Protein 6X6X (pdb70)

Structure (mmCIF, N/CA/C/O backbone):
data_6X6X
#
_entry.id   6X6X
#
_cell.length_a   85.956
_cell.length_b   97.706
_cell.length_c   106.366
_cell.angle_alpha   90.000
_cell.angle_beta   90.000
_cell.angle_gamma   90.000
#
_symmetry.space_group_name_H-M   'P 21 21 21'
#
loop_
_entity.id
_entity.type
_entity.pdbx_description
1 polymer ADP-ribosyltransferase
2 non-polymer 'ZINC ION'
3 non-polymer "N-(2-chlorophenyl)-N'-[(furan-2-yl)methyl]thiourea"
4 non-polymer 'DIMETHYL SULFOXIDE'
5 water water
#
loop_
_atom_site.group_PDB
_atom_site.id
_atom_site.type_symbol
_atom_site.label_atom_id
_atom_site.label_alt_id
_atom_site.label_comp_id
_atom_site.label_asym_id
_atom_site.label_entity_id
_atom_site.label_seq_id
_atom_site.pdbx_PDB_ins_code
_atom_site.Cartn_x
_atom_site.Cartn_y
_atom_site.Cartn_z
_atom_site.occupancy
_atom_site.B_iso_or_equiv
_atom_site.auth_seq_id
_atom_site.auth_comp_id
_atom_site.auth_asym_id
_atom_site.auth_atom_id
_atom_site.pdbx_PDB_model_num
ATOM 1 N N . THR A 1 4 ? -18.310 -3.752 46.997 1.00 39.45 4 THR A N 1
ATOM 2 C CA . THR A 1 4 ? -18.232 -4.264 45.628 1.00 39.26 4 THR A CA 1
ATOM 3 C C . THR A 1 4 ? -16.887 -4.940 45.296 1.00 41.80 4 THR A C 1
ATOM 4 O O . THR A 1 4 ? -16.849 -5.730 44.346 1.00 43.48 4 THR A O 1
ATOM 6 N N . THR A 1 5 ? -15.791 -4.633 46.043 1.00 33.28 5 THR A N 1
ATOM 7 C CA . THR A 1 5 ? -14.483 -5.180 45.683 1.00 31.03 5 THR A CA 1
ATOM 8 C C . THR A 1 5 ? -14.092 -6.457 46.440 1.00 30.42 5 THR A C 1
ATOM 9 O O . THR A 1 5 ? -14.247 -6.572 47.662 1.00 28.42 5 THR A O 1
ATOM 13 N N . TYR A 1 6 ? -13.520 -7.399 45.677 1.00 24.35 6 TYR A N 1
ATOM 14 C CA . TYR A 1 6 ? -13.030 -8.679 46.181 1.00 23.69 6 TYR A CA 1
ATOM 15 C C . TYR A 1 6 ? -11.741 -8.428 46.987 1.00 26.86 6 TYR A C 1
ATOM 16 O O . TYR A 1 6 ? -10.813 -7.782 46.483 1.00 23.60 6 TYR A O 1
ATOM 25 N N . LYS A 1 7 ? -11.679 -8.946 48.219 1.00 24.83 7 LYS A N 1
ATOM 26 C CA . LYS A 1 7 ? -10.465 -8.804 49.018 1.00 25.69 7 LYS A CA 1
ATOM 27 C C . LYS A 1 7 ? -9.523 -9.955 48.639 1.00 29.57 7 LYS A C 1
ATOM 28 O O . LYS A 1 7 ? -9.904 -11.119 48.752 1.00 30.06 7 LYS A O 1
ATOM 34 N N . ALA A 1 8 ? -8.335 -9.631 48.101 1.00 27.11 8 ALA A N 1
ATOM 35 C CA . ALA A 1 8 ? -7.364 -10.638 47.655 1.00 27.52 8 ALA A CA 1
ATOM 36 C C . ALA A 1 8 ? -6.743 -11.392 48.845 1.00 30.32 8 ALA A C 1
ATOM 37 O O . ALA A 1 8 ? -6.612 -10.792 49.913 1.00 27.96 8 ALA A O 1
ATOM 39 N N . PRO A 1 9 ? -6.359 -12.689 48.695 1.00 27.88 9 PRO A N 1
ATOM 40 C CA . PRO A 1 9 ? -5.754 -13.408 49.833 1.00 27.31 9 PRO A CA 1
ATOM 41 C C . PRO A 1 9 ? -4.416 -12.808 50.276 1.00 31.70 9 PRO A C 1
ATOM 42 O O . PRO A 1 9 ? -4.149 -12.771 51.478 1.00 30.80 9 PRO A O 1
ATOM 46 N N . ILE A 1 10 ? -3.594 -12.297 49.318 1.00 27.54 10 ILE A N 1
ATOM 47 C CA . ILE A 1 10 ? -2.311 -11.640 49.626 1.00 28.26 10 ILE A CA 1
ATOM 48 C C . ILE A 1 10 ? -2.276 -10.301 48.877 1.00 32.78 10 ILE A C 1
ATOM 49 O O . ILE A 1 10 ? -2.083 -10.278 47.661 1.00 32.33 10 ILE A O 1
ATOM 54 N N . GLU A 1 11 ? -2.516 -9.207 49.603 1.00 28.90 11 GLU A N 1
ATOM 55 C CA . GLU A 1 11 ? -2.576 -7.852 49.078 1.00 29.23 11 GLU A CA 1
ATOM 56 C C . GLU A 1 11 ? -1.313 -7.408 48.301 1.00 31.76 11 GLU A C 1
ATOM 57 O O . GLU A 1 11 ? -0.178 -7.714 48.681 1.00 28.21 11 GLU A O 1
ATOM 63 N N . ARG A 1 12 ? -1.535 -6.699 47.191 1.00 28.85 12 ARG A N 1
ATOM 64 C CA . ARG A 1 12 ? -0.467 -6.129 46.372 1.00 27.88 12 ARG A CA 1
ATOM 65 C C . ARG A 1 12 ? -0.958 -4.860 45.689 1.00 31.19 12 ARG A C 1
ATOM 66 O O . ARG A 1 12 ? -2.166 -4.713 45.482 1.00 31.77 12 ARG A O 1
ATOM 74 N N . PRO A 1 13 ? -0.065 -3.939 45.276 1.00 28.69 13 PRO A N 1
ATOM 75 C CA . PRO A 1 13 ? -0.538 -2.807 44.462 1.00 27.97 13 PRO A CA 1
ATOM 76 C C . PRO A 1 13 ? -0.729 -3.336 43.020 1.00 30.43 13 PRO A C 1
ATOM 77 O O . PRO A 1 13 ? -0.354 -4.483 42.742 1.00 29.08 13 PRO A O 1
ATOM 81 N N . GLU A 1 14 ? -1.232 -2.517 42.092 1.00 26.28 14 GLU A N 1
ATOM 82 C CA . GLU A 1 14 ? -1.330 -2.959 40.688 1.00 25.12 14 GLU A CA 1
ATOM 83 C C . GLU A 1 14 ? 0.071 -3.032 40.028 1.00 28.10 14 GLU A C 1
ATOM 84 O O . GLU A 1 14 ? 0.301 -3.815 39.098 1.00 27.87 14 GLU A O 1
ATOM 90 N N . ASP A 1 15 ? 0.997 -2.218 40.532 1.00 24.20 15 ASP A N 1
ATOM 91 C CA . ASP A 1 15 ? 2.360 -2.111 40.018 1.00 23.56 15 ASP A CA 1
ATOM 92 C C . ASP A 1 15 ? 3.334 -1.974 41.190 1.00 26.69 15 ASP A C 1
ATOM 93 O O . ASP A 1 15 ? 3.168 -1.061 41.983 1.00 24.85 15 ASP A O 1
ATOM 98 N N . PHE A 1 16 ? 4.365 -2.843 41.272 1.00 26.03 16 PHE A N 1
ATOM 99 C CA . PHE A 1 16 ? 5.397 -2.746 42.320 1.00 25.03 16 PHE A CA 1
ATOM 100 C C . PHE A 1 16 ? 6.435 -1.674 41.997 1.00 32.43 16 PHE A C 1
ATOM 101 O O . PHE A 1 16 ? 7.304 -1.401 42.831 1.00 31.69 16 PHE A O 1
ATOM 109 N N . LEU A 1 17 ? 6.359 -1.081 40.770 1.00 29.95 17 LEU A N 1
ATOM 110 C CA . LEU A 1 17 ? 7.282 -0.051 40.290 1.00 30.20 17 LEU A CA 1
ATOM 111 C C . LEU A 1 17 ? 8.742 -0.524 40.425 1.00 32.80 17 LEU A C 1
ATOM 112 O O . LEU A 1 17 ? 9.050 -1.595 39.912 1.00 32.58 17 LEU A O 1
ATOM 117 N N . LYS A 1 18 ? 9.628 0.228 41.114 1.00 30.27 18 LYS A N 1
ATOM 118 C CA . LYS A 1 18 ? 11.040 -0.177 41.263 1.00 31.41 18 LYS A CA 1
ATOM 119 C C . LYS A 1 18 ? 11.306 -1.063 42.499 1.00 37.57 18 LYS A C 1
ATOM 120 O O . LYS A 1 18 ? 12.425 -1.569 42.662 1.00 37.29 18 LYS A O 1
ATOM 126 N N . ASP A 1 19 ? 10.262 -1.291 43.332 1.00 33.65 19 ASP A N 1
ATOM 127 C CA . ASP A 1 19 ? 10.357 -2.018 44.594 1.00 32.06 19 ASP A CA 1
ATOM 128 C C . ASP A 1 19 ? 10.519 -3.537 44.434 1.00 33.32 19 ASP A C 1
ATOM 129 O O . ASP A 1 19 ? 9.575 -4.308 44.670 1.00 31.02 19 ASP A O 1
ATOM 134 N N . LYS A 1 20 ? 11.762 -3.954 44.106 1.00 29.35 20 LYS A N 1
ATOM 135 C CA . LYS A 1 20 ? 12.177 -5.342 43.895 1.00 29.10 20 LYS A CA 1
ATOM 136 C C . LYS A 1 20 ? 11.909 -6.216 45.128 1.00 34.85 20 LYS A C 1
ATOM 137 O O . LYS A 1 20 ? 11.382 -7.318 44.988 1.00 33.30 20 LYS A O 1
ATOM 143 N N . GLU A 1 21 ? 12.345 -5.740 46.317 1.00 33.25 21 GLU A N 1
ATOM 144 C CA . GLU A 1 21 ? 12.225 -6.449 47.588 1.00 33.48 21 GLU A CA 1
ATOM 145 C C . GLU A 1 21 ? 10.773 -6.874 47.853 1.00 34.96 21 GLU A C 1
ATOM 146 O O . GLU A 1 21 ? 10.517 -8.068 48.032 1.00 34.13 21 GLU A O 1
ATOM 152 N N . LYS A 1 22 ? 9.843 -5.904 47.843 1.00 30.87 22 LYS A N 1
ATOM 153 C CA . LYS A 1 22 ? 8.400 -6.098 48.052 1.00 30.48 22 LYS A CA 1
ATOM 154 C C . LYS A 1 22 ? 7.782 -7.014 46.972 1.00 33.28 22 LYS A C 1
ATOM 155 O O . LYS A 1 22 ? 6.963 -7.866 47.312 1.00 32.66 22 LYS A O 1
ATOM 161 N N . ALA A 1 23 ? 8.202 -6.859 45.688 1.00 28.81 23 ALA A N 1
ATOM 162 C CA . ALA A 1 23 ? 7.692 -7.662 44.565 1.00 28.44 23 ALA A CA 1
ATOM 163 C C . ALA A 1 23 ? 8.074 -9.128 44.726 1.00 31.50 23 ALA A C 1
ATOM 164 O O . ALA A 1 23 ? 7.215 -10.001 44.623 1.00 30.34 23 ALA A O 1
ATOM 166 N N . LYS A 1 24 ? 9.357 -9.399 45.013 1.00 27.15 24 LYS A N 1
ATOM 167 C CA . LYS A 1 24 ? 9.852 -10.757 45.208 1.00 27.74 24 LYS A CA 1
ATOM 168 C C . LYS A 1 24 ? 9.231 -11.434 46.431 1.00 30.49 24 LYS A C 1
ATOM 169 O O . LYS A 1 24 ? 8.949 -12.633 46.384 1.00 31.20 24 LYS A O 1
ATOM 175 N N . GLU A 1 25 ? 9.016 -10.667 47.510 1.00 27.99 25 GLU A N 1
ATOM 176 C CA . GLU A 1 25 ? 8.394 -11.146 48.749 1.00 28.03 25 GLU A CA 1
ATOM 177 C C . GLU A 1 25 ? 6.969 -11.651 48.455 1.00 30.96 25 GLU A C 1
ATOM 178 O O . GLU A 1 25 ? 6.651 -12.801 48.771 1.00 29.12 25 GLU A O 1
ATOM 180 N N . TRP A 1 26 ? 6.173 -10.820 47.735 1.00 27.34 26 TRP A N 1
ATOM 181 C CA . TRP A 1 26 ? 4.804 -11.118 47.293 1.00 27.48 26 TRP A CA 1
ATOM 182 C C . TRP A 1 26 ? 4.797 -12.350 46.397 1.00 29.67 26 TRP A C 1
ATOM 183 O O . TRP A 1 26 ? 4.040 -13.294 46.655 1.00 28.87 26 TRP A O 1
ATOM 194 N N . GLU A 1 27 ? 5.667 -12.354 45.360 1.00 24.70 27 GLU A N 1
ATOM 195 C CA . GLU A 1 27 ? 5.804 -13.443 44.392 1.00 23.03 27 GLU A CA 1
ATOM 196 C C . GLU A 1 27 ? 6.066 -14.786 45.054 1.00 27.93 27 GLU A C 1
ATOM 197 O O . GLU A 1 27 ? 5.451 -15.780 44.656 1.00 27.34 27 GLU A O 1
ATOM 203 N N . ARG A 1 28 ? 6.962 -14.818 46.086 1.00 25.75 28 ARG A N 1
ATOM 204 C CA . ARG A 1 28 ? 7.282 -16.046 46.825 1.00 25.81 28 ARG A CA 1
ATOM 205 C C . ARG A 1 28 ? 6.055 -16.515 47.616 1.00 28.66 28 ARG A C 1
ATOM 206 O O . ARG A 1 28 ? 5.737 -17.704 47.578 1.00 29.11 28 ARG A O 1
ATOM 214 N N . LYS A 1 29 ? 5.379 -15.591 48.317 1.00 25.94 29 LYS A N 1
ATOM 215 C CA . LYS A 1 29 ? 4.161 -15.886 49.103 1.00 26.33 29 LYS A CA 1
ATOM 216 C C . LYS A 1 29 ? 3.040 -16.427 48.173 1.00 30.11 29 LYS A C 1
ATOM 217 O O . LYS A 1 29 ? 2.399 -17.427 48.493 1.00 28.94 29 LYS A O 1
ATOM 223 N N . GLU A 1 30 ? 2.894 -15.827 46.982 1.00 27.14 30 GLU A N 1
ATOM 224 C CA . GLU A 1 30 ? 1.893 -16.270 45.995 1.00 26.32 30 GLU A CA 1
ATOM 225 C C . GLU A 1 30 ? 2.210 -17.625 45.443 1.00 30.06 30 GLU A C 1
ATOM 226 O O . GLU A 1 30 ? 1.297 -18.439 45.310 1.00 29.54 30 GLU A O 1
ATOM 232 N N . ALA A 1 31 ? 3.496 -17.889 45.131 1.00 26.76 31 ALA A N 1
ATOM 233 C CA . ALA A 1 31 ? 3.927 -19.191 44.634 1.00 27.36 31 ALA A CA 1
ATOM 234 C C . ALA A 1 31 ? 3.539 -20.280 45.654 1.00 28.52 31 ALA A C 1
ATOM 235 O O . ALA A 1 31 ? 2.966 -21.286 45.264 1.00 27.74 31 ALA A O 1
ATOM 237 N N . GLU A 1 32 ? 3.812 -20.046 46.963 1.00 26.20 32 GLU A N 1
ATOM 238 C CA . GLU A 1 32 ? 3.465 -21.006 48.024 1.00 26.56 32 GLU A CA 1
ATOM 239 C C . GLU A 1 32 ? 1.939 -21.157 48.118 1.00 29.71 32 GLU A C 1
ATOM 240 O O . GLU A 1 32 ? 1.453 -22.277 48.209 1.00 28.71 32 GLU A O 1
ATOM 242 N N . ARG A 1 33 ? 1.196 -20.040 48.043 1.00 27.29 33 ARG A N 1
ATOM 243 C CA . ARG A 1 33 ? -0.271 -20.050 48.111 1.00 27.64 33 ARG A CA 1
ATOM 244 C C . ARG A 1 33 ? -0.912 -20.836 46.944 1.00 31.33 33 ARG A C 1
ATOM 245 O O . ARG A 1 33 ? -1.705 -21.738 47.192 1.00 28.90 33 ARG A O 1
ATOM 253 N N . ILE A 1 34 ? -0.548 -20.513 45.682 1.00 28.55 34 ILE A N 1
ATOM 254 C CA . ILE A 1 34 ? -1.132 -21.166 44.501 1.00 28.36 34 ILE A CA 1
ATOM 255 C C . ILE A 1 34 ? -0.747 -22.644 44.403 1.00 32.76 34 ILE A C 1
ATOM 256 O O . ILE A 1 34 ? -1.535 -23.440 43.901 1.00 33.49 34 ILE A O 1
ATOM 261 N N . GLU A 1 35 ? 0.435 -23.024 44.907 1.00 31.09 35 GLU A N 1
ATOM 262 C CA . GLU A 1 35 ? 0.890 -24.414 44.925 1.00 31.43 35 GLU A CA 1
ATOM 263 C C . GLU A 1 35 ? -0.146 -25.357 45.588 1.00 35.27 35 GLU A C 1
ATOM 264 O O . GLU A 1 35 ? -0.256 -26.516 45.194 1.00 35.20 35 GLU A O 1
ATOM 270 N N . GLN A 1 36 ? -0.910 -24.841 46.573 1.00 33.19 36 GLN A N 1
ATOM 271 C CA . GLN A 1 36 ? -1.949 -25.576 47.305 1.00 33.68 36 GLN A CA 1
ATOM 272 C C . GLN A 1 36 ? -3.200 -25.804 46.452 1.00 36.82 36 GLN A C 1
ATOM 273 O O . GLN A 1 36 ? -3.968 -26.719 46.739 1.00 37.13 36 GLN A O 1
ATOM 279 N N . LYS A 1 37 ? -3.407 -24.975 45.411 1.00 32.22 37 LYS A N 1
ATOM 280 C CA . LYS A 1 37 ? -4.537 -25.080 44.485 1.00 32.00 37 LYS A CA 1
ATOM 281 C C . LYS A 1 37 ? -4.196 -26.036 43.328 1.00 36.04 37 LYS A C 1
ATOM 282 O O . LYS A 1 37 ? -5.102 -26.499 42.623 1.00 36.52 37 LYS A O 1
ATOM 288 N N . LEU A 1 38 ? -2.898 -26.299 43.097 1.00 31.04 38 LEU A N 1
ATOM 289 C CA . LEU A 1 38 ? -2.501 -27.151 41.972 1.00 31.11 38 LEU A CA 1
ATOM 290 C C . LEU A 1 38 ? -2.767 -28.629 42.190 1.00 36.27 38 LEU A C 1
ATOM 291 O O . LEU A 1 38 ? -2.628 -29.131 43.307 1.00 36.36 38 LEU A O 1
ATOM 296 N N . GLU A 1 39 ? -3.135 -29.329 41.112 1.00 32.73 39 GLU A N 1
ATOM 297 C CA . GLU A 1 39 ? -3.345 -30.777 41.130 1.00 32.90 39 GLU A CA 1
ATOM 298 C C . GLU A 1 39 ? -1.964 -31.403 40.929 1.00 36.40 39 GLU A C 1
ATOM 299 O O . GLU A 1 39 ? -1.057 -30.699 40.473 1.00 34.38 39 GLU A O 1
ATOM 305 N N . ARG A 1 40 ? -1.776 -32.704 41.290 1.00 34.20 40 ARG A N 1
ATOM 306 C CA . ARG A 1 40 ? -0.484 -33.387 41.135 1.00 33.78 40 ARG A CA 1
ATOM 307 C C . ARG A 1 40 ? 0.020 -33.335 39.683 1.00 34.31 40 ARG A C 1
ATOM 308 O O . ARG A 1 40 ? 1.194 -33.059 39.459 1.00 33.28 40 ARG A O 1
ATOM 310 N N . SER A 1 41 ? -0.873 -33.565 38.709 1.00 29.89 41 SER A N 1
ATOM 311 C CA . SER A 1 41 ? -0.527 -33.521 37.285 1.00 28.74 41 SER A CA 1
ATOM 312 C C . SER A 1 41 ? -0.101 -32.092 36.870 1.00 32.68 41 SER A C 1
ATOM 313 O O . SER A 1 41 ? 0.805 -31.958 36.046 1.00 33.86 41 SER A O 1
ATOM 316 N N . GLU A 1 42 ? -0.711 -31.036 37.493 1.00 28.62 42 GLU A N 1
ATOM 317 C CA . GLU A 1 42 ? -0.340 -29.621 37.272 1.00 27.48 42 GLU A CA 1
ATOM 318 C C . GLU A 1 42 ? 1.040 -29.337 37.857 1.00 32.26 42 GLU A C 1
ATOM 319 O O . GLU A 1 42 ? 1.873 -28.719 37.188 1.00 31.36 42 GLU A O 1
ATOM 325 N N . LYS A 1 43 ? 1.317 -29.830 39.092 1.00 31.07 43 LYS A N 1
ATOM 326 C CA . LYS A 1 43 ? 2.645 -29.671 39.722 1.00 30.29 43 LYS A CA 1
ATOM 327 C C . LYS A 1 43 ? 3.742 -30.361 38.891 1.00 32.43 43 LYS A C 1
ATOM 328 O O . LYS A 1 43 ? 4.835 -29.817 38.747 1.00 32.18 43 LYS A O 1
ATOM 334 N N . GLU A 1 44 ? 3.436 -31.539 38.327 1.00 31.52 44 GLU A N 1
ATOM 335 C CA . GLU A 1 44 ? 4.352 -32.308 37.476 1.00 31.44 44 GLU A CA 1
ATOM 336 C C . GLU A 1 44 ? 4.611 -31.580 36.149 1.00 35.38 44 GLU A C 1
ATOM 337 O O . GLU A 1 44 ? 5.733 -31.638 35.631 1.00 33.56 44 GLU A O 1
ATOM 343 N N . ALA A 1 45 ? 3.585 -30.871 35.618 1.00 32.55 45 ALA A N 1
ATOM 344 C CA . ALA A 1 45 ? 3.731 -30.104 34.362 1.00 31.97 45 ALA A CA 1
ATOM 345 C C . ALA A 1 45 ? 4.684 -28.940 34.573 1.00 35.38 45 ALA A C 1
ATOM 346 O O . ALA A 1 45 ? 5.486 -28.622 33.688 1.00 35.30 45 ALA A O 1
ATOM 348 N N . LEU A 1 46 ? 4.626 -28.339 35.768 1.00 32.47 46 LEU A N 1
ATOM 349 C CA . LEU A 1 46 ? 5.475 -27.222 36.167 1.00 33.58 46 LEU A CA 1
ATOM 350 C C . LEU A 1 46 ? 6.944 -27.696 36.288 1.00 39.34 46 LEU A C 1
ATOM 351 O O . LEU A 1 46 ? 7.862 -26.969 35.883 1.00 39.92 46 LEU A O 1
ATOM 356 N N . GLU A 1 47 ? 7.155 -28.941 36.786 1.00 35.55 47 GLU A N 1
ATOM 357 C CA . GLU A 1 47 ? 8.492 -29.548 36.919 1.00 34.08 47 GLU A CA 1
ATOM 358 C C . GLU A 1 47 ? 9.084 -29.802 35.546 1.00 35.72 47 GLU A C 1
ATOM 359 O O . GLU A 1 47 ? 10.265 -29.532 35.331 1.00 35.86 47 GLU A O 1
ATOM 365 N N . SER A 1 48 ? 8.255 -30.304 34.600 1.00 31.36 48 SER A N 1
ATOM 366 C CA . SER A 1 48 ? 8.695 -30.540 33.234 1.00 30.82 48 SER A CA 1
ATOM 367 C C . SER A 1 48 ? 9.056 -29.205 32.569 1.00 33.96 48 SER A C 1
ATOM 368 O O . SER A 1 48 ? 10.069 -29.127 31.870 1.00 33.20 48 SER A O 1
ATOM 371 N N . TYR A 1 49 ? 8.244 -28.139 32.828 1.00 30.31 49 TYR A N 1
ATOM 372 C CA . TYR A 1 49 ? 8.481 -26.795 32.287 1.00 28.99 49 TYR A CA 1
ATOM 373 C C . TYR A 1 49 ? 9.892 -26.283 32.622 1.00 35.90 49 TYR A C 1
ATOM 374 O O . TYR A 1 49 ? 10.600 -25.834 31.728 1.00 35.60 49 TYR A O 1
ATOM 383 N N . LYS A 1 50 ? 10.300 -26.372 33.896 1.00 33.74 50 LYS A N 1
ATOM 384 C CA . LYS A 1 50 ? 11.630 -25.908 34.326 1.00 34.90 50 LYS A CA 1
ATOM 385 C C . LYS A 1 50 ? 12.819 -26.641 33.638 1.00 38.73 50 LYS A C 1
ATOM 386 O O . LYS A 1 50 ? 13.893 -26.055 33.534 1.00 39.50 50 LYS A O 1
ATOM 392 N N . LYS A 1 51 ? 12.615 -27.878 33.143 1.00 34.59 51 LYS A N 1
ATOM 393 C CA . LYS A 1 51 ? 13.656 -28.693 32.494 1.00 34.88 51 LYS A CA 1
ATOM 394 C C . LYS A 1 51 ? 13.685 -28.559 30.958 1.00 39.74 51 LYS A C 1
ATOM 395 O O . LYS A 1 51 ? 14.642 -29.035 30.324 1.00 40.30 51 LYS A O 1
ATOM 401 N N . ASP A 1 52 ? 12.629 -27.973 30.355 1.00 34.03 52 ASP A N 1
ATOM 402 C CA . ASP A 1 52 ? 12.509 -27.851 28.893 1.00 32.90 52 ASP A CA 1
ATOM 403 C C . ASP A 1 52 ? 11.620 -26.646 28.517 1.00 35.22 52 ASP A C 1
ATOM 404 O O . ASP A 1 52 ? 10.756 -26.759 27.642 1.00 35.08 52 ASP A O 1
ATOM 409 N N . SER A 1 53 ? 11.833 -25.492 29.185 1.00 30.89 53 SER A N 1
ATOM 410 C CA . SER A 1 53 ? 11.011 -24.297 28.982 1.00 30.58 53 SER A CA 1
ATOM 411 C C . SER A 1 53 ? 10.992 -23.783 27.563 1.00 34.44 53 SER A C 1
ATOM 412 O O . SER A 1 53 ? 9.922 -23.382 27.101 1.00 33.36 53 SER A O 1
ATOM 415 N N . VAL A 1 54 ? 12.146 -23.788 26.867 1.00 30.47 54 VAL A N 1
ATOM 416 C CA . VAL A 1 54 ? 12.222 -23.237 25.507 1.00 29.30 54 VAL A CA 1
ATOM 417 C C . VAL A 1 54 ? 11.314 -24.005 24.535 1.00 31.07 54 VAL A C 1
ATOM 418 O O . VAL A 1 54 ? 10.503 -23.374 23.868 1.00 29.74 54 VAL A O 1
ATOM 422 N N . GLU A 1 55 ? 11.428 -25.348 24.486 1.00 27.67 55 GLU A N 1
ATOM 423 C CA . GLU A 1 55 ? 10.633 -26.217 23.600 1.00 27.39 55 GLU A CA 1
ATOM 424 C C . GLU A 1 55 ? 9.136 -26.257 23.956 1.00 28.08 55 GLU A C 1
ATOM 425 O O . GLU A 1 55 ? 8.293 -26.324 23.053 1.00 27.25 55 GLU A O 1
ATOM 431 N N . ILE A 1 56 ? 8.822 -26.250 25.266 1.00 22.24 56 ILE A N 1
ATOM 432 C CA . ILE A 1 56 ? 7.440 -26.237 25.767 1.00 22.64 56 ILE A CA 1
ATOM 433 C C . ILE A 1 56 ? 6.791 -24.893 25.366 1.00 24.97 56 ILE A C 1
ATOM 434 O O . ILE A 1 56 ? 5.649 -24.881 24.876 1.00 23.05 56 ILE A O 1
ATOM 439 N N . SER A 1 57 ? 7.544 -23.785 25.521 1.00 20.75 57 SER A N 1
ATOM 440 C CA . SER A 1 57 ? 7.050 -22.454 25.121 1.00 20.37 57 SER A CA 1
ATOM 441 C C . SER A 1 57 ? 6.832 -22.387 23.594 1.00 25.15 57 SER A C 1
ATOM 442 O O . SER A 1 57 ? 5.765 -21.959 23.180 1.00 23.60 57 SER A O 1
ATOM 445 N N . LYS A 1 58 ? 7.810 -22.873 22.766 1.00 22.38 58 LYS A N 1
ATOM 446 C CA . LYS A 1 58 ? 7.664 -22.884 21.307 1.00 22.67 58 LYS A CA 1
ATOM 447 C C . LYS A 1 58 ? 6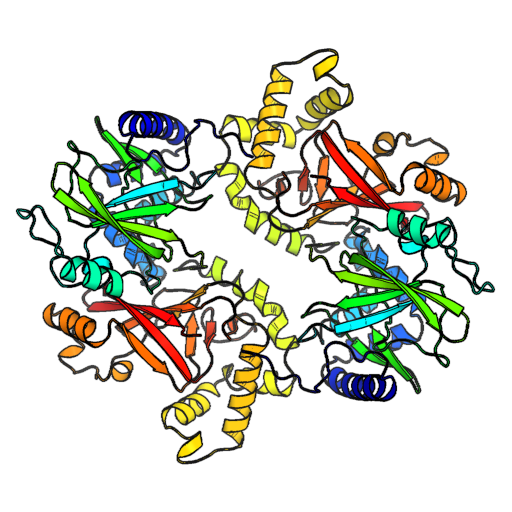.432 -23.715 20.873 1.00 25.76 58 LYS A C 1
ATOM 448 O O . LYS A 1 58 ? 5.648 -23.300 20.000 1.00 23.91 58 LYS A O 1
ATOM 450 N N . TYR A 1 59 ? 6.227 -24.874 21.527 1.00 22.47 59 TYR A N 1
ATOM 451 C CA . TYR A 1 59 ? 5.078 -25.714 21.218 1.00 21.16 59 TYR A CA 1
ATOM 452 C C . TYR A 1 59 ? 3.756 -24.963 21.481 1.00 23.10 59 TYR A C 1
ATOM 453 O O . TYR A 1 59 ? 2.854 -25.022 20.642 1.00 24.52 59 TYR A O 1
ATOM 462 N N . SER A 1 60 ? 3.654 -24.253 22.608 1.00 17.09 60 SER A N 1
ATOM 463 C CA . SER A 1 60 ? 2.414 -23.526 22.996 1.00 18.31 60 SER A CA 1
ATOM 464 C C . SER A 1 60 ? 2.097 -22.367 22.038 1.00 22.95 60 SER A C 1
ATOM 465 O O . SER A 1 60 ? 0.972 -21.884 22.030 1.00 21.83 60 SER A O 1
ATOM 468 N N . GLN A 1 61 ? 3.085 -21.943 21.229 1.00 20.48 61 GLN A N 1
ATOM 469 C CA . GLN A 1 61 ? 2.865 -20.846 20.281 1.00 20.50 61 GLN A CA 1
ATOM 470 C C . GLN A 1 61 ? 2.166 -21.323 19.026 1.00 24.49 61 GLN A C 1
ATOM 471 O O . GLN A 1 61 ? 1.370 -20.575 18.480 1.00 24.66 61 GLN A O 1
ATOM 477 N N . THR A 1 62 ? 2.438 -22.570 18.568 1.00 19.71 62 THR A N 1
ATOM 478 C CA . THR A 1 62 ? 1.912 -22.992 17.265 1.00 20.53 62 THR A CA 1
ATOM 479 C C . THR A 1 62 ? 1.114 -24.292 17.263 1.00 23.48 62 THR A C 1
ATOM 480 O O . THR A 1 62 ? 0.665 -24.713 16.200 1.00 21.94 62 THR A O 1
ATOM 484 N N . ARG A 1 63 ? 0.917 -24.915 18.435 1.00 20.73 63 ARG A N 1
ATOM 485 C CA . ARG A 1 63 ? 0.176 -26.181 18.572 1.00 20.30 63 ARG A CA 1
ATOM 486 C C . ARG A 1 63 ? -1.189 -26.210 17.884 1.00 22.01 63 ARG A C 1
ATOM 487 O O . ARG A 1 63 ? -1.585 -27.236 17.323 1.00 21.45 63 ARG A O 1
ATOM 495 N N . ASN A 1 64 ? -1.882 -25.058 17.884 1.00 17.76 64 ASN A N 1
ATOM 496 C CA . ASN A 1 64 ? -3.261 -24.933 17.410 1.00 17.15 64 ASN A CA 1
ATOM 497 C C . ASN A 1 64 ? -3.425 -24.811 15.871 1.00 20.26 64 ASN A C 1
ATOM 498 O O . ASN A 1 64 ? -4.564 -24.724 15.387 1.00 20.27 64 ASN A O 1
ATOM 503 N N . TYR A 1 65 ? -2.310 -24.826 15.122 1.00 17.62 65 TYR A N 1
ATOM 504 C CA . TYR A 1 65 ? -2.326 -24.732 13.648 1.00 18.42 65 TYR A CA 1
ATOM 505 C C . TYR A 1 65 ? -2.376 -26.097 12.953 1.00 23.19 65 TYR A C 1
ATOM 506 O O . TYR A 1 65 ? -2.451 -26.173 11.725 1.00 21.91 65 TYR A O 1
ATOM 515 N N . PHE A 1 66 ? -2.283 -27.165 13.736 1.00 21.61 66 PHE A N 1
ATOM 516 C CA . PHE A 1 66 ? -2.273 -28.503 13.167 1.00 22.63 66 PHE A CA 1
ATOM 517 C C . PHE A 1 66 ? -3.701 -29.061 13.038 1.00 26.64 66 PHE A C 1
ATOM 518 O O . PHE A 1 66 ? -4.670 -28.368 13.361 1.00 26.23 66 PHE A O 1
ATOM 526 N N . TYR A 1 67 ? -3.838 -30.302 12.550 1.00 23.63 67 TYR A N 1
ATOM 527 C CA . TYR A 1 67 ? -5.140 -30.957 12.467 1.00 24.75 67 TYR A CA 1
ATOM 528 C C . TYR A 1 67 ? -5.529 -31.322 13.905 1.00 27.49 67 TYR A C 1
ATOM 529 O O . TYR A 1 67 ? -4.635 -31.559 14.728 1.00 26.36 67 TYR A O 1
ATOM 538 N N . ASP A 1 68 ? -6.832 -31.409 14.206 1.00 25.00 68 ASP A N 1
ATOM 539 C CA . ASP A 1 68 ? -7.281 -31.778 15.561 1.00 25.51 68 ASP A CA 1
ATOM 540 C C . ASP A 1 68 ? -6.655 -33.127 16.019 1.00 29.54 68 ASP A C 1
ATOM 541 O O . ASP A 1 68 ? -6.147 -33.210 17.146 1.00 27.83 68 ASP A O 1
ATOM 546 N N . TYR A 1 69 ? -6.575 -34.116 15.090 1.00 27.46 69 TYR A N 1
ATOM 547 C CA . TYR A 1 69 ? -5.994 -35.440 15.379 1.00 28.82 69 TYR A CA 1
ATOM 548 C C . TYR A 1 69 ? -4.485 -35.364 15.614 1.00 31.48 69 TYR A C 1
ATOM 549 O O . TYR A 1 69 ? -3.976 -36.143 16.409 1.00 31.42 69 TYR A O 1
ATOM 558 N N . GLN A 1 70 ? -3.777 -34.398 14.980 1.00 26.90 70 GLN A N 1
ATOM 559 C CA . GLN A 1 70 ? -2.328 -34.215 15.194 1.00 26.11 70 GLN A CA 1
ATOM 560 C C . GLN A 1 70 ? -2.057 -33.578 16.546 1.00 30.56 70 GLN A C 1
ATOM 561 O O . GLN A 1 70 ? -1.054 -33.905 17.199 1.00 30.93 70 GLN A O 1
ATOM 567 N N . ILE A 1 71 ? -2.928 -32.624 16.950 1.00 25.79 71 ILE A N 1
ATOM 568 C CA . ILE A 1 71 ? -2.816 -31.964 18.257 1.00 24.30 71 ILE A CA 1
ATOM 569 C C . ILE A 1 71 ? -2.952 -33.049 19.348 1.00 29.22 71 ILE A C 1
ATOM 570 O O . ILE A 1 71 ? -2.093 -33.146 20.223 1.00 28.58 71 ILE A O 1
ATOM 575 N N . GLU A 1 72 ? -4.015 -33.860 19.261 1.00 28.85 72 GLU A N 1
ATOM 576 C CA . GLU A 1 72 ? -4.311 -34.946 20.201 1.00 29.67 72 GLU A CA 1
ATOM 577 C C . GLU A 1 72 ? -3.154 -35.936 20.274 1.00 33.40 72 GLU A C 1
ATOM 578 O O . GLU A 1 72 ? -2.735 -36.309 21.372 1.00 33.37 72 GLU A O 1
ATOM 584 N N . ALA A 1 73 ? -2.611 -36.328 19.110 1.00 30.20 73 ALA A N 1
ATOM 585 C CA . ALA A 1 73 ? -1.502 -37.284 19.050 1.00 30.15 73 ALA A CA 1
ATOM 586 C C . ALA A 1 73 ? -0.146 -36.730 19.480 1.00 33.02 73 ALA A C 1
ATOM 587 O O . ALA A 1 73 ? 0.745 -37.522 19.783 1.00 33.70 73 ALA A O 1
ATOM 589 N N . ASN A 1 74 ? 0.039 -35.388 19.514 1.00 28.54 74 ASN A N 1
ATOM 590 C CA . ASN A 1 74 ? 1.347 -34.805 19.863 1.00 28.04 74 ASN A CA 1
ATOM 591 C C . ASN A 1 74 ? 1.796 -35.150 21.281 1.00 31.94 74 ASN A C 1
ATOM 592 O O . ASN A 1 74 ? 1.005 -35.062 22.223 1.00 30.46 74 ASN A O 1
ATOM 597 N N . SER A 1 75 ? 3.056 -35.591 21.409 1.00 30.43 75 SER A N 1
ATOM 598 C CA . SER A 1 75 ? 3.680 -36.017 22.679 1.00 31.11 75 SER A CA 1
ATOM 599 C C . SER A 1 75 ? 3.770 -34.877 23.696 1.00 34.85 75 SER A C 1
ATOM 600 O O . SER A 1 75 ? 3.836 -35.134 24.897 1.00 34.01 75 SER A O 1
ATOM 603 N N . ARG A 1 76 ? 3.790 -33.623 23.208 1.00 29.92 76 ARG A N 1
ATOM 604 C CA . ARG A 1 76 ? 3.848 -32.427 24.052 1.00 29.14 76 ARG A CA 1
ATOM 605 C C . ARG A 1 76 ? 2.464 -31.921 24.483 1.00 28.73 76 ARG A C 1
ATOM 606 O O . ARG A 1 76 ? 2.386 -31.060 25.355 1.00 27.17 76 ARG A O 1
ATOM 614 N N . GLU A 1 77 ? 1.377 -32.412 23.860 1.00 25.29 77 GLU A N 1
ATOM 615 C CA . GLU A 1 77 ? 0.028 -31.913 24.177 1.00 24.63 77 GLU A CA 1
ATOM 616 C C . GLU A 1 77 ? -0.403 -32.083 25.644 1.00 28.17 77 GLU A C 1
ATOM 617 O O . GLU A 1 77 ? -0.948 -31.134 26.224 1.00 25.70 77 GLU A O 1
ATOM 623 N N . LYS A 1 78 ? -0.174 -33.273 26.250 1.00 26.30 78 LYS A N 1
ATOM 624 C CA . LYS A 1 78 ? -0.585 -33.500 27.644 1.00 26.28 78 LYS A CA 1
ATOM 625 C C . LYS A 1 78 ? 0.022 -32.438 28.570 1.00 27.99 78 LYS A C 1
ATOM 626 O O . LYS A 1 78 ? -0.709 -31.799 29.325 1.00 27.61 78 LYS A O 1
ATOM 632 N N . GLU A 1 79 ? 1.342 -32.212 28.450 1.00 24.58 79 GLU A N 1
ATOM 633 C CA . GLU A 1 79 ? 2.102 -31.203 29.192 1.00 24.73 79 GLU A CA 1
ATOM 634 C C . GLU A 1 79 ? 1.533 -29.787 28.935 1.00 25.28 79 GLU A C 1
ATOM 635 O O . GLU A 1 79 ? 1.409 -29.007 29.872 1.00 23.01 79 GLU A O 1
ATOM 641 N N . TYR A 1 80 ? 1.239 -29.454 27.668 1.00 22.25 80 TYR A N 1
ATOM 642 C CA . TYR A 1 80 ? 0.646 -28.153 27.346 1.00 20.79 80 TYR A CA 1
ATOM 643 C C . TYR A 1 80 ? -0.667 -27.942 28.154 1.00 22.15 80 TYR A C 1
ATOM 644 O O . TYR A 1 80 ? -0.803 -26.943 28.862 1.00 22.03 80 TYR A O 1
ATOM 653 N N . LYS A 1 81 ? -1.633 -28.880 28.012 1.00 21.29 81 LYS A N 1
ATOM 654 C CA . LYS A 1 81 ? -2.943 -28.801 28.687 1.00 21.32 81 LYS A CA 1
ATOM 655 C C . LYS A 1 81 ? -2.773 -28.678 30.188 1.00 22.73 81 LYS A C 1
ATOM 656 O O . LYS A 1 81 ? -3.386 -27.801 30.789 1.00 20.61 81 LYS A O 1
ATOM 662 N N . GLU A 1 82 ? -1.911 -29.511 30.797 1.00 21.25 82 GLU A N 1
ATOM 663 C CA . GLU A 1 82 ? -1.677 -29.402 32.249 1.00 21.45 82 GLU A CA 1
ATOM 664 C C . GLU A 1 82 ? -1.091 -28.057 32.695 1.00 25.10 82 GLU A C 1
ATOM 665 O O . GLU A 1 82 ? -1.534 -27.500 33.706 1.00 23.34 82 GLU A O 1
ATOM 671 N N . LEU A 1 83 ? -0.108 -27.516 31.939 1.00 22.24 83 LEU A N 1
ATOM 672 C CA . LEU A 1 83 ? 0.500 -26.248 32.325 1.00 22.47 83 LEU A CA 1
ATOM 673 C C . LEU A 1 83 ? -0.488 -25.087 32.086 1.00 23.66 83 LEU A C 1
ATOM 674 O O . LEU A 1 83 ? -0.584 -24.187 32.908 1.00 21.78 83 LEU A O 1
ATOM 679 N N . ARG A 1 84 ? -1.263 -25.163 30.995 1.00 20.66 84 ARG A N 1
ATOM 680 C CA . ARG A 1 84 ? -2.318 -24.182 30.684 1.00 19.49 84 ARG A CA 1
ATOM 681 C C . ARG A 1 84 ? -3.327 -24.161 31.863 1.00 22.50 84 ARG A C 1
ATOM 682 O O . ARG A 1 84 ? -3.632 -23.095 32.395 1.00 22.49 84 ARG A O 1
ATOM 690 N N . ASN A 1 85 ? -3.790 -25.341 32.301 1.00 21.00 85 ASN A N 1
ATOM 691 C CA . ASN A 1 85 ? -4.756 -25.448 33.416 1.00 21.32 85 ASN A CA 1
ATOM 692 C C . ASN A 1 85 ? -4.206 -24.869 34.706 1.00 23.12 85 ASN A C 1
ATOM 693 O O . ASN A 1 85 ? -4.931 -24.190 35.417 1.00 24.01 85 ASN A O 1
ATOM 698 N N . ALA A 1 86 ? -2.925 -25.116 34.983 1.00 21.22 86 ALA A N 1
ATOM 699 C CA . ALA A 1 86 ? -2.211 -24.615 36.163 1.00 21.29 86 ALA A CA 1
ATOM 700 C C . ALA A 1 86 ? -2.244 -23.099 36.216 1.00 24.76 86 ALA A C 1
ATOM 701 O O . ALA A 1 86 ? -2.570 -22.528 37.254 1.00 24.54 86 ALA A O 1
ATOM 703 N N . ILE A 1 87 ? -1.932 -22.433 35.084 1.00 20.78 87 ILE A N 1
ATOM 704 C CA . ILE A 1 87 ? -1.945 -20.956 35.039 1.00 19.52 87 ILE A CA 1
ATOM 705 C C . ILE A 1 87 ? -3.393 -20.437 35.238 1.00 25.50 87 ILE A C 1
ATOM 706 O O . ILE A 1 87 ? -3.610 -19.473 35.983 1.00 25.51 87 ILE A O 1
ATOM 711 N N . SER A 1 88 ? -4.372 -21.105 34.568 1.00 25.49 88 SER A N 1
ATOM 712 C CA A SER A 1 88 ? -5.797 -20.760 34.635 0.50 25.80 88 SER A CA 1
ATOM 713 C CA B SER A 1 88 ? -5.782 -20.706 34.639 0.50 26.23 88 SER A CA 1
ATOM 714 C C . SER A 1 88 ? -6.410 -20.970 36.032 1.00 32.28 88 SER A C 1
ATOM 715 O O . SER A 1 88 ? -7.540 -20.538 36.275 1.00 34.03 88 SER A O 1
ATOM 720 N N . LYS A 1 89 ? -5.645 -21.605 36.973 1.00 29.34 89 LYS A N 1
ATOM 721 C CA . LYS A 1 89 ? -6.045 -21.836 38.378 1.00 28.94 89 LYS A CA 1
ATOM 722 C C . LYS A 1 89 ? -5.830 -20.543 39.168 1.00 30.12 89 LYS A C 1
ATOM 723 O O . LYS A 1 89 ? -6.265 -20.450 40.318 1.00 32.08 89 LYS A O 1
ATOM 729 N N . ASN A 1 90 ? -5.081 -19.576 38.597 1.00 21.58 90 ASN A N 1
ATOM 730 C CA . ASN A 1 90 ? -4.844 -18.298 39.250 1.00 21.49 90 ASN A CA 1
ATOM 731 C C . ASN A 1 90 ? -5.135 -17.121 38.328 1.00 23.15 90 ASN A C 1
ATOM 732 O O . ASN A 1 90 ? -4.225 -16.378 37.949 1.00 22.44 90 ASN A O 1
ATOM 737 N N . LYS A 1 91 ? -6.407 -16.937 37.973 1.00 20.09 91 LYS A N 1
ATOM 738 C CA . LYS A 1 91 ? -6.825 -15.764 37.220 1.00 20.38 91 LYS A CA 1
ATOM 739 C C . LYS A 1 91 ? -6.805 -14.604 38.227 1.00 24.50 91 LYS A C 1
ATOM 740 O O . LYS A 1 91 ? -7.425 -14.689 39.288 1.00 25.09 91 LYS A O 1
ATOM 746 N N . ILE A 1 92 ? -6.054 -13.551 37.926 1.00 21.31 92 ILE A N 1
ATOM 747 C CA . ILE A 1 92 ? -5.855 -12.420 38.867 1.00 20.48 92 ILE A CA 1
ATOM 748 C C . ILE A 1 92 ? -7.150 -11.625 39.104 1.00 24.50 92 ILE A C 1
ATOM 749 O O . ILE A 1 92 ? -7.966 -11.457 38.192 1.00 22.69 92 ILE A O 1
ATOM 754 N N . ASP A 1 93 ? -7.356 -11.191 40.363 1.00 21.89 93 ASP A N 1
ATOM 755 C CA . ASP A 1 93 ? -8.556 -10.454 40.780 1.00 20.99 93 ASP A CA 1
ATOM 756 C C . ASP A 1 93 ? -8.576 -8.970 40.357 1.00 24.60 93 ASP A C 1
ATOM 757 O O . ASP A 1 93 ? -9.638 -8.354 40.334 1.00 23.42 93 ASP A O 1
ATOM 762 N N . LYS A 1 94 ? -7.404 -8.397 40.027 1.00 21.52 94 LYS A N 1
ATOM 763 C CA . LYS A 1 94 ? -7.303 -7.015 39.587 1.00 19.98 94 LYS A CA 1
ATOM 764 C C . LYS A 1 94 ? -6.115 -6.882 38.647 1.00 20.23 94 LYS A C 1
ATOM 765 O O . LYS A 1 94 ? -5.271 -7.776 38.622 1.00 19.64 94 LYS A O 1
ATOM 771 N N . PRO A 1 95 ? -6.019 -5.812 37.841 1.00 20.15 95 PRO A N 1
ATOM 772 C CA . PRO A 1 95 ? -4.895 -5.734 36.897 1.00 19.68 95 PRO A CA 1
ATOM 773 C C . PRO A 1 95 ? -3.530 -5.795 37.557 1.00 24.62 95 PRO A C 1
ATOM 774 O O . PRO A 1 95 ? -3.371 -5.464 38.743 1.00 24.59 95 PRO A O 1
ATOM 778 N N . MET A 1 96 ? -2.544 -6.237 36.782 1.00 21.64 96 MET A N 1
ATOM 779 C CA . MET A 1 96 ? -1.166 -6.264 37.238 1.00 20.94 96 MET A CA 1
ATOM 780 C C . MET A 1 96 ? -0.250 -5.794 36.121 1.00 23.09 96 MET A C 1
ATOM 781 O O . MET A 1 96 ? -0.300 -6.351 35.015 1.00 21.59 96 MET A O 1
ATOM 786 N N . TYR A 1 97 ? 0.603 -4.796 36.418 1.00 21.23 97 TYR A N 1
ATOM 787 C CA . TYR A 1 97 ? 1.625 -4.356 35.472 1.00 21.14 97 TYR A CA 1
ATOM 788 C C . TYR A 1 97 ? 2.811 -5.293 35.566 1.00 24.59 97 TYR A C 1
ATOM 789 O O . TYR A 1 97 ? 3.309 -5.591 36.665 1.00 23.75 97 TYR A O 1
ATOM 798 N N . VAL A 1 98 ? 3.280 -5.769 34.411 1.00 20.26 98 VAL A N 1
ATOM 799 C CA . VAL A 1 98 ? 4.425 -6.679 34.370 1.00 19.96 98 VAL A CA 1
ATOM 800 C C . VAL A 1 98 ? 5.496 -6.047 33.504 1.00 24.55 98 VAL A C 1
ATOM 801 O O . VAL A 1 98 ? 5.198 -5.123 32.741 1.00 22.64 98 VAL A O 1
ATOM 805 N N . TYR A 1 99 ? 6.727 -6.584 33.591 1.00 21.79 99 TYR A N 1
ATOM 806 C CA . TYR A 1 99 ? 7.899 -6.045 32.910 1.00 22.07 99 TYR A CA 1
ATOM 807 C C . TYR A 1 99 ? 8.685 -7.147 32.287 1.00 24.95 99 TYR A C 1
ATOM 808 O O . TYR A 1 99 ? 8.894 -8.176 32.925 1.00 25.46 99 TYR A O 1
ATOM 817 N N . TYR A 1 100 ? 9.172 -6.929 31.056 1.00 21.52 100 TYR A N 1
ATOM 818 C CA . TYR A 1 100 ? 10.035 -7.896 30.373 1.00 20.54 100 TYR A CA 1
ATOM 819 C C . TYR A 1 100 ? 10.755 -7.241 29.234 1.00 25.17 100 TYR A C 1
ATOM 820 O O . TYR A 1 100 ? 10.260 -6.263 28.658 1.00 23.55 100 TYR A O 1
ATOM 829 N N . PHE A 1 101 ? 11.913 -7.781 28.894 1.00 22.09 101 PHE A N 1
ATOM 830 C CA . PHE A 1 101 ? 12.674 -7.246 27.777 1.00 22.17 101 PHE A CA 1
ATOM 831 C C . PHE A 1 101 ? 12.229 -7.934 26.540 1.00 24.86 101 PHE A C 1
ATOM 832 O O . PHE A 1 101 ? 11.977 -9.157 26.554 1.00 23.01 101 PHE A O 1
ATOM 840 N N . GLU A 1 102 ? 12.116 -7.146 25.457 1.00 19.21 102 GLU A N 1
ATOM 841 C CA . GLU A 1 102 ? 11.657 -7.680 24.185 1.00 18.73 102 GLU A CA 1
ATOM 842 C C . GLU A 1 102 ? 12.575 -7.336 23.029 1.00 22.95 102 GLU A C 1
ATOM 843 O O . GLU A 1 102 ? 13.231 -6.290 23.050 1.00 22.73 102 GLU A O 1
ATOM 849 N N . SER A 1 103 ? 12.608 -8.195 22.001 1.00 20.90 103 SER A N 1
ATOM 850 C CA . SER A 1 103 ? 13.409 -7.836 20.822 1.00 22.03 103 SER A CA 1
ATOM 851 C C . SER A 1 103 ? 12.551 -6.857 19.997 1.00 28.10 103 SER A C 1
ATOM 852 O O . SER A 1 103 ? 11.378 -7.149 19.767 1.00 27.65 103 SER A O 1
ATOM 855 N N . PRO A 1 104 ? 13.120 -5.731 19.508 1.00 25.54 104 PRO A N 1
ATOM 856 C CA . PRO A 1 104 ? 12.349 -4.812 18.652 1.00 23.79 104 PRO A CA 1
ATOM 857 C C . PRO A 1 104 ? 11.833 -5.499 17.395 1.00 23.59 104 PRO A C 1
ATOM 858 O O . PRO A 1 104 ? 10.824 -5.063 16.832 1.00 22.61 104 PRO A O 1
ATOM 862 N N . GLU A 1 105 ? 12.489 -6.606 16.983 1.00 20.53 105 GLU A N 1
ATOM 863 C CA . GLU A 1 105 ? 12.062 -7.418 15.845 1.00 21.06 105 GLU A CA 1
ATOM 864 C C . GLU A 1 105 ? 10.670 -8.005 16.093 1.00 23.81 105 GLU A C 1
ATOM 865 O O . GLU A 1 105 ? 9.957 -8.276 15.140 1.00 23.90 105 GLU A O 1
ATOM 871 N N . LYS A 1 106 ? 10.281 -8.196 17.368 1.00 20.45 106 LYS A N 1
ATOM 872 C CA . LYS A 1 106 ? 8.932 -8.706 17.710 1.00 20.22 106 LYS A CA 1
ATOM 873 C C . LYS A 1 106 ? 7.834 -7.800 17.121 1.00 21.83 106 LYS A C 1
ATOM 874 O O . LYS A 1 106 ? 6.710 -8.265 16.888 1.00 22.65 106 LYS A O 1
ATOM 880 N N . PHE A 1 107 ? 8.166 -6.517 16.876 1.00 19.32 107 PHE A N 1
ATOM 881 C CA . PHE A 1 107 ? 7.236 -5.537 16.309 1.00 19.53 107 PHE A CA 1
ATOM 882 C C . PHE A 1 107 ? 7.582 -5.162 14.873 1.00 24.34 107 PHE A C 1
ATOM 883 O O . PHE A 1 107 ? 7.129 -4.134 14.391 1.00 25.13 107 PHE A O 1
ATOM 891 N N . ALA A 1 108 ? 8.313 -6.050 14.177 1.00 21.63 108 ALA A N 1
ATOM 892 C CA . ALA A 1 108 ? 8.776 -5.901 12.798 1.00 21.62 108 ALA A 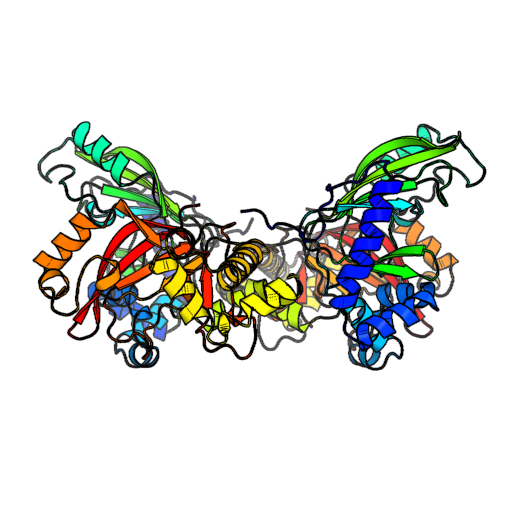CA 1
ATOM 893 C C . ALA A 1 108 ? 9.676 -4.688 12.602 1.00 26.19 108 ALA A C 1
ATOM 894 O O . ALA A 1 108 ? 9.761 -4.169 11.486 1.00 26.12 108 ALA A O 1
ATOM 896 N N . PHE A 1 109 ? 10.390 -4.266 13.682 1.00 23.15 109 PHE A N 1
ATOM 897 C CA . PHE A 1 109 ? 11.380 -3.189 13.602 1.00 23.03 109 PHE A CA 1
ATOM 898 C C . PHE A 1 109 ? 12.754 -3.852 13.378 1.00 28.35 109 PHE A C 1
ATOM 899 O O . PHE A 1 109 ? 13.279 -4.507 14.278 1.00 27.51 109 PHE A O 1
ATOM 907 N N . ASN A 1 110 ? 13.326 -3.654 12.184 1.00 29.30 110 ASN A N 1
ATOM 908 C CA . ASN A 1 110 ? 14.598 -4.237 11.767 1.00 30.33 110 ASN A CA 1
ATOM 909 C C . ASN A 1 110 ? 15.739 -3.228 11.605 1.00 36.57 110 ASN A C 1
ATOM 910 O O . ASN A 1 110 ? 16.824 -3.625 11.166 1.00 36.25 110 ASN A O 1
ATOM 915 N N . LYS A 1 111 ? 15.510 -1.938 11.934 1.00 33.83 111 LYS A N 1
ATOM 916 C CA . LYS A 1 111 ? 16.532 -0.903 11.746 1.00 33.88 111 LYS A CA 1
ATOM 917 C C . LYS A 1 111 ? 17.575 -0.852 12.874 1.00 39.79 111 LYS A C 1
ATOM 918 O O . LYS A 1 111 ? 18.590 -0.165 12.716 1.00 41.62 111 LYS A O 1
ATOM 924 N N . VAL A 1 112 ? 17.376 -1.630 13.965 1.00 35.03 112 VAL A N 1
ATOM 925 C CA . VAL A 1 112 ? 18.279 -1.713 15.123 1.00 34.81 112 VAL A CA 1
ATOM 926 C C . VAL A 1 112 ? 18.157 -0.441 15.976 1.00 36.03 112 VAL A C 1
ATOM 927 O O . VAL A 1 112 ? 18.638 0.614 15.566 1.00 36.72 112 VAL A O 1
ATOM 931 N N . ILE A 1 113 ? 17.493 -0.538 17.163 1.00 28.93 113 ILE A N 1
ATOM 932 C CA . ILE A 1 113 ? 17.350 0.578 18.115 1.00 28.14 113 ILE A CA 1
ATOM 933 C C . ILE A 1 113 ? 18.780 1.022 18.486 1.00 33.49 113 ILE A C 1
ATOM 934 O O . ILE A 1 113 ? 19.120 2.208 18.425 1.00 32.10 113 ILE A O 1
ATOM 939 N N . ARG A 1 114 ? 19.614 0.024 18.828 1.00 31.70 114 ARG A N 1
ATOM 940 C CA . ARG A 1 114 ? 21.042 0.146 19.117 1.00 32.03 114 ARG A CA 1
ATOM 941 C C . ARG A 1 114 ? 21.572 -1.274 19.251 1.00 37.62 114 ARG A C 1
ATOM 942 O O . ARG A 1 114 ? 20.784 -2.188 19.513 1.00 37.35 114 ARG A O 1
ATOM 950 N N . THR A 1 115 ? 22.883 -1.483 19.019 1.00 34.44 115 THR A N 1
ATOM 951 C CA . THR A 1 115 ? 23.480 -2.811 19.153 1.00 33.64 115 THR A CA 1
ATOM 952 C C . THR A 1 115 ? 23.587 -3.109 20.643 1.00 37.06 115 THR A C 1
ATOM 953 O O . THR A 1 115 ? 23.579 -2.184 21.458 1.00 35.11 115 THR A O 1
ATOM 957 N N . GLU A 1 116 ? 23.709 -4.391 20.994 1.00 35.60 116 GLU A N 1
ATOM 958 C CA . GLU A 1 116 ? 23.818 -4.831 22.382 1.00 36.30 116 GLU A CA 1
ATOM 959 C C . GLU A 1 116 ? 24.958 -4.146 23.166 1.00 43.00 116 GLU A C 1
ATOM 960 O O . GLU A 1 116 ? 24.757 -3.797 24.326 1.00 43.60 116 GLU A O 1
ATOM 966 N N . ASN A 1 117 ? 26.124 -3.925 22.522 1.00 41.09 117 ASN A N 1
ATOM 967 C CA . ASN A 1 117 ? 27.303 -3.301 23.149 1.00 42.41 117 ASN A CA 1
ATOM 968 C C . ASN A 1 117 ? 27.242 -1.771 23.196 1.00 46.32 117 ASN A C 1
ATOM 969 O O . ASN A 1 117 ? 27.941 -1.155 24.014 1.00 45.38 117 ASN A O 1
ATOM 974 N N . GLN A 1 118 ? 26.404 -1.160 22.321 1.00 42.21 118 GLN A N 1
ATOM 975 C CA . GLN A 1 118 ? 26.183 0.287 22.251 1.00 40.71 118 GLN A CA 1
ATOM 976 C C . GLN A 1 118 ? 25.377 0.758 23.462 1.00 42.05 118 GLN A C 1
ATOM 977 O O . GLN A 1 118 ? 24.682 -0.048 24.084 1.00 41.81 118 GLN A O 1
ATOM 983 N N . ASN A 1 119 ? 25.458 2.065 23.784 1.00 36.52 119 ASN A N 1
ATOM 984 C CA . ASN A 1 119 ? 24.788 2.679 24.928 1.00 35.05 119 ASN A CA 1
ATOM 985 C C . ASN A 1 119 ? 23.633 3.607 24.516 1.00 36.51 119 ASN A C 1
ATOM 986 O O . ASN A 1 119 ? 22.532 3.518 25.061 1.00 35.00 119 ASN A O 1
ATOM 991 N N . GLU A 1 120 ? 23.926 4.538 23.606 1.00 31.33 120 GLU A N 1
ATOM 992 C CA . GLU A 1 120 ? 23.020 5.576 23.124 1.00 29.89 120 GLU A CA 1
ATOM 993 C C . GLU A 1 120 ? 21.930 5.080 22.189 1.00 32.45 120 GLU A C 1
ATOM 994 O O . GLU A 1 120 ? 22.158 4.178 21.387 1.00 33.58 120 GLU A O 1
ATOM 1000 N N . ILE A 1 121 ? 20.777 5.754 22.229 1.00 29.28 121 ILE A N 1
ATOM 1001 C CA . ILE A 1 121 ? 19.663 5.547 21.293 1.00 28.61 121 ILE A CA 1
ATOM 1002 C C . ILE A 1 121 ? 19.371 6.894 20.604 1.00 33.54 121 ILE A C 1
ATOM 1003 O O . ILE A 1 121 ? 18.842 7.823 21.234 1.00 33.16 121 ILE A O 1
ATOM 1008 N N . SER A 1 122 ? 19.718 6.994 19.311 1.00 32.68 122 SER A N 1
ATOM 1009 C CA . SER A 1 122 ? 19.529 8.224 18.535 1.00 33.57 122 SER A CA 1
ATOM 1010 C C . SER A 1 122 ? 18.058 8.606 18.392 1.00 38.32 122 SER A C 1
ATOM 1011 O O . SER A 1 122 ? 17.184 7.722 18.387 1.00 36.23 122 SER A O 1
ATOM 1014 N N . LEU A 1 123 ? 17.792 9.922 18.268 1.00 36.40 123 LEU A N 1
ATOM 1015 C CA . LEU A 1 123 ? 16.441 10.467 18.080 1.00 37.05 123 LEU A CA 1
ATOM 1016 C C . LEU A 1 123 ? 15.814 9.886 16.792 1.00 38.37 123 LEU A C 1
ATOM 1017 O O . LEU A 1 123 ? 14.605 9.616 16.760 1.00 37.18 123 LEU A O 1
ATOM 1022 N N . GLU A 1 124 ? 16.664 9.627 15.771 1.00 33.03 124 GLU A N 1
ATOM 1023 C CA . GLU A 1 124 ? 16.261 9.041 14.495 1.00 32.81 124 GLU A CA 1
ATOM 1024 C C . GLU A 1 124 ? 15.643 7.640 14.718 1.00 33.84 124 GLU A C 1
ATOM 1025 O O . GLU A 1 124 ? 14.518 7.393 14.270 1.00 29.72 124 GLU A O 1
ATOM 1031 N N . LYS A 1 125 ? 16.370 6.758 15.451 1.00 30.45 125 LYS A N 1
ATOM 1032 C CA . LYS A 1 125 ? 15.922 5.394 15.749 1.00 30.51 125 LYS A CA 1
ATOM 1033 C C . LYS A 1 125 ? 14.692 5.359 16.662 1.00 32.24 125 LYS A C 1
ATOM 1034 O O . LYS A 1 125 ? 13.830 4.509 16.460 1.00 31.03 125 LYS A O 1
ATOM 1040 N N . PHE A 1 126 ? 14.598 6.292 17.629 1.00 28.17 126 PHE A N 1
ATOM 1041 C CA . PHE A 1 126 ? 13.466 6.404 18.545 1.00 27.52 126 PHE A CA 1
ATOM 1042 C C . PHE A 1 126 ? 12.207 6.749 17.750 1.00 31.87 126 PHE A C 1
ATOM 1043 O O . PHE A 1 126 ? 11.171 6.107 17.930 1.00 31.26 126 PHE A O 1
ATOM 1051 N N . ASN A 1 127 ? 12.321 7.730 16.831 1.00 28.27 127 ASN A N 1
ATOM 1052 C CA . ASN A 1 127 ? 11.204 8.148 15.982 1.00 27.40 127 ASN A CA 1
ATOM 1053 C C . ASN A 1 127 ? 10.785 7.074 14.998 1.00 30.08 127 ASN A C 1
ATOM 1054 O O . ASN A 1 127 ? 9.582 6.889 14.815 1.00 28.69 127 ASN A O 1
ATOM 1059 N N . GLU A 1 128 ? 11.763 6.341 14.401 1.00 26.55 128 GLU A N 1
ATOM 1060 C CA . GLU A 1 128 ? 11.518 5.221 13.476 1.00 26.19 128 GLU A CA 1
ATOM 1061 C C . GLU A 1 128 ? 10.752 4.093 14.197 1.00 28.48 128 GLU A C 1
ATOM 1062 O O . GLU A 1 128 ? 9.797 3.537 13.647 1.00 26.11 128 GLU A O 1
ATOM 1068 N N . PHE A 1 129 ? 11.159 3.786 15.436 1.00 24.51 129 PHE A N 1
ATOM 1069 C CA . PHE A 1 129 ? 10.504 2.774 16.262 1.00 23.43 129 PHE A CA 1
ATOM 1070 C C . PHE A 1 129 ? 9.069 3.188 16.542 1.00 26.10 129 PHE A C 1
ATOM 1071 O O . PHE A 1 129 ? 8.167 2.383 16.300 1.00 23.53 129 PHE A O 1
ATOM 1079 N N . LYS A 1 130 ? 8.849 4.468 16.942 1.00 24.65 130 LYS A N 1
ATOM 1080 C CA . LYS A 1 130 ? 7.525 5.043 17.184 1.00 24.21 130 LYS A CA 1
ATOM 1081 C C . LYS A 1 130 ? 6.623 4.889 15.955 1.00 27.79 130 LYS A C 1
ATOM 1082 O O . LYS A 1 130 ? 5.501 4.416 16.098 1.00 26.99 130 LYS A O 1
ATOM 1088 N N . GLU A 1 131 ? 7.107 5.263 14.758 1.00 27.47 131 GLU A N 1
ATOM 1089 C CA . GLU A 1 131 ? 6.295 5.135 13.538 1.00 29.33 131 GLU A CA 1
ATOM 1090 C C . GLU A 1 131 ? 6.017 3.670 13.154 1.00 30.39 131 GLU A C 1
ATOM 1091 O O . GLU A 1 131 ? 5.002 3.408 12.512 1.00 30.55 131 GLU A O 1
ATOM 1097 N N . THR A 1 132 ? 6.891 2.721 13.562 1.00 23.44 132 THR A N 1
ATOM 1098 C CA . THR A 1 132 ? 6.687 1.290 13.276 1.00 22.31 132 THR A CA 1
ATOM 1099 C C . THR A 1 132 ? 5.545 0.710 14.148 1.00 27.40 132 THR A C 1
ATOM 1100 O O . THR A 1 132 ? 4.722 -0.052 13.646 1.00 26.47 132 THR A O 1
ATOM 1104 N N . ILE A 1 133 ? 5.482 1.103 15.434 1.00 24.42 133 ILE A N 1
ATOM 1105 C CA . ILE A 1 133 ? 4.501 0.568 16.402 1.00 23.44 133 ILE A CA 1
ATOM 1106 C C . ILE A 1 133 ? 3.214 1.378 16.524 1.00 24.48 133 ILE A C 1
ATOM 1107 O O . ILE A 1 133 ? 2.238 0.878 17.099 1.00 23.34 133 ILE A O 1
ATOM 1112 N N . GLN A 1 134 ? 3.193 2.628 16.048 1.00 23.50 134 GLN A N 1
ATOM 1113 C CA . GLN A 1 134 ? 1.984 3.443 16.244 1.00 23.50 134 GLN A CA 1
ATOM 1114 C C . GLN A 1 134 ? 0.751 2.899 15.524 1.00 25.90 134 GLN A C 1
ATOM 1115 O O . GLN A 1 134 ? 0.855 2.375 14.411 1.00 25.46 134 GLN A O 1
ATOM 1121 N N . ASN A 1 135 ? -0.411 2.994 16.199 1.00 25.33 135 ASN A N 1
ATOM 1122 C CA . ASN A 1 135 ? -1.727 2.583 15.689 1.00 25.92 135 ASN A CA 1
ATOM 1123 C C . ASN A 1 135 ? -1.757 1.153 15.147 1.00 29.33 135 ASN A C 1
ATOM 1124 O O . ASN A 1 135 ? -2.428 0.873 14.148 1.00 31.55 135 ASN A O 1
ATOM 1129 N N . LYS A 1 136 ? -1.031 0.260 15.799 1.00 24.19 136 LYS A N 1
ATOM 1130 C CA . LYS A 1 136 ? -1.001 -1.145 15.411 1.00 23.33 136 LYS A CA 1
ATOM 1131 C C . LYS A 1 136 ? -1.314 -2.042 16.609 1.00 24.59 136 LYS A C 1
ATOM 1132 O O . LYS A 1 136 ? -1.028 -1.685 17.754 1.00 24.76 136 LYS A O 1
ATOM 1138 N N . LEU A 1 137 ? -1.878 -3.210 16.332 1.00 20.10 137 LEU A N 1
ATOM 1139 C CA . LEU A 1 137 ? -2.129 -4.256 17.327 1.00 20.11 137 LEU A CA 1
ATOM 1140 C C . LEU A 1 137 ? -1.150 -5.383 16.999 1.00 21.50 137 LEU A C 1
ATOM 1141 O O . LEU A 1 137 ? -0.885 -5.690 15.812 1.00 20.26 137 LEU A O 1
ATOM 1146 N N . PHE A 1 138 ? -0.613 -6.010 18.041 1.00 17.07 138 PHE A N 1
ATOM 1147 C CA . PHE A 1 138 ? 0.322 -7.117 17.862 1.00 15.06 138 PHE A CA 1
ATOM 1148 C C . PHE A 1 138 ? -0.075 -8.343 18.720 1.00 18.53 138 PHE A C 1
ATOM 1149 O O . PHE A 1 138 ? -0.120 -8.238 19.940 1.00 18.00 138 PHE A O 1
ATOM 1157 N N . LYS A 1 139 ? -0.316 -9.498 18.081 1.00 16.10 139 LYS A N 1
ATOM 1158 C CA . LYS A 1 139 ? -0.643 -10.735 18.802 1.00 14.84 139 LYS A CA 1
ATOM 1159 C C . LYS A 1 139 ? 0.569 -11.240 19.546 1.00 17.44 139 LYS A C 1
ATOM 1160 O O . LYS A 1 139 ? 1.656 -11.327 18.978 1.00 17.96 139 LYS A O 1
ATOM 1166 N N . GLN A 1 140 ? 0.386 -11.544 20.842 1.00 17.49 140 GLN A N 1
ATOM 1167 C CA . GLN A 1 140 ? 1.394 -12.145 21.721 1.00 17.47 140 GLN A CA 1
ATOM 1168 C C . GLN A 1 140 ? 0.860 -13.536 22.102 1.00 19.99 140 GLN A C 1
ATOM 1169 O O . GLN A 1 140 ? -0.291 -13.656 22.549 1.00 17.57 140 GLN A O 1
ATOM 1175 N N . ASP A 1 141 ? 1.668 -14.581 21.904 1.00 17.62 141 ASP A N 1
ATOM 1176 C CA . ASP A 1 141 ? 1.209 -15.951 22.193 1.00 18.33 141 ASP A CA 1
ATOM 1177 C C . ASP A 1 141 ? 2.284 -16.827 22.837 1.00 22.03 141 ASP A C 1
ATOM 1178 O O . ASP A 1 141 ? 3.478 -16.678 22.535 1.00 20.68 141 ASP A O 1
ATOM 1183 N N . GLY A 1 142 ? 1.824 -17.777 23.664 1.00 20.61 142 GLY A N 1
ATOM 1184 C CA . GLY A 1 142 ? 2.671 -18.794 24.287 1.00 20.84 142 GLY A CA 1
ATOM 1185 C C . GLY A 1 142 ? 3.137 -18.546 25.714 1.00 22.53 142 GLY A C 1
ATOM 1186 O O . GLY A 1 142 ? 3.101 -17.414 26.227 1.00 20.62 142 GLY A O 1
ATOM 1187 N N . PHE A 1 143 ? 3.598 -19.629 26.366 1.00 17.71 143 PHE A N 1
ATOM 1188 C CA . PHE A 1 143 ? 4.119 -19.532 27.727 1.00 16.40 143 PHE A CA 1
ATOM 1189 C C . PHE A 1 143 ? 5.305 -18.586 27.770 1.00 20.52 143 PHE A C 1
ATOM 1190 O O . PHE A 1 143 ? 6.130 -18.560 26.847 1.00 18.21 143 PHE A O 1
ATOM 1198 N N . LYS A 1 144 ? 5.338 -17.751 28.791 1.00 18.91 144 LYS A N 1
ATOM 1199 C CA . LYS A 1 144 ? 6.416 -16.803 28.959 1.00 18.80 144 LYS A CA 1
ATOM 1200 C C . LYS A 1 144 ? 6.590 -16.479 30.418 1.00 23.46 144 LYS A C 1
ATOM 1201 O O . LYS A 1 144 ? 5.598 -16.277 31.115 1.00 21.41 144 LYS A O 1
ATOM 1207 N N . ASP A 1 145 ? 7.855 -16.300 30.848 1.00 21.63 145 ASP A N 1
ATOM 1208 C CA . ASP A 1 145 ? 8.176 -15.821 32.188 1.00 20.80 145 ASP A CA 1
ATOM 1209 C C . ASP A 1 145 ? 8.239 -14.318 32.136 1.00 23.33 145 ASP A C 1
ATOM 1210 O O . ASP A 1 145 ? 8.839 -13.747 31.214 1.00 23.53 145 ASP A O 1
ATOM 1215 N N . ILE A 1 146 ? 7.667 -13.661 33.139 1.00 17.72 146 ILE A N 1
ATOM 1216 C CA . ILE A 1 146 ? 7.693 -12.208 33.207 1.00 19.02 146 ILE A CA 1
ATOM 1217 C C . ILE A 1 146 ? 8.199 -11.747 34.581 1.00 25.13 146 ILE A C 1
ATOM 1218 O O . ILE A 1 146 ? 8.246 -12.563 35.522 1.00 22.57 146 ILE A O 1
ATOM 1223 N N . SER A 1 147 ? 8.545 -10.447 34.699 1.00 21.51 147 SER A N 1
ATOM 1224 C CA . SER A 1 147 ? 8.965 -9.831 35.961 1.00 21.70 147 SER A CA 1
ATOM 1225 C C . SER A 1 147 ? 7.873 -8.909 36.492 1.00 25.20 147 SER A C 1
ATOM 1226 O O . SER A 1 147 ? 7.055 -8.386 35.722 1.00 23.77 147 SER A O 1
ATOM 1229 N N . LEU A 1 148 ? 7.844 -8.730 37.813 1.00 23.07 148 LEU A N 1
ATOM 1230 C CA . LEU A 1 148 ? 6.841 -7.948 38.534 1.00 23.23 148 LEU A CA 1
ATOM 1231 C C . LEU A 1 148 ? 7.339 -6.583 38.999 1.00 25.80 148 LEU A C 1
ATOM 1232 O O . LEU A 1 148 ? 6.613 -5.844 39.667 1.00 25.05 148 LEU A O 1
ATOM 1237 N N . TYR A 1 149 ? 8.577 -6.236 38.642 1.00 25.75 149 TYR A N 1
ATOM 1238 C CA . TYR A 1 149 ? 9.128 -4.935 39.023 1.00 25.70 149 TYR A CA 1
ATOM 1239 C C . TYR A 1 149 ? 10.026 -4.387 37.909 1.00 29.56 149 TYR A C 1
ATOM 1240 O O . TYR A 1 149 ? 10.488 -5.147 37.049 1.00 27.98 149 TYR A O 1
ATOM 1249 N N . GLU A 1 150 ? 10.293 -3.080 37.949 1.00 29.46 150 GLU A N 1
ATOM 1250 C CA . GLU A 1 150 ? 11.156 -2.419 36.970 1.00 30.07 150 GLU A CA 1
ATOM 1251 C C . GLU A 1 150 ? 12.632 -2.796 37.186 1.00 33.33 150 GLU A C 1
ATOM 1252 O O . GLU A 1 150 ? 13.139 -2.664 38.300 1.00 31.89 150 GLU A O 1
ATOM 1258 N N . PRO A 1 151 ? 13.327 -3.286 36.142 1.00 31.27 151 PRO A N 1
ATOM 1259 C CA . PRO A 1 151 ? 14.739 -3.674 36.323 1.00 31.34 151 PRO A CA 1
ATOM 1260 C C . PRO A 1 151 ? 15.655 -2.505 36.686 1.00 35.18 151 PRO A C 1
ATOM 1261 O O . PRO A 1 151 ? 15.415 -1.361 36.292 1.00 33.58 151 PRO A O 1
ATOM 1265 N N . GLY A 1 152 ? 16.660 -2.815 37.489 1.00 34.73 152 GLY A N 1
ATOM 1266 C CA . GLY A 1 152 ? 17.682 -1.873 37.925 1.00 35.13 152 GLY A CA 1
ATOM 1267 C C . GLY A 1 152 ? 19.045 -2.350 37.471 1.00 39.24 152 GLY A C 1
ATOM 1268 O O . GLY A 1 152 ? 19.136 -3.133 36.526 1.00 36.59 152 GLY A O 1
ATOM 1269 N N . LYS A 1 153 ? 20.107 -1.929 38.176 1.00 39.41 153 LYS A N 1
ATOM 1270 C CA . LYS A 1 153 ? 21.503 -2.273 37.866 1.00 40.23 153 LYS A CA 1
ATOM 1271 C C . LYS A 1 153 ? 21.827 -3.773 37.941 1.00 45.19 153 LYS A C 1
ATOM 1272 O O . LYS A 1 153 ? 22.442 -4.311 37.010 1.00 45.90 153 LYS A O 1
ATOM 1278 N N . GLY A 1 154 ? 21.407 -4.432 39.026 1.00 41.37 154 GLY A N 1
ATOM 1279 C CA . GLY A 1 154 ? 21.675 -5.851 39.245 1.00 41.08 154 GLY A CA 1
ATOM 1280 C C . GLY A 1 154 ? 20.916 -6.855 38.394 1.00 44.17 154 GLY A C 1
ATOM 1281 O O . GLY A 1 154 ? 21.262 -8.042 38.394 1.00 44.09 154 GLY A O 1
ATOM 1282 N N . ASP A 1 155 ? 19.887 -6.399 37.650 1.00 38.00 155 ASP A N 1
ATOM 1283 C CA . ASP A 1 155 ? 19.031 -7.269 36.835 1.00 36.37 155 ASP A CA 1
ATOM 1284 C C . ASP A 1 155 ? 19.495 -7.517 35.410 1.00 37.93 155 ASP A C 1
ATOM 1285 O O . ASP A 1 155 ? 20.177 -6.669 34.836 1.00 37.72 155 ASP A O 1
ATOM 1290 N N . GLU A 1 156 ? 19.037 -8.647 34.817 1.00 33.31 156 GLU A N 1
ATOM 1291 C CA . GLU A 1 156 ? 19.296 -9.025 33.428 1.00 33.18 156 GLU A CA 1
ATOM 1292 C C . GLU A 1 156 ? 18.498 -8.085 32.506 1.00 36.05 156 GLU A C 1
ATOM 1293 O O . GLU A 1 156 ? 17.291 -7.894 32.711 1.00 34.27 156 GLU A O 1
ATOM 1299 N N . LYS A 1 157 ? 19.194 -7.461 31.534 1.00 30.95 157 LYS A N 1
ATOM 1300 C CA . LYS A 1 157 ? 18.618 -6.498 30.576 1.00 29.84 157 LYS A CA 1
ATOM 1301 C C . LYS A 1 157 ? 19.082 -6.924 29.170 1.00 32.96 157 LYS A C 1
ATOM 1302 O O . LYS A 1 157 ? 19.997 -6.307 28.623 1.00 33.04 157 LYS A O 1
ATOM 1308 N N . PRO A 1 158 ? 18.512 -8.025 28.611 1.00 27.77 158 PRO A N 1
ATOM 1309 C CA . PRO A 1 158 ? 19.060 -8.579 27.358 1.00 27.32 158 PRO A CA 1
ATOM 1310 C C . PRO A 1 158 ? 18.820 -7.795 26.066 1.00 29.61 158 PRO A C 1
ATOM 1311 O O . PRO A 1 158 ? 19.449 -8.135 25.056 1.00 30.52 158 PRO A O 1
ATOM 1315 N N . THR A 1 159 ? 17.925 -6.781 26.063 1.00 24.69 159 THR A N 1
ATOM 1316 C CA . THR A 1 159 ? 17.640 -6.024 24.834 1.00 23.78 159 THR A CA 1
ATOM 1317 C C . THR A 1 159 ? 17.542 -4.509 25.079 1.00 26.83 159 THR A C 1
ATOM 1318 O O . THR A 1 159 ? 17.422 -4.081 26.227 1.00 26.94 159 THR A O 1
ATOM 1322 N N . PRO A 1 160 ? 17.500 -3.658 24.024 1.00 24.16 160 PRO A N 1
ATOM 1323 C CA . PRO A 1 160 ? 17.319 -2.217 24.279 1.00 24.22 160 PRO A CA 1
ATOM 1324 C C . PRO A 1 160 ? 15.855 -1.818 24.525 1.00 26.39 160 PRO A C 1
ATOM 1325 O O . PRO A 1 160 ? 15.566 -0.625 24.745 1.00 25.79 160 PRO A O 1
ATOM 1329 N N . LEU A 1 161 ? 14.924 -2.808 24.509 1.00 21.27 161 LEU A N 1
ATOM 1330 C CA . LEU A 1 161 ? 13.492 -2.526 24.631 1.00 20.64 161 LEU A CA 1
ATOM 1331 C C . LEU A 1 161 ? 12.847 -3.179 25.849 1.00 24.44 161 LEU A C 1
ATOM 1332 O O . LEU A 1 161 ? 12.846 -4.411 25.952 1.00 23.09 161 LEU A O 1
ATOM 1337 N N . LEU A 1 162 ? 12.309 -2.351 26.759 1.00 20.91 162 LEU A N 1
ATOM 1338 C CA . LEU A 1 162 ? 11.637 -2.819 27.980 1.00 21.25 162 LEU A CA 1
ATOM 1339 C C . LEU A 1 162 ? 10.116 -2.638 27.852 1.00 23.09 162 LEU A C 1
ATOM 1340 O O . LEU A 1 162 ? 9.652 -1.520 27.634 1.00 22.95 162 LEU A O 1
ATOM 1345 N N . MET A 1 163 ? 9.360 -3.743 27.970 1.00 19.98 163 MET A N 1
ATOM 1346 C CA . MET A 1 163 ? 7.890 -3.735 27.912 1.00 19.66 163 MET A CA 1
ATOM 1347 C C . MET A 1 163 ? 7.362 -3.550 29.330 1.00 21.75 163 MET A C 1
ATOM 1348 O O . MET A 1 163 ? 7.815 -4.243 30.237 1.00 20.86 163 MET A O 1
ATOM 1353 N N . HIS A 1 164 ? 6.445 -2.589 29.512 1.00 18.57 164 HIS A N 1
ATOM 1354 C CA . HIS A 1 164 ? 5.729 -2.312 30.759 1.00 19.48 164 HIS A CA 1
ATOM 1355 C C . HIS A 1 164 ? 4.260 -2.530 30.354 1.00 23.10 164 HIS A C 1
ATOM 1356 O O . HIS A 1 164 ? 3.630 -1.660 29.729 1.00 22.28 164 HIS A O 1
ATOM 1363 N N . LEU A 1 165 ? 3.776 -3.755 30.586 1.00 19.24 165 LEU A N 1
ATOM 1364 C CA . LEU A 1 165 ? 2.478 -4.191 30.077 1.00 18.54 165 LEU A CA 1
ATOM 1365 C C . LEU A 1 165 ? 1.445 -4.364 31.153 1.00 21.49 165 LEU A C 1
ATOM 1366 O O . LEU A 1 165 ? 1.706 -5.057 32.152 1.00 20.28 165 LEU A O 1
ATOM 1371 N N . LYS A 1 166 ? 0.252 -3.752 30.941 1.00 19.32 166 LYS A N 1
ATOM 1372 C CA . LYS A 1 166 ? -0.833 -3.882 31.907 1.00 18.03 166 LYS A CA 1
ATOM 1373 C C . LYS A 1 166 ? -1.622 -5.148 31.613 1.00 22.37 166 LYS A C 1
ATOM 1374 O O . LYS A 1 166 ? -2.265 -5.241 30.564 1.00 22.57 166 LYS A O 1
ATOM 1380 N N . LEU A 1 167 ? -1.544 -6.142 32.509 1.00 18.19 167 LEU A N 1
ATOM 1381 C CA . LEU A 1 167 ? -2.340 -7.371 32.350 1.00 17.90 167 LEU A CA 1
ATOM 1382 C C . LEU A 1 167 ? -3.735 -7.129 32.938 1.00 22.05 167 LEU A C 1
ATOM 1383 O O . LEU A 1 167 ? -3.823 -6.689 34.076 1.00 20.22 167 LEU A O 1
ATOM 1388 N N . PRO A 1 168 ? -4.844 -7.339 32.187 1.00 20.70 168 PRO A N 1
ATOM 1389 C CA . PRO A 1 168 ? -6.170 -7.027 32.752 1.00 19.80 168 PRO A CA 1
ATOM 1390 C C . PRO A 1 168 ? -6.613 -7.995 33.837 1.00 19.05 168 PRO A C 1
ATOM 1391 O O . PRO A 1 168 ? -6.047 -9.086 33.956 1.00 17.85 168 PRO A O 1
ATOM 1395 N N . ARG A 1 169 ? -7.691 -7.641 34.564 1.00 17.87 169 ARG A N 1
ATOM 1396 C CA . ARG A 1 169 ? -8.237 -8.592 35.541 1.00 17.70 169 ARG A CA 1
ATOM 1397 C C . ARG A 1 169 ? -8.578 -9.920 34.808 1.00 19.34 169 ARG A C 1
ATOM 1398 O O . ARG A 1 169 ? -8.875 -9.907 33.602 1.00 18.48 169 ARG A O 1
ATOM 1406 N N . ASN A 1 170 ? -8.516 -11.030 35.538 1.00 16.55 170 ASN A N 1
ATOM 1407 C CA . ASN A 1 170 ? -8.792 -12.408 35.111 1.00 16.72 170 ASN A CA 1
ATOM 1408 C C . ASN A 1 170 ? -7.692 -13.031 34.239 1.00 19.87 170 ASN A C 1
ATOM 1409 O O . ASN A 1 170 ? -7.855 -14.178 33.829 1.00 21.35 170 ASN A O 1
ATOM 1414 N N . THR A 1 171 ? -6.551 -12.341 34.040 1.00 16.66 171 THR A N 1
ATOM 1415 C CA . THR A 1 171 ? -5.438 -12.961 33.300 1.00 15.59 171 THR A CA 1
ATOM 1416 C C . THR A 1 171 ? -4.844 -14.034 34.231 1.00 18.20 171 THR A C 1
ATOM 1417 O O . THR A 1 171 ? -4.638 -13.747 35.411 1.00 18.69 171 THR A O 1
ATOM 1421 N N . GLY A 1 172 ? -4.574 -15.229 33.687 1.00 17.30 172 GLY A N 1
ATOM 1422 C CA . GLY A 1 172 ? -3.921 -16.312 34.417 1.00 18.70 172 GLY A CA 1
ATOM 1423 C C . GLY A 1 172 ? -2.476 -15.919 34.693 1.00 24.65 172 GLY A C 1
ATOM 1424 O O . GLY A 1 172 ? -1.753 -15.477 33.785 1.00 22.76 172 GLY A O 1
ATOM 1425 N N . MET A 1 173 ? -2.037 -16.060 35.949 1.00 20.57 173 MET A N 1
ATOM 1426 C CA . MET A 1 173 ? -0.657 -15.702 36.322 1.00 21.42 173 MET A CA 1
ATOM 1427 C C . MET A 1 173 ? -0.173 -16.744 37.306 1.00 24.65 173 MET A C 1
ATOM 1428 O O . MET A 1 173 ? -0.826 -16.962 38.326 1.00 23.42 173 MET A O 1
ATOM 1433 N N . LEU A 1 174 ? 0.930 -17.410 36.989 1.00 21.16 174 LEU A N 1
ATOM 1434 C CA . LEU A 1 174 ? 1.398 -18.512 37.827 1.00 21.79 174 LEU A CA 1
ATOM 1435 C C . LEU A 1 174 ? 2.784 -18.274 38.454 1.00 25.72 174 LEU A C 1
ATOM 1436 O O . LEU A 1 174 ? 3.774 -18.733 37.897 1.00 23.35 174 LEU A O 1
ATOM 1441 N N . PRO A 1 175 ? 2.863 -17.652 39.645 1.00 24.95 175 PRO A N 1
ATOM 1442 C CA . PRO A 1 175 ? 4.163 -17.545 40.333 1.00 23.79 175 PRO A CA 1
ATOM 1443 C C . PRO A 1 175 ? 4.549 -18.951 40.804 1.00 27.70 175 PRO A C 1
ATOM 1444 O O . PRO A 1 175 ? 3.682 -19.716 41.246 1.00 26.18 175 PRO A O 1
ATOM 1448 N N . TYR A 1 176 ? 5.816 -19.329 40.604 1.00 25.07 176 TYR A N 1
ATOM 1449 C CA . TYR A 1 176 ? 6.322 -20.666 40.924 1.00 24.18 176 TYR A CA 1
ATOM 1450 C C . TYR A 1 176 ? 7.777 -20.609 41.394 1.00 30.15 176 TYR A C 1
ATOM 1451 O O . TYR A 1 176 ? 8.482 -19.637 41.108 1.00 29.61 176 TYR A O 1
ATOM 1460 N N . THR A 1 177 ? 8.231 -21.668 42.086 1.00 27.16 177 THR A N 1
ATOM 1461 C CA . THR A 1 177 ? 9.619 -21.781 42.551 1.00 26.59 177 THR A CA 1
ATOM 1462 C C . THR A 1 177 ? 10.412 -22.520 41.507 1.00 29.54 177 THR A C 1
ATOM 1463 O O . THR A 1 177 ? 9.896 -23.429 40.844 1.00 29.40 177 THR A O 1
ATOM 1467 N N . ASN A 1 178 ? 11.673 -22.132 41.351 1.00 28.34 178 ASN A N 1
ATOM 1468 C CA . ASN A 1 178 ? 12.619 -22.789 40.464 1.00 29.93 178 ASN A CA 1
ATOM 1469 C C . ASN A 1 178 ? 13.919 -22.773 41.245 1.00 35.80 178 ASN A C 1
ATOM 1470 O O . ASN A 1 178 ? 14.521 -21.711 41.414 1.00 34.71 178 ASN A O 1
ATOM 1475 N N . THR A 1 179 ? 14.299 -23.955 41.784 1.00 33.76 179 THR A N 1
ATOM 1476 C CA . THR A 1 179 ? 15.454 -24.155 42.671 1.00 33.53 179 THR A CA 1
ATOM 1477 C C . THR A 1 179 ? 15.374 -23.091 43.780 1.00 35.90 179 THR A C 1
ATOM 1478 O O . THR A 1 179 ? 14.373 -23.079 44.515 1.00 34.93 179 THR A O 1
ATOM 1482 N N . ASN A 1 180 ? 16.349 -22.155 43.840 1.00 31.46 180 ASN A N 1
ATOM 1483 C CA . ASN A 1 180 ? 16.414 -21.100 44.863 1.00 31.49 180 ASN A CA 1
ATOM 1484 C C . ASN A 1 180 ? 15.614 -19.835 44.513 1.00 35.91 180 ASN A C 1
ATOM 1485 O O . ASN A 1 180 ? 15.414 -18.971 45.379 1.00 34.84 180 ASN A O 1
ATOM 1490 N N . ASN A 1 181 ? 15.171 -19.728 43.244 1.00 32.13 181 ASN A N 1
ATOM 1491 C CA . ASN A 1 181 ? 14.473 -18.552 42.735 1.00 30.58 181 ASN A CA 1
ATOM 1492 C C . ASN A 1 181 ? 12.952 -18.709 42.589 1.00 30.97 181 ASN A C 1
ATOM 1493 O O . ASN A 1 181 ? 12.377 -19.798 42.765 1.00 29.80 181 ASN A O 1
ATOM 1498 N N . VAL A 1 182 ? 12.312 -17.598 42.260 1.00 26.70 182 VAL A N 1
ATOM 1499 C CA . VAL A 1 182 ? 10.872 -17.549 41.995 1.00 27.30 182 VAL A CA 1
ATOM 1500 C C . VAL A 1 182 ? 10.635 -16.817 40.666 1.00 27.66 182 VAL A C 1
ATOM 1501 O O . VAL A 1 182 ? 11.307 -15.829 40.398 1.00 24.98 182 VAL A O 1
ATOM 1505 N N . SER A 1 183 ? 9.731 -17.336 39.821 1.00 23.62 183 SER A N 1
ATOM 1506 C CA . SER A 1 183 ? 9.409 -16.643 38.579 1.00 22.34 183 SER A CA 1
ATOM 1507 C C . SER A 1 183 ? 7.881 -16.642 38.451 1.00 25.41 183 SER A C 1
ATOM 1508 O O . SER A 1 183 ? 7.198 -17.232 39.292 1.00 24.22 183 SER A O 1
ATOM 1511 N N . THR A 1 184 ? 7.344 -15.975 37.417 1.00 22.03 184 THR A N 1
ATOM 1512 C CA . THR A 1 184 ? 5.892 -15.917 37.188 1.00 21.29 184 THR A CA 1
ATOM 1513 C C . THR A 1 184 ? 5.652 -16.229 35.748 1.00 24.23 184 THR A C 1
ATOM 1514 O O . THR A 1 184 ? 6.217 -15.562 34.878 1.00 23.78 184 THR A O 1
ATOM 1518 N N . LEU A 1 185 ? 4.834 -17.256 35.500 1.00 21.70 185 LEU A N 1
ATOM 1519 C CA . LEU A 1 185 ? 4.500 -17.740 34.170 1.00 21.59 185 LEU A CA 1
ATOM 1520 C C . LEU A 1 185 ? 3.130 -17.234 33.744 1.00 22.96 185 LEU A C 1
ATOM 1521 O O . LEU A 1 185 ? 2.194 -17.235 34.536 1.00 21.61 185 LEU A O 1
ATOM 1526 N N . ILE A 1 186 ? 3.009 -16.826 32.489 1.00 19.71 186 ILE A N 1
ATOM 1527 C CA . ILE A 1 186 ? 1.721 -16.444 31.897 1.00 18.94 186 ILE A CA 1
ATOM 1528 C C . ILE A 1 186 ? 1.601 -17.197 30.589 1.00 21.18 186 ILE A C 1
ATOM 1529 O O . ILE A 1 186 ? 2.609 -17.673 30.064 1.00 20.44 186 ILE A O 1
ATOM 1534 N N A GLU A 1 187 ? 0.386 -17.286 30.019 0.50 18.24 187 GLU A N 1
ATOM 1535 N N B GLU A 1 187 ? 0.373 -17.325 30.091 0.50 18.50 187 GLU A N 1
ATOM 1536 C CA A GLU A 1 187 ? 0.215 -17.969 28.735 0.50 18.22 187 GLU A CA 1
ATOM 1537 C CA B GLU A 1 187 ? 0.116 -17.911 28.796 0.50 18.48 187 GLU A CA 1
ATOM 1538 C C A GLU A 1 187 ? 0.105 -16.997 27.556 0.50 23.41 187 GLU A C 1
ATOM 1539 C C B GLU A 1 187 ? -0.466 -16.772 28.005 0.50 23.49 187 GLU A C 1
ATOM 1540 O O A GLU A 1 187 ? 0.133 -17.438 26.405 0.50 23.01 187 GLU A O 1
ATOM 1541 O O B GLU A 1 187 ? -1.652 -16.459 28.143 0.50 23.32 187 GLU A O 1
ATOM 1552 N N A GLN A 1 188 ? -0.022 -15.685 27.841 0.50 20.25 188 GLN A N 1
ATOM 1553 N N B GLN A 1 188 ? 0.408 -16.086 27.248 0.50 19.86 188 GLN A N 1
ATOM 1554 C CA A GLN A 1 188 ? -0.205 -14.636 26.831 0.50 19.87 188 GLN A CA 1
ATOM 1555 C CA B GLN A 1 188 ? 0.024 -14.941 26.420 0.50 20.47 188 GLN A CA 1
ATOM 1556 C C A GLN A 1 188 ? -1.548 -14.888 26.074 0.50 21.95 188 GLN A C 1
ATOM 1557 C C B GLN A 1 188 ? -0.956 -15.430 25.368 0.50 23.95 188 GLN A C 1
ATOM 1558 O O A GLN A 1 188 ? -2.557 -15.149 26.728 0.50 20.56 188 GLN A O 1
ATOM 1559 O O B GLN A 1 188 ? -0.785 -16.524 24.863 0.50 23.50 188 GLN A O 1
ATOM 1570 N N A GLY A 1 189 ? -1.540 -14.841 24.743 0.50 19.75 189 GLY A N 1
ATOM 1571 N N B GLY A 1 189 ? -1.976 -14.650 25.069 0.50 20.83 189 GLY A N 1
ATOM 1572 C CA A GLY A 1 189 ? -2.736 -15.047 23.930 0.50 19.62 189 GLY A CA 1
ATOM 1573 C CA B GLY A 1 189 ? -2.953 -15.019 24.052 0.50 20.59 189 GLY A CA 1
ATOM 1574 C C A GLY A 1 189 ? -3.690 -13.869 23.965 0.50 23.59 189 GLY A C 1
ATOM 1575 C C B GLY A 1 189 ? -3.847 -13.838 23.821 0.50 24.04 189 GLY A C 1
ATOM 1576 O O A GLY A 1 189 ? -4.805 -13.991 24.471 0.50 22.84 189 GLY A O 1
ATOM 1577 O O B GLY A 1 189 ? -5.058 -13.925 24.015 0.50 23.62 189 GLY A O 1
ATOM 1578 N N . TYR A 1 190 ? -3.230 -12.700 23.467 1.00 20.17 190 TYR A N 1
ATOM 1579 C CA . TYR A 1 190 ? -3.963 -11.447 23.370 1.00 19.05 190 TYR A CA 1
ATOM 1580 C C . TYR A 1 190 ? -3.248 -10.517 22.414 1.00 20.53 190 TYR A C 1
ATOM 1581 O O . TYR A 1 190 ? -2.090 -10.768 22.060 1.00 19.83 190 TYR A O 1
ATOM 1590 N N . SER A 1 191 ? -3.949 -9.441 21.994 1.00 17.60 191 SER A N 1
ATOM 1591 C CA . SER A 1 191 ? -3.394 -8.349 21.200 1.00 17.64 191 SER A CA 1
ATOM 1592 C C . SER A 1 191 ? -2.902 -7.307 22.186 1.00 21.56 191 SER A C 1
ATOM 1593 O O . SER A 1 191 ? -3.563 -7.029 23.196 1.00 20.83 191 SER A O 1
ATOM 1596 N N . ILE A 1 192 ? -1.742 -6.719 21.892 1.00 17.71 192 ILE A N 1
ATOM 1597 C CA . ILE A 1 192 ? -1.240 -5.572 22.650 1.00 17.78 192 ILE A CA 1
ATOM 1598 C C . ILE A 1 192 ? -1.119 -4.365 21.727 1.00 21.04 192 ILE A C 1
ATOM 1599 O O . ILE A 1 192 ? -0.950 -4.525 20.516 1.00 20.37 192 ILE A O 1
ATOM 1604 N N . LYS A 1 193 ? -1.191 -3.171 22.308 1.00 18.83 193 LYS A N 1
ATOM 1605 C CA . LYS A 1 193 ? -0.984 -1.908 21.582 1.00 18.70 193 LYS A CA 1
ATOM 1606 C C . LYS A 1 193 ? 0.027 -1.181 22.435 1.00 21.33 193 LYS A C 1
ATOM 1607 O O . LYS A 1 193 ? -0.038 -1.285 23.651 1.00 21.17 193 LYS A O 1
ATOM 1613 N N . ILE A 1 194 ? 0.970 -0.494 21.811 1.00 19.62 194 ILE A N 1
ATOM 1614 C CA . ILE A 1 194 ? 1.994 0.271 22.520 1.00 20.68 194 ILE A CA 1
ATOM 1615 C C . ILE A 1 194 ? 1.517 1.718 22.434 1.00 25.27 194 ILE A C 1
ATOM 1616 O O . ILE A 1 194 ? 1.495 2.285 21.354 1.00 25.09 194 ILE A O 1
ATOM 1621 N N . ASP A 1 195 ? 1.041 2.258 23.557 1.00 23.84 195 ASP A N 1
ATOM 1622 C CA . ASP A 1 195 ? 0.411 3.577 23.664 1.00 24.27 195 ASP A CA 1
ATOM 1623 C C . ASP A 1 195 ? 1.414 4.724 23.763 1.00 26.77 195 ASP A C 1
ATOM 1624 O O . ASP A 1 195 ? 1.162 5.800 23.239 1.00 26.86 195 ASP A O 1
ATOM 1629 N N . LYS A 1 196 ? 2.534 4.490 24.449 1.00 21.39 196 LYS A N 1
ATOM 1630 C CA . LYS A 1 196 ? 3.560 5.503 24.698 1.00 21.31 196 LYS A CA 1
ATOM 1631 C C . LYS A 1 196 ? 4.932 4.851 24.784 1.00 25.90 196 LYS A C 1
ATOM 1632 O O . LYS A 1 196 ? 5.062 3.737 25.305 1.00 25.60 196 LYS A O 1
ATOM 1638 N N . ILE A 1 197 ? 5.952 5.535 24.243 1.00 23.54 197 ILE A N 1
ATOM 1639 C CA . ILE A 1 197 ? 7.341 5.101 24.363 1.00 23.63 197 ILE A CA 1
ATOM 1640 C C . ILE A 1 197 ? 8.144 6.252 24.966 1.00 28.95 197 ILE A C 1
ATOM 1641 O O . ILE A 1 197 ? 7.847 7.420 24.670 1.00 26.85 197 ILE A O 1
ATOM 1646 N N . VAL A 1 198 ? 9.081 5.928 25.876 1.00 28.00 198 VAL A N 1
ATOM 1647 C CA . VAL A 1 198 ? 9.955 6.924 26.527 1.00 29.96 198 VAL A CA 1
ATOM 1648 C C . VAL A 1 198 ? 11.392 6.392 26.573 1.00 33.75 198 VAL A C 1
ATOM 1649 O O . VAL A 1 198 ? 11.616 5.183 26.709 1.00 31.72 198 VAL A O 1
ATOM 1653 N N . ARG A 1 199 ? 12.364 7.295 26.489 1.00 32.91 199 ARG A N 1
ATOM 1654 C CA . ARG A 1 199 ? 13.753 6.899 26.625 1.00 33.99 199 ARG A CA 1
ATOM 1655 C C . ARG A 1 199 ? 14.067 6.935 28.110 1.00 37.08 199 ARG A C 1
ATOM 1656 O O . ARG A 1 199 ? 13.690 7.896 28.789 1.00 38.61 199 ARG A O 1
ATOM 1664 N N . ILE A 1 200 ? 14.673 5.856 28.630 1.00 31.13 200 ILE A N 1
ATOM 1665 C CA . ILE A 1 200 ? 15.086 5.767 30.039 1.00 30.63 200 ILE A CA 1
ATOM 1666 C C . ILE A 1 200 ? 16.563 5.371 30.129 1.00 34.51 200 ILE A C 1
ATOM 1667 O O . ILE A 1 200 ? 17.102 4.793 29.183 1.00 33.49 200 ILE A O 1
ATOM 1672 N N . VAL A 1 201 ? 17.205 5.667 31.268 1.00 33.00 201 VAL A N 1
ATOM 1673 C CA . VAL A 1 201 ? 18.605 5.313 31.508 1.00 34.34 201 VAL A CA 1
ATOM 1674 C C . VAL A 1 201 ? 18.683 4.345 32.687 1.00 38.91 201 VAL A C 1
ATOM 1675 O O . VAL A 1 201 ? 18.111 4.617 33.740 1.00 36.82 201 VAL A O 1
ATOM 1679 N N . ILE A 1 202 ? 19.397 3.222 32.507 1.00 39.51 202 ILE A N 1
ATOM 1680 C CA . ILE A 1 202 ? 19.651 2.230 33.560 1.00 41.07 202 ILE A CA 1
ATOM 1681 C C . ILE A 1 202 ? 21.132 1.877 33.478 1.00 48.44 202 ILE A C 1
ATOM 1682 O O . ILE A 1 202 ? 21.558 1.221 32.523 1.00 48.17 202 ILE A O 1
ATOM 1687 N N . ASP A 1 203 ? 21.919 2.362 34.462 1.00 48.08 203 ASP A N 1
ATOM 1688 C CA . ASP A 1 203 ? 23.365 2.144 34.610 1.00 47.75 203 ASP A CA 1
ATOM 1689 C C . ASP A 1 203 ? 24.177 2.565 33.375 1.00 49.87 203 ASP A C 1
ATOM 1690 O O . ASP A 1 203 ? 24.948 1.770 32.823 1.00 50.94 203 ASP A O 1
ATOM 1695 N N . GLY A 1 204 ? 23.985 3.812 32.957 1.00 44.01 204 GLY A N 1
ATOM 1696 C CA . GLY A 1 204 ? 24.674 4.395 31.810 1.00 42.44 204 GLY A CA 1
ATOM 1697 C C . GLY A 1 204 ? 24.151 3.998 30.442 1.00 43.38 204 GLY A C 1
ATOM 1698 O O . GLY A 1 204 ? 24.436 4.693 29.463 1.00 43.19 204 GLY A O 1
ATOM 1699 N N . LYS A 1 205 ? 23.365 2.895 30.348 1.00 36.09 205 LYS A N 1
ATOM 1700 C CA . LYS A 1 205 ? 22.818 2.443 29.071 1.00 33.63 205 LYS A CA 1
ATOM 1701 C C . LYS A 1 205 ? 21.408 2.976 28.873 1.00 33.66 205 LYS A C 1
ATOM 1702 O O . LYS A 1 205 ? 20.660 3.127 29.844 1.00 31.85 205 LYS A O 1
ATOM 1708 N N . HIS A 1 206 ? 21.053 3.265 27.612 1.00 29.57 206 HIS A N 1
ATOM 1709 C CA . HIS A 1 206 ? 19.725 3.758 27.255 1.00 28.66 206 HIS A CA 1
ATOM 1710 C C . HIS A 1 206 ? 18.841 2.638 26.733 1.00 29.05 206 HIS A C 1
ATOM 1711 O O . HIS A 1 206 ? 19.288 1.749 25.993 1.00 27.13 206 HIS A O 1
ATOM 1718 N N . TYR A 1 207 ? 17.580 2.695 27.136 1.00 25.72 207 TYR A N 1
ATOM 1719 C CA . TYR A 1 207 ? 16.552 1.731 26.753 1.00 25.45 207 TYR A CA 1
ATOM 1720 C C . TYR A 1 207 ? 15.293 2.470 26.340 1.00 26.25 207 TYR A C 1
ATOM 1721 O O . TYR A 1 207 ? 15.062 3.591 26.785 1.00 25.38 207 TYR A O 1
ATOM 1730 N N . ILE A 1 208 ? 14.477 1.825 25.507 1.00 23.25 208 ILE A N 1
ATOM 1731 C CA . ILE A 1 208 ? 13.154 2.358 25.190 1.00 21.81 208 ILE A CA 1
ATOM 1732 C C . ILE A 1 208 ? 12.225 1.606 26.164 1.00 24.68 208 ILE A C 1
ATOM 1733 O O . ILE A 1 208 ? 12.273 0.366 26.214 1.00 24.46 208 ILE A O 1
ATOM 1738 N N . LYS A 1 209 ? 11.451 2.339 26.973 1.00 20.71 209 LYS A N 1
ATOM 1739 C CA . LYS A 1 209 ? 10.427 1.757 27.849 1.00 21.46 209 LYS A CA 1
ATOM 1740 C C . LYS A 1 209 ? 9.076 1.924 27.102 1.00 24.74 209 LYS A C 1
ATOM 1741 O O . LYS A 1 209 ? 8.643 3.051 26.853 1.00 24.08 209 LYS A O 1
ATOM 1747 N N . ALA A 1 210 ? 8.446 0.808 26.714 1.00 22.55 210 ALA A N 1
ATOM 1748 C CA . ALA A 1 210 ? 7.176 0.826 25.973 1.00 21.42 210 ALA A CA 1
ATOM 1749 C C . ALA A 1 210 ? 5.995 0.563 26.914 1.00 23.36 210 ALA A C 1
ATOM 1750 O O . ALA A 1 210 ? 5.947 -0.480 27.585 1.00 21.61 210 ALA A O 1
ATOM 1752 N N . GLU A 1 211 ? 5.070 1.530 26.998 1.00 19.18 211 GLU A N 1
ATOM 1753 C CA . GLU A 1 211 ? 3.853 1.409 27.820 1.00 19.60 211 GLU A CA 1
ATOM 1754 C C . GLU A 1 211 ? 2.844 0.642 26.976 1.00 24.71 211 GLU A C 1
ATOM 1755 O O . GLU A 1 211 ? 2.379 1.168 25.963 1.00 25.54 211 GLU A O 1
ATOM 1761 N N . ALA A 1 212 ? 2.551 -0.615 27.346 1.00 19.96 212 ALA A N 1
ATOM 1762 C CA . ALA A 1 212 ? 1.646 -1.426 26.533 1.00 19.52 212 ALA A CA 1
ATOM 1763 C C . ALA A 1 212 ? 0.392 -1.852 27.269 1.00 22.89 212 ALA A C 1
ATOM 1764 O O . ALA A 1 212 ? 0.371 -1.928 28.494 1.00 20.88 212 ALA A O 1
ATOM 1766 N N . SER A 1 213 ? -0.671 -2.096 26.507 1.00 20.72 213 SER A N 1
ATOM 1767 C CA . SER A 1 213 ? -1.944 -2.514 27.097 1.00 21.14 213 SER A CA 1
ATOM 1768 C C . SER A 1 213 ? -2.566 -3.594 26.246 1.00 23.39 213 SER A C 1
ATOM 1769 O O . SER A 1 213 ? -2.257 -3.718 25.054 1.00 21.89 213 SER A O 1
ATOM 1772 N N . VAL A 1 214 ? -3.408 -4.393 26.877 1.00 17.03 214 VAL A N 1
ATOM 1773 C CA . VAL A 1 214 ? -4.088 -5.478 26.181 1.00 18.20 214 VAL A CA 1
ATOM 1774 C C . VAL A 1 214 ? -5.353 -4.920 25.562 1.00 23.13 214 VAL A C 1
ATOM 1775 O O . VAL A 1 214 ? -6.099 -4.211 26.233 1.00 23.54 214 VAL A O 1
ATOM 1779 N N . VAL A 1 215 ? -5.600 -5.232 24.279 1.00 21.42 215 VAL A N 1
ATOM 1780 C CA . VAL A 1 215 ? -6.846 -4.884 23.604 1.00 20.94 215 VAL A CA 1
ATOM 1781 C C . VAL A 1 215 ? -7.559 -6.241 23.528 1.00 25.74 215 VAL A C 1
ATOM 1782 O O . VAL A 1 215 ? -7.133 -7.116 22.782 1.00 25.37 215 VAL A O 1
ATOM 1786 N N . SER A 1 216 ? -8.612 -6.409 24.340 1.00 24.32 216 SER A N 1
ATOM 1787 C CA A SER A 1 216 ? -9.381 -7.659 24.426 0.50 23.82 216 SER A CA 1
ATOM 1788 C CA B SER A 1 216 ? -9.347 -7.668 24.413 0.50 23.57 216 SER A CA 1
ATOM 1789 C C . SER A 1 216 ? -9.959 -8.103 23.086 1.00 24.90 216 SER A C 1
ATOM 1790 O O . SER A 1 216 ? -10.396 -7.273 22.298 1.00 23.07 216 SER A O 1
ATOM 1795 N N . SER A 1 217 ? -9.957 -9.406 22.847 1.00 21.87 217 SER A N 1
ATOM 1796 C CA . SER A 1 217 ? -10.516 -10.018 21.643 1.00 19.77 217 SER A CA 1
ATOM 1797 C C . SER A 1 217 ? -10.849 -11.484 21.878 1.00 23.93 217 SER A C 1
ATOM 1798 O O . SER A 1 217 ? -10.276 -12.139 22.758 1.00 23.47 217 SER A O 1
ATOM 1801 N N . LEU A 1 218 ? -11.730 -12.017 21.038 1.00 19.26 218 LEU A N 1
ATOM 1802 C CA . LEU A 1 218 ? -12.037 -13.425 21.075 1.00 18.44 218 LEU A CA 1
ATOM 1803 C C . LEU A 1 218 ? -11.073 -14.126 20.142 1.00 21.87 218 LEU A C 1
ATOM 1804 O O . LEU A 1 218 ? -10.860 -13.691 19.015 1.00 21.98 218 LEU A O 1
ATOM 1809 N N . ASP A 1 219 ? -10.472 -15.200 20.620 1.00 18.65 219 ASP A N 1
ATOM 1810 C CA . ASP A 1 219 ? -9.551 -15.972 19.794 1.00 18.62 219 ASP A CA 1
ATOM 1811 C C . ASP A 1 219 ? -9.707 -17.400 20.242 1.00 22.57 219 ASP A C 1
ATOM 1812 O O . ASP A 1 219 ? -9.229 -17.791 21.312 1.00 22.18 219 ASP A O 1
ATOM 1817 N N . PHE A 1 220 ? -10.461 -18.151 19.462 1.00 19.18 220 PHE A N 1
ATOM 1818 C CA . PHE A 1 220 ? -10.821 -19.531 19.812 1.00 18.61 220 PHE A CA 1
ATOM 1819 C C . PHE A 1 220 ? -9.730 -20.534 19.499 1.00 21.05 220 PHE A C 1
ATOM 1820 O O . PHE A 1 220 ? -9.752 -21.631 20.066 1.00 20.84 220 PHE A O 1
ATOM 1828 N N . LYS A 1 221 ? -8.777 -20.167 18.608 1.00 18.93 221 LYS A N 1
ATOM 1829 C CA . LYS A 1 221 ? -7.659 -21.050 18.231 1.00 17.69 221 LYS A CA 1
ATOM 1830 C C . LYS A 1 221 ? -8.203 -22.424 17.798 1.00 19.94 221 LYS A C 1
ATOM 1831 O O . LYS A 1 221 ? -9.041 -22.453 16.899 1.00 19.12 221 LYS A O 1
ATOM 1837 N N . ASP A 1 222 ? -7.778 -23.552 18.425 1.00 17.04 222 ASP A N 1
ATOM 1838 C CA . ASP A 1 222 ? -8.263 -24.884 18.052 1.00 19.07 222 ASP A CA 1
ATOM 1839 C C . ASP A 1 222 ? -9.610 -25.249 18.693 1.00 22.69 222 ASP A C 1
ATOM 1840 O O . ASP A 1 222 ? -10.155 -26.295 18.370 1.00 23.56 222 ASP A O 1
ATOM 1845 N N . ASP A 1 223 ? -10.135 -24.409 19.589 1.00 21.27 223 ASP A N 1
ATOM 1846 C CA . ASP A 1 223 ? -11.410 -24.696 20.269 1.00 21.89 223 ASP A CA 1
ATOM 1847 C C . ASP A 1 223 ? -12.618 -24.315 19.381 1.00 23.05 223 ASP A C 1
ATOM 1848 O O . ASP A 1 223 ? -13.324 -23.339 19.647 1.00 23.88 223 ASP A O 1
ATOM 1853 N N . VAL A 1 224 ? -12.837 -25.105 18.323 1.00 22.18 224 VAL A N 1
ATOM 1854 C CA . VAL A 1 224 ? -13.897 -24.878 17.320 1.00 22.83 224 VAL A CA 1
ATOM 1855 C C . VAL A 1 224 ? -15.297 -24.993 17.938 1.00 25.16 224 VAL A C 1
ATOM 1856 O O . VAL A 1 224 ? -16.174 -24.260 17.524 1.00 25.63 224 VAL A O 1
ATOM 1860 N N . SER A 1 225 ? -15.490 -25.860 18.950 1.00 24.22 225 SER A N 1
ATOM 1861 C CA . SER A 1 225 ? -16.769 -26.019 19.664 1.00 24.25 225 SER A CA 1
ATOM 1862 C C . SER A 1 225 ? -17.199 -24.740 20.400 1.00 26.29 225 SER A C 1
ATOM 1863 O O . SER A 1 225 ? -18.375 -24.314 20.310 1.00 24.23 225 SER A O 1
ATOM 1866 N N . LYS A 1 226 ? -16.235 -24.094 21.077 1.00 21.04 226 LYS A N 1
ATOM 1867 C CA . LYS A 1 226 ? -16.474 -22.845 21.786 1.00 20.19 226 LYS A CA 1
ATOM 1868 C C . LYS A 1 226 ? -16.736 -21.720 20.783 1.00 23.36 226 LYS A C 1
ATOM 1869 O O . LYS A 1 226 ? -17.635 -20.890 20.996 1.00 23.28 226 LYS A O 1
ATOM 1875 N N . GLY A 1 227 ? -15.999 -21.731 19.678 1.00 21.09 227 GLY A N 1
ATOM 1876 C CA . GLY A 1 227 ? -16.168 -20.722 18.624 1.00 21.46 227 GLY A CA 1
ATOM 1877 C C . GLY A 1 227 ? -17.500 -20.829 17.920 1.00 25.16 227 GLY A C 1
ATOM 1878 O O . GLY A 1 227 ? -18.171 -19.815 17.681 1.00 25.50 227 GLY A O 1
ATOM 1879 N N . ASP A 1 228 ? -17.911 -22.077 17.647 1.00 21.59 228 ASP A N 1
ATOM 1880 C CA . ASP A 1 228 ? -19.204 -22.402 17.031 1.00 21.76 228 ASP A CA 1
ATOM 1881 C C . ASP A 1 228 ? -20.360 -21.970 17.939 1.00 24.75 228 ASP A C 1
ATOM 1882 O O . ASP A 1 228 ? -21.316 -21.374 17.433 1.00 23.68 228 ASP A O 1
ATOM 1887 N N . SER A 1 229 ? -20.251 -22.201 19.275 1.00 22.73 229 SER A N 1
ATOM 1888 C CA . SER A 1 229 ? -21.255 -21.738 20.246 1.00 22.63 229 SER A CA 1
ATOM 1889 C C . SER A 1 229 ? -21.399 -20.210 20.222 1.00 24.44 229 SER A C 1
ATOM 1890 O O . SER A 1 229 ? -22.522 -19.714 20.211 1.00 21.35 229 SER A O 1
ATOM 1893 N N . TRP A 1 230 ? -20.274 -19.469 20.168 1.00 21.39 230 TRP A N 1
ATOM 1894 C CA . TRP A 1 230 ? -20.292 -18.009 20.073 1.00 20.72 230 TRP A CA 1
ATOM 1895 C C . TRP A 1 230 ? -20.944 -17.568 18.748 1.00 21.32 230 TRP A C 1
ATOM 1896 O O . TRP A 1 230 ? -21.809 -16.686 18.752 1.00 19.79 230 TRP A O 1
ATOM 1907 N N . GLY A 1 231 ? -20.513 -18.177 17.634 1.00 19.14 231 GLY A N 1
ATOM 1908 C CA . GLY A 1 231 ? -21.027 -17.884 16.301 1.00 20.20 231 GLY A CA 1
ATOM 1909 C C . GLY A 1 231 ? -22.527 -18.083 16.193 1.00 24.25 231 GLY A C 1
ATOM 1910 O O . GLY A 1 231 ? -23.243 -17.216 15.684 1.00 23.89 231 GLY A O 1
ATOM 1911 N N . LYS A 1 232 ? -23.004 -19.216 16.695 1.00 21.92 232 LYS A N 1
ATOM 1912 C CA . LYS A 1 232 ? -24.436 -19.526 16.727 1.00 22.58 232 LYS A CA 1
ATOM 1913 C C . LYS A 1 232 ? -25.208 -18.608 17.703 1.00 26.43 232 LYS A C 1
ATOM 1914 O O . LYS A 1 232 ? -26.284 -18.132 17.356 1.00 25.52 232 LYS A O 1
ATOM 1920 N N . ALA A 1 233 ? -24.634 -18.277 18.868 1.00 22.85 233 ALA A N 1
ATOM 1921 C CA . ALA A 1 233 ? -25.300 -17.345 19.777 1.00 22.83 233 ALA A CA 1
ATOM 1922 C C . ALA A 1 233 ? -25.531 -15.960 19.131 1.00 27.75 233 ALA A C 1
ATOM 1923 O O . ALA A 1 233 ? -26.546 -15.341 19.410 1.00 26.34 233 ALA A O 1
ATOM 1925 N N . ASN A 1 234 ? -24.644 -15.520 18.220 1.00 23.33 234 ASN A N 1
ATOM 1926 C CA . ASN A 1 234 ? -24.749 -14.192 17.612 1.00 22.38 234 ASN A CA 1
ATOM 1927 C C . ASN A 1 234 ? -25.364 -14.143 16.209 1.00 24.95 234 ASN A C 1
ATOM 1928 O O . ASN A 1 234 ? -25.842 -13.076 15.793 1.00 24.36 234 ASN A O 1
ATOM 1933 N N . TYR A 1 235 ? -25.357 -15.272 15.489 1.00 19.94 235 TYR A N 1
ATOM 1934 C CA . TYR A 1 235 ? -25.845 -15.317 14.122 1.00 19.68 235 TYR A CA 1
ATOM 1935 C C . TYR A 1 235 ? -26.941 -16.374 13.842 1.00 22.22 235 TYR A C 1
ATOM 1936 O O . TYR A 1 235 ? -27.350 -16.475 12.683 1.00 20.86 235 TYR A O 1
ATOM 1945 N N . ASN A 1 236 ? -27.404 -17.165 14.844 1.00 21.99 236 ASN A N 1
ATOM 1946 C CA . ASN A 1 236 ? -28.509 -18.128 14.578 1.00 22.77 236 ASN A CA 1
ATOM 1947 C C . ASN A 1 236 ? -29.735 -17.409 13.940 1.00 26.16 236 ASN A C 1
ATOM 1948 O O . ASN A 1 236 ? -30.387 -17.975 13.056 1.00 26.24 236 ASN A O 1
ATOM 1953 N N . ASP A 1 237 ? -30.029 -16.173 14.387 1.00 22.55 237 ASP A N 1
ATOM 1954 C CA . ASP A 1 237 ? -31.170 -15.402 13.883 1.00 23.16 237 ASP A CA 1
ATOM 1955 C C . ASP A 1 237 ? -30.813 -14.440 12.719 1.00 27.38 237 ASP A C 1
ATOM 1956 O O . ASP A 1 237 ? -31.653 -13.635 12.315 1.00 25.76 237 ASP A O 1
ATOM 1961 N N . TRP A 1 238 ? -29.566 -14.512 12.192 1.00 23.67 238 TRP A N 1
ATOM 1962 C CA . TRP A 1 238 ? -29.122 -13.624 11.114 1.00 22.27 238 TRP A CA 1
ATOM 1963 C C . TRP A 1 238 ? -29.897 -13.809 9.801 1.00 23.77 238 TRP A C 1
ATOM 1964 O O . TRP A 1 238 ? -30.283 -12.794 9.191 1.00 22.37 238 TRP A O 1
ATOM 1975 N N . SER A 1 239 ? -30.100 -15.089 9.352 1.00 21.10 239 SER A N 1
ATOM 1976 C CA . SER A 1 239 ? -30.833 -15.394 8.101 1.00 21.37 239 SER A CA 1
ATOM 1977 C C . SER A 1 239 ? -32.188 -14.662 8.044 1.00 25.85 239 SER A C 1
ATOM 1978 O O . SER A 1 239 ? -32.548 -14.084 7.009 1.00 25.91 239 SER A O 1
ATOM 1981 N N . ASN A 1 240 ? -32.921 -14.676 9.174 1.00 24.82 240 ASN A N 1
ATOM 1982 C CA . ASN A 1 240 ? -34.233 -14.009 9.292 1.00 24.79 240 ASN A CA 1
ATOM 1983 C C . ASN A 1 240 ? -34.185 -12.477 9.273 1.00 27.46 240 ASN A C 1
ATOM 1984 O O . ASN A 1 240 ? -35.224 -11.856 9.070 1.00 25.84 240 ASN A O 1
ATOM 1989 N N . LYS A 1 241 ? -33.001 -11.863 9.472 1.00 24.89 241 LYS A N 1
ATOM 1990 C CA . LYS A 1 241 ? -32.832 -10.402 9.430 1.00 24.24 241 LYS A CA 1
ATOM 1991 C C . LYS A 1 241 ? -32.680 -9.894 7.996 1.00 30.08 241 LYS A C 1
ATOM 1992 O O . LYS A 1 241 ? -32.772 -8.692 7.754 1.00 33.07 241 LYS A O 1
ATOM 1998 N N . LEU A 1 242 ? -32.409 -10.804 7.055 1.00 24.61 242 LEU A N 1
ATOM 1999 C CA . LEU A 1 242 ? -32.162 -10.481 5.654 1.00 24.04 242 LEU A CA 1
ATOM 2000 C C . LEU A 1 242 ? -33.423 -10.439 4.826 1.00 29.47 242 LEU A C 1
ATOM 2001 O O . LEU A 1 242 ? -34.381 -11.130 5.154 1.00 30.30 242 LEU A O 1
ATOM 2006 N N . THR A 1 243 ? -33.411 -9.689 3.716 1.00 27.39 243 THR A N 1
ATOM 2007 C CA . THR A 1 243 ? -34.544 -9.704 2.784 1.00 27.81 243 THR A CA 1
ATOM 2008 C C . THR A 1 243 ? -34.465 -11.058 2.045 1.00 33.77 243 THR A C 1
ATOM 2009 O O . THR A 1 243 ? -33.363 -11.620 1.948 1.00 31.80 243 THR A O 1
ATOM 2013 N N . PRO A 1 244 ? -35.570 -11.596 1.471 1.00 33.99 244 PRO A N 1
ATOM 2014 C CA . PRO A 1 244 ? -35.458 -12.855 0.707 1.00 33.24 244 PRO A CA 1
ATOM 2015 C C . PRO A 1 244 ? -34.364 -12.829 -0.376 1.00 35.02 244 PRO A C 1
ATOM 2016 O O . PRO A 1 244 ? -33.642 -13.814 -0.532 1.00 33.97 244 PRO A O 1
ATOM 2020 N N . ASN A 1 245 ? -34.205 -11.697 -1.090 1.00 30.09 245 ASN A N 1
ATOM 2021 C CA . ASN A 1 245 ? -33.170 -11.578 -2.124 1.00 29.52 245 ASN A CA 1
ATOM 2022 C C . ASN A 1 245 ? -31.752 -11.634 -1.559 1.00 30.64 245 ASN A C 1
ATOM 2023 O O . ASN A 1 245 ? -30.880 -12.255 -2.165 1.00 29.43 245 ASN A O 1
ATOM 2028 N N . GLU A 1 246 ? -31.537 -11.012 -0.387 1.00 24.80 246 GLU A N 1
ATOM 2029 C CA . GLU A 1 246 ? -30.236 -11.022 0.291 1.00 22.25 246 GLU A CA 1
ATOM 2030 C C . GLU A 1 246 ? -29.920 -12.435 0.737 1.00 25.56 246 GLU A C 1
ATOM 2031 O O . GLU A 1 246 ? -28.822 -12.913 0.474 1.00 23.58 246 GLU A O 1
ATOM 2037 N N . LEU A 1 247 ? -30.892 -13.115 1.387 1.00 23.93 247 LEU A N 1
ATOM 2038 C CA . LEU A 1 247 ? -30.712 -14.493 1.832 1.00 24.40 247 LEU A CA 1
ATOM 2039 C C . LEU A 1 247 ? -30.418 -15.425 0.657 1.00 28.60 247 LEU A C 1
ATOM 2040 O O . LEU A 1 247 ? -29.497 -16.238 0.754 1.00 27.32 247 LEU A O 1
ATOM 2045 N N . ALA A 1 248 ? -31.162 -15.273 -0.467 1.00 26.47 248 ALA A N 1
ATOM 2046 C CA . ALA A 1 248 ? -30.958 -16.109 -1.657 1.00 26.83 248 ALA A CA 1
ATOM 2047 C C . ALA A 1 248 ? -29.564 -15.959 -2.260 1.00 29.00 248 ALA A C 1
ATOM 2048 O O . ALA A 1 248 ? -28.937 -16.967 -2.606 1.00 27.81 248 ALA A O 1
ATOM 2050 N N . ASP A 1 249 ? -29.039 -14.716 -2.312 1.00 24.95 249 ASP A N 1
ATOM 2051 C CA . ASP A 1 249 ? -27.700 -14.443 -2.867 1.00 23.08 249 ASP A CA 1
ATOM 2052 C C . ASP A 1 249 ? -26.593 -14.970 -1.943 1.00 23.90 249 ASP A C 1
ATOM 2053 O O . ASP A 1 249 ? -25.613 -15.552 -2.417 1.00 23.82 249 ASP A O 1
ATOM 2058 N N . VAL A 1 250 ? -26.776 -14.831 -0.632 1.00 20.11 250 VAL A N 1
ATOM 2059 C CA . VAL A 1 250 ? -25.854 -15.374 0.377 1.00 20.14 250 VAL A CA 1
ATOM 2060 C C . VAL A 1 250 ? -25.815 -16.924 0.216 1.00 26.39 250 VAL A C 1
ATOM 2061 O O . VAL A 1 250 ? -24.745 -17.515 0.134 1.00 26.45 250 VAL A O 1
ATOM 2065 N N . ASN A 1 251 ? -26.994 -17.551 0.149 1.00 24.83 251 ASN A N 1
ATOM 2066 C CA . ASN A 1 251 ? -27.126 -18.996 -0.040 1.00 25.38 251 ASN A CA 1
ATOM 2067 C C . ASN A 1 251 ? -26.479 -19.475 -1.349 1.00 28.92 251 ASN A C 1
ATOM 2068 O O . ASN A 1 251 ? -25.726 -20.434 -1.318 1.00 28.78 251 ASN A O 1
ATOM 2073 N N . ASP A 1 252 ? -26.737 -18.784 -2.468 1.00 27.50 252 ASP A N 1
ATOM 2074 C CA . ASP A 1 252 ? -26.130 -19.070 -3.777 1.00 27.40 252 ASP A CA 1
ATOM 2075 C C . ASP A 1 252 ? -24.600 -19.017 -3.661 1.00 29.78 252 ASP A C 1
ATOM 2076 O O . ASP A 1 252 ? -23.926 -19.919 -4.165 1.00 29.25 252 ASP A O 1
ATOM 2081 N N . TYR A 1 253 ? -24.061 -17.974 -2.977 1.00 23.65 253 TYR A N 1
ATOM 2082 C CA . TYR A 1 253 ? -22.632 -17.800 -2.784 1.00 23.56 253 TYR A CA 1
ATOM 2083 C C . TYR A 1 253 ? -22.048 -19.004 -2.040 1.00 27.69 253 TYR A C 1
ATOM 2084 O O . TYR A 1 253 ? -21.027 -19.546 -2.446 1.00 27.55 253 TYR A O 1
ATOM 2093 N N . MET A 1 254 ? -22.690 -19.385 -0.930 1.00 24.73 254 MET A N 1
ATOM 2094 C CA . MET A 1 254 ? -22.262 -20.468 -0.054 1.00 24.06 254 MET A CA 1
ATOM 2095 C C . MET A 1 254 ? -22.231 -21.837 -0.751 1.00 30.48 254 MET A C 1
ATOM 2096 O O . MET A 1 254 ? -21.310 -22.620 -0.541 1.00 31.05 254 MET A O 1
ATOM 2101 N N . ARG A 1 255 ? -23.221 -22.096 -1.596 1.00 28.60 255 ARG A N 1
ATOM 2102 C CA . ARG A 1 255 ? -23.417 -23.357 -2.318 1.00 29.23 255 ARG A CA 1
ATOM 2103 C C . ARG A 1 255 ? -22.481 -23.543 -3.526 1.00 34.48 255 ARG A C 1
ATOM 2104 O O . ARG A 1 255 ? -22.563 -24.578 -4.200 1.00 36.34 255 ARG A O 1
ATOM 2112 N N . GLY A 1 256 ? -21.595 -22.572 -3.781 1.00 29.89 256 GLY A N 1
ATOM 2113 C CA . GLY A 1 256 ? -20.662 -22.642 -4.907 1.00 28.03 256 GLY A CA 1
ATOM 2114 C C . GLY A 1 256 ? -20.659 -21.438 -5.834 1.00 31.20 256 GLY A C 1
ATOM 2115 O O . GLY A 1 256 ? -19.778 -21.320 -6.696 1.00 31.02 256 GLY A O 1
ATOM 2116 N N . GLY A 1 257 ? -21.609 -20.532 -5.642 1.00 27.30 257 GLY A N 1
ATOM 2117 C CA . GLY A 1 257 ? -21.694 -19.295 -6.421 1.00 27.32 257 GLY A CA 1
ATOM 2118 C C . GLY A 1 257 ? -20.504 -18.383 -6.167 1.00 30.65 257 GLY A C 1
ATOM 2119 O O . GLY A 1 257 ? -20.289 -17.426 -6.917 1.00 30.52 257 GLY A O 1
ATOM 2120 N N . TYR A 1 258 ? -19.715 -18.682 -5.097 1.00 26.04 258 TYR A N 1
ATOM 2121 C CA . TYR A 1 258 ? -18.519 -17.924 -4.732 1.00 26.48 258 TYR A CA 1
ATOM 2122 C C . TYR A 1 258 ? -17.449 -17.927 -5.823 1.00 28.61 258 TYR A C 1
ATOM 2123 O O . TYR A 1 258 ? -16.717 -16.950 -5.960 1.00 27.17 258 TYR A O 1
ATOM 2132 N N . THR A 1 259 ? -17.338 -19.036 -6.588 1.00 25.64 259 THR A N 1
ATOM 2133 C CA . THR A 1 259 ? -16.347 -19.148 -7.662 1.00 24.98 259 THR A CA 1
ATOM 2134 C C . THR A 1 259 ? -16.599 -18.059 -8.727 1.00 28.03 259 THR A C 1
ATOM 2135 O O . THR A 1 259 ? -15.681 -17.301 -9.028 1.00 27.27 259 THR A O 1
ATOM 2139 N N . ALA A 1 260 ? -17.834 -17.973 -9.258 1.00 25.85 260 ALA A N 1
ATOM 2140 C CA . ALA A 1 260 ? -18.210 -17.001 -10.290 1.00 26.90 260 ALA A CA 1
ATOM 2141 C C . ALA A 1 260 ? -18.130 -15.568 -9.754 1.00 29.05 260 ALA A C 1
ATOM 2142 O O . ALA A 1 260 ? -17.605 -14.692 -10.439 1.00 27.79 260 ALA A O 1
ATOM 2144 N N . ILE A 1 261 ? -18.649 -15.336 -8.536 1.00 24.10 261 ILE A N 1
ATOM 2145 C CA . ILE A 1 261 ? -18.638 -13.999 -7.933 1.00 22.59 261 ILE A CA 1
ATOM 2146 C C . ILE A 1 261 ? -17.218 -13.520 -7.675 1.00 25.30 261 ILE A C 1
ATOM 2147 O O . ILE A 1 261 ? -16.869 -12.411 -8.078 1.00 25.26 261 ILE A O 1
ATOM 2152 N N . ASN A 1 262 ? -16.397 -14.347 -6.996 1.00 20.82 262 ASN A N 1
ATOM 2153 C CA . ASN A 1 262 ? -15.043 -13.953 -6.657 1.00 22.15 262 ASN A CA 1
ATOM 2154 C C . ASN A 1 262 ? -14.142 -13.840 -7.881 1.00 25.65 262 ASN A C 1
ATOM 2155 O O . ASN A 1 262 ? -13.308 -12.947 -7.893 1.00 24.15 262 ASN A O 1
ATOM 2160 N N . ASN A 1 263 ? -14.313 -14.704 -8.912 1.00 24.16 263 ASN A N 1
ATOM 2161 C CA . ASN A 1 263 ? -13.481 -14.627 -10.141 1.00 24.51 263 ASN A CA 1
ATOM 2162 C C . ASN A 1 263 ? -13.785 -13.305 -10.871 1.00 27.72 263 ASN A C 1
ATOM 2163 O O . ASN A 1 263 ? -12.867 -12.637 -11.358 1.00 26.45 263 ASN A O 1
ATOM 2168 N N . TYR A 1 264 ? -15.078 -12.926 -10.905 1.00 23.25 264 TYR A N 1
ATOM 2169 C CA . TYR A 1 264 ? -15.566 -11.664 -11.471 1.00 23.50 264 TYR A CA 1
ATOM 2170 C C . TYR A 1 264 ? -14.895 -10.482 -10.722 1.00 27.55 264 TYR A C 1
ATOM 2171 O O . TYR A 1 264 ? -14.420 -9.538 -11.351 1.00 28.07 264 TYR A O 1
ATOM 2180 N N . LEU A 1 265 ? -14.861 -10.546 -9.382 1.00 22.09 265 LEU A N 1
ATOM 2181 C CA . LEU A 1 265 ? -14.257 -9.487 -8.574 1.00 21.95 265 LEU A CA 1
ATOM 2182 C C . LEU A 1 265 ? -12.733 -9.427 -8.743 1.00 25.18 265 LEU A C 1
ATOM 2183 O O . LEU A 1 265 ? -12.190 -8.349 -8.904 1.00 25.08 265 LEU A O 1
ATOM 2188 N N . ILE A 1 266 ? -12.057 -10.585 -8.774 1.00 22.62 266 ILE A N 1
ATOM 2189 C CA . ILE A 1 266 ? -10.612 -10.676 -8.947 1.00 22.51 266 ILE A CA 1
ATOM 2190 C C . ILE A 1 266 ? -10.214 -10.191 -10.351 1.00 28.23 266 ILE A C 1
ATOM 2191 O O . ILE A 1 266 ? -9.220 -9.485 -10.488 1.00 29.06 266 ILE A O 1
ATOM 2196 N N . SER A 1 267 ? -11.026 -10.514 -11.361 1.00 26.27 267 SER A N 1
ATOM 2197 C CA . SER A 1 267 ? -10.754 -10.099 -12.740 1.00 26.66 267 SER A CA 1
ATOM 2198 C C . SER A 1 267 ? -11.072 -8.613 -13.020 1.00 30.04 267 SER A C 1
ATOM 2199 O O . SER A 1 267 ? -10.942 -8.166 -14.157 1.00 27.66 267 SER A O 1
ATOM 2202 N N . ASN A 1 268 ? -11.528 -7.868 -11.993 1.00 29.71 268 ASN A N 1
ATOM 2203 C CA . ASN A 1 268 ? -11.893 -6.451 -12.100 1.00 29.76 268 ASN A CA 1
ATOM 2204 C C . ASN A 1 268 ? -13.111 -6.273 -13.034 1.00 32.30 268 ASN A C 1
ATOM 2205 O O . ASN A 1 268 ? -13.266 -5.223 -13.689 1.00 32.33 268 ASN A O 1
ATOM 2210 N N . GLY A 1 269 ? -13.967 -7.304 -13.051 1.00 25.54 269 GLY A N 1
ATOM 2211 C CA . GLY A 1 269 ? -15.210 -7.382 -13.809 1.00 24.76 269 GLY A CA 1
ATOM 2212 C C . GLY A 1 269 ? -16.078 -6.132 -13.757 1.00 31.19 269 GLY A C 1
ATOM 2213 O O . GLY A 1 269 ? -16.548 -5.706 -14.812 1.00 30.04 269 GLY A O 1
ATOM 2214 N N . PRO A 1 270 ? -16.293 -5.469 -12.576 1.00 29.36 270 PRO A N 1
ATOM 2215 C CA . PRO A 1 270 ? -17.094 -4.228 -12.570 1.00 30.40 270 PRO A CA 1
ATOM 2216 C C . PRO A 1 270 ? -16.559 -3.110 -13.472 1.00 37.66 270 PRO A C 1
ATOM 2217 O O . PRO A 1 270 ? -17.341 -2.259 -13.901 1.00 39.40 270 PRO A O 1
ATOM 2221 N N . VAL A 1 271 ? -15.237 -3.105 -13.747 1.00 35.62 271 VAL A N 1
ATOM 2222 C CA . VAL A 1 271 ? -14.567 -2.133 -14.613 1.00 37.07 271 VAL A CA 1
ATOM 2223 C C . VAL A 1 271 ? -14.550 -2.651 -16.078 1.00 44.90 271 VAL A C 1
ATOM 2224 O O . VAL A 1 271 ? -14.976 -1.938 -16.985 1.00 44.24 271 VAL A O 1
ATOM 2228 N N . ASN A 1 272 ? -14.058 -3.886 -16.294 1.00 43.05 272 ASN A N 1
ATOM 2229 C CA . ASN A 1 272 ? -13.878 -4.503 -17.619 1.00 43.38 272 ASN A CA 1
ATOM 2230 C C . ASN A 1 272 ? -15.125 -4.985 -18.339 1.00 48.34 272 ASN A C 1
ATOM 2231 O O . ASN A 1 272 ? -15.228 -4.787 -19.553 1.00 48.54 272 ASN A O 1
ATOM 2236 N N . ASN A 1 273 ? -16.027 -5.681 -17.635 1.00 44.14 273 ASN A N 1
ATOM 2237 C CA . ASN A 1 273 ? -17.213 -6.244 -18.264 1.00 43.96 273 ASN A CA 1
ATOM 2238 C C . ASN A 1 273 ? -18.355 -6.283 -17.247 1.00 47.06 273 ASN A C 1
ATOM 2239 O O . ASN A 1 273 ? -18.708 -7.366 -16.773 1.00 46.92 273 ASN A O 1
ATOM 2244 N N . PRO A 1 274 ? -18.909 -5.103 -16.856 1.00 42.79 274 PRO A N 1
ATOM 2245 C CA . PRO A 1 274 ? -19.986 -5.092 -15.845 1.00 42.62 274 PRO A CA 1
ATOM 2246 C C . PRO A 1 274 ? -21.078 -6.131 -16.082 1.00 46.31 274 PRO A C 1
ATOM 2247 O O . PRO A 1 274 ? -21.614 -6.236 -17.192 1.00 46.73 274 PRO A O 1
ATOM 2251 N N . ASN A 1 275 ? -21.356 -6.940 -15.064 1.00 40.58 275 ASN A N 1
ATOM 2252 C CA . ASN A 1 275 ? -22.397 -7.960 -15.145 1.00 40.18 275 ASN A CA 1
ATOM 2253 C C . ASN A 1 275 ? -23.466 -7.578 -14.121 1.00 44.60 275 ASN A C 1
ATOM 2254 O O . ASN A 1 275 ? -23.219 -7.744 -12.925 1.00 44.89 275 ASN A O 1
ATOM 2259 N N . PRO A 1 276 ? -24.629 -7.026 -14.555 1.00 39.93 276 PRO A N 1
ATOM 2260 C CA . PRO A 1 276 ? -25.654 -6.597 -13.588 1.00 38.98 276 PRO A CA 1
ATOM 2261 C C . PRO A 1 276 ? -26.172 -7.686 -12.663 1.00 39.42 276 PRO A C 1
ATOM 2262 O O . PRO A 1 276 ? -26.507 -7.372 -11.524 1.00 39.10 276 PRO A O 1
ATOM 2266 N N . GLU A 1 277 ? -26.248 -8.943 -13.141 1.00 33.63 277 GLU A N 1
ATOM 2267 C CA . GLU A 1 277 ? -26.707 -10.067 -12.328 1.00 33.28 277 GLU A CA 1
ATOM 2268 C C . GLU A 1 277 ? -25.688 -10.341 -11.214 1.00 33.19 277 GLU A C 1
ATOM 2269 O O . GLU A 1 277 ? -26.090 -10.571 -10.074 1.00 32.70 277 GLU A O 1
ATOM 2271 N N . LEU A 1 278 ? -24.376 -10.301 -11.548 1.00 27.71 278 LEU A N 1
ATOM 2272 C CA . LEU A 1 278 ? -23.310 -10.500 -10.563 1.00 26.53 278 LEU A CA 1
ATOM 2273 C C . LEU A 1 278 ? -23.219 -9.297 -9.635 1.00 27.82 278 LEU A C 1
ATOM 2274 O O . LEU A 1 278 ? -23.123 -9.479 -8.426 1.00 25.40 278 LEU A O 1
ATOM 2279 N N . ASP A 1 279 ? -23.293 -8.066 -10.193 1.00 24.42 279 ASP A N 1
ATOM 2280 C CA . ASP A 1 279 ? -23.275 -6.844 -9.381 1.00 23.36 279 ASP A CA 1
ATOM 2281 C C . ASP A 1 279 ? -24.412 -6.822 -8.364 1.00 25.96 279 ASP A C 1
ATOM 2282 O O . ASP A 1 279 ? -24.204 -6.383 -7.222 1.00 23.75 279 ASP A O 1
ATOM 2287 N N . SER A 1 280 ? -25.608 -7.313 -8.758 1.00 24.28 280 SER A N 1
ATOM 2288 C CA . SER A 1 280 ? -26.768 -7.350 -7.867 1.00 24.99 280 SER A CA 1
ATOM 2289 C C . SER A 1 280 ? -26.535 -8.307 -6.684 1.00 27.04 280 SER A C 1
ATOM 2290 O O . SER A 1 280 ? -26.889 -7.977 -5.537 1.00 25.16 280 SER A O 1
ATOM 2293 N N . LYS A 1 281 ? -25.938 -9.481 -6.965 1.00 24.52 281 LYS A N 1
ATOM 2294 C CA . LYS A 1 281 ? -25.625 -10.469 -5.920 1.00 24.23 281 LYS A CA 1
ATOM 2295 C C . LYS A 1 281 ? -24.602 -9.891 -4.948 1.00 25.05 281 LYS A C 1
ATOM 2296 O O . LYS A 1 281 ? -24.751 -10.053 -3.732 1.00 24.61 281 LYS A O 1
ATOM 2302 N N . ILE A 1 282 ? -23.561 -9.231 -5.489 1.00 22.16 282 ILE A N 1
ATOM 2303 C CA . ILE A 1 282 ? -22.475 -8.608 -4.728 1.00 21.66 282 ILE A CA 1
ATOM 2304 C C . ILE A 1 282 ? -23.054 -7.551 -3.804 1.00 22.59 282 ILE A C 1
ATOM 2305 O O . ILE A 1 282 ? -22.710 -7.535 -2.626 1.00 20.55 282 ILE A O 1
ATOM 2310 N N . THR A 1 283 ? -23.941 -6.689 -4.342 1.00 20.11 283 THR A N 1
ATOM 2311 C CA . THR A 1 283 ? -24.646 -5.647 -3.587 1.00 20.01 283 THR A CA 1
ATOM 2312 C C . THR A 1 283 ? -25.382 -6.245 -2.408 1.00 24.97 283 THR A C 1
ATOM 2313 O O . THR A 1 283 ? -25.177 -5.784 -1.286 1.00 23.21 283 THR A O 1
ATOM 2317 N N . ASN A 1 284 ? -26.201 -7.316 -2.648 1.00 22.21 284 ASN A N 1
ATOM 2318 C CA . ASN A 1 284 ? -27.003 -7.997 -1.613 1.00 21.32 284 ASN A CA 1
ATOM 2319 C C . ASN A 1 284 ? -26.149 -8.681 -0.548 1.00 24.18 284 ASN A C 1
ATOM 2320 O O . ASN A 1 284 ? -26.466 -8.584 0.645 1.00 21.91 284 ASN A O 1
ATOM 2325 N N . ILE A 1 285 ? -25.088 -9.386 -0.977 1.00 20.97 285 ILE A N 1
ATOM 2326 C CA . ILE A 1 285 ? -24.191 -10.067 -0.037 1.00 20.40 285 ILE A CA 1
ATOM 2327 C C . ILE A 1 285 ? -23.481 -9.026 0.832 1.00 21.22 285 ILE A C 1
ATOM 2328 O O . ILE A 1 285 ? -23.409 -9.191 2.051 1.00 19.60 285 ILE A O 1
ATOM 2333 N N . GLU A 1 286 ? -22.985 -7.946 0.217 1.00 19.52 286 GLU A N 1
ATOM 2334 C CA . GLU A 1 286 ? -22.336 -6.881 0.980 1.00 19.53 286 GLU A CA 1
ATOM 2335 C C . GLU A 1 286 ? -23.325 -6.307 2.012 1.00 22.59 286 GLU A C 1
ATOM 2336 O O . GLU A 1 286 ? -22.983 -6.202 3.198 1.00 20.27 286 GLU A O 1
ATOM 2342 N N . ASN A 1 287 ? -24.562 -5.986 1.569 1.00 20.27 287 ASN A N 1
ATOM 2343 C CA . ASN A 1 287 ? -25.557 -5.457 2.501 1.00 19.55 287 ASN A CA 1
ATOM 2344 C C . ASN A 1 287 ? -25.846 -6.425 3.670 1.00 22.67 287 ASN A C 1
ATOM 2345 O O . ASN A 1 287 ? -25.906 -5.990 4.834 1.00 22.11 287 ASN A O 1
ATOM 2350 N N . ALA A 1 288 ? -25.973 -7.731 3.358 1.00 18.91 288 ALA A N 1
ATOM 2351 C CA . ALA A 1 288 ? -26.212 -8.793 4.334 1.00 18.92 288 ALA A CA 1
ATOM 2352 C C . ALA A 1 288 ? -25.102 -8.789 5.401 1.00 21.20 288 ALA A C 1
ATOM 2353 O O . ALA A 1 288 ? -25.390 -8.868 6.592 1.00 21.72 288 ALA A O 1
ATOM 2355 N N . LEU A 1 289 ? -23.848 -8.626 4.971 1.00 17.57 289 LEU A N 1
ATOM 2356 C CA . LEU A 1 289 ? -22.699 -8.596 5.886 1.00 16.31 289 LEU A CA 1
ATOM 2357 C C . LEU A 1 289 ? -22.710 -7.366 6.816 1.00 19.47 289 LEU A C 1
ATOM 2358 O O . LEU A 1 289 ? -22.129 -7.413 7.907 1.00 17.82 289 LEU A O 1
ATOM 2363 N N . LYS A 1 290 ? -23.387 -6.288 6.403 1.00 18.13 290 LYS A N 1
ATOM 2364 C CA . LYS A 1 290 ? -23.487 -5.064 7.212 1.00 18.92 290 LYS A CA 1
ATOM 2365 C C . LYS A 1 290 ? -24.672 -5.109 8.206 1.00 22.59 290 LYS A C 1
ATOM 2366 O O . LYS A 1 290 ? -24.756 -4.233 9.080 1.00 21.01 290 LYS A O 1
ATOM 2372 N N . ARG A 1 291 ? -25.589 -6.109 8.071 1.00 19.78 291 ARG A N 1
ATOM 2373 C CA . ARG A 1 291 ? -26.803 -6.198 8.906 1.00 18.86 291 ARG A CA 1
ATOM 2374 C C . ARG A 1 291 ? -26.511 -6.408 10.394 1.00 23.17 291 ARG A C 1
ATOM 2375 O O . ARG A 1 291 ? -27.123 -5.741 11.238 1.00 23.75 291 ARG A O 1
ATOM 2383 N N . GLU A 1 292 ? -25.593 -7.333 10.719 1.00 20.08 292 GLU A N 1
ATOM 2384 C CA . GLU A 1 292 ? -25.231 -7.581 12.122 1.00 19.28 292 GLU A CA 1
ATOM 2385 C C . GLU A 1 292 ? -23.707 -7.588 12.222 1.00 22.14 292 GLU A C 1
ATOM 2386 O O . GLU A 1 292 ? -23.094 -8.658 12.124 1.00 18.82 292 GLU A O 1
ATOM 2392 N N . PRO A 1 293 ? -23.101 -6.383 12.387 1.00 21.52 293 PRO A N 1
ATOM 2393 C CA . PRO A 1 293 ? -21.628 -6.295 12.443 1.00 21.53 293 PRO A CA 1
ATOM 2394 C C . PRO A 1 293 ? -21.012 -7.182 13.514 1.00 23.45 293 PRO A C 1
ATOM 2395 O O . PRO A 1 293 ? -21.660 -7.458 14.538 1.00 21.96 293 PRO A O 1
ATOM 2399 N N . ILE A 1 294 ? -19.764 -7.632 13.278 1.00 18.11 294 ILE A N 1
ATOM 2400 C CA . ILE A 1 294 ? -18.997 -8.431 14.243 1.00 17.47 294 ILE A CA 1
ATOM 2401 C C . ILE A 1 294 ? -19.085 -7.712 15.616 1.00 21.19 294 ILE A C 1
ATOM 2402 O O . ILE A 1 294 ? -18.700 -6.544 15.704 1.00 21.80 294 ILE A O 1
ATOM 2407 N N . PRO A 1 295 ? -19.696 -8.336 16.655 1.00 20.00 295 PRO A N 1
ATOM 2408 C CA . PRO A 1 295 ? -20.017 -7.566 17.878 1.00 20.57 295 PRO A CA 1
ATOM 2409 C C . PRO A 1 295 ? -18.903 -7.309 18.880 1.00 23.60 295 PRO A C 1
ATOM 2410 O O . PRO A 1 295 ? -19.112 -6.561 19.827 1.00 22.57 295 PRO A O 1
ATOM 2414 N N . THR A 1 296 ? -17.761 -7.970 18.717 1.00 21.11 296 THR A N 1
ATOM 2415 C CA . THR A 1 296 ? -16.623 -7.895 19.619 1.00 20.74 296 THR A CA 1
ATOM 2416 C C . THR A 1 296 ? -15.386 -8.087 18.740 1.00 22.54 296 THR A C 1
ATOM 2417 O O . THR A 1 296 ? -15.488 -8.756 17.702 1.00 20.98 296 THR A O 1
ATOM 2421 N N . ASN A 1 297 ? -14.212 -7.569 19.182 1.00 19.32 297 ASN A N 1
ATOM 2422 C CA . ASN A 1 297 ? -12.952 -7.842 18.471 1.00 17.80 297 ASN A CA 1
ATOM 2423 C C . ASN A 1 297 ? -12.816 -9.371 18.365 1.00 20.29 297 ASN A C 1
ATOM 2424 O O . ASN A 1 297 ? -12.989 -10.102 19.352 1.00 20.20 297 ASN A O 1
ATOM 2429 N N . LEU A 1 298 ? -12.576 -9.839 17.166 1.00 16.85 298 LEU A N 1
ATOM 2430 C CA . LEU A 1 298 ? -12.548 -11.273 16.864 1.00 16.16 298 LEU A CA 1
ATOM 2431 C C . LEU A 1 298 ? -11.389 -11.616 15.995 1.00 20.31 298 LEU A C 1
ATOM 2432 O O . LEU A 1 298 ? -11.187 -10.958 14.967 1.00 20.84 298 LEU A O 1
ATOM 2437 N N . THR A 1 299 ? -10.665 -12.686 16.363 1.00 16.86 299 THR A N 1
ATOM 2438 C CA . THR A 1 299 ? -9.561 -13.225 15.563 1.00 15.83 299 THR A CA 1
ATOM 2439 C C . THR A 1 299 ? -10.097 -14.368 14.736 1.00 19.68 299 THR A C 1
ATOM 2440 O O . THR A 1 299 ? -10.745 -15.276 15.274 1.00 19.07 299 THR A O 1
ATOM 2444 N N . VAL A 1 300 ? -9.813 -14.340 13.423 1.00 15.99 300 VAL A N 1
ATOM 2445 C CA . VAL A 1 300 ? -10.186 -15.405 12.487 1.00 14.94 300 VAL A CA 1
ATOM 2446 C C . VAL A 1 300 ? -8.937 -15.883 11.740 1.00 19.66 300 VAL A C 1
ATOM 2447 O O . VAL A 1 300 ? -7.900 -15.181 11.751 1.00 18.55 300 VAL A O 1
ATOM 2451 N N . TYR A 1 301 ? -9.042 -17.056 11.065 1.00 16.31 301 TYR A N 1
ATOM 2452 C CA . TYR A 1 301 ? -7.915 -17.673 10.393 1.00 16.32 301 TYR A CA 1
ATOM 2453 C C . TYR A 1 301 ? -8.255 -18.042 8.978 1.00 19.94 301 TYR A C 1
ATOM 2454 O O . TYR A 1 301 ? -9.297 -18.656 8.732 1.00 19.34 301 TYR A O 1
ATOM 2463 N N . ARG A 1 302 ? -7.398 -17.652 8.037 1.00 17.17 302 ARG A N 1
ATOM 2464 C CA . ARG A 1 302 ? -7.587 -18.034 6.644 1.00 16.98 302 ARG A CA 1
ATOM 2465 C C . ARG A 1 302 ? -6.321 -18.745 6.142 1.00 20.70 302 ARG A C 1
ATOM 2466 O O . ARG A 1 302 ? -5.232 -18.211 6.311 1.00 20.30 302 ARG A O 1
ATOM 2474 N N . ARG A 1 303 ? -6.466 -19.934 5.530 1.00 18.45 303 ARG A N 1
ATOM 2475 C CA . ARG A 1 303 ? -5.360 -20.683 4.900 1.00 19.97 303 ARG A CA 1
ATOM 2476 C C . ARG A 1 303 ? -5.364 -20.082 3.483 1.00 23.49 303 ARG A C 1
ATOM 2477 O O . ARG A 1 303 ? -6.292 -20.331 2.697 1.00 22.06 303 ARG A O 1
ATOM 2485 N N . SER A 1 304 ? -4.398 -19.196 3.222 1.00 18.67 304 SER A N 1
ATOM 2486 C CA . SER A 1 304 ? -4.293 -18.427 1.980 1.00 19.26 304 SER A CA 1
ATOM 2487 C C . SER A 1 304 ? -3.517 -19.182 0.920 1.00 25.28 304 SER A C 1
ATOM 2488 O O . SER A 1 304 ? -2.535 -19.838 1.242 1.00 25.41 304 SER A O 1
ATOM 2491 N N . GLY A 1 305 ? -3.945 -19.042 -0.326 1.00 24.62 305 GLY A N 1
ATOM 2492 C CA . GLY A 1 305 ? -3.267 -19.615 -1.478 1.00 23.84 305 GLY A CA 1
ATOM 2493 C C . GLY A 1 305 ? -2.119 -18.693 -1.849 1.00 25.57 305 GLY A C 1
ATOM 2494 O O . GLY A 1 305 ? -2.159 -17.512 -1.492 1.00 22.73 305 GLY A O 1
ATOM 2495 N N . PRO A 1 306 ? -1.058 -19.195 -2.535 1.00 23.74 306 PRO A N 1
ATOM 2496 C CA . PRO A 1 306 ? 0.076 -18.323 -2.890 1.00 23.38 306 PRO A CA 1
ATOM 2497 C C . PRO A 1 306 ? -0.300 -17.117 -3.759 1.00 25.07 306 PRO A C 1
ATOM 2498 O O . PRO A 1 306 ? 0.360 -16.088 -3.682 1.00 25.14 306 PRO A O 1
ATOM 2502 N N . GLN A 1 307 ? -1.348 -17.248 -4.580 1.00 22.81 307 GLN A N 1
ATOM 2503 C CA . GLN A 1 307 ? -1.794 -16.160 -5.468 1.00 23.01 307 GLN A CA 1
ATOM 2504 C C . GLN A 1 307 ? -2.252 -14.939 -4.686 1.00 27.23 307 GLN A C 1
ATOM 2505 O O . GLN A 1 307 ? -2.131 -13.820 -5.178 1.00 25.93 307 GLN A O 1
ATOM 2511 N N . GLU A 1 308 ? -2.677 -15.133 -3.421 1.00 23.54 308 GLU A N 1
ATOM 2512 C CA . GLU A 1 308 ? -3.122 -14.021 -2.564 1.00 23.14 308 GLU A CA 1
ATOM 2513 C C . GLU A 1 308 ? -1.984 -13.080 -2.182 1.00 27.77 308 GLU A C 1
ATOM 2514 O O . GLU A 1 308 ? -2.227 -11.915 -1.830 1.00 27.48 308 GLU A O 1
ATOM 2520 N N . PHE A 1 309 ? -0.738 -13.572 -2.314 1.00 23.54 309 PHE A N 1
ATOM 2521 C CA . PHE A 1 309 ? 0.485 -12.837 -2.016 1.00 22.91 309 PHE A CA 1
ATOM 2522 C C . PHE A 1 309 ? 1.427 -12.763 -3.249 1.00 28.28 309 PHE A C 1
ATOM 2523 O O . PHE A 1 309 ? 2.635 -12.604 -3.091 1.00 29.01 309 PHE A O 1
ATOM 2531 N N . GLY A 1 310 ? 0.848 -12.841 -4.448 1.00 26.49 310 GLY A N 1
ATOM 2532 C CA . GLY A 1 310 ? 1.557 -12.7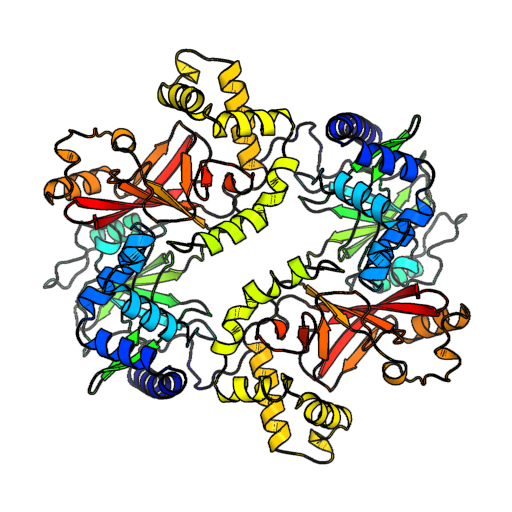03 -5.721 1.00 27.11 310 GLY A CA 1
ATOM 2533 C C . GLY A 1 310 ? 2.532 -13.808 -6.097 1.00 31.69 310 GLY A C 1
ATOM 2534 O O . GLY A 1 310 ? 3.417 -13.602 -6.931 1.00 31.85 310 GLY A O 1
ATOM 2535 N N . LEU A 1 311 ? 2.346 -14.993 -5.518 1.00 25.92 311 LEU A N 1
ATOM 2536 C CA . LEU A 1 311 ? 3.158 -16.176 -5.780 1.00 25.54 311 LEU A CA 1
ATOM 2537 C C . LEU A 1 311 ? 2.350 -17.280 -6.420 1.00 28.15 311 LEU A C 1
ATOM 2538 O O . LEU A 1 311 ? 1.137 -17.156 -6.594 1.00 28.32 311 LEU A O 1
ATOM 2543 N N . THR A 1 312 ? 3.019 -18.388 -6.755 1.00 24.65 312 THR A N 1
ATOM 2544 C CA . THR A 1 312 ? 2.393 -19.562 -7.347 1.00 24.24 312 THR A CA 1
ATOM 2545 C C . THR A 1 312 ? 2.940 -20.795 -6.584 1.00 27.63 312 THR A C 1
ATOM 2546 O O . THR A 1 312 ? 3.966 -20.702 -5.908 1.00 26.76 312 THR A O 1
ATOM 2550 N N . LEU A 1 313 ? 2.280 -21.931 -6.733 1.00 26.13 313 LEU A N 1
ATOM 2551 C CA . LEU A 1 313 ? 2.662 -23.185 -6.079 1.00 27.51 313 LEU A CA 1
ATOM 2552 C C . LEU A 1 313 ? 4.094 -23.641 -6.409 1.00 31.08 313 LEU A C 1
ATOM 2553 O O . LEU A 1 313 ? 4.734 -24.261 -5.560 1.00 30.94 313 LEU A O 1
ATOM 2558 N N . THR A 1 314 ? 4.610 -23.296 -7.613 1.00 26.96 314 THR A N 1
ATOM 2559 C CA . THR A 1 314 ? 5.967 -23.686 -8.042 1.00 26.72 314 THR A CA 1
ATOM 2560 C C . THR A 1 314 ? 6.974 -22.538 -7.981 1.00 30.52 314 THR A C 1
ATOM 2561 O O . THR A 1 314 ? 8.087 -22.683 -8.508 1.00 31.00 314 THR A O 1
ATOM 2565 N N . SER A 1 315 ? 6.581 -21.371 -7.397 1.00 25.25 315 SER A N 1
ATOM 2566 C CA . SER A 1 315 ? 7.489 -20.244 -7.261 1.00 24.84 315 SER A CA 1
ATOM 2567 C C . SER A 1 315 ? 8.610 -20.631 -6.288 1.00 29.73 315 SER A C 1
ATOM 2568 O O . SER A 1 315 ? 8.303 -21.105 -5.196 1.00 28.35 315 SER A O 1
ATOM 2571 N N . PRO A 1 316 ? 9.901 -20.462 -6.650 1.00 28.52 316 PRO A N 1
ATOM 2572 C CA . PRO A 1 316 ? 10.977 -20.745 -5.679 1.00 27.86 316 PRO A CA 1
ATOM 2573 C C . PRO A 1 316 ? 10.808 -19.905 -4.401 1.00 30.23 316 PRO A C 1
ATOM 2574 O O . PRO A 1 316 ? 11.132 -20.385 -3.322 1.00 28.81 316 PRO A O 1
ATOM 2578 N N . GLU A 1 317 ? 10.235 -18.671 -4.523 1.00 26.70 317 GLU A N 1
ATOM 2579 C CA . GLU A 1 317 ? 9.992 -17.742 -3.401 1.00 26.11 317 GLU A CA 1
ATOM 2580 C C . GLU A 1 317 ? 8.953 -18.293 -2.397 1.00 27.73 317 GLU A C 1
ATOM 2581 O O . GLU A 1 317 ? 8.858 -17.790 -1.271 1.00 28.76 317 GLU A O 1
ATOM 2587 N N . TYR A 1 318 ? 8.160 -19.291 -2.820 1.00 22.72 318 TYR A N 1
ATOM 2588 C CA . TYR A 1 318 ? 7.148 -19.940 -1.989 1.00 22.73 318 TYR A CA 1
ATOM 2589 C C . TYR A 1 318 ? 7.772 -21.087 -1.137 1.00 28.68 318 TYR A C 1
ATOM 2590 O O . TYR A 1 318 ? 7.088 -21.700 -0.314 1.00 28.27 318 TYR A O 1
ATOM 2599 N N . ASP A 1 319 ? 9.084 -21.332 -1.290 1.00 26.78 319 ASP A N 1
ATOM 2600 C CA . ASP A 1 319 ? 9.756 -22.353 -0.479 1.00 25.83 319 ASP A CA 1
ATOM 2601 C C . ASP A 1 319 ? 10.278 -21.681 0.792 1.00 25.99 319 ASP A C 1
ATOM 2602 O O . ASP A 1 319 ? 11.412 -21.200 0.817 1.00 25.53 319 ASP A O 1
ATOM 2607 N N . PHE A 1 320 ? 9.435 -21.612 1.844 1.00 22.05 320 PHE A N 1
ATOM 2608 C CA . PHE A 1 320 ? 9.800 -20.923 3.093 1.00 20.91 320 PHE A CA 1
ATOM 2609 C C . PHE A 1 320 ? 10.767 -21.721 3.972 1.00 28.52 320 PHE A C 1
ATOM 2610 O O . PHE A 1 320 ? 11.153 -21.245 5.039 1.00 28.41 320 PHE A O 1
ATOM 2618 N N . ASN A 1 321 ? 11.225 -22.888 3.489 1.00 28.85 321 ASN A N 1
ATOM 2619 C CA . ASN A 1 321 ? 12.265 -23.685 4.159 1.00 29.39 321 ASN A CA 1
ATOM 2620 C C . ASN A 1 321 ? 13.591 -22.947 4.045 1.00 35.85 321 ASN A C 1
ATOM 2621 O O . ASN A 1 321 ? 14.438 -23.091 4.929 1.00 36.90 321 ASN A O 1
ATOM 2626 N N . LYS A 1 322 ? 13.740 -22.087 3.007 1.00 32.30 322 LYS A N 1
ATOM 2627 C CA . LYS A 1 322 ? 14.934 -21.256 2.842 1.00 32.35 322 LYS A CA 1
ATOM 2628 C C . LYS A 1 322 ? 14.689 -19.957 3.592 1.00 37.35 322 LYS A C 1
ATOM 2629 O O . LYS A 1 322 ? 13.686 -19.285 3.320 1.00 36.79 322 LYS A O 1
ATOM 2635 N N . LEU A 1 323 ? 15.585 -19.602 4.539 1.00 33.76 323 LEU A N 1
ATOM 2636 C CA . LEU A 1 323 ? 15.498 -18.370 5.333 1.00 34.31 323 LEU A CA 1
ATOM 2637 C C . LEU A 1 323 ? 15.474 -17.097 4.442 1.00 35.62 323 LEU A C 1
ATOM 2638 O O . LEU A 1 323 ? 14.776 -16.134 4.776 1.00 35.28 323 LEU A O 1
ATOM 2643 N N . GLU A 1 324 ? 16.163 -17.122 3.281 1.00 29.12 324 GLU A N 1
ATOM 2644 C CA . GLU A 1 324 ? 16.164 -15.972 2.360 1.00 29.48 324 GLU A CA 1
ATOM 2645 C C . GLU A 1 324 ? 14.766 -15.700 1.763 1.00 30.64 324 GLU A C 1
ATOM 2646 O O . GLU A 1 324 ? 14.433 -14.546 1.474 1.00 29.54 324 GLU A O 1
ATOM 2652 N N . ASN A 1 325 ? 13.948 -16.760 1.594 1.00 26.01 325 ASN A N 1
ATOM 2653 C CA . ASN A 1 325 ? 12.599 -16.592 1.069 1.00 25.14 325 ASN A CA 1
ATOM 2654 C C . ASN A 1 325 ? 11.679 -15.971 2.132 1.00 28.41 325 ASN A C 1
ATOM 2655 O O . ASN A 1 325 ? 10.804 -15.165 1.789 1.00 26.44 325 ASN A O 1
ATOM 2660 N N . ILE A 1 326 ? 11.895 -16.329 3.425 1.00 25.60 326 ILE A N 1
ATOM 2661 C CA . ILE A 1 326 ? 11.114 -15.753 4.537 1.00 25.51 326 ILE A CA 1
ATOM 2662 C C . ILE A 1 326 ? 11.445 -14.264 4.648 1.00 28.93 326 ILE A C 1
ATOM 2663 O O . ILE A 1 326 ? 10.534 -13.432 4.675 1.00 28.02 326 ILE A O 1
ATOM 2668 N N . ASP A 1 327 ? 12.749 -13.927 4.622 1.00 28.51 327 ASP A N 1
ATOM 2669 C CA . ASP A 1 327 ? 13.230 -12.542 4.689 1.00 28.64 327 ASP A CA 1
ATOM 2670 C C . ASP A 1 327 ? 12.713 -11.705 3.536 1.00 31.79 327 ASP A C 1
ATOM 2671 O O . ASP A 1 327 ? 12.360 -10.558 3.765 1.00 30.51 327 ASP A O 1
ATOM 2676 N N . ALA A 1 328 ? 12.621 -12.278 2.312 1.00 28.21 328 ALA A N 1
ATOM 2677 C CA . ALA A 1 328 ? 12.090 -11.566 1.144 1.00 28.07 328 ALA A CA 1
ATOM 2678 C C . ALA A 1 328 ? 10.580 -11.312 1.320 1.00 28.07 328 ALA A C 1
ATOM 2679 O O . ALA A 1 328 ? 10.111 -10.202 1.064 1.00 26.68 328 ALA A O 1
ATOM 2681 N N . PHE A 1 329 ? 9.839 -12.318 1.805 1.00 22.08 329 PHE A N 1
ATOM 2682 C CA . PHE A 1 329 ? 8.392 -12.213 2.064 1.00 21.21 329 PHE A CA 1
ATOM 2683 C C . PHE A 1 329 ? 8.077 -11.125 3.110 1.00 24.40 329 PHE A C 1
ATOM 2684 O O . PHE A 1 329 ? 7.174 -10.315 2.894 1.00 24.10 329 PHE A O 1
ATOM 2692 N N . LYS A 1 330 ? 8.809 -11.139 4.246 1.00 22.28 330 LYS A N 1
ATOM 2693 C CA . LYS A 1 330 ? 8.696 -10.158 5.335 1.00 22.39 330 LYS A CA 1
ATOM 2694 C C . LYS A 1 330 ? 9.018 -8.742 4.832 1.00 27.38 330 LYS A C 1
ATOM 2695 O O . LYS A 1 330 ? 8.283 -7.803 5.119 1.00 27.07 330 LYS A O 1
ATOM 2701 N N . SER A 1 331 ? 10.105 -8.589 4.050 1.00 26.39 331 SER A N 1
ATOM 2702 C CA . SER A 1 331 ? 10.481 -7.286 3.496 1.00 26.24 331 SER A CA 1
ATOM 2703 C C . SER A 1 331 ? 9.353 -6.719 2.598 1.00 29.29 331 SER A C 1
ATOM 2704 O O . SER A 1 331 ? 9.052 -5.529 2.645 1.00 29.57 331 SER A O 1
ATOM 2707 N N . LYS A 1 332 ? 8.724 -7.580 1.805 1.00 24.76 332 LYS A N 1
ATOM 2708 C CA . LYS A 1 332 ? 7.653 -7.159 0.926 1.00 24.15 332 LYS A CA 1
ATOM 2709 C C . LYS A 1 332 ? 6.332 -6.825 1.666 1.00 27.89 332 LYS A C 1
ATOM 2710 O O . LYS A 1 332 ? 5.671 -5.859 1.296 1.00 26.30 332 LYS A O 1
ATOM 2716 N N . TRP A 1 333 ? 5.953 -7.631 2.683 1.00 22.80 333 TRP A N 1
ATOM 2717 C CA . TRP A 1 333 ? 4.626 -7.558 3.304 1.00 21.96 333 TRP A CA 1
ATOM 2718 C C . TRP A 1 333 ? 4.533 -7.004 4.715 1.00 24.31 333 TRP A C 1
ATOM 2719 O O . TRP A 1 333 ? 3.471 -6.481 5.061 1.00 23.00 333 TRP A O 1
ATOM 2730 N N . GLU A 1 334 ? 5.573 -7.128 5.559 1.00 21.24 334 GLU A N 1
ATOM 2731 C CA . GLU A 1 334 ? 5.426 -6.599 6.919 1.00 21.85 334 GLU A CA 1
ATOM 2732 C C . GLU A 1 334 ? 5.302 -5.077 6.918 1.00 24.81 334 GLU A C 1
ATOM 2733 O O . GLU A 1 334 ? 6.091 -4.389 6.259 1.00 23.18 334 GLU A O 1
ATOM 2739 N N . GLY A 1 335 ? 4.296 -4.583 7.636 1.00 22.70 335 GLY A N 1
ATOM 2740 C CA . GLY A 1 335 ? 3.961 -3.173 7.736 1.00 23.46 335 GLY A CA 1
ATOM 2741 C C . GLY A 1 335 ? 3.160 -2.668 6.547 1.00 27.39 335 GLY A C 1
ATOM 2742 O O . GLY A 1 335 ? 2.784 -1.492 6.521 1.00 30.01 335 GLY A O 1
ATOM 2743 N N . GLN A 1 336 ? 2.890 -3.543 5.569 1.00 22.57 336 GLN A N 1
ATOM 2744 C CA . GLN A 1 336 ? 2.149 -3.239 4.330 1.00 23.16 336 GLN A CA 1
ATOM 2745 C C . GLN A 1 336 ? 0.648 -3.533 4.420 1.00 28.31 336 GLN A C 1
ATOM 2746 O O . GLN A 1 336 ? 0.211 -4.317 5.262 1.00 24.46 336 GLN A O 1
ATOM 2752 N N . ALA A 1 337 ? -0.125 -2.925 3.508 1.00 27.54 337 ALA A N 1
ATOM 2753 C CA . ALA A 1 337 ? -1.562 -3.154 3.402 1.00 28.90 337 ALA A CA 1
ATOM 2754 C C . ALA A 1 337 ? -1.827 -4.121 2.269 1.00 33.49 337 ALA A C 1
ATOM 2755 O O . ALA A 1 337 ? -1.122 -4.102 1.247 1.00 32.95 337 ALA A O 1
ATOM 2757 N N . LEU A 1 338 ? -2.833 -4.987 2.451 1.00 29.66 338 LEU A N 1
ATOM 2758 C CA . LEU A 1 338 ? -3.259 -5.930 1.430 1.00 29.25 338 LEU A CA 1
ATOM 2759 C C . LEU A 1 338 ? -4.774 -5.814 1.284 1.00 30.21 338 LEU A C 1
ATOM 2760 O O . LEU A 1 338 ? -5.505 -5.973 2.265 1.00 26.82 338 LEU A O 1
ATOM 2765 N N . SER A 1 339 ? -5.229 -5.466 0.078 1.00 26.30 339 SER A N 1
ATOM 2766 C CA . SER A 1 339 ? -6.654 -5.309 -0.206 1.00 25.40 339 SER A CA 1
ATOM 2767 C C . SER A 1 339 ? -7.116 -6.500 -1.037 1.00 29.82 339 SER A C 1
ATOM 2768 O O . SER A 1 339 ? -6.430 -6.892 -1.985 1.00 30.41 339 SER A O 1
ATOM 2771 N N . TYR A 1 340 ? -8.276 -7.069 -0.682 1.00 25.03 340 TYR A N 1
ATOM 2772 C CA . TYR A 1 340 ? -8.883 -8.201 -1.390 1.00 24.05 340 TYR A CA 1
ATOM 2773 C C . TYR A 1 340 ? -10.059 -7.698 -2.226 1.00 27.08 340 TYR A C 1
ATOM 2774 O O . TYR A 1 340 ? -11.008 -7.179 -1.644 1.00 25.57 340 TYR A O 1
ATOM 2783 N N . PRO A 1 341 ? -10.064 -7.857 -3.568 1.00 22.85 341 PRO A N 1
ATOM 2784 C CA . PRO A 1 341 ? -11.252 -7.422 -4.342 1.00 22.91 341 PRO A CA 1
ATOM 2785 C C . PRO A 1 341 ? -12.474 -8.347 -4.132 1.00 24.72 341 PRO A C 1
ATOM 2786 O O . PRO A 1 341 ? -13.613 -7.900 -4.224 1.00 24.69 341 PRO A O 1
ATOM 2790 N N . ASN A 1 342 ? -12.222 -9.619 -3.785 1.00 21.64 342 ASN A N 1
ATOM 2791 C CA . ASN A 1 342 ? -13.225 -10.658 -3.541 1.00 20.81 342 ASN A CA 1
ATOM 2792 C C . ASN A 1 342 ? -13.688 -10.711 -2.087 1.00 22.92 342 ASN A C 1
ATOM 2793 O O . ASN A 1 342 ? -13.039 -10.124 -1.214 1.00 22.78 342 ASN A O 1
ATOM 2798 N N . PHE A 1 343 ? -14.787 -11.472 -1.830 1.00 20.73 343 PHE A N 1
ATOM 2799 C CA . PHE A 1 343 ? -15.255 -11.759 -0.476 1.00 19.10 343 PHE A CA 1
ATOM 2800 C C . PHE A 1 343 ? -14.200 -12.700 0.123 1.00 23.88 343 PHE A C 1
ATOM 2801 O O . PHE A 1 343 ? -13.576 -13.470 -0.618 1.00 22.25 343 PHE A O 1
ATOM 2809 N N . ILE A 1 344 ? -13.942 -12.584 1.437 1.00 21.03 344 ILE A N 1
ATOM 2810 C CA . ILE A 1 344 ? -12.856 -13.342 2.088 1.00 19.54 344 ILE A CA 1
ATOM 2811 C C . ILE A 1 344 ? -13.447 -14.270 3.116 1.00 22.04 344 ILE A C 1
ATOM 2812 O O . ILE A 1 344 ? -13.968 -13.798 4.138 1.00 21.69 344 ILE A O 1
ATOM 2817 N N . SER A 1 345 ? -13.368 -15.580 2.859 1.00 20.20 345 SER A N 1
ATOM 2818 C CA . SER A 1 345 ? -13.851 -16.562 3.833 1.00 20.58 345 SER A CA 1
ATOM 2819 C C . SER A 1 345 ? -12.725 -16.832 4.846 1.00 21.23 345 SER A C 1
ATOM 2820 O O . SER A 1 345 ? -11.549 -16.946 4.491 1.00 21.36 345 SER A O 1
ATOM 2823 N N . THR A 1 346 ? -13.090 -16.911 6.117 1.00 17.88 346 THR A N 1
ATOM 2824 C CA . THR A 1 346 ? -12.139 -17.145 7.198 1.00 16.59 346 THR A CA 1
ATOM 2825 C C . THR A 1 346 ? -12.817 -18.156 8.147 1.00 22.11 346 THR A C 1
ATOM 2826 O O . THR A 1 346 ? -14.019 -18.414 8.000 1.00 19.91 346 THR A O 1
ATOM 2830 N N . SER A 1 347 ? -12.070 -18.681 9.129 1.00 19.11 347 SER A N 1
ATOM 2831 C CA . SER A 1 347 ? -12.653 -19.587 10.121 1.00 18.06 347 SER A CA 1
ATOM 2832 C C . SER A 1 347 ? -12.419 -19.065 11.531 1.00 20.59 347 SER A C 1
ATOM 2833 O O . SER A 1 347 ? -11.393 -18.424 11.781 1.00 20.26 347 SER A O 1
ATOM 2836 N N . ILE A 1 348 ? -13.338 -19.355 12.481 1.00 17.58 348 ILE A N 1
ATOM 2837 C CA . ILE A 1 348 ? -13.023 -19.012 13.871 1.00 17.47 348 ILE A CA 1
ATOM 2838 C C . ILE A 1 348 ? -11.949 -19.991 14.437 1.00 21.69 348 ILE A C 1
ATOM 2839 O O . ILE A 1 348 ? -11.381 -19.738 15.497 1.00 22.41 348 ILE A O 1
ATOM 2844 N N . GLY A 1 349 ? -11.699 -21.094 13.737 1.00 19.48 349 GLY A N 1
ATOM 2845 C CA . GLY A 1 349 ? -10.695 -22.065 14.158 1.00 20.39 349 GLY A CA 1
ATOM 2846 C C . GLY A 1 349 ? -9.389 -21.931 13.402 1.00 23.50 349 GLY A C 1
ATOM 2847 O O . GLY A 1 349 ? -9.388 -21.652 12.197 1.00 21.58 349 GLY A O 1
ATOM 2848 N N . SER A 1 350 ? -8.263 -22.145 14.102 1.00 18.44 350 SER A N 1
ATOM 2849 C CA . SER A 1 350 ? -6.929 -22.043 13.493 1.00 17.87 350 SER A CA 1
ATOM 2850 C C . SER A 1 350 ? -6.417 -23.380 12.955 1.00 20.56 350 SER A C 1
ATOM 2851 O O . SER A 1 350 ? -5.347 -23.412 12.348 1.00 19.63 350 SER A O 1
ATOM 2854 N N . VAL A 1 351 ? -7.150 -24.486 13.223 1.00 19.75 351 VAL A N 1
ATOM 2855 C CA . VAL A 1 351 ? -6.727 -25.837 12.839 1.00 20.24 351 VAL A CA 1
ATOM 2856 C C . VAL A 1 351 ? -6.545 -26.003 11.350 1.00 26.20 351 VAL A C 1
ATOM 2857 O O . VAL A 1 351 ? -7.193 -25.320 10.552 1.00 25.57 351 VAL A O 1
ATOM 2861 N N . ASN A 1 352 ? -5.659 -26.925 10.971 1.00 25.79 352 ASN A N 1
ATOM 2862 C CA . ASN A 1 352 ? -5.500 -27.238 9.563 1.00 27.27 352 ASN A CA 1
ATOM 2863 C C . ASN A 1 352 ? -6.755 -28.032 9.110 1.00 34.42 352 ASN A C 1
ATOM 2864 O O . ASN A 1 352 ? -7.393 -28.710 9.927 1.00 32.58 352 ASN A O 1
ATOM 2869 N N . MET A 1 353 ? -7.117 -27.903 7.826 1.00 34.88 353 MET A N 1
ATOM 2870 C CA . MET A 1 353 ? -8.299 -28.548 7.228 1.00 36.47 353 MET A CA 1
ATOM 2871 C C . MET A 1 353 ? -7.855 -29.295 5.950 1.00 38.55 353 MET A C 1
ATOM 2872 O O . MET A 1 353 ? -6.971 -28.805 5.241 1.00 36.45 353 MET A O 1
ATOM 2877 N N . SER A 1 354 ? -8.471 -30.468 5.652 1.00 34.65 354 SER A N 1
ATOM 2878 C CA . SER A 1 354 ? -8.122 -31.275 4.476 1.00 33.71 354 SER A CA 1
ATOM 2879 C C . SER A 1 354 ? -8.222 -30.510 3.147 1.00 34.37 354 SER A C 1
ATOM 2880 O O . SER A 1 354 ? -7.337 -30.671 2.309 1.00 33.35 354 SER A O 1
ATOM 2883 N N . ALA A 1 355 ? -9.259 -29.644 2.976 1.00 31.20 355 ALA A N 1
ATOM 2884 C CA . ALA A 1 355 ? -9.417 -28.853 1.742 1.00 32.29 355 ALA A CA 1
ATOM 2885 C C . ALA A 1 355 ? -8.227 -27.922 1.457 1.00 36.17 355 ALA A C 1
ATOM 2886 O O . ALA A 1 355 ? -7.940 -27.639 0.290 1.00 36.48 355 ALA A O 1
ATOM 2888 N N . PHE A 1 356 ? -7.506 -27.489 2.510 1.00 32.21 356 PHE A N 1
ATOM 2889 C CA . PHE A 1 356 ? -6.378 -26.555 2.361 1.00 32.32 356 PHE A CA 1
ATOM 2890 C C . PHE A 1 356 ? -5.118 -27.014 3.111 1.00 34.25 356 PHE A C 1
ATOM 2891 O O . PHE A 1 356 ? -4.297 -26.197 3.556 1.00 32.73 356 PHE A O 1
ATOM 2899 N N . ALA A 1 357 ? -4.942 -28.348 3.193 1.00 30.11 357 ALA A N 1
ATOM 2900 C CA . ALA A 1 357 ? -3.841 -29.041 3.870 1.00 28.67 357 ALA A CA 1
ATOM 2901 C C . ALA A 1 357 ? -2.429 -28.520 3.563 1.00 31.78 357 ALA A C 1
ATOM 2902 O O . ALA A 1 357 ? -1.584 -28.460 4.470 1.00 33.03 357 ALA A O 1
ATOM 2904 N N . LYS A 1 358 ? -2.151 -28.209 2.288 1.00 26.34 358 LYS A N 1
ATOM 2905 C CA . LYS A 1 358 ? -0.812 -27.811 1.844 1.00 26.61 358 LYS A CA 1
ATOM 2906 C C . LYS A 1 358 ? -0.561 -26.288 1.786 1.00 28.09 358 LYS A C 1
ATOM 2907 O O . LYS A 1 358 ? 0.595 -25.886 1.653 1.00 25.47 358 LYS A O 1
ATOM 2913 N N . ARG A 1 359 ? -1.623 -25.451 1.927 1.00 25.83 359 ARG A N 1
ATOM 2914 C CA . ARG A 1 359 ? -1.468 -23.987 1.909 1.00 24.71 359 ARG A CA 1
ATOM 2915 C C . ARG A 1 359 ? -0.451 -23.543 2.971 1.00 26.80 359 ARG A C 1
ATOM 2916 O O . ARG A 1 359 ? -0.542 -23.973 4.118 1.00 25.86 359 ARG A O 1
ATOM 2924 N N . LYS A 1 360 ? 0.589 -22.794 2.556 1.00 22.62 360 LYS A N 1
ATOM 2925 C CA . LYS A 1 360 ? 1.682 -22.422 3.454 1.00 21.45 360 LYS A CA 1
ATOM 2926 C C . LYS A 1 360 ? 1.485 -21.117 4.206 1.00 24.75 360 LYS A C 1
ATOM 2927 O O . LYS A 1 360 ? 2.310 -20.785 5.040 1.00 24.62 360 LYS A O 1
ATOM 2933 N N . ILE A 1 361 ? 0.459 -20.348 3.879 1.00 21.57 361 ILE A N 1
ATOM 2934 C CA . ILE A 1 361 ? 0.285 -19.033 4.505 1.00 20.29 361 ILE A CA 1
ATOM 2935 C C . ILE A 1 361 ? -0.994 -19.013 5.296 1.00 24.14 361 ILE A C 1
ATOM 2936 O O . ILE A 1 361 ? -2.074 -19.180 4.724 1.00 23.71 361 ILE A O 1
ATOM 2941 N N . VAL A 1 362 ? -0.875 -18.761 6.600 1.00 19.81 362 VAL A N 1
ATOM 2942 C CA . VAL A 1 362 ? -2.018 -18.650 7.502 1.00 19.56 362 VAL A CA 1
ATOM 2943 C C . VAL A 1 362 ? -2.196 -17.181 7.824 1.00 20.68 362 VAL A C 1
ATOM 2944 O O . VAL A 1 362 ? -1.364 -16.574 8.506 1.00 19.13 362 VAL A O 1
ATOM 2948 N N . LEU A 1 363 ? -3.280 -16.612 7.324 1.00 17.98 363 LEU A N 1
ATOM 2949 C CA . LEU A 1 363 ? -3.614 -15.233 7.568 1.00 17.51 363 LEU A CA 1
ATOM 2950 C C . LEU A 1 363 ? -4.465 -15.191 8.824 1.00 21.48 363 LEU A C 1
ATOM 2951 O O . LEU A 1 363 ? -5.576 -15.719 8.832 1.00 22.74 363 LEU A O 1
ATOM 2956 N N . ARG A 1 364 ? -3.900 -14.636 9.901 1.00 17.24 364 ARG A N 1
ATOM 2957 C CA . ARG A 1 364 ? -4.529 -14.500 11.219 1.00 16.58 364 ARG A CA 1
ATOM 2958 C C . ARG A 1 364 ? -4.986 -13.043 11.364 1.00 20.95 364 ARG A C 1
ATOM 2959 O O . ARG A 1 364 ? -4.180 -12.120 11.575 1.00 19.52 364 ARG A O 1
ATOM 2967 N N . ILE A 1 365 ? -6.288 -12.846 11.172 1.00 17.50 365 ILE A N 1
ATOM 2968 C CA . ILE A 1 365 ? -6.891 -11.528 11.114 1.00 17.19 365 ILE A CA 1
ATOM 2969 C C . ILE A 1 365 ? -7.609 -11.145 12.389 1.00 19.84 365 ILE A C 1
ATOM 2970 O O . ILE A 1 365 ? -8.513 -11.853 12.816 1.00 18.80 365 ILE A O 1
ATOM 2975 N N . THR A 1 366 ? -7.324 -9.938 12.890 1.00 15.87 366 THR A N 1
ATOM 2976 C CA . THR A 1 366 ? -8.091 -9.380 13.971 1.00 16.35 366 THR A CA 1
ATOM 2977 C C . THR A 1 366 ? -9.127 -8.452 13.331 1.00 20.05 366 THR A C 1
ATOM 2978 O O . THR A 1 366 ? -8.767 -7.483 12.672 1.00 18.79 366 THR A O 1
ATOM 2982 N N . ILE A 1 367 ? -10.391 -8.766 13.550 1.00 17.54 367 ILE A N 1
ATOM 2983 C CA . ILE A 1 367 ? -11.554 -8.012 13.079 1.00 17.40 367 ILE A CA 1
ATOM 2984 C C . ILE A 1 367 ? -11.981 -7.088 14.230 1.00 22.64 367 ILE A C 1
ATOM 2985 O O . ILE A 1 367 ? -12.423 -7.591 15.267 1.00 21.80 367 ILE A O 1
ATOM 2990 N N . PRO A 1 368 ? -11.874 -5.753 14.085 1.00 20.69 368 PRO A N 1
ATOM 2991 C CA . PRO A 1 368 ? -12.371 -4.868 15.146 1.00 20.83 368 PRO A CA 1
ATOM 2992 C C . PRO A 1 368 ? -13.900 -4.915 15.251 1.00 22.30 368 PRO A C 1
ATOM 2993 O O . PRO A 1 368 ? -14.628 -5.104 14.256 1.00 20.59 368 PRO A O 1
ATOM 2997 N N . LYS A 1 369 ? -14.381 -4.742 16.467 1.00 19.62 369 LYS A N 1
ATOM 2998 C CA . LYS A 1 369 ? -15.797 -4.627 16.795 1.00 19.29 369 LYS A CA 1
ATOM 2999 C C . LYS A 1 369 ? -16.448 -3.613 15.838 1.00 22.88 369 LYS A C 1
ATOM 3000 O O . LYS A 1 369 ? -15.889 -2.521 15.598 1.00 22.11 369 LYS A O 1
ATOM 3006 N N . GLY A 1 370 ? -17.607 -3.981 15.305 1.00 19.95 370 GLY A N 1
ATOM 3007 C CA . GLY A 1 370 ? -18.373 -3.113 14.416 1.00 19.82 370 GLY A CA 1
ATOM 3008 C C . GLY A 1 370 ? -18.081 -3.310 12.948 1.00 22.90 370 GLY A C 1
ATOM 3009 O O . GLY A 1 370 ? -18.699 -2.655 12.112 1.00 23.47 370 GLY A O 1
ATOM 3010 N N . SER A 1 371 ? -17.137 -4.221 12.611 1.00 19.75 371 SER A N 1
ATOM 3011 C CA . SER A 1 371 ? -16.807 -4.508 11.212 1.00 19.84 371 SER A CA 1
ATOM 3012 C C . SER A 1 371 ? -17.939 -5.260 10.518 1.00 22.58 371 SER A C 1
ATOM 3013 O O . SER A 1 371 ? -18.586 -6.089 11.160 1.00 23.15 371 SER A O 1
ATOM 3016 N N . PRO A 1 372 ? -18.164 -5.062 9.198 1.00 18.98 372 PRO A N 1
ATOM 3017 C CA . PRO A 1 372 ? -19.100 -5.954 8.500 1.00 18.41 372 PRO A CA 1
ATOM 3018 C C . PRO A 1 372 ? -18.560 -7.396 8.582 1.00 22.18 372 PRO A C 1
ATOM 3019 O O . PRO A 1 372 ? -17.342 -7.633 8.695 1.00 21.89 372 PRO A O 1
ATOM 3023 N N . GLY A 1 373 ? -19.463 -8.343 8.526 1.00 18.20 373 GLY A N 1
ATOM 3024 C CA . GLY A 1 373 ? -19.111 -9.753 8.569 1.00 18.23 373 GLY A CA 1
ATOM 3025 C C . GLY A 1 373 ? -20.230 -10.565 9.166 1.00 22.93 373 GLY A C 1
ATOM 3026 O O . GLY A 1 373 ? -21.153 -10.012 9.767 1.00 22.87 373 GLY A O 1
ATOM 3027 N N . ALA A 1 374 ? -20.158 -11.885 9.007 1.00 18.41 374 ALA A N 1
ATOM 3028 C CA . ALA A 1 374 ? -21.175 -12.758 9.558 1.00 18.75 374 ALA A CA 1
ATOM 3029 C C . ALA A 1 374 ? -20.652 -14.161 9.684 1.00 21.40 374 ALA A C 1
ATOM 3030 O O . ALA A 1 374 ? -19.850 -14.593 8.858 1.00 19.99 374 ALA A O 1
ATOM 3032 N N . TYR A 1 375 ? -21.123 -14.870 10.731 1.00 17.58 375 TYR A N 1
ATOM 3033 C CA . TYR A 1 375 ? -20.818 -16.262 10.960 1.00 17.87 375 TYR A CA 1
ATOM 3034 C C . TYR A 1 375 ? -21.803 -17.092 10.099 1.00 22.17 375 TYR A C 1
ATOM 3035 O O . TYR A 1 375 ? -22.925 -17.428 10.536 1.00 18.95 375 TYR A O 1
ATOM 3044 N N . LEU A 1 376 ? -21.389 -17.389 8.854 1.00 19.81 376 LEU A N 1
ATOM 3045 C CA . LEU A 1 376 ? -22.224 -18.141 7.904 1.00 20.79 376 LEU A CA 1
ATOM 3046 C C . LEU A 1 376 ? -22.556 -19.570 8.337 1.00 25.42 376 LEU A C 1
ATOM 3047 O O . LEU A 1 376 ? -23.579 -20.126 7.911 1.00 25.37 376 LEU A O 1
ATOM 3052 N N . SER A 1 377 ? -21.686 -20.173 9.169 1.00 21.73 377 SER A N 1
ATOM 3053 C CA . SER A 1 377 ? -21.867 -21.545 9.641 1.00 21.14 377 SER A CA 1
ATOM 3054 C C . SER A 1 377 ? -23.032 -21.663 10.657 1.00 26.68 377 SER A C 1
ATOM 3055 O O . SER A 1 377 ? -23.352 -22.772 11.069 1.00 26.94 377 SER A O 1
ATOM 3058 N N . ALA A 1 378 ? -23.671 -20.521 11.023 1.00 23.64 378 ALA A N 1
ATOM 3059 C CA . ALA A 1 378 ? -24.897 -20.525 11.849 1.00 25.58 378 ALA A CA 1
ATOM 3060 C C . ALA A 1 378 ? -26.096 -21.041 10.967 1.00 32.57 378 ALA A C 1
ATOM 3061 O O . ALA A 1 378 ? -27.147 -21.390 11.514 1.00 30.82 378 ALA A O 1
ATOM 3063 N N . ILE A 1 379 ? -25.910 -21.096 9.612 1.00 30.65 379 ILE A N 1
ATOM 3064 C CA . ILE A 1 379 ? -26.886 -21.642 8.658 1.00 31.48 379 ILE A CA 1
ATOM 3065 C C . ILE A 1 379 ? -26.589 -23.147 8.592 1.00 39.75 379 ILE A C 1
ATOM 3066 O O . ILE A 1 379 ? -25.449 -23.517 8.309 1.00 40.20 379 ILE A O 1
ATOM 3071 N N . PRO A 1 380 ? -27.570 -24.030 8.890 1.00 38.73 380 PRO A N 1
ATOM 3072 C CA . PRO A 1 380 ? -27.279 -25.475 8.884 1.00 39.47 380 PRO A CA 1
ATOM 3073 C C . PRO A 1 380 ? -26.963 -26.086 7.513 1.00 44.05 380 PRO A C 1
ATOM 3074 O O . PRO A 1 380 ? -27.337 -25.534 6.475 1.00 42.99 380 PRO A O 1
ATOM 3078 N N . GLY A 1 381 ? -26.224 -27.198 7.546 1.00 42.27 381 GLY A N 1
ATOM 3079 C CA . GLY A 1 381 ? -25.813 -27.986 6.390 1.00 43.49 381 GLY A CA 1
ATOM 3080 C C . GLY A 1 381 ? -24.815 -27.350 5.445 1.00 51.20 381 GLY A C 1
ATOM 3081 O O . GLY A 1 381 ? -24.812 -27.672 4.253 1.00 51.71 381 GLY A O 1
ATOM 3082 N N . TYR A 1 382 ? -23.938 -26.472 5.961 1.00 49.20 382 TYR A N 1
ATOM 3083 C CA . TYR A 1 382 ? -22.950 -25.773 5.137 1.00 49.15 382 TYR A CA 1
ATOM 3084 C C . TYR A 1 382 ? -21.569 -26.426 5.176 1.00 55.41 382 TYR A C 1
ATOM 3085 O O . TYR A 1 382 ? -21.099 -26.812 6.251 1.00 55.62 382 TYR A O 1
ATOM 3094 N N . ALA A 1 383 ? -20.921 -26.521 3.987 1.00 52.17 383 ALA A N 1
ATOM 3095 C CA . ALA A 1 383 ? -19.592 -27.101 3.758 1.00 51.94 383 ALA A CA 1
ATOM 3096 C C . ALA A 1 383 ? -18.459 -26.383 4.517 1.00 54.51 383 ALA A C 1
ATOM 3097 O O . ALA A 1 383 ? -17.586 -27.053 5.072 1.00 54.55 383 ALA A O 1
ATOM 3099 N N . GLY A 1 384 ? -18.488 -25.044 4.526 1.00 48.70 384 GLY A N 1
ATOM 3100 C CA . GLY A 1 384 ? -17.484 -24.212 5.181 1.00 47.11 384 GLY A CA 1
ATOM 3101 C C . GLY A 1 384 ? -17.334 -24.535 6.652 1.00 46.34 384 GLY A C 1
ATOM 3102 O O . GLY A 1 384 ? -18.335 -24.792 7.336 1.00 44.68 384 GLY A O 1
ATOM 3103 N N . GLU A 1 385 ? -16.077 -24.583 7.136 1.00 38.78 385 GLU A N 1
ATOM 3104 C CA . GLU A 1 385 ? -15.843 -24.929 8.534 1.00 36.37 385 GLU A CA 1
ATOM 3105 C C . GLU A 1 385 ? -15.698 -23.709 9.417 1.00 32.22 385 GLU A C 1
ATOM 3106 O O . GLU A 1 385 ? -14.666 -23.022 9.367 1.00 28.46 385 GLU A O 1
ATOM 3112 N N . TYR A 1 386 ? -16.757 -23.470 10.234 1.00 24.51 386 TYR A N 1
ATOM 3113 C CA . TYR A 1 386 ? -16.899 -22.440 11.276 1.00 22.61 386 TYR A CA 1
ATOM 3114 C C . TYR A 1 386 ? -16.555 -21.101 10.675 1.00 23.93 386 TYR A C 1
ATOM 3115 O O . TYR A 1 386 ? -15.657 -20.376 11.126 1.00 22.26 386 TYR A O 1
ATOM 3124 N N . GLU A 1 387 ? -17.241 -20.829 9.602 1.00 19.21 387 GLU A N 1
ATOM 3125 C CA . GLU A 1 387 ? -16.938 -19.746 8.693 1.00 18.71 387 GLU A CA 1
ATOM 3126 C C . GLU A 1 387 ? -17.474 -18.381 9.056 1.00 21.71 387 GLU A C 1
ATOM 3127 O O . GLU A 1 387 ? -18.667 -18.214 9.297 1.00 19.63 387 GLU A O 1
ATOM 3133 N N . VAL A 1 388 ? -16.574 -17.385 8.932 1.00 19.53 388 VAL A N 1
ATOM 3134 C CA . VAL A 1 388 ? -16.872 -15.958 9.024 1.00 18.12 388 VAL A CA 1
ATOM 3135 C C . VAL A 1 388 ? -16.548 -15.356 7.634 1.00 22.33 388 VAL A C 1
ATOM 3136 O O . VAL A 1 388 ? -15.419 -15.508 7.152 1.00 19.44 388 VAL A O 1
ATOM 3140 N N . LEU A 1 389 ? -17.541 -14.744 6.975 1.00 18.13 389 LEU A N 1
ATOM 3141 C CA . LEU A 1 389 ? -17.276 -14.129 5.675 1.00 18.16 389 LEU A CA 1
ATOM 3142 C C . LEU A 1 389 ? -17.049 -12.652 5.888 1.00 22.08 389 LEU A C 1
ATOM 3143 O O . LEU A 1 389 ? -17.858 -11.999 6.549 1.00 20.74 389 LEU A O 1
ATOM 3148 N N . LEU A 1 390 ? -15.985 -12.117 5.275 1.00 19.29 390 LEU A N 1
ATOM 3149 C CA . LEU A 1 390 ? -15.651 -10.693 5.305 1.00 18.46 390 LEU A CA 1
ATOM 3150 C C . LEU A 1 390 ? -16.009 -10.042 3.975 1.00 20.60 390 LEU A C 1
ATOM 3151 O O . LEU A 1 390 ? -15.944 -10.693 2.920 1.00 19.67 390 LEU A O 1
ATOM 3156 N N . ASN A 1 391 ? -16.381 -8.767 4.036 1.00 18.63 391 ASN A N 1
ATOM 3157 C CA . ASN A 1 391 ? -16.805 -8.002 2.851 1.00 18.53 391 ASN A CA 1
ATOM 3158 C C . ASN A 1 391 ? -15.715 -7.878 1.755 1.00 21.05 391 ASN A C 1
ATOM 3159 O O . ASN A 1 391 ? -14.516 -7.767 2.050 1.00 21.45 391 ASN A O 1
ATOM 3164 N N . HIS A 1 392 ? -16.142 -7.889 0.488 1.00 19.97 392 HIS A N 1
ATOM 3165 C CA . HIS A 1 392 ? -15.251 -7.689 -0.654 1.00 19.60 392 HIS A CA 1
ATOM 3166 C C . HIS A 1 392 ? -14.687 -6.263 -0.559 1.00 21.45 392 HIS A C 1
ATOM 3167 O O . HIS A 1 392 ? -15.371 -5.336 -0.095 1.00 21.55 392 HIS A O 1
ATOM 3174 N N . GLY A 1 393 ? -13.438 -6.104 -0.971 1.00 18.76 393 GLY A N 1
ATOM 3175 C CA . GLY A 1 393 ? -12.758 -4.807 -0.916 1.00 19.03 393 GLY A CA 1
ATOM 3176 C C . GLY A 1 393 ? -12.105 -4.558 0.426 1.00 23.15 393 GLY A C 1
ATOM 3177 O O . GLY A 1 393 ? -11.577 -3.463 0.663 1.00 23.96 393 GLY A O 1
ATOM 3178 N N . SER A 1 394 ? -12.185 -5.555 1.354 1.00 19.49 394 SER A N 1
ATOM 3179 C CA . SER A 1 394 ? -11.559 -5.405 2.669 1.00 18.91 394 SER A CA 1
ATOM 3180 C C . SER A 1 394 ? -10.044 -5.196 2.548 1.00 20.03 394 SER A C 1
ATOM 3181 O O . SER A 1 394 ? -9.408 -5.778 1.679 1.00 19.81 394 SER A O 1
ATOM 3184 N N . LYS A 1 395 ? -9.502 -4.323 3.389 1.00 19.59 395 LYS A N 1
ATOM 3185 C CA . LYS A 1 395 ? -8.067 -3.990 3.460 1.00 19.36 395 LYS A CA 1
ATOM 3186 C C . LYS A 1 395 ? -7.534 -4.497 4.795 1.00 22.58 395 LYS A C 1
ATOM 3187 O O . LYS A 1 395 ? -8.184 -4.318 5.831 1.00 21.17 395 LYS A O 1
ATOM 3193 N N . PHE A 1 396 ? -6.345 -5.075 4.764 1.00 19.66 396 PHE A N 1
ATOM 3194 C CA . PHE A 1 396 ? -5.686 -5.654 5.926 1.00 19.76 396 PHE A CA 1
ATOM 3195 C C . PHE A 1 396 ? -4.308 -5.037 6.150 1.00 24.54 396 PHE A C 1
ATOM 3196 O O . PHE A 1 396 ? -3.529 -4.966 5.202 1.00 25.91 396 PHE A O 1
ATOM 3204 N N . LYS A 1 397 ? -4.021 -4.576 7.377 1.00 16.48 397 LYS A N 1
ATOM 3205 C CA . LYS A 1 397 ? -2.677 -4.068 7.713 1.00 16.84 397 LYS A CA 1
ATOM 3206 C C . LYS A 1 397 ? -1.873 -5.249 8.252 1.00 21.63 397 LYS A C 1
ATOM 3207 O O . LYS A 1 397 ? -2.297 -5.882 9.221 1.00 20.45 397 LYS A O 1
ATOM 3213 N N . ILE A 1 398 ? -0.747 -5.580 7.602 1.00 18.56 398 ILE A N 1
ATOM 3214 C CA . ILE A 1 398 ? 0.091 -6.704 8.088 1.00 18.09 398 ILE A CA 1
ATOM 3215 C C . ILE A 1 398 ? 1.043 -6.156 9.150 1.00 21.83 398 ILE A C 1
ATOM 3216 O O . ILE A 1 398 ? 1.866 -5.291 8.850 1.00 22.44 398 ILE A O 1
ATOM 3221 N N . ASN A 1 399 ? 0.890 -6.615 10.391 1.00 19.63 399 ASN A N 1
ATOM 3222 C CA . ASN A 1 399 ? 1.666 -6.115 11.521 1.00 19.28 399 ASN A CA 1
ATOM 3223 C C . ASN A 1 399 ? 2.948 -6.897 11.743 1.00 21.59 399 ASN A C 1
ATOM 3224 O O . ASN A 1 399 ? 3.945 -6.312 12.151 1.00 21.73 399 ASN A O 1
ATOM 3229 N N . LYS A 1 400 ? 2.901 -8.217 11.581 1.00 18.24 400 LYS A N 1
ATOM 3230 C CA . LYS A 1 400 ? 4.037 -9.068 11.919 1.00 17.69 400 LYS A CA 1
ATOM 3231 C C . LYS A 1 400 ? 3.892 -10.405 11.206 1.00 21.48 400 LYS A C 1
ATOM 3232 O O . LYS A 1 400 ? 2.780 -10.916 11.054 1.00 21.63 400 LYS A O 1
ATOM 3238 N N . ILE A 1 401 ? 5.015 -10.986 10.802 1.00 17.52 401 ILE A N 1
ATOM 3239 C CA . ILE A 1 401 ? 4.978 -12.303 10.188 1.00 17.62 401 ILE A CA 1
ATOM 3240 C C . ILE A 1 401 ? 5.892 -13.247 10.986 1.00 21.48 401 ILE A C 1
ATOM 3241 O O . ILE A 1 401 ? 7.016 -12.879 11.301 1.00 21.41 401 ILE A O 1
ATOM 3246 N N . ASP A 1 402 ? 5.400 -14.445 11.305 1.00 19.80 402 ASP A N 1
ATOM 3247 C CA . ASP A 1 402 ? 6.161 -15.487 12.000 1.00 20.05 402 ASP A CA 1
ATOM 3248 C C . ASP A 1 402 ? 6.174 -16.740 11.160 1.00 25.76 402 ASP A C 1
ATOM 3249 O O . ASP A 1 402 ? 5.361 -16.879 10.248 1.00 24.40 402 ASP A O 1
ATOM 3254 N N . SER A 1 403 ? 7.089 -17.653 11.466 1.00 23.99 403 SER A N 1
ATOM 3255 C CA . SER A 1 403 ? 7.159 -18.930 10.769 1.00 23.98 403 SER A CA 1
ATOM 3256 C C . SER A 1 403 ? 7.077 -20.069 11.785 1.00 27.08 403 SER A C 1
ATOM 3257 O O . SER A 1 403 ? 7.325 -19.865 12.980 1.00 25.23 403 SER A O 1
ATOM 3260 N N . TYR A 1 404 ? 6.707 -21.258 11.301 1.00 23.14 404 TYR A N 1
ATOM 3261 C CA . TYR A 1 404 ? 6.634 -22.483 12.101 1.00 22.71 404 TYR A CA 1
ATOM 3262 C C . TYR A 1 404 ? 6.803 -23.684 11.205 1.00 26.86 404 TYR A C 1
ATOM 3263 O O . TYR A 1 404 ? 6.586 -23.582 10.001 1.00 26.21 404 TYR A O 1
ATOM 3272 N N . LYS A 1 405 ? 7.111 -24.837 11.790 1.00 24.93 405 LYS A N 1
ATOM 3273 C CA . LYS A 1 405 ? 7.247 -26.056 10.998 1.00 25.59 405 LYS A CA 1
ATOM 3274 C C . LYS A 1 405 ? 6.025 -26.942 11.124 1.00 29.08 405 LYS A C 1
ATOM 3275 O O . LYS A 1 405 ? 5.587 -27.269 12.233 1.00 28.39 405 LYS A O 1
ATOM 3281 N N . ASP A 1 406 ? 5.436 -27.286 9.982 1.00 26.15 406 ASP A N 1
ATOM 3282 C CA . ASP A 1 406 ? 4.327 -28.220 9.892 1.00 26.03 406 ASP A CA 1
ATOM 3283 C C . ASP A 1 406 ? 4.980 -29.466 9.260 1.00 31.35 406 ASP A C 1
ATOM 3284 O O . ASP A 1 406 ? 5.007 -29.605 8.027 1.00 29.51 406 ASP A O 1
ATOM 3289 N N . GLY A 1 407 ? 5.536 -30.323 10.113 1.00 29.55 407 GLY A N 1
ATOM 3290 C CA . GLY A 1 407 ? 6.302 -31.481 9.660 1.00 30.45 407 GLY A CA 1
ATOM 3291 C C . GLY A 1 407 ? 7.661 -30.984 9.205 1.00 35.56 407 GLY A C 1
ATOM 3292 O O . GLY A 1 407 ? 8.379 -30.356 9.991 1.00 35.38 407 GLY A O 1
ATOM 3293 N N . THR A 1 408 ? 7.994 -31.190 7.919 1.00 34.50 408 THR A N 1
ATOM 3294 C CA . THR A 1 408 ? 9.254 -30.712 7.321 1.00 35.47 408 THR A CA 1
ATOM 3295 C C . THR A 1 408 ? 8.980 -29.484 6.414 1.00 39.75 408 THR A C 1
ATOM 3296 O O . THR A 1 408 ? 9.895 -29.004 5.740 1.00 41.11 408 THR A O 1
ATOM 3300 N N . ILE A 1 409 ? 7.730 -28.977 6.411 1.00 33.26 409 ILE A N 1
ATOM 3301 C CA . ILE A 1 409 ? 7.351 -27.818 5.601 1.00 31.82 409 ILE A CA 1
ATOM 3302 C C . ILE A 1 409 ? 7.201 -26.585 6.495 1.00 33.45 409 ILE A C 1
ATOM 3303 O O . ILE A 1 409 ? 6.420 -26.609 7.448 1.00 33.21 409 ILE A O 1
ATOM 3308 N N . THR A 1 410 ? 7.907 -25.500 6.158 1.00 27.19 410 THR A N 1
ATOM 3309 C CA . THR A 1 410 ? 7.785 -24.255 6.891 1.00 25.58 410 THR A CA 1
ATOM 3310 C C . THR A 1 410 ? 6.543 -23.505 6.387 1.00 27.50 410 THR A C 1
ATOM 3311 O O . THR A 1 410 ? 6.357 -23.345 5.173 1.00 25.61 410 THR A O 1
ATOM 3315 N N . LYS A 1 411 ? 5.708 -23.050 7.325 1.00 22.08 411 LYS A N 1
ATOM 3316 C CA . LYS A 1 411 ? 4.522 -22.262 6.992 1.00 21.73 411 LYS A CA 1
ATOM 3317 C C . LYS A 1 411 ? 4.655 -20.905 7.690 1.00 24.62 411 LYS A C 1
ATOM 3318 O O . LYS A 1 411 ? 5.510 -20.727 8.575 1.00 24.22 411 LYS A O 1
ATOM 3324 N N . LEU A 1 412 ? 3.882 -19.923 7.228 1.00 20.93 412 LEU A N 1
ATOM 3325 C CA . LEU A 1 412 ? 3.947 -18.578 7.784 1.00 19.73 412 LEU A CA 1
ATOM 3326 C C . LEU A 1 412 ? 2.649 -18.215 8.479 1.00 22.50 412 LEU A C 1
ATOM 3327 O O . LEU A 1 412 ? 1.570 -18.599 8.010 1.00 23.44 412 LEU A O 1
ATOM 3332 N N . ILE A 1 413 ? 2.750 -17.432 9.565 1.00 17.60 413 ILE A N 1
ATOM 3333 C CA . ILE A 1 413 ? 1.585 -16.892 10.242 1.00 17.49 413 ILE A CA 1
ATOM 3334 C C . ILE A 1 413 ? 1.658 -15.374 10.038 1.00 21.16 413 ILE A C 1
ATOM 3335 O O . ILE A 1 413 ? 2.568 -14.715 10.560 1.00 20.65 413 ILE A O 1
ATOM 3340 N N . VAL A 1 414 ? 0.681 -14.835 9.296 1.00 18.43 414 VAL A N 1
ATOM 3341 C CA . VAL A 1 414 ? 0.612 -13.428 8.959 1.00 17.72 414 VAL A CA 1
ATOM 3342 C C . VAL A 1 414 ? -0.400 -12.761 9.923 1.00 21.03 414 VAL A C 1
ATOM 3343 O O . VAL A 1 414 ? -1.610 -12.968 9.805 1.00 19.21 414 VAL A O 1
ATOM 3347 N N . ASP A 1 415 ? 0.127 -11.996 10.900 1.00 17.35 415 ASP A N 1
ATOM 3348 C CA . ASP A 1 415 ? -0.667 -11.298 11.910 1.00 16.91 415 ASP A CA 1
ATOM 3349 C C . ASP A 1 415 ? -1.141 -9.980 11.280 1.00 20.40 415 ASP A C 1
ATOM 3350 O O . ASP A 1 415 ? -0.349 -9.046 11.096 1.00 20.06 415 ASP A O 1
ATOM 3355 N N . ALA A 1 416 ? -2.428 -9.939 10.915 1.00 16.43 416 ALA A N 1
ATOM 3356 C CA . ALA A 1 416 ? -3.023 -8.777 10.255 1.00 16.86 416 ALA A CA 1
ATOM 3357 C C . ALA A 1 416 ? -4.241 -8.235 10.963 1.00 21.20 416 ALA A C 1
ATOM 3358 O O . ALA A 1 416 ? -4.897 -8.967 11.725 1.00 20.00 416 ALA A O 1
ATOM 3360 N N . THR A 1 417 ? -4.546 -6.947 10.718 1.00 17.01 417 THR A N 1
ATOM 3361 C CA . THR A 1 417 ? -5.735 -6.309 11.271 1.00 16.70 417 THR A CA 1
ATOM 3362 C C . THR A 1 417 ? -6.626 -5.813 10.143 1.00 20.42 417 THR A C 1
ATOM 3363 O O . THR A 1 417 ? -6.136 -5.158 9.223 1.00 20.49 417 THR A O 1
ATOM 3367 N N . LEU A 1 418 ? -7.924 -6.071 10.234 1.00 18.06 418 LEU A N 1
ATOM 3368 C CA . LEU A 1 418 ? -8.853 -5.523 9.243 1.00 16.61 418 LEU A CA 1
ATOM 3369 C C . LEU A 1 418 ? -8.962 -3.995 9.473 1.00 22.28 418 LEU A C 1
ATOM 3370 O O . LEU A 1 418 ? -9.214 -3.546 10.597 1.00 19.58 418 LEU A O 1
ATOM 3375 N N . ILE A 1 419 ? -8.812 -3.216 8.385 1.00 24.09 419 ILE A N 1
ATOM 3376 C CA . ILE A 1 419 ? -8.882 -1.739 8.410 1.00 27.15 419 ILE A CA 1
ATOM 3377 C C . ILE A 1 419 ? -10.333 -1.227 8.250 1.00 36.90 419 ILE A C 1
ATOM 3378 O O . ILE A 1 419 ? -11.028 -1.685 7.337 1.00 37.82 419 ILE A O 1
ATOM 3383 N N . PRO A 1 420 ? -10.814 -0.275 9.092 1.00 35.89 420 PRO A N 1
ATOM 3384 C CA . PRO A 1 420 ? -12.194 0.219 8.919 1.00 43.53 420 PRO A CA 1
ATOM 3385 C C . PRO A 1 420 ? -12.299 1.366 7.914 1.00 90.08 420 PRO A C 1
ATOM 3386 O O . PRO A 1 420 ? -11.482 1.479 7.002 1.00 60.36 420 PRO A O 1
ATOM 3390 N N . THR B 1 5 ? -23.204 1.148 7.084 1.00 34.04 5 THR B N 1
ATOM 3391 C CA . THR B 1 5 ? -24.526 0.908 7.682 1.00 32.97 5 THR B CA 1
ATOM 3392 C C . THR B 1 5 ? -25.370 0.027 6.751 1.00 32.16 5 THR B C 1
ATOM 3393 O O . THR B 1 5 ? -25.208 0.096 5.531 1.00 31.93 5 THR B O 1
ATOM 3397 N N . TYR B 1 6 ? -26.272 -0.774 7.317 1.00 26.38 6 TYR B N 1
ATOM 3398 C CA . TYR B 1 6 ? -27.171 -1.636 6.529 1.00 25.26 6 TYR B CA 1
ATOM 3399 C C . TYR B 1 6 ? -28.183 -0.748 5.811 1.00 29.06 6 TYR B C 1
ATOM 3400 O O . TYR B 1 6 ? -28.765 0.137 6.454 1.00 27.54 6 TYR B O 1
ATOM 3409 N N . LYS B 1 7 ? -28.395 -1.000 4.494 1.00 24.22 7 LYS B N 1
ATOM 3410 C CA A LYS B 1 7 ? -29.394 -0.274 3.698 0.50 23.86 7 LYS B CA 1
ATOM 3411 C CA B LYS B 1 7 ? -29.397 -0.268 3.722 0.50 24.18 7 LYS B CA 1
ATOM 3412 C C . LYS B 1 7 ? -30.736 -1.003 3.867 1.00 27.12 7 LYS B C 1
ATOM 3413 O O . LYS B 1 7 ? -30.873 -2.143 3.419 1.00 26.04 7 LYS B O 1
ATOM 3424 N N . ALA B 1 8 ? -31.706 -0.379 4.571 1.00 25.48 8 ALA B N 1
ATOM 3425 C CA . ALA B 1 8 ? -33.025 -1.002 4.800 1.00 26.08 8 ALA B CA 1
ATOM 3426 C C . ALA B 1 8 ? -33.763 -1.185 3.456 1.00 29.03 8 ALA B C 1
ATOM 3427 O O . ALA B 1 8 ? -33.556 -0.341 2.584 1.00 27.03 8 ALA B O 1
ATOM 3429 N N . PRO B 1 9 ? -34.639 -2.219 3.272 1.00 27.86 9 PRO B N 1
ATOM 3430 C CA . PRO B 1 9 ? -35.374 -2.342 1.984 1.00 27.90 9 PRO B CA 1
ATOM 3431 C C . PRO B 1 9 ? -36.344 -1.175 1.754 1.00 29.62 9 PRO B C 1
ATOM 3432 O O . PRO B 1 9 ? -36.579 -0.784 0.611 1.00 28.00 9 PRO B O 1
ATOM 3436 N N . ILE B 1 10 ? -36.909 -0.624 2.847 1.00 25.21 10 ILE B N 1
ATOM 3437 C CA . ILE B 1 10 ? -37.831 0.534 2.805 1.00 24.98 10 ILE B CA 1
ATOM 3438 C C . ILE B 1 10 ? -37.328 1.554 3.845 1.00 27.66 10 ILE B C 1
ATOM 3439 O O . ILE B 1 10 ? -37.448 1.328 5.052 1.00 25.07 10 ILE B O 1
ATOM 3444 N N . GLU B 1 11 ? -36.716 2.633 3.359 1.00 26.64 11 GLU B N 1
ATOM 3445 C CA . GLU B 1 11 ? -36.079 3.684 4.153 1.00 27.89 11 GLU B CA 1
ATOM 3446 C C . GLU B 1 11 ? -37.069 4.417 5.076 1.00 29.68 11 GLU B C 1
ATOM 3447 O O . GLU B 1 11 ? -38.241 4.593 4.733 1.00 26.51 11 GLU B O 1
ATOM 3453 N N . ARG B 1 12 ? -36.599 4.753 6.277 1.00 25.17 12 ARG B N 1
ATOM 3454 C CA . ARG B 1 12 ? -37.387 5.503 7.261 1.00 23.86 12 ARG B CA 1
ATOM 3455 C C . ARG B 1 12 ? -36.483 6.279 8.203 1.00 25.85 12 ARG B C 1
ATOM 3456 O O . ARG B 1 12 ? -35.355 5.848 8.447 1.00 24.25 12 ARG B O 1
ATOM 3464 N N . PRO B 1 13 ? -36.968 7.382 8.793 1.00 23.09 13 PRO B N 1
ATOM 3465 C CA . PRO B 1 13 ? -36.200 8.024 9.871 1.00 21.85 13 PRO B CA 1
ATOM 3466 C C . PRO B 1 13 ? -36.310 7.131 11.146 1.00 23.57 13 PRO B C 1
ATOM 3467 O O . PRO B 1 13 ? -37.106 6.172 11.164 1.00 20.53 13 PRO B O 1
ATOM 3471 N N . GLU B 1 14 ? -35.570 7.466 12.229 1.00 20.40 14 GLU B N 1
ATOM 3472 C CA . GLU B 1 14 ? -35.774 6.730 13.485 1.00 20.23 14 GLU B CA 1
ATOM 3473 C C . GLU B 1 14 ? -37.086 7.190 14.125 1.00 22.90 14 GLU B C 1
ATOM 3474 O O . GLU B 1 14 ? -37.739 6.416 14.801 1.00 23.63 14 GLU B O 1
ATOM 3480 N N . ASP B 1 15 ? -37.483 8.452 13.895 1.00 18.85 15 ASP B N 1
ATOM 3481 C CA . ASP B 1 15 ? -38.720 8.964 14.493 1.00 18.71 15 ASP B CA 1
ATOM 3482 C C . ASP B 1 15 ? -39.488 9.754 13.437 1.00 22.87 15 ASP B C 1
ATOM 3483 O O . ASP B 1 15 ? -38.937 10.702 12.874 1.00 22.47 15 ASP B O 1
ATOM 3488 N N . PHE B 1 16 ? -40.722 9.317 13.115 1.00 19.80 16 PHE B N 1
ATOM 3489 C CA . PHE B 1 16 ? -41.609 10.011 12.169 1.00 20.00 16 PHE B CA 1
ATOM 3490 C C . PHE B 1 16 ? -42.215 11.285 12.783 1.00 23.24 16 PHE B C 1
ATOM 3491 O O . PHE B 1 16 ? -42.896 12.046 12.084 1.00 23.92 16 PHE B O 1
ATOM 3499 N N . LEU B 1 17 ? -42.024 11.476 14.100 1.00 19.05 17 LEU B N 1
ATOM 3500 C CA . LEU B 1 17 ? -42.534 12.619 14.878 1.00 19.74 17 LEU B CA 1
ATOM 3501 C C . LEU B 1 17 ? -44.039 12.783 14.662 1.00 21.96 17 LEU B C 1
ATOM 3502 O O . LEU B 1 17 ? -44.747 11.815 14.870 1.00 21.16 17 LEU B O 1
ATOM 3507 N N . LYS B 1 18 ? -44.536 13.937 14.186 1.00 19.06 18 LYS B N 1
ATOM 3508 C CA . LYS B 1 18 ? -45.987 14.109 13.990 1.00 19.62 18 LYS B CA 1
ATOM 3509 C C . LYS B 1 18 ? -46.456 13.755 12.563 1.00 24.53 18 LYS B C 1
ATOM 3510 O O . LYS B 1 18 ? -47.633 13.925 12.242 1.00 23.98 18 LYS B O 1
ATOM 3516 N N . ASP B 1 19 ? -45.546 13.295 11.716 1.00 21.42 19 ASP B N 1
ATOM 3517 C CA . ASP B 1 19 ? -45.874 13.058 10.309 1.00 22.12 19 ASP B CA 1
ATOM 3518 C C . ASP B 1 19 ? -46.638 11.753 10.091 1.00 25.40 19 ASP B C 1
ATOM 3519 O O . ASP B 1 19 ? -46.074 10.732 9.644 1.00 24.13 19 ASP B O 1
ATOM 3524 N N . LYS B 1 20 ? -47.939 11.799 10.422 1.00 21.96 20 LYS B N 1
ATOM 3525 C CA . LYS B 1 20 ? -48.864 10.690 10.269 1.00 21.13 20 LYS B CA 1
ATOM 3526 C C . LYS B 1 20 ? -48.834 10.133 8.841 1.00 26.44 20 LYS B C 1
ATOM 3527 O O . LYS B 1 20 ? -48.753 8.915 8.673 1.00 23.95 20 LYS B O 1
ATOM 3533 N N . GLU B 1 21 ? -48.932 11.025 7.819 1.00 24.49 21 GLU B N 1
ATOM 3534 C CA . GLU B 1 21 ? -48.970 10.621 6.407 1.00 25.01 21 GLU B CA 1
ATOM 3535 C C . GLU B 1 21 ? -47.755 9.771 6.030 1.00 26.93 21 GLU B C 1
ATOM 3536 O O . GLU B 1 21 ? -47.920 8.696 5.457 1.00 26.61 21 GLU B O 1
ATOM 3542 N N . LYS B 1 22 ? -46.542 10.234 6.368 1.00 23.91 22 LYS B N 1
ATOM 3543 C CA . LYS B 1 22 ? -45.324 9.488 6.045 1.00 23.84 22 LYS B CA 1
ATOM 3544 C C . LYS B 1 22 ? -45.185 8.202 6.872 1.00 25.28 22 LYS B C 1
ATOM 3545 O O . LYS B 1 22 ? -44.756 7.176 6.339 1.00 23.16 22 LYS B O 1
ATOM 3551 N N . ALA B 1 23 ? -45.606 8.235 8.140 1.00 21.24 23 ALA B N 1
ATOM 3552 C CA . ALA B 1 23 ? -45.555 7.044 9.010 1.00 20.65 23 ALA B CA 1
ATOM 3553 C C . ALA B 1 23 ? -46.498 5.944 8.526 1.00 25.40 23 ALA B C 1
ATOM 3554 O O . ALA B 1 23 ? -46.112 4.757 8.488 1.00 24.49 23 ALA B O 1
ATOM 3556 N N . LYS B 1 24 ? -47.740 6.331 8.158 1.00 21.22 24 LYS B N 1
ATOM 3557 C CA . LYS B 1 24 ? -48.752 5.378 7.685 1.00 21.46 24 LYS B CA 1
ATOM 3558 C C . LYS B 1 24 ? -48.366 4.760 6.351 1.00 25.18 24 LYS B C 1
ATOM 3559 O O . LYS B 1 24 ? -48.586 3.557 6.151 1.00 24.23 24 LYS B O 1
ATOM 3565 N N . GLU B 1 25 ? -47.761 5.572 5.459 1.00 23.26 25 GLU B N 1
ATOM 3566 C CA . GLU B 1 25 ? -47.294 5.098 4.152 1.00 24.49 25 GLU B CA 1
ATOM 3567 C C . GLU B 1 25 ? -46.199 4.028 4.339 1.00 28.32 25 GLU B C 1
ATOM 3568 O O . GLU B 1 25 ? -46.261 2.965 3.722 1.00 28.13 25 GLU B O 1
ATOM 3574 N N . TRP B 1 26 ? -45.227 4.304 5.218 1.00 24.50 26 TRP B N 1
ATOM 3575 C CA . TRP B 1 26 ? -44.152 3.355 5.502 1.00 23.95 26 TRP B CA 1
ATOM 3576 C C . TRP B 1 26 ? -44.726 2.080 6.135 1.00 25.26 26 TRP B C 1
ATOM 3577 O O . TRP B 1 26 ? -44.380 0.983 5.721 1.00 24.45 26 TRP B O 1
ATOM 3588 N N . GLU B 1 27 ? -45.583 2.231 7.146 1.00 20.88 27 GLU B N 1
ATOM 3589 C CA . GLU B 1 27 ? -46.178 1.133 7.875 1.00 20.30 27 GLU B CA 1
ATOM 3590 C C . GLU B 1 27 ? -46.907 0.176 6.944 1.00 24.31 27 GLU B C 1
ATOM 3591 O O . GLU B 1 27 ? -46.720 -1.033 7.071 1.00 23.80 27 GLU B O 1
ATOM 3597 N N . ARG B 1 28 ? -47.689 0.709 5.983 1.00 21.04 28 ARG B N 1
ATOM 3598 C CA . ARG B 1 28 ? -48.424 -0.120 5.015 1.00 22.66 28 ARG B CA 1
ATOM 3599 C C . ARG B 1 28 ? -47.471 -0.876 4.072 1.00 25.13 28 ARG B C 1
ATOM 3600 O O . ARG B 1 28 ? -47.691 -2.059 3.790 1.00 24.88 28 ARG B O 1
ATOM 3608 N N . LYS B 1 29 ? -46.422 -0.188 3.604 1.00 21.53 29 LYS B N 1
ATOM 3609 C CA . LYS B 1 29 ? -45.403 -0.762 2.717 1.00 21.63 29 LYS B CA 1
ATOM 3610 C C . LYS B 1 29 ? -44.643 -1.870 3.440 1.00 26.19 29 LYS B C 1
ATOM 3611 O O . LYS B 1 29 ? -44.396 -2.922 2.867 1.00 25.46 29 LYS B O 1
ATOM 3617 N N . GLU B 1 30 ? -44.308 -1.637 4.722 1.00 24.37 30 GLU B N 1
ATOM 3618 C CA . GLU B 1 30 ? -43.598 -2.611 5.533 1.00 22.66 30 GLU B CA 1
ATOM 3619 C C . GLU B 1 30 ? -44.504 -3.820 5.846 1.00 24.08 30 GLU B C 1
ATOM 3620 O O . GLU B 1 30 ? -44.031 -4.961 5.815 1.00 24.15 30 GLU B O 1
ATOM 3626 N N . ALA B 1 31 ? -45.805 -3.586 6.115 1.00 20.21 31 ALA B N 1
ATOM 3627 C CA . ALA B 1 31 ? -46.745 -4.679 6.373 1.00 20.58 31 ALA B CA 1
ATOM 3628 C C . ALA B 1 31 ? -46.845 -5.584 5.152 1.00 26.18 31 ALA B C 1
ATOM 3629 O O . ALA B 1 31 ? -46.791 -6.795 5.304 1.00 26.29 31 ALA B O 1
ATOM 3631 N N . GLU B 1 32 ? -46.938 -4.998 3.944 1.00 25.06 32 GLU B N 1
ATOM 3632 C CA . GLU B 1 32 ? -47.008 -5.796 2.710 1.00 26.39 32 GLU B CA 1
ATOM 3633 C C . GLU B 1 32 ? -45.695 -6.561 2.460 1.00 29.10 32 GLU B C 1
ATOM 3634 O O . GLU B 1 32 ? -45.741 -7.716 2.048 1.00 29.23 32 GLU B O 1
ATOM 3636 N N . ARG B 1 33 ? -44.539 -5.940 2.759 1.00 25.40 33 ARG B N 1
ATOM 3637 C CA . ARG B 1 33 ? -43.212 -6.566 2.608 1.00 25.43 33 ARG B CA 1
ATOM 3638 C C . ARG B 1 33 ? -43.053 -7.760 3.547 1.00 29.18 33 ARG B C 1
ATOM 3639 O O . ARG B 1 33 ? -42.668 -8.848 3.108 1.00 28.46 33 ARG B O 1
ATOM 3647 N N . ILE B 1 34 ? -43.352 -7.556 4.839 1.00 26.60 34 ILE B N 1
ATOM 3648 C CA . ILE B 1 34 ? -43.197 -8.586 5.867 1.00 26.53 34 ILE B CA 1
ATOM 3649 C C . ILE B 1 34 ? -44.201 -9.728 5.672 1.00 31.19 34 ILE B C 1
ATOM 3650 O O . ILE B 1 34 ? -43.850 -10.896 5.901 1.00 30.33 34 ILE B O 1
ATOM 3655 N N . GLU B 1 35 ? -45.431 -9.402 5.216 1.00 29.28 35 GLU B N 1
ATOM 3656 C CA . GLU B 1 35 ? -46.472 -10.400 4.955 1.00 30.30 35 GLU B CA 1
ATOM 3657 C C . GLU B 1 35 ? -45.946 -11.484 3.981 1.00 37.11 35 GLU B C 1
ATOM 3658 O O . GLU B 1 35 ? -46.257 -12.656 4.158 1.00 36.31 35 GLU B O 1
ATOM 3664 N N . GLN B 1 36 ? -45.082 -11.091 3.026 1.00 35.40 36 GLN B N 1
ATOM 3665 C CA . GLN B 1 36 ? -44.467 -12.007 2.053 1.00 35.95 36 GLN B CA 1
ATOM 3666 C C . GLN B 1 36 ? -43.487 -13.004 2.696 1.00 39.80 36 GLN B C 1
ATOM 3667 O O . GLN B 1 36 ? -43.231 -14.038 2.079 1.00 39.28 36 GLN B O 1
ATOM 3673 N N . LYS B 1 37 ? -42.946 -12.717 3.924 1.00 36.28 37 LYS B N 1
ATOM 3674 C CA . LYS B 1 37 ? -41.995 -13.636 4.576 1.00 35.55 37 LYS B CA 1
ATOM 3675 C C . LYS B 1 37 ? -42.614 -14.440 5.752 1.00 36.79 37 LYS B C 1
ATOM 3676 O O . LYS B 1 37 ? -41.931 -15.276 6.352 1.00 37.00 37 LYS B O 1
ATOM 3682 N N . LEU B 1 38 ? -43.914 -14.276 6.000 1.00 31.30 38 LEU B N 1
ATOM 3683 C CA . LEU B 1 38 ? -44.603 -15.010 7.069 1.00 29.65 38 LEU B CA 1
ATOM 3684 C C . LEU B 1 38 ? -44.971 -16.407 6.602 1.00 33.09 38 LEU B C 1
ATOM 3685 O O . LEU B 1 38 ? -45.291 -16.589 5.436 1.00 32.24 38 LEU B O 1
ATOM 3690 N N . GLU B 1 39 ? -44.950 -17.377 7.521 1.00 29.86 39 GLU B N 1
ATOM 3691 C CA . GLU B 1 39 ? -45.369 -18.746 7.241 1.00 29.79 39 GLU B CA 1
ATOM 3692 C C . GLU B 1 39 ? -46.895 -18.772 7.387 1.00 33.03 39 GLU B C 1
ATOM 3693 O O . GLU B 1 39 ? -47.458 -17.913 8.079 1.00 31.61 39 GLU B O 1
ATOM 3699 N N . ARG B 1 40 ? -47.575 -19.729 6.739 1.00 29.67 40 ARG B N 1
ATOM 3700 C CA . ARG B 1 40 ? -49.034 -19.848 6.868 1.00 29.79 40 ARG B CA 1
ATOM 3701 C C . ARG B 1 40 ? -49.497 -19.928 8.339 1.00 32.76 40 ARG B C 1
ATOM 3702 O O . ARG B 1 40 ? -50.505 -19.304 8.681 1.00 33.27 40 ARG B O 1
ATOM 3704 N N . SER B 1 41 ? -48.751 -20.661 9.212 1.00 28.23 41 SER B N 1
ATOM 3705 C CA . SER B 1 41 ? -49.099 -20.792 10.645 1.00 26.47 41 SER B CA 1
ATOM 3706 C C . SER B 1 41 ? -49.025 -19.419 11.362 1.00 28.68 41 SER B C 1
ATOM 3707 O O . SER B 1 41 ? -49.819 -19.151 12.260 1.00 27.57 41 SER B O 1
ATOM 3710 N N . GLU B 1 42 ? -48.098 -18.556 10.934 1.00 26.20 42 GLU B N 1
ATOM 3711 C CA . GLU B 1 42 ? -47.925 -17.201 11.474 1.00 25.49 42 GLU B CA 1
ATOM 3712 C C . GLU B 1 42 ? -49.058 -16.287 11.008 1.00 30.76 42 GLU B C 1
ATOM 3713 O O . GLU B 1 42 ? -49.590 -15.519 11.821 1.00 28.79 42 GLU B O 1
ATOM 3719 N N . LYS B 1 43 ? -49.448 -16.377 9.712 1.00 28.59 43 LYS B N 1
ATOM 3720 C CA . LYS B 1 43 ? -50.588 -15.581 9.201 1.00 28.41 43 LYS B CA 1
ATOM 3721 C C . LYS B 1 43 ? -51.881 -15.998 9.921 1.00 32.93 43 LYS B C 1
ATOM 3722 O O . LYS B 1 43 ? -52.657 -15.130 10.320 1.00 32.01 43 LYS B O 1
ATOM 3728 N N . GLU B 1 44 ? -52.067 -17.325 10.170 1.00 30.59 44 GLU B N 1
ATOM 3729 C CA . GLU B 1 44 ? -53.223 -17.863 10.898 1.00 30.85 44 GLU B CA 1
ATOM 3730 C C . GLU B 1 44 ? -53.287 -17.327 12.328 1.00 31.41 44 GLU B C 1
ATOM 3731 O O . GLU B 1 44 ? -54.359 -16.911 12.769 1.00 30.61 44 GLU B O 1
ATOM 3737 N N . ALA B 1 45 ? -52.138 -17.287 13.038 1.00 26.24 45 ALA B N 1
ATOM 3738 C CA . ALA B 1 45 ? -52.109 -16.730 14.397 1.00 25.68 45 ALA B CA 1
ATOM 3739 C C . ALA B 1 45 ? -52.395 -15.214 14.384 1.00 28.44 45 ALA B C 1
ATOM 3740 O O . ALA B 1 45 ? -53.069 -14.723 15.279 1.00 26.27 45 ALA B O 1
ATOM 3742 N N . LEU B 1 46 ? -51.920 -14.503 13.350 1.00 27.98 46 LEU B N 1
ATOM 3743 C CA . LEU B 1 46 ? -52.149 -13.061 13.172 1.00 29.23 46 LEU B CA 1
ATOM 3744 C C . LEU B 1 46 ? -53.662 -12.804 12.939 1.00 32.59 46 LEU B C 1
ATOM 3745 O O . LEU B 1 46 ? -54.231 -11.863 13.504 1.00 29.86 46 LEU B O 1
ATOM 3750 N N . GLU B 1 47 ? -54.325 -13.693 12.168 1.00 29.27 47 GLU B N 1
ATOM 3751 C CA . GLU B 1 47 ? -55.771 -13.592 11.955 1.00 28.68 47 GLU B CA 1
ATOM 3752 C C . GLU B 1 47 ? -56.555 -13.715 13.282 1.00 31.66 47 GLU B C 1
ATOM 3753 O O . GLU B 1 47 ? -57.463 -12.907 13.524 1.00 31.87 47 GLU B O 1
ATOM 3759 N N . SER B 1 48 ? -56.156 -14.664 14.167 1.00 27.76 48 SER B N 1
ATOM 3760 C CA . SER B 1 48 ? -56.790 -14.826 15.485 1.00 27.42 48 SER B CA 1
ATOM 3761 C C . SER B 1 48 ? -56.533 -13.578 16.359 1.00 29.20 48 SER B C 1
ATOM 3762 O O . SER B 1 48 ? -57.422 -13.147 17.086 1.00 28.30 48 SER B O 1
ATOM 3765 N N . TYR B 1 49 ? -55.326 -13.009 16.269 1.00 25.49 49 TYR B N 1
ATOM 3766 C CA . TYR B 1 49 ? -54.946 -11.805 16.999 1.00 25.02 49 TYR B CA 1
ATOM 3767 C C . TYR B 1 49 ? -55.821 -10.604 16.540 1.00 31.26 49 TYR B C 1
ATOM 3768 O O . TYR B 1 49 ? -56.261 -9.815 17.386 1.00 31.51 49 TYR B O 1
ATOM 3777 N N . LYS B 1 50 ? -56.002 -10.451 15.208 1.00 29.30 50 LYS B N 1
ATOM 3778 C CA . LYS B 1 50 ? -56.813 -9.404 14.567 1.00 30.36 50 LYS B CA 1
ATOM 3779 C C . LYS B 1 50 ? -58.263 -9.449 15.068 1.00 38.40 50 LYS B C 1
ATOM 3780 O O . LYS B 1 50 ? -58.822 -8.406 15.415 1.00 38.25 50 LYS B O 1
ATOM 3786 N N . LYS B 1 51 ? -58.843 -10.671 15.171 1.00 37.99 51 LYS B N 1
ATOM 3787 C CA . LYS B 1 51 ? -60.204 -10.906 15.672 1.00 38.40 51 LYS B CA 1
ATOM 3788 C C . LYS B 1 51 ? -60.299 -10.513 17.145 1.00 40.90 51 LYS B C 1
ATOM 3789 O O . LYS B 1 51 ? -61.194 -9.748 17.503 1.00 40.29 51 LYS B O 1
ATOM 3795 N N . ASP B 1 52 ? -59.366 -11.007 17.994 1.00 36.15 52 ASP B N 1
ATOM 3796 C CA . ASP B 1 52 ? -59.356 -10.717 19.435 1.00 35.67 52 ASP B CA 1
ATOM 3797 C C . ASP B 1 52 ? -57.928 -10.704 19.985 1.00 36.44 52 ASP B C 1
ATOM 3798 O O . ASP B 1 52 ? -57.273 -11.736 20.046 1.00 35.06 52 ASP B O 1
ATOM 3803 N N . SER B 1 53 ? -57.470 -9.537 20.396 1.00 30.85 53 SER B N 1
ATOM 3804 C CA . SER B 1 53 ? -56.114 -9.338 20.894 1.00 28.60 53 SER B CA 1
ATOM 3805 C C . SER B 1 53 ? -56.003 -9.285 22.422 1.00 29.39 53 SER B C 1
ATOM 3806 O O . SER B 1 53 ? -54.893 -9.371 22.943 1.00 27.84 53 SER B O 1
ATOM 3809 N N . VAL B 1 54 ? -57.125 -9.103 23.141 1.00 24.40 54 VAL B N 1
ATOM 3810 C CA . VAL B 1 54 ? -57.095 -8.913 24.585 1.00 24.04 54 VAL B CA 1
ATOM 3811 C C . VAL B 1 54 ? -56.615 -10.149 25.357 1.00 25.23 54 VAL B C 1
ATOM 3812 O O . VAL B 1 54 ? -55.629 -10.041 26.091 1.00 22.29 54 VAL B O 1
ATOM 3816 N N . GLU B 1 55 ? -57.304 -11.293 25.231 1.00 22.61 55 GLU B N 1
ATOM 3817 C CA . GLU B 1 55 ? -56.934 -12.495 26.006 1.00 22.93 55 GLU B CA 1
ATOM 3818 C C . GLU B 1 55 ? -55.533 -13.029 25.660 1.00 24.37 55 GLU B C 1
ATOM 3819 O O . GLU B 1 55 ? -54.776 -13.388 26.566 1.00 23.04 55 GLU B O 1
ATOM 3825 N N . ILE B 1 56 ? -55.180 -13.025 24.372 1.00 21.62 56 ILE B N 1
ATOM 3826 C CA . ILE B 1 56 ? -53.846 -13.468 23.933 1.00 22.09 56 ILE B CA 1
ATOM 3827 C C . ILE B 1 56 ? -52.756 -12.531 24.504 1.00 23.05 56 ILE B C 1
ATOM 3828 O O . ILE B 1 56 ? -51.736 -13.015 24.990 1.00 20.74 56 ILE B O 1
ATOM 3833 N N . SER B 1 57 ? -53.015 -11.205 24.502 1.00 20.50 57 SER B N 1
ATOM 3834 C CA . SER B 1 57 ? -52.072 -10.234 25.070 1.00 18.94 57 SER B CA 1
ATOM 3835 C C . SER B 1 57 ? -51.942 -10.460 26.572 1.00 22.57 57 SER B C 1
ATOM 3836 O O . SER B 1 57 ? -50.816 -10.537 27.071 1.00 22.06 57 SER B O 1
ATOM 3839 N N . LYS B 1 58 ? -53.068 -10.684 27.291 1.00 20.47 58 LYS B N 1
ATOM 3840 C CA . LYS B 1 58 ? -52.995 -10.940 28.730 1.00 20.38 58 LYS B CA 1
ATOM 3841 C C . LYS B 1 58 ? -52.220 -12.236 29.022 1.00 22.77 58 LYS B C 1
ATOM 3842 O O . LYS B 1 58 ? -51.380 -12.252 29.928 1.00 23.64 58 LYS B O 1
ATOM 3844 N N . TYR B 1 59 ? -52.436 -13.275 28.200 1.00 20.65 59 TYR B N 1
ATOM 3845 C CA . TYR B 1 59 ? -51.749 -14.568 28.338 1.00 19.39 59 TYR B CA 1
ATOM 3846 C C . TYR B 1 59 ? -50.230 -14.370 28.188 1.00 21.16 59 TYR B C 1
ATOM 3847 O O . TYR B 1 59 ? -49.448 -14.934 28.968 1.00 22.82 59 TYR B O 1
ATOM 3856 N N . SER B 1 60 ? -49.827 -13.596 27.180 1.00 18.64 60 SER B N 1
ATOM 3857 C CA . SER B 1 60 ? -48.412 -13.321 26.888 1.00 18.81 60 SER B CA 1
ATOM 3858 C C . SER B 1 60 ? -47.668 -12.636 28.030 1.00 21.28 60 SER B C 1
ATOM 3859 O O . SER B 1 60 ? -46.452 -12.753 28.110 1.00 19.79 60 SER B O 1
ATOM 3862 N N . GLN B 1 61 ? -48.381 -11.900 28.887 1.00 19.21 61 GLN B N 1
ATOM 3863 C CA . GLN B 1 61 ? -47.753 -11.196 30.021 1.00 18.84 61 GLN B CA 1
ATOM 3864 C C . GLN B 1 61 ? -47.332 -12.131 31.147 1.00 23.96 61 GLN B C 1
ATOM 3865 O O . GLN B 1 61 ? -46.342 -11.866 31.824 1.00 23.21 61 GLN B O 1
ATOM 3871 N N . THR B 1 62 ? -48.112 -13.189 31.397 1.00 19.59 62 THR B N 1
ATOM 3872 C CA . THR B 1 62 ? -47.868 -14.036 32.570 1.00 18.84 62 THR B CA 1
ATOM 3873 C C . THR B 1 62 ? -47.646 -15.512 32.279 1.00 19.85 62 THR B C 1
ATOM 3874 O O . THR B 1 62 ? -47.473 -16.277 33.225 1.00 19.25 62 THR B O 1
ATOM 3878 N N . ARG B 1 63 ? -47.709 -15.931 31.010 1.00 19.03 63 ARG B N 1
ATOM 3879 C CA . ARG B 1 63 ? -47.518 -17.338 30.628 1.00 19.24 63 ARG B CA 1
ATOM 3880 C C . ARG B 1 63 ? -46.306 -18.042 31.289 1.00 21.35 63 ARG B C 1
ATOM 3881 O O . ARG B 1 63 ? -46.411 -19.202 31.685 1.00 19.99 63 ARG B O 1
ATOM 3889 N N . ASN B 1 64 ? -45.184 -17.314 31.459 1.00 18.45 64 ASN B N 1
ATOM 3890 C CA . ASN B 1 64 ? -43.927 -17.867 31.972 1.00 17.74 64 ASN B CA 1
ATOM 3891 C C . ASN B 1 64 ? -43.873 -18.101 33.490 1.00 19.27 64 ASN B C 1
ATOM 3892 O O . ASN B 1 64 ? -42.844 -18.582 33.967 1.00 19.06 64 ASN B O 1
ATOM 3897 N N . TYR B 1 65 ? -44.949 -17.744 34.237 1.00 15.38 65 TYR B N 1
ATOM 3898 C CA . TYR B 1 65 ? -45.000 -17.945 35.704 1.00 14.97 65 TYR B CA 1
ATOM 3899 C C . TYR B 1 65 ? -45.627 -19.296 36.093 1.00 19.65 65 TYR B C 1
ATOM 3900 O O . TYR B 1 65 ? -45.680 -19.648 37.276 1.00 19.78 65 TYR B O 1
ATOM 3909 N N . PHE B 1 66 ? -46.097 -20.044 35.103 1.00 17.18 66 PHE B N 1
ATOM 3910 C CA . PHE B 1 66 ? -46.731 -21.320 35.358 1.00 18.97 66 PHE B CA 1
ATOM 3911 C C . PHE B 1 66 ? -45.702 -22.446 35.362 1.00 22.74 66 PHE B C 1
ATOM 3912 O O . PHE B 1 66 ? -44.516 -22.201 35.141 1.00 20.34 66 PHE B O 1
ATOM 3920 N N . TYR B 1 67 ? -46.121 -23.670 35.696 1.00 21.41 67 TYR B N 1
ATOM 3921 C CA . TYR B 1 67 ? -45.206 -24.816 35.608 1.00 20.49 67 TYR B CA 1
ATOM 3922 C C . TYR B 1 67 ? -44.877 -25.045 34.123 1.00 21.03 67 TYR B C 1
ATOM 3923 O O . TYR B 1 67 ? -45.706 -24.730 33.262 1.00 19.79 67 TYR B O 1
ATOM 3932 N N . ASP B 1 68 ? -43.715 -25.658 33.813 1.00 20.01 68 ASP B N 1
ATOM 3933 C CA . ASP B 1 68 ? -43.391 -26.003 32.422 1.00 20.44 68 ASP B CA 1
ATOM 3934 C C . ASP B 1 68 ? -44.535 -26.819 31.756 1.00 24.24 68 ASP B C 1
ATOM 3935 O O . ASP B 1 68 ? -44.938 -26.493 30.629 1.00 23.28 68 ASP B O 1
ATOM 3940 N N . TYR B 1 69 ? -45.125 -27.806 32.486 1.00 22.87 69 TYR B N 1
ATOM 3941 C CA . TYR B 1 69 ? -46.218 -28.622 31.904 1.00 22.91 69 TYR B CA 1
ATOM 3942 C C . TYR B 1 69 ? -47.509 -27.830 31.672 1.00 26.42 69 TYR B C 1
ATOM 3943 O O . TYR B 1 69 ? -48.239 -28.096 30.715 1.00 26.31 69 TYR B O 1
ATOM 3952 N N . GLN B 1 70 ? -47.771 -26.837 32.525 1.00 22.02 70 GLN B N 1
ATOM 3953 C CA . GLN B 1 70 ? -48.923 -25.955 32.374 1.00 21.71 70 GLN B CA 1
ATOM 3954 C C . GLN B 1 70 ? -48.774 -25.067 31.131 1.00 25.97 70 GLN B C 1
ATOM 3955 O O . GLN B 1 70 ? -49.744 -24.865 30.396 1.00 26.16 70 GLN B O 1
ATOM 3961 N N . ILE B 1 71 ? -47.548 -24.547 30.886 1.00 20.69 71 ILE B N 1
ATOM 3962 C CA . ILE B 1 71 ? -47.248 -23.723 29.718 1.00 19.60 71 ILE B CA 1
ATOM 3963 C C . ILE B 1 71 ? -47.558 -24.535 28.466 1.00 23.31 71 ILE B C 1
ATOM 3964 O O . ILE B 1 71 ? -48.316 -24.084 27.611 1.00 22.22 71 ILE B O 1
ATOM 3969 N N . GLU B 1 72 ? -47.011 -25.741 28.398 1.00 22.90 72 GLU B N 1
ATOM 3970 C CA . GLU B 1 72 ? -47.196 -26.639 27.269 1.00 24.68 72 GLU B CA 1
ATOM 3971 C C . GLU B 1 72 ? -48.688 -26.990 27.052 1.00 27.93 72 GLU B C 1
ATOM 3972 O O . GLU B 1 72 ? -49.138 -27.060 25.903 1.00 29.82 72 GLU B O 1
ATOM 3978 N N . ALA B 1 73 ? -49.433 -27.219 28.145 1.00 23.90 73 ALA B N 1
ATOM 3979 C CA . ALA B 1 73 ? -50.844 -27.612 28.083 1.00 24.83 73 ALA B CA 1
ATOM 3980 C C . ALA B 1 73 ? -51.817 -26.463 27.794 1.00 30.29 73 ALA B C 1
ATOM 3981 O O . ALA B 1 73 ? -52.929 -26.721 27.329 1.00 30.10 73 ALA B O 1
ATOM 3983 N N . ASN B 1 74 ? -51.402 -25.187 28.012 1.00 26.63 74 ASN B N 1
ATOM 3984 C CA . ASN B 1 74 ? -52.301 -24.052 27.778 1.00 25.45 74 ASN B CA 1
ATOM 3985 C C . ASN B 1 74 ? -52.787 -23.960 26.333 1.00 28.83 74 ASN B C 1
ATOM 3986 O O . ASN B 1 74 ? -51.978 -24.049 25.398 1.00 30.38 74 ASN B O 1
ATOM 3991 N N . SER B 1 75 ? -54.110 -23.788 26.148 1.00 25.91 75 SER B N 1
ATOM 3992 C CA . SER B 1 75 ? -54.731 -23.720 24.820 1.00 26.16 75 SER B CA 1
ATOM 3993 C C . SER B 1 75 ? -54.258 -22.531 23.985 1.00 30.13 75 SER B C 1
ATOM 3994 O O . SER B 1 75 ? -54.372 -22.572 22.757 1.00 31.47 75 SER B O 1
ATOM 3997 N N . ARG B 1 76 ? -53.700 -21.484 24.636 1.00 24.76 76 ARG B N 1
ATOM 3998 C CA . ARG B 1 76 ? -53.209 -20.292 23.940 1.00 23.53 76 ARG B CA 1
ATOM 3999 C C . ARG B 1 76 ? -51.722 -20.347 23.608 1.00 23.17 76 ARG B C 1
ATOM 4000 O O . ARG B 1 76 ? -51.227 -19.447 22.935 1.00 21.76 76 ARG B O 1
ATOM 4008 N N . GLU B 1 77 ? -51.003 -21.374 24.083 1.00 20.48 77 GLU B N 1
ATOM 4009 C CA . GLU B 1 77 ? -49.542 -21.460 23.902 1.00 20.06 77 GLU B CA 1
ATOM 4010 C C . GLU B 1 77 ? -49.091 -21.530 22.423 1.00 25.23 77 GLU B C 1
ATOM 4011 O O . GLU B 1 77 ? -48.114 -20.859 22.028 1.00 24.29 77 GLU B O 1
ATOM 4017 N N . LYS B 1 78 ? -49.789 -22.330 21.607 1.00 23.39 78 LYS B N 1
ATOM 4018 C CA . LYS B 1 78 ? -49.429 -22.490 20.193 1.00 23.49 78 LYS B CA 1
ATOM 4019 C C . LYS B 1 78 ? -49.530 -21.148 19.479 1.00 24.90 78 LYS B C 1
ATOM 4020 O O . LYS B 1 78 ? -48.577 -20.747 18.801 1.00 24.27 78 LYS B O 1
ATOM 4026 N N . GLU B 1 79 ? -50.633 -20.414 19.728 1.00 22.95 79 GLU B N 1
ATOM 4027 C CA . GLU B 1 79 ? -50.884 -19.094 19.159 1.00 23.41 79 GLU B CA 1
ATOM 4028 C C . GLU B 1 79 ? -49.804 -18.087 19.655 1.00 22.53 79 GLU B C 1
ATOM 4029 O O . GLU B 1 79 ? -49.343 -17.264 18.882 1.00 23.20 79 GLU B O 1
ATOM 4035 N N . TYR B 1 80 ? -49.462 -18.137 20.950 1.00 18.90 80 TYR B N 1
ATOM 4036 C CA . TYR B 1 80 ? -48.450 -17.285 21.536 1.00 18.77 80 TYR B CA 1
ATOM 4037 C C . TYR B 1 80 ? -47.121 -17.531 20.796 1.00 20.73 80 TYR B C 1
ATOM 4038 O O . TYR B 1 80 ? -46.501 -16.563 20.372 1.00 19.20 80 TYR B O 1
ATOM 4047 N N . LYS B 1 81 ? -46.685 -18.804 20.675 1.00 17.85 81 LYS B N 1
ATOM 4048 C CA . LYS B 1 81 ? -45.404 -19.093 19.994 1.00 18.98 81 LYS B CA 1
ATOM 4049 C C . LYS B 1 81 ? -45.376 -18.624 18.533 1.00 21.79 81 LYS B C 1
ATOM 4050 O O . LYS B 1 81 ? -44.368 -18.076 18.093 1.00 20.51 81 LYS B O 1
ATOM 4056 N N . GLU B 1 82 ? -46.474 -18.818 17.781 1.00 21.57 82 GLU B N 1
ATOM 4057 C CA . GLU B 1 82 ? -46.560 -18.407 16.370 1.00 21.90 82 GLU B CA 1
ATOM 4058 C C . GLU B 1 82 ? -46.462 -16.885 16.208 1.00 23.13 82 GLU B C 1
ATOM 4059 O O . GLU B 1 82 ? -45.779 -16.401 15.309 1.00 20.49 82 GLU B O 1
ATOM 4065 N N . LEU B 1 83 ? -47.161 -16.137 17.066 1.00 21.76 83 LEU B N 1
ATOM 4066 C CA . LEU B 1 83 ? -47.122 -14.673 17.056 1.00 22.69 83 LEU B CA 1
ATOM 4067 C C . LEU B 1 83 ? -45.720 -14.178 17.516 1.00 22.77 83 LEU B C 1
ATOM 4068 O O . LEU B 1 83 ? -45.168 -13.267 16.905 1.00 20.54 83 LEU B O 1
ATOM 4073 N N . ARG B 1 84 ? -45.135 -14.822 18.554 1.00 19.46 84 ARG B N 1
ATOM 4074 C CA . ARG B 1 84 ? -43.792 -14.479 19.035 1.00 19.06 84 ARG B CA 1
ATOM 4075 C C . ARG B 1 84 ? -42.779 -14.652 17.872 1.00 22.68 84 ARG B C 1
ATOM 4076 O O . ARG B 1 84 ? -41.983 -13.749 17.629 1.00 20.54 84 ARG B O 1
ATOM 4084 N N . ASN B 1 85 ? -42.878 -15.779 17.122 1.00 19.49 85 ASN B N 1
ATOM 4085 C CA . ASN B 1 85 ? -42.015 -16.089 15.975 1.00 21.48 85 ASN B CA 1
ATOM 4086 C C . ASN B 1 85 ? -42.166 -15.079 14.838 1.00 25.34 85 ASN B C 1
ATOM 4087 O O . ASN B 1 85 ? -41.153 -14.644 14.275 1.00 23.03 85 ASN B O 1
ATOM 4092 N N . ALA B 1 86 ? -43.428 -14.709 14.503 1.00 20.81 86 ALA B N 1
ATOM 4093 C CA . ALA B 1 86 ? -43.730 -13.752 13.441 1.00 20.52 86 ALA B CA 1
ATOM 4094 C C . ALA B 1 86 ? -43.043 -12.414 13.721 1.00 24.96 86 ALA B C 1
ATOM 4095 O O . ALA B 1 86 ? -42.438 -11.835 12.828 1.00 24.86 86 ALA B O 1
ATOM 4097 N N . ILE B 1 87 ? -43.120 -11.938 14.974 1.00 20.65 87 ILE B N 1
ATOM 4098 C CA . ILE B 1 87 ? -42.504 -10.669 15.376 1.00 18.37 87 ILE B CA 1
ATOM 4099 C C . ILE B 1 87 ? -40.959 -10.787 15.414 1.00 24.91 87 ILE B C 1
ATOM 4100 O O . ILE B 1 87 ? -40.274 -9.900 14.878 1.00 25.08 87 ILE B O 1
ATOM 4105 N N . SER B 1 88 ? -40.435 -11.878 16.052 1.00 24.72 88 SER B N 1
ATOM 4106 C CA A SER B 1 88 ? -38.998 -12.138 16.230 0.50 26.06 88 SER B CA 1
ATOM 4107 C CA B SER B 1 88 ? -38.993 -12.099 16.231 0.50 25.74 88 SER B CA 1
ATOM 4108 C C . SER B 1 88 ? -38.244 -12.316 14.926 1.00 32.32 88 SER B C 1
ATOM 4109 O O . SER B 1 88 ? -37.010 -12.144 14.903 1.00 32.24 88 SER B O 1
ATOM 4114 N N . LYS B 1 89 ? -38.976 -12.641 13.837 1.00 30.09 89 LYS B N 1
ATOM 4115 C CA . LYS B 1 89 ? -38.425 -12.819 12.495 1.00 30.39 89 LYS B CA 1
ATOM 4116 C C . LYS B 1 89 ? -38.295 -11.476 11.769 1.00 34.39 89 LYS B C 1
ATOM 4117 O O . LYS B 1 89 ? -37.765 -11.441 10.654 1.00 35.48 89 LYS B O 1
ATOM 4123 N N . ASN B 1 90 ? -38.758 -10.361 12.401 1.00 27.78 90 ASN B N 1
ATOM 4124 C CA . ASN B 1 90 ? -38.698 -9.023 11.823 1.00 26.61 90 ASN B CA 1
ATOM 4125 C C . ASN B 1 90 ? -38.038 -8.000 12.768 1.00 27.36 90 ASN B C 1
ATOM 4126 O O . ASN B 1 90 ? -38.656 -7.007 13.208 1.00 25.79 90 ASN B O 1
ATOM 4131 N N . LYS B 1 91 ? -36.768 -8.275 13.087 1.00 20.66 91 LYS B N 1
ATOM 4132 C CA . LYS B 1 91 ? -35.971 -7.454 14.008 1.00 18.94 91 LYS B CA 1
ATOM 4133 C C . LYS B 1 91 ? -35.527 -6.194 13.246 1.00 21.82 91 LYS B C 1
ATOM 4134 O O . LYS B 1 91 ? -34.987 -6.295 12.133 1.00 21.05 91 LYS B O 1
ATOM 4140 N N . ILE B 1 92 ? -35.816 -5.012 13.803 1.00 18.70 92 ILE B N 1
ATOM 4141 C CA . ILE B 1 92 ? -35.488 -3.746 13.117 1.00 18.23 92 ILE B CA 1
ATOM 4142 C C . ILE B 1 92 ? -33.978 -3.528 12.991 1.00 22.69 92 ILE B C 1
ATOM 4143 O O . ILE B 1 92 ? -33.229 -3.857 13.902 1.00 23.06 92 ILE B O 1
ATOM 4148 N N . ASP B 1 93 ? -33.533 -2.994 11.838 1.00 20.10 93 ASP B N 1
ATOM 4149 C CA . ASP B 1 93 ? -32.114 -2.758 11.552 1.00 20.19 93 ASP B CA 1
ATOM 4150 C C . ASP B 1 93 ? -31.580 -1.516 12.274 1.00 24.43 93 ASP B C 1
ATOM 4151 O O . ASP B 1 93 ? -30.374 -1.364 12.359 1.00 25.52 93 ASP B O 1
ATOM 4156 N N . LYS B 1 94 ? -32.464 -0.598 12.745 1.00 20.65 94 LYS B N 1
ATOM 4157 C CA . LYS B 1 94 ? -32.025 0.576 13.518 1.00 20.15 94 LYS B CA 1
ATOM 4158 C C . LYS B 1 94 ? -33.101 0.945 14.549 1.00 23.07 94 LYS B C 1
ATOM 4159 O O . LYS B 1 94 ? -34.223 0.459 14.415 1.00 21.73 94 LYS B O 1
ATOM 4165 N N . PRO B 1 95 ? -32.825 1.790 15.571 1.00 19.72 95 PRO B N 1
ATOM 4166 C CA . PRO B 1 95 ? -33.892 2.129 16.524 1.00 18.52 95 PRO B CA 1
ATOM 4167 C C . PRO B 1 95 ? -35.139 2.715 15.866 1.00 23.09 95 PRO B C 1
ATOM 4168 O O . PRO B 1 95 ? -35.086 3.289 14.771 1.00 22.13 95 PRO B O 1
ATOM 4172 N N . MET B 1 96 ? -36.260 2.595 16.564 1.00 20.31 96 MET B N 1
ATOM 4173 C CA . MET B 1 96 ? -37.531 3.155 16.130 1.00 20.03 96 MET B CA 1
ATOM 4174 C C . MET B 1 96 ? -38.192 3.747 17.350 1.00 21.28 96 MET B C 1
ATOM 4175 O O . MET B 1 96 ? -38.426 3.032 18.332 1.00 21.05 96 MET B O 1
ATOM 4180 N N . TYR B 1 97 ? -38.530 5.029 17.273 1.00 16.93 97 TYR B N 1
ATOM 4181 C CA . TYR B 1 97 ? -39.281 5.679 18.347 1.00 17.33 97 TYR B CA 1
ATOM 4182 C C . TYR B 1 97 ? -40.740 5.363 18.115 1.00 20.67 97 TYR B C 1
ATOM 4183 O O . TYR B 1 97 ? -41.221 5.508 16.991 1.00 22.18 97 TYR B O 1
ATOM 4192 N N . VAL B 1 98 ? -41.432 4.884 19.158 1.00 16.62 98 VAL B N 1
ATOM 4193 C CA . VAL B 1 98 ? -42.846 4.509 19.042 1.00 16.59 98 VAL B CA 1
ATOM 4194 C C . VAL B 1 98 ? -43.655 5.281 20.038 1.00 19.01 98 VAL B C 1
ATOM 4195 O O . VAL B 1 98 ? -43.094 5.821 21.001 1.00 18.62 98 VAL B O 1
ATOM 4199 N N . TYR B 1 99 ? -44.974 5.306 19.820 1.00 17.47 99 TYR B N 1
ATOM 4200 C CA . TYR B 1 99 ? -45.902 6.071 20.639 1.00 16.73 99 TYR B CA 1
ATOM 4201 C C . TYR B 1 99 ? -47.103 5.231 21.006 1.00 19.97 99 TYR B C 1
ATOM 4202 O O . TYR B 1 99 ? -47.639 4.504 20.167 1.00 20.41 99 TYR B O 1
ATOM 4211 N N . TYR B 1 100 ? -47.574 5.371 22.247 1.00 17.12 100 TYR B N 1
ATOM 4212 C CA . TYR B 1 100 ? -48.791 4.701 22.687 1.00 17.00 100 TYR B CA 1
ATOM 4213 C C . TYR B 1 100 ? -49.248 5.318 23.969 1.00 20.07 100 TYR B C 1
ATOM 4214 O O . TYR B 1 100 ? -48.412 5.757 24.768 1.00 17.72 100 TYR B O 1
ATOM 4223 N N . PHE B 1 101 ? -50.572 5.383 24.157 1.00 18.75 101 PHE B N 1
ATOM 4224 C CA . PHE B 1 101 ? -51.158 5.882 25.388 1.00 17.15 101 PHE B CA 1
ATOM 4225 C C . PHE B 1 101 ? -51.060 4.815 26.450 1.00 20.99 101 PHE B C 1
ATOM 4226 O O . PHE B 1 101 ? -51.161 3.609 26.170 1.00 19.68 101 PHE B O 1
ATOM 4234 N N . GLU B 1 102 ? -50.899 5.266 27.675 1.00 17.20 102 GLU B N 1
ATOM 4235 C CA . GLU B 1 102 ? -50.743 4.420 28.821 1.00 17.22 102 GLU B CA 1
ATOM 4236 C C . GLU B 1 102 ? -51.550 4.966 30.006 1.00 21.39 102 GLU B C 1
ATOM 4237 O O . GLU B 1 102 ? -51.807 6.176 30.089 1.00 21.56 102 GLU B O 1
ATOM 4243 N N . SER B 1 103 ? -51.956 4.072 30.906 1.00 19.21 103 SER B N 1
ATOM 4244 C CA . SER B 1 103 ? -52.604 4.470 32.145 1.00 18.70 103 SER B CA 1
ATOM 4245 C C . SER B 1 103 ? -51.481 4.882 33.112 1.00 22.82 103 SER B C 1
ATOM 4246 O O . SER B 1 103 ? -50.518 4.121 33.281 1.00 23.20 103 SER B O 1
ATOM 4249 N N . PRO B 1 104 ? -51.647 5.993 33.870 1.00 21.40 104 PRO B N 1
ATOM 4250 C CA . PRO B 1 104 ? -50.654 6.351 34.890 1.00 19.74 104 PRO B CA 1
ATOM 4251 C C . PRO B 1 104 ? -50.509 5.271 35.974 1.00 21.43 104 PRO B C 1
ATOM 4252 O O . PRO B 1 104 ? -49.448 5.174 36.576 1.00 21.66 104 PRO B O 1
ATOM 4256 N N . GLU B 1 105 ? -51.540 4.425 36.182 1.00 19.57 105 GLU B N 1
ATOM 4257 C CA . GLU B 1 105 ? -51.482 3.318 37.154 1.00 20.18 105 GLU B CA 1
ATOM 4258 C C . GLU B 1 105 ? -50.371 2.303 36.787 1.00 21.28 105 GLU B C 1
ATOM 4259 O O . GLU B 1 105 ? -49.885 1.611 37.670 1.00 20.71 105 GLU B O 1
ATOM 4265 N N . LYS B 1 106 ? -49.965 2.245 35.482 1.00 17.95 106 LYS B N 1
ATOM 4266 C CA . LYS B 1 106 ? -48.905 1.352 35.024 1.00 18.40 106 LYS B CA 1
ATOM 4267 C C . LYS B 1 106 ? -47.584 1.658 35.790 1.00 20.90 106 LYS B C 1
ATOM 4268 O O . LYS B 1 106 ? -46.743 0.774 35.950 1.00 19.55 106 LYS B O 1
ATOM 4274 N N . PHE B 1 107 ? -47.422 2.908 36.253 1.00 18.32 107 PHE B N 1
ATOM 4275 C CA . PHE B 1 107 ? -46.220 3.327 36.969 1.00 19.20 107 PHE B CA 1
ATOM 4276 C C . PHE B 1 107 ? -46.509 3.624 38.422 1.00 22.99 107 PHE B C 1
ATOM 4277 O O . PHE B 1 107 ? -45.722 4.308 39.087 1.00 22.33 107 PHE B O 1
ATOM 4285 N N . ALA B 1 108 ? -47.599 3.035 38.934 1.00 20.00 108 ALA B N 1
ATOM 4286 C CA . ALA B 1 108 ? -48.041 3.150 40.334 1.00 20.00 108 ALA B CA 1
ATOM 4287 C C . ALA B 1 108 ? -48.434 4.601 40.734 1.00 25.60 108 ALA B C 1
ATOM 4288 O O . ALA B 1 108 ? -48.265 5.011 41.880 1.00 27.45 108 ALA B O 1
ATOM 4290 N N . PHE B 1 109 ? -48.947 5.369 39.775 1.00 22.82 109 PHE B N 1
ATOM 4291 C CA . PHE B 1 109 ? -49.487 6.705 40.039 1.00 22.82 109 PHE B CA 1
ATOM 4292 C C . PHE B 1 109 ? -51.000 6.474 40.149 1.00 31.03 109 PHE B C 1
ATOM 4293 O O . PHE B 1 109 ? -51.637 6.077 39.167 1.00 30.82 109 PHE B O 1
ATOM 4301 N N . ASN B 1 110 ? -51.564 6.647 41.356 1.00 29.62 110 ASN B N 1
ATOM 4302 C CA . ASN B 1 110 ? -52.970 6.325 41.546 1.00 30.54 110 ASN B CA 1
ATOM 4303 C C . ASN B 1 110 ? -53.917 7.534 41.614 1.00 37.56 110 ASN B C 1
ATOM 4304 O O . ASN B 1 110 ? -55.095 7.370 41.956 1.00 39.81 110 ASN B O 1
ATOM 4309 N N . LYS B 1 111 ? -53.428 8.718 41.241 1.00 32.33 111 LYS B N 1
ATOM 4310 C CA . LYS B 1 111 ? -54.254 9.923 41.184 1.00 31.55 111 LYS B CA 1
ATOM 4311 C C . LYS B 1 111 ? -54.608 10.154 39.715 1.00 34.29 111 LYS B C 1
ATOM 4312 O O . LYS B 1 111 ? -53.967 9.598 38.830 1.00 32.02 111 LYS B O 1
ATOM 4318 N N . VAL B 1 112 ? -55.618 10.971 39.459 1.00 30.83 112 VAL B N 1
ATOM 4319 C CA . VAL B 1 112 ? -56.050 11.336 38.117 1.00 30.37 112 VAL B CA 1
ATOM 4320 C C . VAL B 1 112 ? -55.087 12.466 37.640 1.00 30.87 112 VAL B C 1
ATOM 4321 O O . VAL B 1 112 ? -54.829 13.383 38.407 1.00 31.80 112 VAL B O 1
ATOM 4325 N N . ILE B 1 113 ? -54.517 12.375 36.424 1.00 25.33 113 ILE B N 1
ATOM 4326 C CA . ILE B 1 113 ? -53.634 13.443 35.909 1.00 23.76 113 ILE B CA 1
ATOM 4327 C C . ILE B 1 113 ? -54.490 14.721 35.624 1.00 27.59 113 ILE B C 1
ATOM 4328 O O . ILE B 1 113 ? -54.092 15.846 35.930 1.00 25.25 113 ILE B O 1
ATOM 4333 N N . ARG B 1 114 ? -55.635 14.511 34.988 1.00 24.97 114 ARG B N 1
ATOM 4334 C CA . ARG B 1 114 ? -56.683 15.502 34.709 1.00 25.26 114 ARG B CA 1
ATOM 4335 C C . ARG B 1 114 ? -57.876 14.701 34.251 1.00 29.43 114 ARG B C 1
ATOM 4336 O O . ARG B 1 114 ? -57.710 13.565 33.775 1.00 26.53 114 ARG B O 1
ATOM 4344 N N . THR B 1 115 ? -59.084 15.255 34.415 1.00 26.48 115 THR B N 1
ATOM 4345 C CA . THR B 1 115 ? -60.266 14.540 33.924 1.00 26.76 115 THR B CA 1
ATOM 4346 C C . THR B 1 115 ? -60.256 14.649 32.401 1.00 31.73 115 THR B C 1
ATOM 4347 O O . THR B 1 115 ? -59.540 15.494 31.857 1.00 30.10 115 THR B O 1
ATOM 4351 N N . GLU B 1 116 ? -61.051 13.817 31.715 1.00 31.39 116 GLU B N 1
ATOM 4352 C CA . GLU B 1 116 ? -61.143 13.825 30.256 1.00 33.04 116 GLU B CA 1
ATOM 4353 C C . GLU B 1 116 ? -61.632 15.179 29.732 1.00 38.36 116 GLU B C 1
ATOM 4354 O O . GLU B 1 116 ? -61.141 15.637 28.705 1.00 39.57 116 GLU B O 1
ATOM 4360 N N . ASN B 1 117 ? -62.577 15.813 30.449 1.00 35.08 117 ASN B N 1
ATOM 4361 C CA . ASN B 1 117 ? -63.185 17.097 30.099 1.00 35.43 117 ASN B CA 1
ATOM 4362 C C . ASN B 1 117 ? -62.232 18.278 30.245 1.00 37.87 117 ASN B C 1
ATOM 4363 O O . ASN B 1 117 ? -62.331 19.212 29.457 1.00 38.07 117 ASN B O 1
ATOM 4368 N N . GLN B 1 118 ? -61.334 18.248 31.262 1.00 31.42 118 GLN B N 1
ATOM 4369 C CA . GLN B 1 118 ? -60.350 19.311 31.519 1.00 28.53 118 GLN B CA 1
ATOM 4370 C C . GLN B 1 118 ? -59.365 19.441 30.366 1.00 29.38 118 GLN B C 1
ATOM 4371 O O . GLN B 1 118 ? -58.981 18.431 29.767 1.00 28.75 118 GLN B O 1
ATOM 4377 N N . ASN B 1 119 ? -58.954 20.679 30.060 1.00 25.12 119 ASN B N 1
ATOM 4378 C CA . ASN B 1 119 ? -57.990 20.946 28.994 1.00 23.39 119 ASN B CA 1
ATOM 4379 C C . ASN B 1 119 ? -56.591 21.043 29.526 1.00 27.49 119 ASN B C 1
ATOM 4380 O O . ASN B 1 119 ? -55.646 20.780 28.792 1.00 27.80 119 ASN B O 1
ATOM 4385 N N . GLU B 1 120 ? -56.447 21.458 30.790 1.00 24.34 120 GLU B N 1
ATOM 4386 C CA . GLU B 1 120 ? -55.119 21.658 31.356 1.00 24.60 120 GLU B CA 1
ATOM 4387 C C . GLU B 1 120 ? -54.741 20.652 32.424 1.00 25.98 120 GLU B C 1
ATOM 4388 O O . GLU B 1 120 ? -55.606 20.064 33.070 1.00 25.14 120 GLU B O 1
ATOM 4394 N N . ILE B 1 121 ? -53.429 20.476 32.597 1.00 22.02 121 ILE B N 1
ATOM 4395 C CA . ILE B 1 121 ? -52.839 19.646 33.640 1.00 19.51 121 ILE B CA 1
ATOM 4396 C C . ILE B 1 121 ? -52.171 20.607 34.589 1.00 22.07 121 ILE B C 1
ATOM 4397 O O . ILE B 1 121 ? -51.331 21.406 34.167 1.00 21.01 121 ILE B O 1
ATOM 4402 N N . SER B 1 122 ? -52.554 20.527 35.865 1.00 20.15 122 SER B N 1
ATOM 4403 C CA . SER B 1 122 ? -52.006 21.402 36.884 1.00 21.39 122 SER B CA 1
ATOM 4404 C C . SER B 1 122 ? -50.531 21.105 37.146 1.00 25.23 122 SER B C 1
ATOM 4405 O O . SER B 1 122 ? -50.054 19.972 36.920 1.00 22.65 122 SER B O 1
ATOM 4408 N N . LEU B 1 123 ? -49.808 22.131 37.589 1.00 22.79 123 LEU B N 1
ATOM 4409 C CA . LEU B 1 123 ? -48.393 22.018 37.918 1.00 23.38 123 LEU B CA 1
ATOM 4410 C C . LEU B 1 123 ? -48.144 20.885 38.936 1.00 24.03 123 LEU B C 1
ATOM 4411 O O . LEU B 1 123 ? -47.206 20.089 38.750 1.00 20.96 123 LEU B O 1
ATOM 4416 N N . GLU B 1 124 ? -49.001 20.819 39.990 1.00 21.85 124 GLU B N 1
ATOM 4417 C CA . GLU B 1 124 ? -48.881 19.841 41.073 1.00 22.85 124 GLU B CA 1
ATOM 4418 C C . GLU B 1 124 ? -49.077 18.413 40.554 1.00 25.68 124 GLU B C 1
ATOM 4419 O O . GLU B 1 124 ? -48.258 17.551 40.877 1.00 25.75 124 GLU B O 1
ATOM 4425 N N . LYS B 1 125 ? -50.097 18.168 39.706 1.00 23.26 125 LYS B N 1
ATOM 4426 C CA . LYS B 1 125 ? -50.293 16.827 39.139 1.00 22.21 125 LYS B CA 1
ATOM 4427 C C . LYS B 1 125 ? -49.107 16.427 38.260 1.00 24.17 125 LYS B C 1
ATOM 4428 O O . LYS B 1 125 ? -48.616 15.299 38.376 1.00 22.25 125 LYS B O 1
ATOM 4434 N N . PHE B 1 126 ? -48.645 17.356 37.405 1.00 20.96 126 PHE B N 1
ATOM 4435 C CA . PHE B 1 126 ? -47.488 17.163 36.540 1.00 20.86 126 PHE B CA 1
ATOM 4436 C C . PHE B 1 126 ? -46.242 16.768 37.368 1.00 22.83 126 PHE B C 1
ATOM 4437 O O . PHE B 1 126 ? -45.615 15.767 37.050 1.00 20.27 126 PHE B O 1
ATOM 4445 N N . ASN B 1 127 ? -45.893 17.554 38.418 1.00 20.70 127 ASN B N 1
ATOM 4446 C CA . ASN B 1 127 ? -44.724 17.289 39.264 1.00 20.97 127 ASN B CA 1
ATOM 4447 C C . ASN B 1 127 ? -44.857 16.033 40.138 1.00 22.87 127 ASN B C 1
ATOM 4448 O O . ASN B 1 127 ? -43.866 15.319 40.333 1.00 21.49 127 ASN B O 1
ATOM 4453 N N . GLU B 1 128 ? -46.072 15.748 40.637 1.00 19.97 128 GLU B N 1
ATOM 4454 C CA . GLU B 1 128 ? -46.350 14.521 41.421 1.00 20.44 128 GLU B CA 1
ATOM 4455 C C . GLU B 1 128 ? -46.118 13.302 40.529 1.00 24.23 128 GLU B C 1
ATOM 4456 O O . GLU B 1 128 ? -45.470 12.337 40.946 1.00 23.44 128 GLU B O 1
ATOM 4462 N N . PHE B 1 129 ? -46.611 13.377 39.277 1.00 19.65 129 PHE B N 1
ATOM 4463 C CA . PHE B 1 129 ? -46.399 12.323 38.296 1.00 19.25 129 PHE B CA 1
ATOM 4464 C C . PHE B 1 129 ? -44.906 12.153 37.984 1.00 22.75 129 PHE B C 1
ATOM 4465 O O . PHE B 1 129 ? -44.397 11.035 38.037 1.00 22.33 129 PHE B O 1
ATOM 4473 N N . LYS B 1 130 ? -44.194 13.271 37.735 1.00 19.94 130 LYS B N 1
ATOM 4474 C CA . LYS B 1 130 ? -42.754 13.292 37.444 1.00 20.14 130 LYS B CA 1
ATOM 4475 C C . LYS B 1 130 ? -41.993 12.528 38.530 1.00 23.44 130 LYS B C 1
ATOM 4476 O O . LYS B 1 130 ? -41.193 11.662 38.189 1.00 24.18 130 LYS B O 1
ATOM 4482 N N . GLU B 1 131 ? -42.243 12.831 39.824 1.00 21.23 131 GLU B N 1
ATOM 4483 C CA . GLU B 1 131 ? -41.519 12.165 40.905 1.00 23.23 131 GLU B CA 1
ATOM 4484 C C . GLU B 1 131 ? -41.908 10.691 41.062 1.00 26.71 131 GLU B C 1
ATOM 4485 O O . GLU B 1 131 ? -41.071 9.899 41.488 1.00 25.26 131 GLU B O 1
ATOM 4491 N N . THR B 1 132 ? -43.111 10.306 40.617 1.00 24.23 132 THR B N 1
ATOM 4492 C CA . THR B 1 132 ? -43.517 8.903 40.656 1.00 24.10 132 THR B CA 1
ATOM 4493 C C . THR B 1 132 ? -42.823 8.109 39.532 1.00 26.30 132 THR B C 1
ATOM 4494 O O . THR B 1 132 ? -42.259 7.053 39.804 1.00 27.07 132 THR B O 1
ATOM 4498 N N . ILE B 1 133 ? -42.879 8.605 38.279 1.00 22.36 133 ILE B N 1
ATOM 4499 C CA . ILE B 1 133 ? -42.374 7.845 37.124 1.00 21.49 133 ILE B CA 1
ATOM 4500 C C . ILE B 1 133 ? -40.840 7.900 36.830 1.00 23.66 133 ILE B C 1
ATOM 4501 O O . ILE B 1 133 ? -40.315 6.902 36.354 1.00 23.87 133 ILE B O 1
ATOM 4506 N N A GLN B 1 134 ? -40.149 9.051 36.953 0.50 19.87 134 GLN B N 1
ATOM 4507 N N B GLN B 1 134 ? -40.166 9.004 37.194 0.50 21.05 134 GLN B N 1
ATOM 4508 C CA A GLN B 1 134 ? -38.787 9.212 36.403 0.50 19.13 134 GLN B CA 1
ATOM 4509 C CA B GLN B 1 134 ? -38.728 9.152 36.996 0.50 20.88 134 GLN B CA 1
ATOM 4510 C C A GLN B 1 134 ? -37.578 8.436 37.020 0.50 22.63 134 GLN B C 1
ATOM 4511 C C B GLN B 1 134 ? -37.959 8.352 38.034 0.50 27.53 134 GLN B C 1
ATOM 4512 O O A GLN B 1 134 ? -36.680 8.062 36.246 0.50 21.52 134 GLN B O 1
ATOM 4513 O O B GLN B 1 134 ? -38.538 7.912 39.031 0.50 27.93 134 GLN B O 1
ATOM 4524 N N A ASN B 1 135 ? -37.488 8.296 38.351 0.50 19.69 135 ASN B N 1
ATOM 4525 N N B ASN B 1 135 ? -36.632 8.227 37.814 0.50 27.14 135 ASN B N 1
ATOM 4526 C CA A ASN B 1 135 ? -36.300 7.719 39.001 0.50 21.64 135 ASN B CA 1
ATOM 4527 C CA B ASN B 1 135 ? -35.637 7.592 38.690 0.50 28.08 135 ASN B CA 1
ATOM 4528 C C A ASN B 1 135 ? -36.389 6.204 39.217 0.50 29.82 135 ASN B C 1
ATOM 4529 C C B ASN B 1 135 ? -35.854 6.068 38.897 0.50 33.20 135 ASN B C 1
ATOM 4530 O O A ASN B 1 135 ? -36.074 5.726 40.324 0.50 28.62 135 ASN B O 1
ATOM 4531 O O B ASN B 1 135 ? -35.185 5.478 39.744 0.50 34.06 135 ASN B O 1
ATOM 4540 N N . LYS B 1 136 ? -36.792 5.437 38.152 1.00 28.53 136 LYS B N 1
ATOM 4541 C CA . LYS B 1 136 ? -37.040 3.981 38.292 1.00 26.91 136 LYS B CA 1
ATOM 4542 C C . LYS B 1 136 ? -36.971 3.146 37.014 1.00 26.87 136 LYS B C 1
ATOM 4543 O O . LYS B 1 136 ? -37.226 3.644 35.921 1.00 26.58 136 LYS B O 1
ATOM 4549 N N . LEU B 1 137 ? -36.738 1.829 37.172 1.00 20.24 137 LEU B N 1
ATOM 4550 C CA . LEU B 1 137 ? -36.819 0.892 36.064 1.00 19.95 137 LEU B CA 1
ATOM 4551 C C . LEU B 1 137 ? -38.196 0.226 36.209 1.00 22.67 137 LEU B C 1
ATOM 4552 O O . LEU B 1 137 ? -38.583 -0.164 37.327 1.00 21.39 137 LEU B O 1
ATOM 4557 N N . PHE B 1 138 ? -38.909 0.065 35.082 1.00 18.70 138 PHE B N 1
ATOM 4558 C CA . PHE B 1 138 ? -40.212 -0.607 35.057 1.00 17.06 138 PHE B CA 1
ATOM 4559 C C . PHE B 1 138 ? -40.221 -1.688 34.004 1.00 19.08 138 PHE B C 1
ATOM 4560 O O . PHE B 1 138 ? -40.070 -1.367 32.828 1.00 18.32 138 PHE B O 1
ATOM 4568 N N . LYS B 1 139 ? -40.551 -2.941 34.376 1.00 17.90 139 LYS B N 1
ATOM 4569 C CA . LYS B 1 139 ? -40.657 -3.997 33.347 1.00 16.45 139 LYS B CA 1
ATOM 4570 C C . LYS B 1 139 ? -41.948 -3.823 32.531 1.00 20.51 139 LYS B C 1
ATOM 4571 O O . LYS B 1 139 ? -43.020 -3.591 33.101 1.00 19.41 139 LYS B O 1
ATOM 4577 N N . GLN B 1 140 ? -41.832 -3.943 31.193 1.00 17.18 140 GLN B N 1
ATOM 4578 C CA . GLN B 1 140 ? -42.956 -3.911 30.257 1.00 16.94 140 GLN B CA 1
ATOM 4579 C C . GLN B 1 140 ? -42.988 -5.281 29.586 1.00 21.04 140 GLN B C 1
ATOM 4580 O O . GLN B 1 140 ? -41.952 -5.758 29.127 1.00 20.19 140 GLN B O 1
ATOM 4586 N N . ASP B 1 141 ? -44.159 -5.935 29.566 1.00 18.10 141 ASP B N 1
ATOM 4587 C CA . ASP B 1 141 ? -44.265 -7.276 28.984 1.00 19.57 141 ASP B CA 1
ATOM 4588 C C . ASP B 1 141 ? -45.559 -7.493 28.267 1.00 23.07 141 ASP B C 1
ATOM 4589 O O . ASP B 1 141 ? -46.591 -6.934 28.657 1.00 23.35 141 ASP B O 1
ATOM 4594 N N . GLY B 1 142 ? -45.502 -8.363 27.270 1.00 19.52 142 GLY B N 1
ATOM 4595 C CA . GLY B 1 142 ? -46.675 -8.785 26.528 1.00 19.48 142 GLY B CA 1
ATOM 4596 C C . GLY B 1 142 ? -46.859 -8.125 25.187 1.00 21.48 142 GLY B C 1
ATOM 4597 O O . GLY B 1 142 ? -46.238 -7.107 24.899 1.00 19.68 142 GLY B O 1
ATOM 4598 N N . PHE B 1 143 ? -47.702 -8.738 24.344 1.00 18.61 143 PHE B N 1
ATOM 4599 C CA . PHE B 1 143 ? -48.039 -8.211 23.040 1.00 17.87 143 PHE B CA 1
ATOM 4600 C C . PHE B 1 143 ? -48.708 -6.852 23.215 1.00 20.63 143 PHE B C 1
ATOM 4601 O O . PHE B 1 143 ? -49.483 -6.664 24.157 1.00 19.71 143 PHE B O 1
ATOM 4609 N N . LYS B 1 144 ? -48.424 -5.936 22.303 1.00 16.83 144 LYS B N 1
ATOM 4610 C CA . LYS B 1 144 ? -48.986 -4.582 22.324 1.00 17.23 144 LYS B CA 1
ATOM 4611 C C . LYS B 1 144 ? -48.947 -3.957 20.932 1.00 21.18 144 LYS B C 1
ATOM 4612 O O . LYS B 1 144 ? -47.926 -4.052 20.227 1.00 19.23 144 LYS B O 1
ATOM 4618 N N . ASP B 1 145 ? -50.038 -3.247 20.574 1.00 17.66 145 ASP B N 1
ATOM 4619 C CA . ASP B 1 145 ? -50.089 -2.493 19.332 1.00 18.47 145 ASP B CA 1
ATOM 4620 C C . ASP B 1 145 ? -49.564 -1.105 19.655 1.00 21.49 145 ASP B C 1
ATOM 4621 O O . ASP B 1 145 ? -49.993 -0.485 20.651 1.00 20.89 145 ASP B O 1
ATOM 4626 N N . ILE B 1 146 ? -48.666 -0.602 18.809 1.00 17.50 146 ILE B N 1
ATOM 4627 C CA . ILE B 1 146 ? -48.106 0.738 19.026 1.00 18.29 146 ILE B CA 1
ATOM 4628 C C . ILE B 1 146 ? -48.309 1.590 17.784 1.00 22.24 146 ILE B C 1
ATOM 4629 O O . ILE B 1 146 ? -48.699 1.057 16.742 1.00 21.39 146 ILE B O 1
ATOM 4634 N N . SER B 1 147 ? -48.073 2.907 17.901 1.00 18.96 147 SER B N 1
ATOM 4635 C CA A SER B 1 147 ? -48.188 3.832 16.773 0.50 18.67 147 SER B CA 1
ATOM 4636 C CA B SER B 1 147 ? -48.185 3.842 16.780 0.50 18.47 147 SER B CA 1
ATOM 4637 C C . SER B 1 147 ? -46.784 4.282 16.398 1.00 20.98 147 SER B C 1
ATOM 4638 O O . SER B 1 147 ? -45.900 4.368 17.266 1.00 20.99 147 SER B O 1
ATOM 4643 N N . LEU B 1 148 ? -46.556 4.544 15.128 1.00 17.01 148 LEU B N 1
ATOM 4644 C CA . LEU B 1 148 ? -45.246 4.972 14.622 1.00 17.46 148 LEU B CA 1
ATOM 4645 C C . LEU B 1 148 ? -45.102 6.503 14.513 1.00 22.80 148 LEU B C 1
ATOM 4646 O O . LEU B 1 148 ? -44.098 6.996 13.997 1.00 22.83 148 LEU B O 1
ATOM 4651 N N . TYR B 1 149 ? -46.097 7.251 14.998 1.00 20.08 149 TYR B N 1
ATOM 4652 C CA . TYR B 1 149 ? -46.049 8.716 14.946 1.00 19.55 149 TYR B CA 1
ATOM 4653 C C . TYR B 1 149 ? -46.836 9.238 16.149 1.00 21.17 149 TYR B C 1
ATOM 4654 O O . TYR B 1 149 ? -47.607 8.490 16.780 1.00 20.55 149 TYR B O 1
ATOM 4663 N N . GLU B 1 150 ? -46.639 10.518 16.462 1.00 18.00 150 GLU B N 1
ATOM 4664 C CA . GLU B 1 150 ? -47.303 11.141 17.591 1.00 18.47 150 GLU B CA 1
ATOM 4665 C C . GLU B 1 150 ? -48.762 11.376 17.228 1.00 23.38 150 GLU B C 1
ATOM 4666 O O . GLU B 1 150 ? -49.020 12.107 16.261 1.00 21.79 150 GLU B O 1
ATOM 4672 N N . PRO B 1 151 ? -49.717 10.784 17.996 1.00 22.51 151 PRO B N 1
ATOM 4673 C CA . PRO B 1 151 ? -51.142 10.967 17.688 1.00 23.16 151 PRO B CA 1
ATOM 4674 C C . PRO B 1 151 ? -51.575 12.434 17.596 1.00 27.07 151 PRO B C 1
ATOM 4675 O O . PRO B 1 151 ? -51.132 13.284 18.380 1.00 24.67 151 PRO B O 1
ATOM 4679 N N . GLY B 1 152 ? -52.376 12.712 16.569 1.00 24.15 152 GLY B N 1
ATOM 4680 C CA . GLY B 1 152 ? -52.853 14.050 16.272 1.00 23.84 152 GLY B CA 1
ATOM 4681 C C . GLY B 1 152 ? -54.330 14.214 16.535 1.00 27.31 152 GLY B C 1
ATOM 4682 O O . GLY B 1 152 ? -54.946 13.400 17.237 1.00 26.03 152 GLY B O 1
ATOM 4683 N N . LYS B 1 153 ? -54.899 15.283 15.956 1.00 26.72 153 LYS B N 1
ATOM 4684 C CA . LYS B 1 153 ? -56.316 15.654 16.082 1.00 27.83 153 LYS B CA 1
ATOM 4685 C C . LYS B 1 153 ? -57.269 14.508 15.785 1.00 35.49 153 LYS B C 1
ATOM 4686 O O . LYS B 1 153 ? -58.147 14.243 16.599 1.00 37.19 153 LYS B O 1
ATOM 4692 N N . GLY B 1 154 ? -57.061 13.811 14.664 1.00 32.62 154 GLY B N 1
ATOM 4693 C CA . GLY B 1 154 ? -57.944 12.722 14.242 1.00 32.41 154 GLY B CA 1
ATOM 4694 C C . GLY B 1 154 ? -57.689 11.349 14.834 1.00 34.41 154 GLY B C 1
ATOM 4695 O O . GLY B 1 154 ? -58.255 10.361 14.356 1.00 35.03 154 GLY B O 1
ATOM 4696 N N . ASP B 1 155 ? -56.852 11.263 15.887 1.00 27.24 155 ASP B N 1
ATOM 4697 C CA . ASP B 1 155 ? -56.505 9.981 16.496 1.00 26.18 155 ASP B CA 1
ATOM 4698 C C . ASP B 1 155 ? -57.167 9.767 17.853 1.00 31.98 155 ASP B C 1
ATOM 4699 O O . ASP B 1 155 ? -57.537 10.741 18.512 1.00 30.57 155 ASP B O 1
ATOM 4704 N N . GLU B 1 156 ? -57.336 8.485 18.254 1.00 29.07 156 GLU B N 1
ATOM 4705 C CA . GLU B 1 156 ? -57.926 8.125 19.549 1.00 29.66 156 GLU B CA 1
ATOM 4706 C C . GLU B 1 156 ? -56.908 8.485 20.632 1.00 29.45 156 GLU B C 1
ATOM 4707 O O . GLU B 1 156 ? -55.728 8.173 20.484 1.00 28.96 156 GLU B O 1
ATOM 4713 N N . LYS B 1 157 ? -57.353 9.181 21.682 1.00 24.86 157 LYS B N 1
ATOM 4714 C CA . LYS B 1 157 ? -56.468 9.641 22.769 1.00 24.13 157 LYS B CA 1
ATOM 4715 C C . LYS B 1 157 ? -57.111 9.246 24.085 1.00 25.91 157 LYS B C 1
ATOM 4716 O O . LYS B 1 157 ? -57.826 10.055 24.681 1.00 25.84 157 LYS B O 1
ATOM 4722 N N . PRO B 1 158 ? -56.954 7.950 24.485 1.00 21.80 158 PRO B N 1
ATOM 4723 C CA . PRO B 1 158 ? -57.699 7.419 25.644 1.00 21.43 158 PRO B CA 1
ATOM 4724 C C . PRO B 1 158 ? -57.275 7.844 27.047 1.00 24.02 158 PRO B C 1
ATOM 4725 O O . PRO B 1 158 ? -58.019 7.629 28.007 1.00 23.15 158 PRO B O 1
ATOM 4729 N N . THR B 1 159 ? -56.090 8.414 27.190 1.00 20.55 159 THR B N 1
ATOM 4730 C CA . THR B 1 159 ? -55.628 8.823 28.511 1.00 19.05 159 THR B CA 1
ATOM 4731 C C . THR B 1 159 ? -54.877 10.157 28.363 1.00 19.22 159 THR B C 1
ATOM 4732 O O . THR B 1 159 ? -54.462 10.500 27.254 1.00 18.26 159 THR B O 1
ATOM 4736 N N . PRO B 1 160 ? -54.570 10.850 29.469 1.00 18.81 160 PRO B N 1
ATOM 4737 C CA . PRO B 1 160 ? -53.728 12.059 29.363 1.00 19.32 160 PRO B CA 1
ATOM 4738 C C . PRO B 1 160 ? -52.213 11.701 29.320 1.00 21.39 160 PRO B C 1
ATOM 4739 O O . PRO B 1 160 ? -51.382 12.599 29.454 1.00 20.82 160 PRO B O 1
ATOM 4743 N N . LEU B 1 161 ? -51.849 10.406 29.177 1.00 16.71 161 LEU B N 1
ATOM 4744 C CA . LEU B 1 161 ? -50.440 9.998 29.208 1.00 14.69 161 LEU B CA 1
ATOM 4745 C C . LEU B 1 161 ? -50.011 9.307 27.960 1.00 19.95 161 LEU B C 1
ATOM 4746 O O . LEU B 1 161 ? -50.518 8.231 27.638 1.00 18.91 161 LEU B O 1
ATOM 4751 N N . LEU B 1 162 ? -49.058 9.934 27.258 1.00 16.39 162 LEU B N 1
ATOM 4752 C CA . LEU B 1 162 ? -48.500 9.414 26.019 1.00 15.63 162 LEU B CA 1
ATOM 4753 C C . LEU B 1 162 ? -47.040 8.946 26.211 1.00 19.30 162 LEU B C 1
ATOM 4754 O O . LEU B 1 162 ? -46.178 9.741 26.577 1.00 18.69 162 LEU B O 1
ATOM 4759 N N . MET B 1 163 ? -46.775 7.667 25.948 1.00 17.50 163 MET B N 1
ATOM 4760 C CA . MET B 1 163 ? -45.406 7.139 25.997 1.00 17.51 163 MET B CA 1
ATOM 4761 C C . MET B 1 163 ? -44.740 7.361 24.657 1.00 20.24 163 MET B C 1
ATOM 4762 O O . MET B 1 163 ? -45.335 7.113 23.603 1.00 20.78 163 MET B O 1
ATOM 4767 N N . HIS B 1 164 ? -43.519 7.864 24.709 1.00 17.04 164 HIS B N 1
ATOM 4768 C CA . HIS B 1 164 ? -42.638 8.096 23.554 1.00 17.14 164 HIS B CA 1
ATOM 4769 C C . HIS B 1 164 ? -41.382 7.253 23.838 1.00 19.87 164 HIS B C 1
ATOM 4770 O O . HIS B 1 164 ? -40.500 7.665 24.601 1.00 19.54 164 HIS B O 1
ATOM 4777 N N . LEU B 1 165 ? -41.398 6.005 23.342 1.00 17.76 165 LEU B N 1
ATOM 4778 C CA . LEU B 1 165 ? -40.386 5.009 23.668 1.00 16.94 165 LEU B CA 1
ATOM 4779 C C . LEU B 1 165 ? -39.411 4.738 22.549 1.00 21.00 165 LEU B C 1
ATOM 4780 O O . LEU B 1 165 ? -39.829 4.431 21.422 1.00 20.15 165 LEU B O 1
ATOM 4785 N N . LYS B 1 166 ? -38.110 4.753 22.872 1.00 17.65 166 LYS B N 1
ATOM 4786 C CA . LYS B 1 166 ? -37.118 4.410 21.866 1.00 18.64 166 LYS B CA 1
ATOM 4787 C C . LYS B 1 166 ? -36.872 2.896 21.906 1.00 21.34 166 LYS B C 1
ATOM 4788 O O . LYS B 1 166 ? -36.331 2.391 22.895 1.00 20.16 166 LYS B O 1
ATOM 4794 N N . LEU B 1 167 ? -37.241 2.191 20.831 1.00 18.52 167 LEU B N 1
ATOM 4795 C CA . LEU B 1 167 ? -37.020 0.757 20.700 1.00 18.43 167 LEU B CA 1
ATOM 4796 C C . LEU B 1 167 ? -35.626 0.568 20.141 1.00 21.25 167 LEU B C 1
ATOM 4797 O O . LEU B 1 167 ? -35.329 1.155 19.106 1.00 20.65 167 LEU B O 1
ATOM 4802 N N . PRO B 1 168 ? -34.757 -0.241 20.778 1.00 18.66 168 PRO B N 1
ATOM 4803 C CA . PRO B 1 168 ? -33.388 -0.378 20.261 1.00 19.07 168 PRO B CA 1
ATOM 4804 C C . PRO B 1 168 ? -33.310 -1.172 18.968 1.00 20.74 168 PRO B C 1
ATOM 4805 O O . PRO B 1 168 ? -34.265 -1.881 18.585 1.00 16.80 168 PRO B O 1
ATOM 4809 N N . ARG B 1 169 ? -32.157 -1.092 18.304 1.00 19.82 169 ARG B N 1
ATOM 4810 C CA . ARG B 1 169 ? -31.953 -1.930 17.120 1.00 19.83 169 ARG B CA 1
ATOM 4811 C C . ARG B 1 169 ? -32.159 -3.401 17.514 1.00 20.96 169 ARG B C 1
ATOM 4812 O O . ARG B 1 169 ? -31.950 -3.773 18.687 1.00 18.00 169 ARG B O 1
ATOM 4820 N N . ASN B 1 170 ? -32.600 -4.226 16.539 1.00 17.01 170 ASN B N 1
ATOM 4821 C CA . ASN B 1 170 ? -32.921 -5.649 16.727 1.00 17.54 170 ASN B CA 1
ATOM 4822 C C . ASN B 1 170 ? -34.218 -5.922 17.549 1.00 21.35 170 ASN B C 1
ATOM 4823 O O . ASN B 1 170 ? -34.534 -7.091 17.788 1.00 19.88 170 ASN B O 1
ATOM 4828 N N . THR B 1 171 ? -35.029 -4.890 17.857 1.00 18.11 171 THR B N 1
ATOM 4829 C CA . THR B 1 171 ? -36.343 -5.178 18.485 1.00 17.20 171 THR B CA 1
ATOM 4830 C C . THR B 1 171 ? -37.259 -5.781 17.396 1.00 20.13 171 THR B C 1
ATOM 4831 O O . THR B 1 171 ? -37.319 -5.262 16.278 1.00 20.81 171 THR B O 1
ATOM 4835 N N . GLY B 1 172 ? -37.991 -6.823 17.751 1.00 18.09 172 GLY B N 1
ATOM 4836 C CA . GLY B 1 172 ? -38.980 -7.409 16.839 1.00 18.61 172 GLY B CA 1
ATOM 4837 C C . GLY B 1 172 ? -40.140 -6.443 16.653 1.00 23.44 172 GLY B C 1
ATOM 4838 O O . GLY B 1 172 ? -40.684 -5.914 17.632 1.00 23.03 172 GLY B O 1
ATOM 4839 N N . MET B 1 173 ? -40.523 -6.179 15.407 1.00 20.10 173 MET B N 1
ATOM 4840 C CA . MET B 1 173 ? -41.645 -5.248 15.176 1.00 21.68 173 MET B CA 1
ATOM 4841 C C . MET B 1 173 ? -42.427 -5.750 13.987 1.00 25.74 173 MET B C 1
ATOM 4842 O O . MET B 1 173 ? -41.825 -6.002 12.936 1.00 26.01 173 MET B O 1
ATOM 4847 N N . LEU B 1 174 ? -43.752 -5.898 14.145 1.00 20.73 174 LEU B N 1
ATOM 4848 C CA . LEU B 1 174 ? -44.584 -6.470 13.100 1.00 20.51 174 LEU B CA 1
ATOM 4849 C C . LEU B 1 174 ? -45.731 -5.563 12.600 1.00 22.87 174 LEU B C 1
ATOM 4850 O O . LEU B 1 174 ? -46.848 -5.664 13.114 1.00 22.86 174 LEU B O 1
ATOM 4855 N N . PRO B 1 175 ? -45.480 -4.714 11.574 1.00 22.06 175 PRO B N 1
ATOM 4856 C CA . PRO B 1 175 ? -46.590 -3.994 10.920 1.00 21.38 175 PRO B CA 1
ATOM 4857 C C . PRO B 1 175 ? -47.493 -5.022 10.230 1.00 26.50 175 PRO B C 1
ATOM 4858 O O . PRO B 1 175 ? -47.001 -6.009 9.654 1.00 27.11 175 PRO B O 1
ATOM 4862 N N . TYR B 1 176 ? -48.816 -4.833 10.323 1.00 24.41 176 TYR B N 1
ATOM 4863 C CA . TYR B 1 176 ? -49.788 -5.772 9.732 1.00 24.02 176 TYR B CA 1
ATOM 4864 C C . TYR B 1 176 ? -51.067 -5.013 9.358 1.00 30.99 176 TYR B C 1
ATOM 4865 O O . TYR B 1 176 ? -51.383 -3.976 9.962 1.00 28.45 176 TYR B O 1
ATOM 4874 N N . THR B 1 177 ? -51.778 -5.512 8.345 1.00 29.34 177 THR B N 1
ATOM 4875 C CA . THR B 1 177 ? -53.027 -4.885 7.919 1.00 30.10 177 THR B CA 1
ATOM 4876 C C . THR B 1 177 ? -54.175 -5.529 8.678 1.00 34.61 177 THR B C 1
ATOM 4877 O O . THR B 1 177 ? -54.161 -6.738 8.932 1.00 32.94 177 THR B O 1
ATOM 4881 N N . ASN B 1 178 ? -55.165 -4.727 9.040 1.00 34.75 178 ASN B N 1
ATOM 4882 C CA . ASN B 1 178 ? -56.379 -5.196 9.696 1.00 36.52 178 ASN B CA 1
ATOM 4883 C C . ASN B 1 178 ? -57.512 -4.469 8.997 1.00 45.54 178 ASN B C 1
ATOM 4884 O O . ASN B 1 178 ? -57.707 -3.271 9.216 1.00 46.81 178 ASN B O 1
ATOM 4889 N N . THR B 1 179 ? -58.207 -5.188 8.089 1.00 45.08 179 THR B N 1
ATOM 4890 C CA . THR B 1 179 ? -59.286 -4.686 7.231 1.00 46.25 179 THR B CA 1
ATOM 4891 C C . THR B 1 179 ? -58.739 -3.526 6.370 1.00 51.33 179 THR B C 1
ATOM 4892 O O . THR B 1 179 ? -57.798 -3.737 5.600 1.00 51.62 179 THR B O 1
ATOM 4894 N N . ASN B 1 180 ? -59.275 -2.308 6.550 1.00 47.20 180 ASN B N 1
ATOM 4895 C CA . ASN B 1 180 ? -58.840 -1.109 5.830 1.00 46.42 180 ASN B CA 1
ATOM 4896 C C . ASN B 1 180 ? -57.720 -0.375 6.594 1.00 47.09 180 ASN B C 1
ATOM 4897 O O . ASN B 1 180 ? -57.146 0.577 6.060 1.00 47.81 180 ASN B O 1
ATOM 4902 N N . ASN B 1 181 ? -57.427 -0.810 7.843 1.00 39.04 181 ASN B N 1
ATOM 4903 C CA . ASN B 1 181 ? -56.421 -0.201 8.722 1.00 37.24 181 ASN B CA 1
ATOM 4904 C C . ASN B 1 181 ? -55.084 -0.951 8.769 1.00 35.56 181 ASN B C 1
ATOM 4905 O O . ASN B 1 181 ? -54.980 -2.070 8.274 1.00 34.61 181 ASN B O 1
ATOM 4910 N N . VAL B 1 182 ? -54.054 -0.305 9.336 1.00 28.62 182 VAL B N 1
ATOM 4911 C CA . VAL B 1 182 ? -52.727 -0.902 9.522 1.00 27.15 182 VAL B CA 1
ATOM 4912 C C . VAL B 1 182 ? -52.258 -0.620 10.975 1.00 26.62 182 VAL B C 1
ATOM 4913 O O . VAL B 1 182 ? -52.507 0.466 11.510 1.00 26.10 182 VAL B O 1
ATOM 4917 N N . SER B 1 183 ? -51.644 -1.612 11.614 1.00 22.31 183 SER B N 1
ATOM 4918 C CA . SER B 1 183 ? -51.124 -1.447 12.976 1.00 21.18 183 SER B CA 1
ATOM 4919 C C . SER B 1 183 ? -49.736 -2.074 13.066 1.00 23.64 183 SER B C 1
ATOM 4920 O O . SER B 1 183 ? -49.265 -2.665 12.098 1.00 22.53 183 SER B O 1
ATOM 4923 N N . THR B 1 184 ? -49.060 -1.911 14.207 1.00 20.32 184 THR B N 1
ATOM 4924 C CA . THR B 1 184 ? -47.733 -2.503 14.404 1.00 18.91 184 THR B CA 1
ATOM 4925 C C . THR B 1 184 ? -47.731 -3.182 15.734 1.00 24.68 184 THR B C 1
ATOM 4926 O O . THR B 1 184 ? -48.098 -2.552 16.740 1.00 25.44 184 THR B O 1
ATOM 4930 N N . LEU B 1 185 ? -47.388 -4.483 15.736 1.00 20.22 185 LEU B N 1
ATOM 4931 C CA . LEU B 1 185 ? -47.357 -5.303 16.941 1.00 20.07 185 LEU B CA 1
ATOM 4932 C C . LEU B 1 185 ? -45.914 -5.512 17.418 1.00 22.12 185 LEU B C 1
ATOM 4933 O O . LEU B 1 185 ? -45.008 -5.728 16.617 1.00 21.35 185 LEU B O 1
ATOM 4938 N N . ILE B 1 186 ? -45.715 -5.439 18.725 1.00 17.78 186 ILE B N 1
ATOM 4939 C CA . ILE B 1 186 ? -44.429 -5.760 19.349 1.00 15.55 186 ILE B CA 1
ATOM 4940 C C . ILE B 1 186 ? -44.746 -6.690 20.521 1.00 18.30 186 ILE B C 1
ATOM 4941 O O . ILE B 1 186 ? -45.897 -6.741 20.979 1.00 17.60 186 ILE B O 1
ATOM 4946 N N A GLU B 1 187 ? -43.728 -7.424 21.018 0.50 17.68 187 GLU B N 1
ATOM 4947 N N B GLU B 1 187 ? -43.739 -7.449 20.960 0.50 15.53 187 GLU B N 1
ATOM 4948 C CA A GLU B 1 187 ? -43.849 -8.337 22.157 0.50 17.55 187 GLU B CA 1
ATOM 4949 C CA B GLU B 1 187 ? -43.825 -8.261 22.150 0.50 14.21 187 GLU B CA 1
ATOM 4950 C C A GLU B 1 187 ? -43.392 -7.688 23.482 0.50 22.31 187 GLU B C 1
ATOM 4951 C C B GLU B 1 187 ? -42.864 -7.596 23.114 0.50 18.09 187 GLU B C 1
ATOM 4952 O O A GLU B 1 187 ? -43.585 -8.283 24.548 0.50 23.00 187 GLU B O 1
ATOM 4953 O O B GLU B 1 187 ? -41.640 -7.710 22.964 0.50 16.73 187 GLU B O 1
ATOM 4964 N N A GLN B 1 188 ? -42.787 -6.478 23.421 0.50 18.28 188 GLN B N 1
ATOM 4965 N N B GLN B 1 188 ? -43.418 -6.868 24.083 0.50 14.87 188 GLN B N 1
ATOM 4966 C CA A GLN B 1 188 ? -42.233 -5.777 24.594 0.50 17.65 188 GLN B CA 1
ATOM 4967 C CA B GLN B 1 188 ? -42.629 -6.188 25.092 0.50 14.48 188 GLN B CA 1
ATOM 4968 C C A GLN B 1 188 ? -41.137 -6.677 25.279 0.50 24.06 188 GLN B C 1
ATOM 4969 C C B GLN B 1 188 ? -41.983 -7.253 25.978 0.50 17.74 188 GLN B C 1
ATOM 4970 O O A GLN B 1 188 ? -40.253 -7.170 24.574 0.50 24.19 188 GLN B O 1
ATOM 4971 O O B GLN B 1 188 ? -42.558 -8.318 26.201 0.50 16.27 188 GLN B O 1
ATOM 4982 N N A GLY B 1 189 ? -41.226 -6.891 26.595 0.50 22.05 189 GLY B N 1
ATOM 4983 N N B GLY B 1 189 ? -40.775 -6.968 26.418 0.50 17.90 189 GLY B N 1
ATOM 4984 C CA A GLY B 1 189 ? -40.288 -7.722 27.360 0.50 21.98 189 GLY B CA 1
ATOM 4985 C CA B GLY B 1 189 ? -40.019 -7.849 27.302 0.50 18.51 189 GLY B CA 1
ATOM 4986 C C A GLY B 1 189 ? -38.937 -7.082 27.620 0.50 24.91 189 GLY B C 1
ATOM 4987 C C B GLY B 1 189 ? -38.764 -7.131 27.709 0.50 23.61 189 GLY B C 1
ATOM 4988 O O A GLY B 1 189 ? -37.916 -7.607 27.188 0.50 24.62 189 GLY B O 1
ATOM 4989 O O B GLY B 1 189 ? -37.668 -7.584 27.389 0.50 23.74 189 GLY B O 1
ATOM 4990 N N . TYR B 1 190 ? -38.918 -5.958 28.363 1.00 20.02 190 TYR B N 1
ATOM 4991 C CA . TYR B 1 190 ? -37.738 -5.159 28.710 1.00 19.16 190 TYR B CA 1
ATOM 4992 C C . TYR B 1 190 ? -38.010 -4.217 29.849 1.00 19.34 190 TYR B C 1
ATOM 4993 O O . TYR B 1 190 ? -39.169 -3.970 30.185 1.00 18.79 190 TYR B O 1
ATOM 5002 N N . SER B 1 191 ? -36.928 -3.683 30.437 1.00 17.64 191 SER B N 1
ATOM 5003 C CA . SER B 1 191 ? -37.004 -2.651 31.456 1.00 18.09 191 SER B CA 1
ATOM 5004 C C . SER B 1 191 ? -37.005 -1.325 30.702 1.00 21.45 191 SER B C 1
ATOM 5005 O O . SER B 1 191 ? -36.232 -1.155 29.750 1.00 22.47 191 SER B O 1
ATOM 5008 N N . ILE B 1 192 ? -37.858 -0.391 31.131 1.00 17.37 192 ILE B N 1
ATOM 5009 C CA . ILE B 1 192 ? -37.818 0.979 30.609 1.00 16.90 192 ILE B CA 1
ATOM 5010 C C . ILE B 1 192 ? -37.499 1.957 31.738 1.00 20.64 192 ILE B C 1
ATOM 5011 O O . ILE B 1 192 ? -37.844 1.733 32.893 1.00 18.00 192 ILE B O 1
ATOM 5016 N N . LYS B 1 193 ? -36.937 3.104 31.367 1.00 19.01 193 LYS B N 1
ATOM 5017 C CA . LYS B 1 193 ? -36.709 4.184 32.299 1.00 18.56 193 LYS B CA 1
ATOM 5018 C C . LYS B 1 193 ? -37.266 5.415 31.588 1.00 20.29 193 LYS B C 1
ATOM 5019 O O . LYS B 1 193 ? -37.114 5.550 30.371 1.00 18.88 193 LYS B O 1
ATOM 5025 N N . ILE B 1 194 ? -37.885 6.304 32.355 1.00 18.70 194 ILE B N 1
ATOM 5026 C CA . ILE B 1 194 ? -38.439 7.552 31.834 1.00 18.42 194 ILE B CA 1
ATOM 5027 C C . ILE B 1 194 ? -37.438 8.643 32.204 1.00 22.33 194 ILE B C 1
ATOM 5028 O O . ILE B 1 194 ? -37.318 8.975 33.380 1.00 22.76 194 ILE B O 1
ATOM 5033 N N . ASP B 1 195 ? -36.679 9.123 31.215 1.00 21.09 195 ASP B N 1
ATOM 5034 C CA . ASP B 1 195 ? -35.620 10.143 31.357 1.00 22.02 195 ASP B CA 1
ATOM 5035 C C . ASP B 1 195 ? -36.207 11.489 31.781 1.00 24.82 195 ASP B C 1
ATOM 5036 O O . ASP B 1 195 ? -35.645 12.188 32.617 1.00 24.07 195 ASP B O 1
ATOM 5041 N N . LYS B 1 196 ? -37.348 11.853 31.195 1.00 21.07 196 LYS B N 1
ATOM 5042 C CA . LYS B 1 196 ? -38.038 13.099 31.541 1.00 19.71 196 LYS B CA 1
ATOM 5043 C C . LYS B 1 196 ? -39.462 13.033 31.022 1.00 21.51 196 LYS B C 1
ATOM 5044 O O . LYS B 1 196 ? -39.770 12.224 30.131 1.00 19.93 196 LYS B O 1
ATOM 5050 N N . ILE B 1 197 ? -40.297 13.925 31.544 1.00 18.19 197 ILE B N 1
ATOM 5051 C CA . ILE B 1 197 ? -41.669 14.073 31.098 1.00 18.04 197 ILE B CA 1
ATOM 5052 C C . ILE B 1 197 ? -41.824 15.496 30.558 1.00 22.11 197 ILE B C 1
ATOM 5053 O O . ILE B 1 197 ? -41.190 16.430 31.064 1.00 19.96 197 ILE B O 1
ATOM 5058 N N . VAL B 1 198 ? -42.649 15.637 29.524 1.00 19.62 198 VAL B N 1
ATOM 5059 C CA . VAL B 1 198 ? -42.880 16.924 28.867 1.00 20.86 198 VAL B CA 1
ATOM 5060 C C . VAL B 1 198 ? -44.394 17.165 28.740 1.00 23.93 198 VAL B C 1
ATOM 5061 O O . VAL B 1 198 ? -45.145 16.226 28.455 1.00 22.45 198 VAL B O 1
ATOM 5065 N N . ARG B 1 199 ? -44.838 18.421 28.906 1.00 20.52 199 ARG B N 1
ATOM 5066 C CA . ARG B 1 199 ? -46.235 18.768 28.693 1.00 20.64 199 ARG B CA 1
ATOM 5067 C C . ARG B 1 199 ? -46.369 19.054 27.194 1.00 23.95 199 ARG B C 1
ATOM 5068 O O . ARG B 1 199 ? -45.606 19.875 26.682 1.00 24.36 199 ARG B O 1
ATOM 5076 N N . ILE B 1 200 ? -47.256 18.322 26.483 1.00 18.95 200 ILE B N 1
ATOM 5077 C CA . ILE B 1 200 ? -47.532 18.542 25.059 1.00 18.65 200 ILE B CA 1
ATOM 5078 C C . ILE B 1 200 ? -49.008 18.921 24.909 1.00 22.53 200 ILE B C 1
ATOM 5079 O O . ILE B 1 200 ? -49.804 18.677 25.817 1.00 22.96 200 ILE B O 1
ATOM 5084 N N . VAL B 1 201 ? -49.379 19.484 23.770 1.00 20.01 201 VAL B N 1
ATOM 5085 C CA . VAL B 1 201 ? -50.759 19.869 23.527 1.00 18.65 201 VAL B CA 1
ATOM 5086 C C . VAL B 1 201 ? -51.205 19.199 22.240 1.00 21.74 201 VAL B C 1
ATOM 5087 O O . VAL B 1 201 ? -50.472 19.221 21.241 1.00 21.69 201 VAL B O 1
ATOM 5091 N N . ILE B 1 202 ? -52.374 18.559 22.289 1.00 19.42 202 ILE B N 1
ATOM 5092 C CA . ILE B 1 202 ? -53.011 17.912 21.136 1.00 19.33 202 ILE B CA 1
ATOM 5093 C C . ILE B 1 202 ? -54.429 18.418 21.094 1.00 20.87 202 ILE B C 1
ATOM 5094 O O . ILE B 1 202 ? -55.185 18.221 22.049 1.00 19.37 202 ILE B O 1
ATOM 5099 N N . ASP B 1 203 ? -54.802 19.068 19.984 1.00 19.14 203 ASP B N 1
ATOM 5100 C CA . ASP B 1 203 ? -56.140 19.652 19.807 1.00 18.81 203 ASP B CA 1
ATOM 5101 C C . ASP B 1 203 ? -56.576 20.491 21.027 1.00 20.83 203 ASP B C 1
ATOM 5102 O O . ASP B 1 203 ? -57.669 20.313 21.557 1.00 20.75 203 ASP B O 1
ATOM 5107 N N . GLY B 1 204 ? -55.687 21.363 21.504 1.00 19.60 204 GLY B N 1
ATOM 5108 C CA . GLY B 1 204 ? -55.966 22.247 22.633 1.00 18.12 204 GLY B CA 1
ATOM 5109 C C . GLY B 1 204 ? -55.939 21.647 24.032 1.00 21.70 204 GLY B C 1
ATOM 5110 O O . GLY B 1 204 ? -56.109 22.388 25.001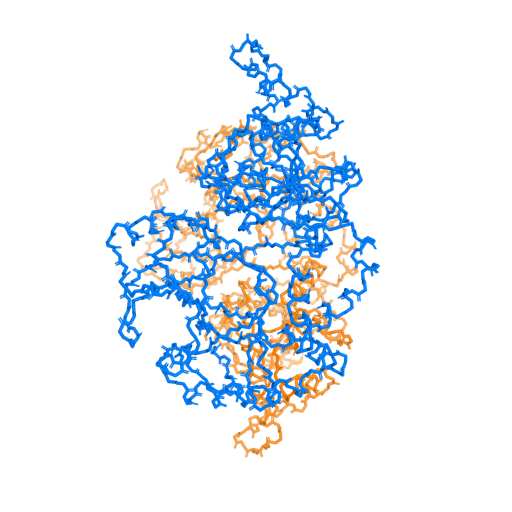 1.00 20.38 204 GLY B O 1
ATOM 5111 N N . LYS B 1 205 ? -55.667 20.333 24.174 1.00 17.21 205 LYS B N 1
ATOM 5112 C CA . LYS B 1 205 ? -55.633 19.681 25.499 1.00 17.89 205 LYS B CA 1
ATOM 5113 C C . LYS B 1 205 ? -54.230 19.312 25.865 1.00 20.71 205 LYS B C 1
ATOM 5114 O O . LYS B 1 205 ? -53.475 18.902 24.996 1.00 19.22 205 LYS B O 1
ATOM 5120 N N . HIS B 1 206 ? -53.876 19.429 27.154 1.00 18.16 206 HIS B N 1
ATOM 5121 C CA . HIS B 1 206 ? -52.542 19.059 27.621 1.00 19.30 206 HIS B CA 1
ATOM 5122 C C . HIS B 1 206 ? -52.503 17.543 27.802 1.00 22.06 206 HIS B C 1
ATOM 5123 O O . HIS B 1 206 ? -53.493 16.934 28.237 1.00 21.06 206 HIS B O 1
ATOM 5130 N N . TYR B 1 207 ? -51.339 16.956 27.500 1.00 18.68 207 TYR B N 1
ATOM 5131 C CA . TYR B 1 207 ? -51.022 15.544 27.725 1.00 17.34 207 TYR B CA 1
ATOM 5132 C C . TYR B 1 207 ? -49.617 15.504 28.281 1.00 19.78 207 TYR B C 1
ATOM 5133 O O . TYR B 1 207 ? -48.809 16.420 28.022 1.00 19.61 207 TYR B O 1
ATOM 5142 N N . ILE B 1 208 ? -49.328 14.468 29.055 1.00 17.49 208 ILE B N 1
ATOM 5143 C CA . ILE B 1 208 ? -47.965 14.262 29.549 1.00 17.25 208 ILE B CA 1
ATOM 5144 C C . ILE B 1 208 ? -47.337 13.294 28.542 1.00 21.47 208 ILE B C 1
ATOM 5145 O O . ILE B 1 208 ? -47.898 12.216 28.297 1.00 21.71 208 ILE B O 1
ATOM 5150 N N . LYS B 1 209 ? -46.187 13.674 27.959 1.00 16.70 209 LYS B N 1
ATOM 5151 C CA . LYS B 1 209 ? -45.447 12.792 27.062 1.00 15.23 209 LYS B CA 1
ATOM 5152 C C . LYS B 1 209 ? -44.236 12.276 27.850 1.00 19.07 209 LYS B C 1
ATOM 5153 O O . LYS B 1 209 ? -43.398 13.069 28.282 1.00 17.73 209 LYS B O 1
ATOM 5159 N N . ALA B 1 210 ? -44.190 10.966 28.114 1.00 16.30 210 ALA B N 1
ATOM 5160 C CA . ALA B 1 210 ? -43.072 10.388 28.867 1.00 16.25 210 ALA B CA 1
ATOM 5161 C C . ALA B 1 210 ? -42.001 9.937 27.874 1.00 19.91 210 ALA B C 1
ATOM 5162 O O . ALA B 1 210 ? -42.265 9.093 27.002 1.00 19.43 210 ALA B O 1
ATOM 5164 N N . GLU B 1 211 ? -40.815 10.560 27.965 1.00 16.81 211 GLU B N 1
ATOM 5165 C CA . GLU B 1 211 ? -39.664 10.232 27.113 1.00 15.99 211 GLU B CA 1
ATOM 5166 C C . GLU B 1 211 ? -39.004 8.997 27.729 1.00 20.60 211 GLU B C 1
ATOM 5167 O O . GLU B 1 211 ? -38.317 9.095 28.749 1.00 20.21 211 GLU B O 1
ATOM 5173 N N . ALA B 1 212 ? -39.238 7.825 27.124 1.00 16.88 212 ALA B N 1
ATOM 5174 C CA . ALA B 1 212 ? -38.747 6.563 27.673 1.00 16.78 212 ALA B CA 1
ATOM 5175 C C . ALA B 1 212 ? -37.681 5.891 26.811 1.00 20.53 212 ALA B C 1
ATOM 5176 O O . ALA B 1 212 ? -37.665 6.053 25.581 1.00 18.59 212 ALA B O 1
ATOM 5178 N N . SER B 1 213 ? -36.807 5.108 27.462 1.00 19.02 213 SER B N 1
ATOM 5179 C CA . SER B 1 213 ? -35.800 4.326 26.771 1.00 19.72 213 SER B CA 1
ATOM 5180 C C . SER B 1 213 ? -35.694 2.943 27.401 1.00 22.25 213 SER B C 1
ATOM 5181 O O . SER B 1 213 ? -36.071 2.738 28.561 1.00 19.60 213 SER B O 1
ATOM 5184 N N . VAL B 1 214 ? -35.289 1.985 26.598 1.00 21.48 214 VAL B N 1
ATOM 5185 C CA . VAL B 1 214 ? -35.094 0.605 27.048 1.00 21.60 214 VAL B CA 1
ATOM 5186 C C . VAL B 1 214 ? -33.729 0.546 27.725 1.00 25.80 214 VAL B C 1
ATOM 5187 O O . VAL B 1 214 ? -32.726 1.013 27.159 1.00 25.62 214 VAL B O 1
ATOM 5191 N N . VAL B 1 215 ? -33.678 -0.014 28.940 1.00 21.72 215 VAL B N 1
ATOM 5192 C CA . VAL B 1 215 ? -32.428 -0.234 29.684 1.00 21.58 215 VAL B CA 1
ATOM 5193 C C . VAL B 1 215 ? -32.195 -1.736 29.484 1.00 25.70 215 VAL B C 1
ATOM 5194 O O . VAL B 1 215 ? -32.896 -2.557 30.087 1.00 24.16 215 VAL B O 1
ATOM 5198 N N . SER B 1 216 ? -31.248 -2.072 28.583 1.00 22.76 216 SER B N 1
ATOM 5199 C CA A SER B 1 216 ? -30.955 -3.449 28.198 0.50 21.86 216 SER B CA 1
ATOM 5200 C CA B SER B 1 216 ? -30.914 -3.442 28.192 0.50 22.39 216 SER B CA 1
ATOM 5201 C C . SER B 1 216 ? -30.678 -4.352 29.395 1.00 23.20 216 SER B C 1
ATOM 5202 O O . SER B 1 216 ? -30.020 -3.939 30.369 1.00 21.85 216 SER B O 1
ATOM 5207 N N . SER B 1 217 ? -31.238 -5.564 29.334 1.00 17.52 217 SER B N 1
ATOM 5208 C CA . SER B 1 217 ? -31.065 -6.568 30.379 1.00 17.85 217 SER B CA 1
ATOM 5209 C C . SER B 1 217 ? -31.367 -7.958 29.840 1.00 20.56 217 SER B C 1
ATOM 5210 O O . SER B 1 217 ? -32.092 -8.124 28.845 1.00 21.26 217 SER B O 1
ATOM 5213 N N . LEU B 1 218 ? -30.796 -8.935 30.491 1.00 16.23 218 LEU B N 1
ATOM 5214 C CA . LEU B 1 218 ? -31.076 -10.325 30.212 1.00 15.57 218 LEU B CA 1
ATOM 5215 C C . LEU B 1 218 ? -32.278 -10.730 31.042 1.00 18.86 218 LEU B C 1
ATOM 5216 O O . LEU B 1 218 ? -32.339 -10.459 32.237 1.00 18.66 218 LEU B O 1
ATOM 5221 N N . ASP B 1 219 ? -33.233 -11.376 30.412 1.00 15.18 219 ASP B N 1
ATOM 5222 C CA . ASP B 1 219 ? -34.412 -11.858 31.125 1.00 15.73 219 ASP B CA 1
ATOM 5223 C C . ASP B 1 219 ? -34.868 -13.110 30.390 1.00 19.05 219 ASP B C 1
ATOM 5224 O O . ASP B 1 219 ? -35.520 -13.034 29.333 1.00 18.30 219 ASP B O 1
ATOM 5229 N N . PHE B 1 220 ? -34.443 -14.260 30.900 1.00 16.73 220 PHE B N 1
ATOM 5230 C CA . PHE B 1 220 ? -34.676 -15.539 30.238 1.00 16.66 220 PHE B CA 1
ATOM 5231 C C . PHE B 1 220 ? -36.110 -16.078 30.389 1.00 19.22 220 PHE B C 1
ATOM 5232 O O . PHE B 1 220 ? -36.498 -16.951 29.609 1.00 19.05 220 PHE B O 1
ATOM 5240 N N . LYS B 1 221 ? -36.878 -15.581 31.376 1.00 15.30 221 LYS B N 1
ATOM 5241 C CA . LYS B 1 221 ? -38.265 -16.018 31.645 1.00 15.17 221 LYS B CA 1
ATOM 5242 C C . LYS B 1 221 ? -38.317 -17.564 31.812 1.00 20.64 221 LYS B C 1
ATOM 5243 O O . LYS B 1 221 ? -37.609 -18.104 32.668 1.00 21.25 221 LYS B O 1
ATOM 5249 N N . ASP B 1 222 ? -39.048 -18.268 30.965 1.00 18.22 222 ASP B N 1
ATOM 5250 C CA . ASP B 1 222 ? -39.105 -19.742 31.042 1.00 18.70 222 ASP B CA 1
ATOM 5251 C C . ASP B 1 222 ? -37.995 -20.428 30.200 1.00 21.32 222 ASP B C 1
ATOM 5252 O O . ASP B 1 222 ? -37.903 -21.667 30.218 1.00 21.00 222 ASP B O 1
ATOM 5257 N N . ASP B 1 223 ? -37.186 -19.645 29.430 1.00 18.64 223 ASP B N 1
ATOM 5258 C CA . ASP B 1 223 ? -36.118 -20.216 28.580 1.00 18.72 223 ASP B CA 1
ATOM 5259 C C . ASP B 1 223 ? -34.876 -20.517 29.425 1.00 19.60 223 ASP B C 1
ATOM 5260 O O . ASP B 1 223 ? -33.848 -19.849 29.310 1.00 17.50 223 ASP B O 1
ATOM 5265 N N . VAL B 1 224 ? -34.995 -21.534 30.282 1.00 16.18 224 VAL B N 1
ATOM 5266 C CA . VAL B 1 224 ? -33.921 -21.930 31.206 1.00 16.70 224 VAL B CA 1
ATOM 5267 C C . VAL B 1 224 ? -32.704 -22.483 30.451 1.00 19.79 224 VAL B C 1
ATOM 5268 O O . VAL B 1 224 ? -31.585 -22.379 30.971 1.00 18.79 224 VAL B O 1
ATOM 5272 N N . SER B 1 225 ? -32.889 -23.029 29.216 1.00 17.52 225 SER B N 1
ATOM 5273 C CA . SER B 1 225 ? -31.742 -23.512 28.427 1.00 18.60 225 SER B CA 1
ATOM 5274 C C . SER B 1 225 ? -30.826 -22.315 28.052 1.00 21.06 225 SER B C 1
ATOM 5275 O O . SER B 1 225 ? -29.620 -22.368 28.307 1.00 21.12 225 SER B O 1
ATOM 5278 N N . LYS B 1 226 ? -31.404 -21.221 27.524 1.00 18.04 226 LYS B N 1
ATOM 5279 C CA . LYS B 1 226 ? -30.599 -20.043 27.186 1.00 18.63 226 LYS B CA 1
ATOM 5280 C C . LYS B 1 226 ? -29.983 -19.413 28.443 1.00 22.02 226 LYS B C 1
ATOM 5281 O O . LYS B 1 226 ? -28.815 -19.029 28.429 1.00 20.84 226 LYS B O 1
ATOM 5287 N N . GLY B 1 227 ? -30.733 -19.406 29.536 1.00 19.36 227 GLY B N 1
ATOM 5288 C CA . GLY B 1 227 ? -30.231 -18.849 30.792 1.00 18.89 227 GLY B CA 1
ATOM 5289 C C . GLY B 1 227 ? -29.075 -19.620 31.399 1.00 19.80 227 GLY B C 1
ATOM 5290 O O . GLY B 1 227 ? -28.125 -19.031 31.925 1.00 18.80 227 GLY B O 1
ATOM 5291 N N . ASP B 1 228 ? -29.182 -20.957 31.363 1.00 16.23 228 ASP B N 1
ATOM 5292 C CA . ASP B 1 228 ? -28.145 -21.858 31.840 1.00 16.22 228 ASP B CA 1
ATOM 5293 C C . ASP B 1 228 ? -26.873 -21.732 30.981 1.00 20.90 228 ASP B C 1
ATOM 5294 O O . ASP B 1 228 ? -25.776 -21.777 31.545 1.00 19.13 228 ASP B O 1
ATOM 5299 N N . SER B 1 229 ? -27.024 -21.573 29.627 1.00 17.65 229 SER B N 1
ATOM 5300 C CA A SER B 1 229 ? -25.885 -21.401 28.714 0.50 17.78 229 SER B CA 1
ATOM 5301 C CA B SER B 1 229 ? -25.881 -21.412 28.727 0.50 17.33 229 SER B CA 1
ATOM 5302 C C . SER B 1 229 ? -25.144 -20.126 29.097 1.00 19.72 229 SER B C 1
ATOM 5303 O O . SER B 1 229 ? -23.916 -20.126 29.193 1.00 19.12 229 SER B O 1
ATOM 5308 N N . TRP B 1 230 ? -25.903 -19.046 29.365 1.00 18.12 230 TRP B N 1
ATOM 5309 C CA . TRP B 1 230 ? -25.332 -17.766 29.788 1.00 17.90 230 TRP B CA 1
ATOM 5310 C C . TRP B 1 230 ? -24.577 -17.917 31.131 1.00 19.42 230 TRP B C 1
ATOM 5311 O O . TRP B 1 230 ? -23.450 -17.442 31.257 1.00 19.13 230 TRP B O 1
ATOM 5322 N N . GLY B 1 231 ? -25.237 -18.506 32.117 1.00 16.59 231 GLY B N 1
ATOM 5323 C CA . GLY B 1 231 ? -24.699 -18.676 33.460 1.00 15.76 231 GLY B CA 1
ATOM 5324 C C . GLY B 1 231 ? -23.438 -19.515 33.466 1.00 19.82 231 GLY B C 1
ATOM 5325 O O . GLY B 1 231 ? -22.454 -19.164 34.129 1.00 19.00 231 GLY B O 1
ATOM 5326 N N . LYS B 1 232 ? -23.445 -20.603 32.682 1.00 17.44 232 LYS B N 1
ATOM 5327 C CA . LYS B 1 232 ? -22.257 -21.451 32.571 1.00 18.41 232 LYS B CA 1
ATOM 5328 C C . LYS B 1 232 ? -21.132 -20.763 31.813 1.00 22.06 232 LYS B C 1
ATOM 5329 O O . LYS B 1 232 ? -19.999 -20.861 32.259 1.00 21.64 232 LYS B O 1
ATOM 5335 N N . ALA B 1 233 ? -21.424 -20.004 30.740 1.00 19.71 233 ALA B N 1
ATOM 5336 C CA . ALA B 1 233 ? -20.373 -19.293 30.003 1.00 21.12 233 ALA B CA 1
ATOM 5337 C C . ALA B 1 233 ? -19.623 -18.323 30.908 1.00 23.68 233 ALA B C 1
ATOM 5338 O O . ALA B 1 233 ? -18.426 -18.107 30.742 1.00 22.59 233 ALA B O 1
ATOM 5340 N N . ASN B 1 234 ? -20.347 -17.707 31.843 1.00 19.27 234 ASN B N 1
ATOM 5341 C CA . ASN B 1 234 ? -19.789 -16.673 32.700 1.00 18.43 234 ASN B CA 1
ATOM 5342 C C . ASN B 1 234 ? -19.267 -17.192 34.027 1.00 20.34 234 ASN B C 1
ATOM 5343 O O . ASN B 1 234 ? -18.478 -16.495 34.659 1.00 20.43 234 ASN B O 1
ATOM 5348 N N . TYR B 1 235 ? -19.766 -18.347 34.494 1.00 16.86 235 TYR B N 1
ATOM 5349 C CA . TYR B 1 235 ? -19.373 -18.826 35.826 1.00 17.21 235 TYR B CA 1
ATOM 5350 C C . TYR B 1 235 ? -18.766 -20.249 35.835 1.00 20.03 235 TYR B C 1
ATOM 5351 O O . TYR B 1 235 ? -18.506 -20.761 36.919 1.00 19.61 235 TYR B O 1
ATOM 5360 N N . ASN B 1 236 ? -18.534 -20.881 34.667 1.00 19.58 236 ASN B N 1
ATOM 5361 C CA . ASN B 1 236 ? -17.916 -22.223 34.660 1.00 20.67 236 ASN B CA 1
ATOM 5362 C C . ASN B 1 236 ? -16.532 -22.233 35.360 1.00 24.60 236 ASN B C 1
ATOM 5363 O O . ASN B 1 236 ? -16.161 -23.224 36.025 1.00 24.63 236 ASN B O 1
ATOM 5368 N N . ASP B 1 237 ? -15.794 -21.120 35.216 1.00 20.80 237 ASP B N 1
ATOM 5369 C CA . ASP B 1 237 ? -14.443 -20.957 35.769 1.00 20.45 237 ASP B CA 1
ATOM 5370 C C . ASP B 1 237 ? -14.443 -20.219 37.113 1.00 21.50 237 ASP B C 1
ATOM 5371 O O . ASP B 1 237 ? -13.375 -19.926 37.636 1.00 22.09 237 ASP B O 1
ATOM 5376 N N . TRP B 1 238 ? -15.633 -19.925 37.672 1.00 18.70 238 TRP B N 1
ATOM 5377 C CA . TRP B 1 238 ? -15.742 -19.168 38.919 1.00 19.83 238 TRP B CA 1
ATOM 5378 C C . TRP B 1 238 ? -15.125 -19.897 40.142 1.00 24.23 238 TRP B C 1
ATOM 5379 O O . TRP B 1 238 ? -14.387 -19.266 40.896 1.00 22.31 238 TRP B O 1
ATOM 5390 N N . SER B 1 239 ? -15.422 -21.199 40.329 1.00 23.36 239 SER B N 1
ATOM 5391 C CA . SER B 1 239 ? -14.920 -22.009 41.462 1.00 23.83 239 SER B CA 1
ATOM 5392 C C . SER B 1 239 ? -13.381 -21.889 41.608 1.00 26.69 239 SER B C 1
ATOM 5393 O O . SER B 1 239 ? -12.866 -21.694 42.721 1.00 26.30 239 SER B O 1
ATOM 5396 N N . ASN B 1 240 ? -12.671 -21.989 40.473 1.00 23.45 240 ASN B N 1
ATOM 5397 C CA . ASN B 1 240 ? -11.207 -21.904 40.408 1.00 23.26 240 ASN B CA 1
ATOM 5398 C C . ASN B 1 240 ? -10.655 -20.507 40.688 1.00 25.04 240 ASN B C 1
ATOM 5399 O O . ASN B 1 240 ? -9.453 -20.377 40.938 1.00 24.76 240 ASN B O 1
ATOM 5404 N N . LYS B 1 241 ? -11.522 -19.463 40.687 1.00 19.08 241 LYS B N 1
ATOM 5405 C CA . LYS B 1 241 ? -11.081 -18.104 40.978 1.00 19.19 241 LYS B CA 1
ATOM 5406 C C . LYS B 1 241 ? -11.035 -17.886 42.475 1.00 25.31 241 LYS B C 1
ATOM 5407 O O . LYS B 1 241 ? -10.451 -16.911 42.949 1.00 27.04 241 LYS B O 1
ATOM 5413 N N . LEU B 1 242 ? -11.690 -18.774 43.219 1.00 21.32 242 LEU B N 1
ATOM 5414 C CA . LEU B 1 242 ? -11.770 -18.640 44.671 1.00 22.52 242 LEU B CA 1
ATOM 5415 C C . LEU B 1 242 ? -10.567 -19.258 45.398 1.00 28.10 242 LEU B C 1
ATOM 5416 O O . LEU B 1 242 ? -9.909 -20.170 44.887 1.00 28.41 242 LEU B O 1
ATOM 5421 N N . THR B 1 243 ? -10.310 -18.792 46.622 1.00 25.76 243 THR B N 1
ATOM 5422 C CA . THR B 1 243 ? -9.289 -19.437 47.453 1.00 24.91 243 THR B CA 1
ATOM 5423 C C . THR B 1 243 ? -9.918 -20.808 47.865 1.00 30.15 243 THR B C 1
ATOM 5424 O O . THR B 1 243 ? -11.160 -20.902 47.892 1.00 29.86 243 THR B O 1
ATOM 5428 N N . PRO B 1 244 ? -9.124 -21.861 48.190 1.00 27.51 244 PRO B N 1
ATOM 5429 C CA . PRO B 1 244 ? -9.730 -23.133 48.632 1.00 26.56 244 PRO B CA 1
ATOM 5430 C C . PRO B 1 244 ? -10.718 -22.984 49.808 1.00 28.92 244 PRO B C 1
ATOM 5431 O O . PRO B 1 244 ? -11.698 -23.722 49.833 1.00 28.51 244 PRO B O 1
ATOM 5435 N N . ASN B 1 245 ? -10.471 -22.037 50.763 1.00 26.54 245 ASN B N 1
ATOM 5436 C CA . ASN B 1 245 ? -11.333 -21.776 51.934 1.00 26.67 245 ASN B CA 1
ATOM 5437 C C . ASN B 1 245 ? -12.652 -21.176 51.498 1.00 28.08 245 ASN B C 1
ATOM 5438 O O . ASN B 1 245 ? -13.697 -21.544 52.039 1.00 28.25 245 ASN B O 1
ATOM 5443 N N . GLU B 1 246 ? -12.606 -20.244 50.522 1.00 23.43 246 GLU B N 1
ATOM 5444 C CA . GLU B 1 246 ? -13.824 -19.632 49.981 1.00 22.57 246 GLU B CA 1
ATOM 5445 C C . GLU B 1 246 ? -14.625 -20.701 49.260 1.00 23.15 246 GLU B C 1
ATOM 5446 O O . GLU B 1 246 ? -15.819 -20.799 49.502 1.00 23.52 246 GLU B O 1
ATOM 5452 N N . LEU B 1 247 ? -13.962 -21.549 48.431 1.00 22.34 247 LEU B N 1
ATOM 5453 C CA . LEU B 1 247 ? -14.649 -22.612 47.699 1.00 23.11 247 LEU B CA 1
ATOM 5454 C C . LEU B 1 247 ? -15.269 -23.642 48.653 1.00 26.73 247 LEU B C 1
ATOM 5455 O O . LEU B 1 247 ? -16.422 -24.032 48.460 1.00 26.65 247 LEU B O 1
ATOM 5460 N N . ALA B 1 248 ? -14.540 -24.026 49.710 1.00 23.52 248 ALA B N 1
ATOM 5461 C CA . ALA B 1 248 ? -15.044 -24.983 50.701 1.00 24.66 248 ALA B CA 1
ATOM 5462 C C . ALA B 1 248 ? -16.319 -24.449 51.372 1.00 28.77 248 ALA B C 1
ATOM 5463 O O . ALA B 1 248 ? -17.289 -25.200 51.530 1.00 29.08 248 ALA B O 1
ATOM 5465 N N . ASP B 1 249 ? -16.326 -23.142 51.724 1.00 24.70 249 ASP B N 1
ATOM 5466 C CA . ASP B 1 249 ? -17.467 -22.502 52.376 1.00 24.41 249 ASP B CA 1
ATOM 5467 C C . ASP B 1 249 ? -18.662 -22.341 51.444 1.00 26.92 249 ASP B C 1
ATOM 5468 O O . ASP B 1 249 ? -19.792 -22.487 51.897 1.00 24.73 249 ASP B O 1
ATOM 5473 N N . VAL B 1 250 ? -18.416 -22.083 50.146 1.00 24.45 250 VAL B N 1
ATOM 5474 C CA . VAL B 1 250 ? -19.495 -21.998 49.142 1.00 24.85 250 VAL B CA 1
ATOM 5475 C C . VAL B 1 250 ? -20.087 -23.412 48.952 1.00 28.94 250 VAL B C 1
ATOM 5476 O O . VAL B 1 250 ? -21.316 -23.563 48.910 1.00 27.78 250 VAL B O 1
ATOM 5480 N N . ASN B 1 251 ? -19.212 -24.444 48.862 1.00 25.92 251 ASN B N 1
ATOM 5481 C CA . ASN B 1 251 ? -19.656 -25.826 48.734 1.00 26.16 251 ASN B CA 1
ATOM 5482 C C . ASN B 1 251 ? -20.466 -26.257 49.977 1.00 31.48 251 ASN B C 1
ATOM 5483 O O . ASN B 1 251 ? -21.518 -26.879 49.810 1.00 31.54 251 ASN B O 1
ATOM 5488 N N . ASP B 1 252 ? -20.003 -25.876 51.206 1.00 28.75 252 ASP B N 1
ATOM 5489 C CA A ASP B 1 252 ? -20.697 -26.203 52.452 0.50 28.50 252 ASP B CA 1
ATOM 5490 C CA B ASP B 1 252 ? -20.690 -26.186 52.466 0.50 28.60 252 ASP B CA 1
ATOM 5491 C C . ASP B 1 252 ? -22.086 -25.568 52.459 1.00 32.54 252 ASP B C 1
ATOM 5492 O O . ASP B 1 252 ? -23.067 -26.249 52.792 1.00 31.42 252 ASP B O 1
ATOM 5501 N N . TYR B 1 253 ? -22.177 -24.281 52.036 1.00 27.89 253 TYR B N 1
ATOM 5502 C CA . TYR B 1 253 ? -23.442 -23.541 51.939 1.00 26.61 253 TYR B CA 1
ATOM 5503 C C . TYR B 1 253 ? -24.408 -24.297 51.019 1.00 30.02 253 TYR B C 1
ATOM 5504 O O . TYR B 1 253 ? -25.561 -24.533 51.395 1.00 30.49 253 TYR B O 1
ATOM 5513 N N . MET B 1 254 ? -23.927 -24.668 49.821 1.00 25.49 254 MET B N 1
ATOM 5514 C CA . MET B 1 254 ? -24.680 -25.332 48.763 1.00 25.34 254 MET B CA 1
ATOM 5515 C C . MET B 1 254 ? -25.181 -26.742 49.115 1.00 30.77 254 MET B C 1
ATOM 5516 O O . MET B 1 254 ? -26.260 -27.149 48.666 1.00 29.23 254 MET B O 1
ATOM 5521 N N . ARG B 1 255 ? -24.374 -27.484 49.876 1.00 29.84 255 ARG B N 1
ATOM 5522 C CA . ARG B 1 255 ? -24.636 -28.861 50.288 1.00 31.00 255 ARG B CA 1
ATOM 5523 C C . ARG B 1 255 ? -25.682 -28.979 51.406 1.00 36.58 255 ARG B C 1
ATOM 5524 O O . ARG B 1 255 ? -26.180 -30.080 51.655 1.00 38.32 255 ARG B O 1
ATOM 5532 N N . GLY B 1 256 ? -26.026 -27.867 52.042 1.00 31.98 256 GLY B N 1
ATOM 5533 C CA . GLY B 1 256 ? -27.003 -27.855 53.129 1.00 31.36 256 GLY B CA 1
ATOM 5534 C C . GLY B 1 256 ? -26.700 -26.876 54.245 1.00 33.35 256 GLY B C 1
ATOM 5535 O O . GLY B 1 256 ? -27.550 -26.644 55.107 1.00 33.33 256 GLY B O 1
ATOM 5536 N N . GLY B 1 257 ? -25.506 -26.285 54.218 1.00 28.11 257 GLY B N 1
ATOM 5537 C CA . GLY B 1 257 ? -25.083 -25.272 55.187 1.00 27.35 257 GLY B CA 1
ATOM 5538 C C . GLY B 1 257 ? -25.916 -24.000 55.137 1.00 28.67 257 GLY B C 1
ATOM 5539 O O . GLY B 1 257 ? -25.914 -23.221 56.092 1.00 27.45 257 GLY B O 1
ATOM 5540 N N . TYR B 1 258 ? -26.674 -23.790 54.034 1.00 26.55 258 TYR B N 1
ATOM 5541 C CA . TYR B 1 258 ? -27.541 -22.614 53.914 1.00 26.70 258 TYR B CA 1
ATOM 5542 C C . TYR B 1 258 ? -28.545 -22.508 55.063 1.00 31.68 258 TYR B C 1
ATOM 5543 O O . TYR B 1 258 ? -28.848 -21.401 55.493 1.00 31.11 258 TYR B O 1
ATOM 5552 N N . THR B 1 259 ? -29.055 -23.659 55.565 1.00 30.39 259 THR B N 1
ATOM 5553 C CA . THR B 1 259 ? -30.031 -23.655 56.667 1.00 30.72 259 THR B CA 1
ATOM 5554 C C . THR B 1 259 ? -29.465 -22.921 57.882 1.00 33.93 259 THR B C 1
ATOM 5555 O O . THR B 1 259 ? -30.069 -21.952 58.328 1.00 33.07 259 THR B O 1
ATOM 5559 N N . ALA B 1 260 ? -28.291 -23.354 58.375 1.00 29.57 260 ALA B N 1
ATOM 5560 C CA . ALA B 1 260 ? -27.630 -22.796 59.547 1.00 29.35 260 ALA B CA 1
ATOM 5561 C C . ALA B 1 260 ? -27.208 -21.333 59.335 1.00 30.94 260 ALA B C 1
ATOM 5562 O O . ALA B 1 260 ? -27.479 -20.487 60.192 1.00 28.00 260 ALA B O 1
ATOM 5564 N N . ILE B 1 261 ? -26.538 -21.038 58.187 1.00 26.49 261 ILE B N 1
ATOM 5565 C CA . ILE B 1 261 ? -26.049 -19.689 57.867 1.00 25.13 261 ILE B CA 1
ATOM 5566 C C . ILE B 1 261 ? -27.209 -18.693 57.781 1.00 28.74 261 ILE B C 1
ATOM 5567 O O . ILE B 1 261 ? -27.162 -17.649 58.438 1.00 28.74 261 ILE B O 1
ATOM 5572 N N . ASN B 1 262 ? -28.250 -19.016 56.981 1.00 26.83 262 ASN B N 1
ATOM 5573 C CA . ASN B 1 262 ? -29.380 -18.106 56.803 1.00 26.93 262 ASN B CA 1
ATOM 5574 C C . ASN B 1 262 ? -30.249 -17.975 58.064 1.00 31.18 262 ASN B C 1
ATOM 5575 O O . ASN B 1 262 ? -30.681 -16.853 58.362 1.00 30.77 262 ASN B O 1
ATOM 5580 N N . ASN B 1 263 ? -30.458 -19.075 58.836 1.00 28.10 263 ASN B N 1
ATOM 5581 C CA . ASN B 1 263 ? -31.214 -18.943 60.095 1.00 28.46 263 ASN B CA 1
ATOM 5582 C C . ASN B 1 263 ? -30.467 -18.014 61.076 1.00 31.13 263 ASN B C 1
ATOM 5583 O O . ASN B 1 263 ? -31.085 -17.170 61.711 1.00 28.71 263 ASN B O 1
ATOM 5588 N N . TYR B 1 264 ? -29.122 -18.147 61.148 1.00 27.93 264 TYR B N 1
ATOM 5589 C CA . TYR B 1 264 ? -28.247 -17.329 61.986 1.00 27.28 264 TYR B CA 1
ATOM 5590 C C . TYR B 1 264 ? -28.336 -15.852 61.590 1.00 31.77 264 TYR B C 1
ATOM 5591 O O . TYR B 1 264 ? -28.530 -14.997 62.456 1.00 29.67 264 TYR B O 1
ATOM 5600 N N . LEU B 1 265 ? -28.220 -15.553 60.272 1.00 27.02 265 LEU B N 1
ATOM 5601 C CA . LEU B 1 265 ? -28.330 -14.175 59.759 1.00 26.31 265 LEU B CA 1
ATOM 5602 C C . LEU B 1 265 ? -29.700 -13.529 60.014 1.00 31.13 265 LEU B C 1
ATOM 5603 O O . LEU B 1 265 ? -29.754 -12.360 60.411 1.00 30.64 265 LEU B O 1
ATOM 5608 N N . ILE B 1 266 ? -30.802 -14.278 59.758 1.00 30.20 266 ILE B N 1
ATOM 5609 C CA . ILE B 1 266 ? -32.188 -13.802 59.978 1.00 29.87 266 ILE B CA 1
ATOM 5610 C C . ILE B 1 266 ? -32.437 -13.487 61.480 1.00 36.39 266 ILE B C 1
ATOM 5611 O O . ILE B 1 266 ? -32.995 -12.434 61.807 1.00 35.72 266 ILE B O 1
ATOM 5616 N N . SER B 1 267 ? -31.965 -14.366 62.384 1.00 35.22 267 SER B N 1
ATOM 5617 C CA . SER B 1 267 ? -32.151 -14.182 63.837 1.00 35.97 267 SER B CA 1
ATOM 5618 C C . SER B 1 267 ? -31.206 -13.139 64.466 1.00 40.91 267 SER B C 1
ATOM 5619 O O . SER B 1 267 ? -31.150 -13.031 65.696 1.00 40.16 267 SER B O 1
ATOM 5622 N N . ASN B 1 268 ? -30.474 -12.364 63.619 1.00 37.71 268 ASN B N 1
ATOM 5623 C CA . ASN B 1 268 ? -29.499 -11.336 64.018 1.00 37.58 268 ASN B CA 1
ATOM 5624 C C . ASN B 1 268 ? -28.379 -11.932 64.927 1.00 41.78 268 ASN B C 1
ATOM 5625 O O . ASN B 1 268 ? -27.835 -11.256 65.807 1.00 40.22 268 ASN B O 1
ATOM 5630 N N . GLY B 1 269 ? -28.038 -13.199 64.650 1.00 39.87 269 GLY B N 1
ATOM 5631 C CA . GLY B 1 269 ? -26.974 -13.952 65.309 1.00 39.99 269 GLY B CA 1
ATOM 5632 C C . GLY B 1 269 ? -25.634 -13.236 65.398 1.00 44.49 269 GLY B C 1
ATOM 5633 O O . GLY B 1 269 ? -25.070 -13.210 66.492 1.00 44.21 269 GLY B O 1
ATOM 5634 N N . PRO B 1 270 ? -25.084 -12.616 64.301 1.00 41.75 270 PRO B N 1
ATOM 5635 C CA . PRO B 1 270 ? -23.791 -11.903 64.416 1.00 42.61 270 PRO B CA 1
ATOM 5636 C C . PRO B 1 270 ? -23.691 -10.843 65.520 1.00 49.76 270 PRO B C 1
ATOM 5637 O O . PRO B 1 270 ? -22.581 -10.540 65.960 1.00 49.12 270 PRO B O 1
ATOM 5641 N N . VAL B 1 271 ? -24.841 -10.281 65.951 1.00 49.31 271 VAL B N 1
ATOM 5642 C CA . VAL B 1 271 ? -24.949 -9.246 66.992 1.00 50.19 271 VAL B CA 1
ATOM 5643 C C . VAL B 1 271 ? -25.387 -9.848 68.354 1.00 54.87 271 VAL B C 1
ATOM 5644 O O . VAL B 1 271 ? -24.686 -9.649 69.348 1.00 54.45 271 VAL B O 1
ATOM 5648 N N . ASN B 1 272 ? -26.541 -10.564 68.387 1.00 51.38 272 ASN B N 1
ATOM 5649 C CA . ASN B 1 272 ? -27.140 -11.184 69.580 1.00 51.05 272 ASN B CA 1
ATOM 5650 C C . ASN B 1 272 ? -26.268 -12.278 70.209 1.00 55.42 272 ASN B C 1
ATOM 5651 O O . ASN B 1 272 ? -25.860 -12.133 71.363 1.00 55.99 272 ASN B O 1
ATOM 5656 N N . ASN B 1 273 ? -26.009 -13.376 69.456 1.00 50.68 273 ASN B N 1
ATOM 5657 C CA . ASN B 1 273 ? -25.227 -14.544 69.887 1.00 49.47 273 ASN B CA 1
ATOM 5658 C C . ASN B 1 273 ? -24.111 -14.873 68.843 1.00 50.95 273 ASN B C 1
ATOM 5659 O O . ASN B 1 273 ? -24.272 -15.800 68.039 1.00 48.79 273 ASN B O 1
ATOM 5664 N N . PRO B 1 274 ? -22.991 -14.095 68.824 1.00 47.71 274 PRO B N 1
ATOM 5665 C CA . PRO B 1 274 ? -21.934 -14.330 67.814 1.00 46.87 274 PRO B CA 1
ATOM 5666 C C . PRO B 1 274 ? -21.366 -15.751 67.722 1.00 48.36 274 PRO B C 1
ATOM 5667 O O . PRO B 1 274 ? -20.993 -16.350 68.728 1.00 47.90 274 PRO B O 1
ATOM 5671 N N . ASN B 1 275 ? -21.307 -16.282 66.483 1.00 42.20 275 ASN B N 1
ATOM 5672 C CA . ASN B 1 275 ? -20.770 -17.606 66.158 1.00 40.87 275 ASN B CA 1
ATOM 5673 C C . ASN B 1 275 ? -19.595 -17.393 65.178 1.00 43.95 275 ASN B C 1
ATOM 5674 O O . ASN B 1 275 ? -19.842 -17.123 63.996 1.00 41.98 275 ASN B O 1
ATOM 5679 N N . PRO B 1 276 ? -18.323 -17.435 65.666 1.00 40.47 276 PRO B N 1
ATOM 5680 C CA . PRO B 1 276 ? -17.169 -17.199 64.768 1.00 39.77 276 PRO B CA 1
ATOM 5681 C C . PRO B 1 276 ? -17.065 -18.166 63.588 1.00 40.48 276 PRO B C 1
ATOM 5682 O O . PRO B 1 276 ? -16.597 -17.757 62.530 1.00 38.77 276 PRO B O 1
ATOM 5686 N N . GLU B 1 277 ? -17.472 -19.445 63.777 1.00 35.53 277 GLU B N 1
ATOM 5687 C CA . GLU B 1 277 ? -17.434 -20.464 62.729 1.00 35.12 277 GLU B CA 1
ATOM 5688 C C . GLU B 1 277 ? -18.370 -20.042 61.593 1.00 36.86 277 GLU B C 1
ATOM 5689 O O . GLU B 1 277 ? -17.966 -20.025 60.430 1.00 34.99 277 GLU B O 1
ATOM 5691 N N . LEU B 1 278 ? -19.592 -19.634 61.949 1.00 32.19 278 LEU B N 1
ATOM 5692 C CA . LEU B 1 278 ? -20.583 -19.175 60.974 1.00 30.70 278 LEU B CA 1
ATOM 5693 C C . LEU B 1 278 ? -20.181 -17.845 60.376 1.00 32.61 278 LEU B C 1
ATOM 5694 O O . LEU B 1 278 ? -20.281 -17.696 59.158 1.00 31.99 278 LEU B O 1
ATOM 5699 N N . ASP B 1 279 ? -19.644 -16.916 61.202 1.00 28.84 279 ASP B N 1
ATOM 5700 C CA . ASP B 1 279 ? -19.153 -15.603 60.762 1.00 28.43 279 ASP B CA 1
ATOM 5701 C C . ASP B 1 279 ? -18.047 -15.716 59.706 1.00 32.89 279 ASP B C 1
ATOM 5702 O O . ASP B 1 279 ? -17.970 -14.877 58.796 1.00 31.53 279 ASP B O 1
ATOM 5707 N N . SER B 1 280 ? -17.155 -16.715 59.863 1.00 28.95 280 SER B N 1
ATOM 5708 C CA . SER B 1 280 ? -16.043 -16.914 58.930 1.00 28.10 280 SER B CA 1
ATOM 5709 C C . SER B 1 280 ? -16.607 -17.394 57.589 1.00 28.25 280 SER B C 1
ATOM 5710 O O . SER B 1 280 ? -16.214 -16.871 56.542 1.00 25.41 280 SER B O 1
ATOM 5713 N N . LYS B 1 281 ? -17.566 -18.343 57.630 1.00 24.13 281 LYS B N 1
ATOM 5714 C CA . LYS B 1 281 ? -18.239 -18.857 56.428 1.00 23.70 281 LYS B CA 1
ATOM 5715 C C . LYS B 1 281 ? -18.936 -17.726 55.654 1.00 27.46 281 LYS B C 1
ATOM 5716 O O . LYS B 1 281 ? -18.827 -17.662 54.428 1.00 27.03 281 LYS B O 1
ATOM 5722 N N . ILE B 1 282 ? -19.614 -16.827 56.376 1.00 22.62 282 ILE B N 1
ATOM 5723 C CA . ILE B 1 282 ? -20.344 -15.694 55.800 1.00 22.32 282 ILE B CA 1
ATOM 5724 C C . ILE B 1 282 ? -19.388 -14.729 55.099 1.00 25.62 282 ILE B C 1
ATOM 5725 O O . ILE B 1 282 ? -19.682 -14.302 53.980 1.00 24.75 282 ILE B O 1
ATOM 5730 N N . THR B 1 283 ? -18.236 -14.407 55.739 1.00 22.09 283 THR B N 1
ATOM 5731 C CA . THR B 1 283 ? -17.214 -13.524 55.183 1.00 21.58 283 THR B CA 1
ATOM 5732 C C . THR B 1 283 ? -16.649 -14.116 53.883 1.00 26.33 283 THR B C 1
ATOM 5733 O O . THR B 1 283 ? -16.493 -13.383 52.910 1.00 25.20 283 THR B O 1
ATOM 5737 N N . ASN B 1 284 ? -16.391 -15.442 53.863 1.00 23.69 284 ASN B N 1
ATOM 5738 C CA . ASN B 1 284 ? -15.849 -16.117 52.687 1.00 23.85 284 ASN B CA 1
ATOM 5739 C C . ASN B 1 284 ? -16.864 -16.197 51.576 1.00 24.42 284 ASN B C 1
ATOM 5740 O O . ASN B 1 284 ? -16.494 -15.972 50.426 1.00 22.10 284 ASN B O 1
ATOM 5745 N N . ILE B 1 285 ? -18.133 -16.488 51.909 1.00 20.98 285 ILE B N 1
ATOM 5746 C CA . ILE B 1 285 ? -19.200 -16.569 50.889 1.00 20.51 285 ILE B CA 1
ATOM 5747 C C . ILE B 1 285 ? -19.406 -15.178 50.241 1.00 22.72 285 ILE B C 1
ATOM 5748 O O . ILE B 1 285 ? -19.363 -15.067 49.014 1.00 21.50 285 ILE B O 1
ATOM 5753 N N . GLU B 1 286 ? -19.502 -14.128 51.057 1.00 19.37 286 GLU B N 1
ATOM 5754 C CA . GLU B 1 286 ? -19.657 -12.757 50.571 1.00 18.68 286 GLU B CA 1
ATOM 5755 C C . GLU B 1 286 ? -18.484 -12.388 49.654 1.00 22.69 286 GLU B C 1
ATOM 5756 O O . GLU B 1 286 ? -18.696 -11.824 48.568 1.00 22.02 286 GLU B O 1
ATOM 5762 N N . ASN B 1 287 ? -17.250 -12.683 50.099 1.00 19.14 287 ASN B N 1
ATOM 5763 C CA . ASN B 1 287 ? -16.083 -12.366 49.272 1.00 18.67 287 ASN B CA 1
ATOM 5764 C C . ASN B 1 287 ? -16.138 -13.119 47.928 1.00 20.40 287 ASN B C 1
ATOM 5765 O O . ASN B 1 287 ? -15.871 -12.531 46.872 1.00 19.94 287 ASN B O 1
ATOM 5770 N N . ALA B 1 288 ? -16.594 -14.374 47.943 1.00 18.01 288 ALA B N 1
ATOM 5771 C CA . ALA B 1 288 ? -16.683 -15.147 46.697 1.00 17.44 288 ALA B CA 1
ATOM 5772 C C . ALA B 1 288 ? -17.659 -14.507 45.736 1.00 20.58 288 ALA B C 1
ATOM 5773 O O . ALA B 1 288 ? -17.398 -14.487 44.527 1.00 20.04 288 ALA B O 1
ATOM 5775 N N . LEU B 1 289 ? -18.779 -13.963 46.280 1.00 17.87 289 LEU B N 1
ATOM 5776 C CA . LEU B 1 289 ? -19.806 -13.326 45.452 1.00 18.05 289 LEU B CA 1
ATOM 5777 C C . LEU B 1 289 ? -19.293 -12.047 44.794 1.00 20.74 289 LEU B C 1
ATOM 5778 O O . LEU B 1 289 ? -19.805 -11.631 43.742 1.00 20.83 289 LEU B O 1
ATOM 5783 N N . LYS B 1 290 ? -18.259 -11.442 45.386 1.00 16.77 290 LYS B N 1
ATOM 5784 C CA . LYS B 1 290 ? -17.652 -10.227 44.852 1.00 16.35 290 LYS B CA 1
ATOM 5785 C C . LYS B 1 290 ? -16.582 -10.519 43.796 1.00 19.54 290 LYS B C 1
ATOM 5786 O O . LYS B 1 290 ? -16.116 -9.581 43.135 1.00 20.13 290 LYS B O 1
ATOM 5792 N N . ARG B 1 291 ? -16.143 -11.795 43.672 1.00 17.98 291 ARG B N 1
ATOM 5793 C CA . ARG B 1 291 ? -15.047 -12.137 42.754 1.00 17.54 291 ARG B CA 1
ATOM 5794 C C . ARG B 1 291 ? -15.350 -11.864 41.280 1.00 21.51 291 ARG B C 1
ATOM 5795 O O . ARG B 1 291 ? -14.482 -11.330 40.576 1.00 20.70 291 ARG B O 1
ATOM 5803 N N . GLU B 1 292 ? -16.536 -12.254 40.813 1.00 18.47 292 GLU B N 1
ATOM 5804 C CA . GLU B 1 292 ? -16.944 -12.062 39.428 1.00 16.90 292 GLU B CA 1
ATOM 5805 C C . GLU B 1 292 ? -18.353 -11.493 39.445 1.00 22.02 292 GLU B C 1
ATOM 5806 O O . GLU B 1 292 ? -19.334 -12.241 39.364 1.00 20.78 292 GLU B O 1
ATOM 5812 N N . PRO B 1 293 ? -18.450 -10.152 39.590 1.00 18.67 293 PRO B N 1
ATOM 5813 C CA . PRO B 1 293 ? -19.769 -9.506 39.664 1.00 19.82 293 PRO B CA 1
ATOM 5814 C C . PRO B 1 293 ? -20.650 -9.804 38.459 1.00 20.33 293 PRO B C 1
ATOM 5815 O O . PRO B 1 293 ? -20.135 -10.086 37.377 1.00 19.26 293 PRO B O 1
ATOM 5819 N N . ILE B 1 294 ? -21.971 -9.800 38.647 1.00 18.02 294 ILE B N 1
ATOM 5820 C CA . ILE B 1 294 ? -22.924 -10.029 37.548 1.00 17.05 294 ILE B CA 1
ATOM 5821 C C . ILE B 1 294 ? -22.503 -9.082 36.405 1.00 20.00 294 ILE B C 1
ATOM 5822 O O . ILE B 1 294 ? -22.372 -7.888 36.659 1.00 21.80 294 ILE B O 1
ATOM 5827 N N . PRO B 1 295 ? -22.145 -9.613 35.212 1.00 15.84 295 PRO B N 1
ATOM 5828 C CA . PRO B 1 295 ? -21.524 -8.768 34.184 1.00 17.18 295 PRO B CA 1
ATOM 5829 C C . PRO B 1 295 ? -22.437 -7.911 33.325 1.00 22.59 295 PRO B C 1
ATOM 5830 O O . PRO B 1 295 ? -21.928 -7.107 32.536 1.00 21.64 295 PRO B O 1
ATOM 5834 N N . THR B 1 296 ? -23.755 -8.141 33.407 1.00 20.49 296 THR B N 1
ATOM 5835 C CA . THR B 1 296 ? -24.755 -7.419 32.606 1.00 21.58 296 THR B CA 1
ATOM 5836 C C . THR B 1 296 ? -26.009 -7.284 33.452 1.00 23.53 296 THR B C 1
ATOM 5837 O O . THR B 1 296 ? -26.222 -8.136 34.316 1.00 22.67 296 THR B O 1
ATOM 5841 N N . ASN B 1 297 ? -26.878 -6.273 33.192 1.00 19.97 297 ASN B N 1
ATOM 5842 C CA . ASN B 1 297 ? -28.147 -6.181 33.918 1.00 18.95 297 ASN B CA 1
ATOM 5843 C C . ASN B 1 297 ? -28.858 -7.519 33.712 1.00 21.01 297 ASN B C 1
ATOM 5844 O O . ASN B 1 297 ? -28.918 -7.985 32.583 1.00 19.00 297 ASN B O 1
ATOM 5849 N N . LEU B 1 298 ? -29.278 -8.164 34.803 1.00 16.61 298 LEU B N 1
ATOM 5850 C CA . LEU B 1 298 ? -29.873 -9.511 34.750 1.00 15.70 298 LEU B CA 1
ATOM 5851 C C . LEU B 1 298 ? -31.135 -9.564 35.564 1.00 18.77 298 LEU B C 1
ATOM 5852 O O . LEU B 1 298 ? -31.129 -9.122 36.715 1.00 18.69 298 LEU B O 1
ATOM 5857 N N . THR B 1 299 ? -32.196 -10.188 35.002 1.00 15.40 299 THR B N 1
ATOM 5858 C CA . THR B 1 299 ? -33.454 -10.369 35.701 1.00 15.81 299 THR B CA 1
ATOM 5859 C C . THR B 1 299 ? -33.461 -11.779 36.266 1.00 18.04 299 THR B C 1
ATOM 5860 O O . THR B 1 299 ? -33.139 -12.736 35.554 1.00 17.72 299 THR B O 1
ATOM 5864 N N . VAL B 1 300 ? -33.771 -11.890 37.552 1.00 16.31 300 VAL B N 1
ATOM 5865 C CA . VAL B 1 300 ? -33.892 -13.180 38.225 1.00 15.60 300 VAL B CA 1
ATOM 5866 C C . VAL B 1 300 ? -35.241 -13.245 38.942 1.00 19.12 300 VAL B C 1
ATOM 5867 O O . VAL B 1 300 ? -35.872 -12.217 39.157 1.00 18.96 300 VAL B O 1
ATOM 5871 N N . TYR B 1 301 ? -35.645 -14.456 39.355 1.00 17.52 301 TYR B N 1
ATOM 5872 C CA . TYR B 1 301 ? -36.944 -14.717 39.971 1.00 17.04 301 TYR B CA 1
ATOM 5873 C C . TYR B 1 301 ? -36.792 -15.549 41.220 1.00 21.49 301 TYR B C 1
ATOM 5874 O O . TYR B 1 301 ? -36.062 -16.556 41.230 1.00 19.80 301 TYR B O 1
ATOM 5883 N N . ARG B 1 302 ? -37.584 -15.185 42.226 1.00 20.70 302 ARG B N 1
ATOM 5884 C CA . ARG B 1 302 ? -37.673 -15.835 43.524 1.00 21.45 302 ARG B CA 1
ATOM 5885 C C . ARG B 1 302 ? -39.157 -15.856 43.928 1.00 25.40 302 ARG B C 1
ATOM 5886 O O . ARG B 1 302 ? -39.886 -14.908 43.622 1.00 22.75 302 ARG B O 1
ATOM 5894 N N . ARG B 1 303 ? -39.598 -16.902 44.639 1.00 24.08 303 ARG B N 1
ATOM 5895 C CA . ARG B 1 303 ? -40.961 -16.916 45.186 1.00 23.96 303 ARG B CA 1
ATOM 5896 C C . ARG B 1 303 ? -40.939 -16.807 46.704 1.00 29.14 303 ARG B C 1
ATOM 5897 O O . ARG B 1 303 ? -40.141 -17.484 47.348 1.00 29.25 303 ARG B O 1
ATOM 5905 N N . SER B 1 304 ? -41.833 -15.960 47.252 1.00 30.44 304 SER B N 1
ATOM 5906 C CA A SER B 1 304 ? -41.961 -15.669 48.680 0.50 30.89 304 SER B CA 1
ATOM 5907 C CA B SER B 1 304 ? -41.969 -15.677 48.686 0.50 30.56 304 SER B CA 1
ATOM 5908 C C . SER B 1 304 ? -43.315 -16.075 49.268 1.00 36.36 304 SER B C 1
ATOM 5909 O O . SER B 1 304 ? -44.350 -15.970 48.596 1.00 35.13 304 SER B O 1
ATOM 5914 N N . GLY B 1 305 ? -43.288 -16.451 50.549 1.00 38.44 305 GLY B N 1
ATOM 5915 C CA . GLY B 1 305 ? -44.453 -16.808 51.350 1.00 40.51 305 GLY B CA 1
ATOM 5916 C C . GLY B 1 305 ? -45.011 -15.574 52.050 1.00 47.62 305 GLY B C 1
ATOM 5917 O O . GLY B 1 305 ? -44.523 -14.463 51.811 1.00 46.92 305 GLY B O 1
ATOM 5918 N N . PRO B 1 306 ? -46.049 -15.707 52.912 1.00 46.93 306 PRO B N 1
ATOM 5919 C CA . PRO B 1 306 ? -46.632 -14.503 53.543 1.00 46.93 306 PRO B CA 1
ATOM 5920 C C . PRO B 1 306 ? -45.769 -13.801 54.592 1.00 52.46 306 PRO B C 1
ATOM 5921 O O . PRO B 1 306 ? -45.883 -12.578 54.762 1.00 51.53 306 PRO B O 1
ATOM 5925 N N . GLN B 1 307 ? -44.931 -14.572 55.306 1.00 50.45 307 GLN B N 1
ATOM 5926 C CA . GLN B 1 307 ? -44.083 -14.091 56.403 1.00 50.53 307 GLN B CA 1
ATOM 5927 C C . GLN B 1 307 ? -43.120 -12.966 56.022 1.00 53.69 307 GLN B C 1
ATOM 5928 O O . GLN B 1 307 ? -42.881 -12.087 56.853 1.00 53.35 307 GLN B O 1
ATOM 5934 N N . GLU B 1 308 ? -42.619 -12.958 54.772 1.00 49.48 308 GLU B N 1
ATOM 5935 C CA . GLU B 1 308 ? -41.667 -11.946 54.273 1.00 48.93 308 GLU B CA 1
ATOM 5936 C C . GLU B 1 308 ? -42.260 -10.536 54.146 1.00 52.17 308 GLU B C 1
ATOM 5937 O O . GLU B 1 308 ? -41.513 -9.563 54.086 1.00 52.56 308 GLU B O 1
ATOM 5943 N N . PHE B 1 309 ? -43.590 -10.430 54.091 1.00 48.29 309 PHE B N 1
ATOM 5944 C CA . PHE B 1 309 ? -44.299 -9.162 53.956 1.00 47.57 309 PHE B CA 1
ATOM 5945 C C . PHE B 1 309 ? -45.256 -8.908 55.160 1.00 49.83 309 PHE B C 1
ATOM 5946 O O . PHE B 1 309 ? -46.303 -8.254 55.029 1.00 48.36 309 PHE B O 1
ATOM 5954 N N . GLY B 1 310 ? -44.829 -9.401 56.326 1.00 45.99 310 GLY B N 1
ATOM 5955 C CA . GLY B 1 310 ? -45.510 -9.273 57.609 1.00 45.68 310 GLY B CA 1
ATOM 5956 C C . GLY B 1 310 ? -46.858 -9.958 57.710 1.00 50.27 310 GLY B C 1
ATOM 5957 O O . GLY B 1 310 ? -47.730 -9.484 58.447 1.00 49.57 310 GLY B O 1
ATOM 5958 N N . LEU B 1 311 ? -47.041 -11.083 56.983 1.00 46.63 311 LEU B N 1
ATOM 5959 C CA . LEU B 1 311 ? -48.313 -11.804 57.007 1.00 46.62 311 LEU B CA 1
ATOM 5960 C C . LEU B 1 311 ? -48.175 -13.296 57.350 1.00 49.63 311 LEU B C 1
ATOM 5961 O O . LEU B 1 311 ? -47.064 -13.798 57.529 1.00 47.08 311 LEU B O 1
ATOM 5966 N N . THR B 1 312 ? -49.326 -13.974 57.512 1.00 47.17 312 THR B N 1
ATOM 5967 C CA . THR B 1 312 ? -49.433 -15.418 57.769 1.00 47.24 312 THR B CA 1
ATOM 5968 C C . THR B 1 312 ? -50.305 -16.010 56.649 1.00 49.41 312 THR B C 1
ATOM 5969 O O . THR B 1 312 ? -50.926 -15.254 55.894 1.00 47.78 312 THR B O 1
ATOM 5973 N N . LEU B 1 313 ? -50.382 -17.354 56.570 1.00 45.37 313 LEU B N 1
ATOM 5974 C CA . LEU B 1 313 ? -51.202 -18.055 55.581 1.00 45.03 313 LEU B CA 1
ATOM 5975 C C . LEU B 1 313 ? -52.703 -17.802 55.836 1.00 49.53 313 LEU B C 1
ATOM 5976 O O . LEU B 1 313 ? -53.493 -17.775 54.889 1.00 49.72 313 LEU B O 1
ATOM 5981 N N . THR B 1 314 ? -53.080 -17.576 57.114 1.00 46.45 314 THR B N 1
ATOM 5982 C CA . THR B 1 314 ? -54.466 -17.340 57.555 1.00 46.32 314 THR B CA 1
ATOM 5983 C C . THR B 1 314 ? -54.862 -15.841 57.607 1.00 50.66 314 THR B C 1
ATOM 5984 O O . THR B 1 314 ? -56.031 -15.535 57.866 1.00 50.55 314 THR B O 1
ATOM 5988 N N . SER B 1 315 ? -53.910 -14.915 57.325 1.00 46.53 315 SER B N 1
ATOM 5989 C CA . SER B 1 315 ? -54.162 -13.463 57.293 1.00 45.45 315 SER B CA 1
ATOM 5990 C C . SER B 1 315 ? -55.187 -13.097 56.202 1.00 49.08 315 SER B C 1
ATOM 5991 O O . SER B 1 315 ? -54.985 -13.481 55.039 1.00 48.12 315 SER B O 1
ATOM 5994 N N . PRO B 1 316 ? -56.274 -12.340 56.517 1.00 45.23 316 PRO B N 1
ATOM 5995 C CA . PRO B 1 316 ? -57.217 -11.941 55.449 1.00 44.81 316 PRO B CA 1
ATOM 5996 C C . PRO B 1 316 ? -56.532 -11.075 54.380 1.00 48.23 316 PRO B C 1
ATOM 5997 O O . PRO B 1 316 ? -56.991 -11.022 53.239 1.00 47.34 316 PRO B O 1
ATOM 6001 N N . GLU B 1 317 ? -55.389 -10.451 54.745 1.00 44.33 317 GLU B N 1
ATOM 6002 C CA . GLU B 1 317 ? -54.594 -9.605 53.861 1.00 43.98 317 GLU B CA 1
ATOM 6003 C C . GLU B 1 317 ? -53.817 -10.431 52.809 1.00 48.32 317 GLU B C 1
ATOM 6004 O O . GLU B 1 317 ? -53.355 -9.854 51.823 1.00 48.79 317 GLU B O 1
ATOM 6010 N N . TYR B 1 318 ? -53.672 -11.767 53.025 1.00 43.63 318 TYR B N 1
ATOM 6011 C CA . TYR B 1 318 ? -52.962 -12.674 52.118 1.00 42.41 318 TYR B CA 1
ATOM 6012 C C . TYR B 1 318 ? -53.898 -13.279 51.064 1.00 45.05 318 TYR B C 1
ATOM 6013 O O . TYR B 1 318 ? -53.427 -13.799 50.048 1.00 44.73 318 TYR B O 1
ATOM 6022 N N . ASP B 1 319 ? -55.219 -13.156 51.268 1.00 40.21 319 ASP B N 1
ATOM 6023 C CA . ASP B 1 319 ? -56.203 -13.611 50.287 1.00 38.99 319 ASP B CA 1
ATOM 6024 C C . ASP B 1 319 ? -56.329 -12.508 49.201 1.00 40.11 319 ASP B C 1
ATOM 6025 O O . ASP B 1 319 ? -57.100 -11.561 49.354 1.00 39.30 319 ASP B O 1
ATOM 6030 N N . PHE B 1 320 ? -55.557 -12.653 48.095 1.00 34.03 320 PHE B N 1
ATOM 6031 C CA . PHE B 1 320 ? -55.509 -11.687 46.998 1.00 31.91 320 PHE B CA 1
ATOM 6032 C C . PHE B 1 320 ? -56.665 -11.860 46.016 1.00 37.16 320 PHE B C 1
ATOM 6033 O O . PHE B 1 320 ? -56.807 -11.054 45.095 1.00 36.74 320 PHE B O 1
ATOM 6041 N N . ASN B 1 321 ? -57.545 -12.868 46.255 1.00 34.10 321 ASN B N 1
ATOM 6042 C CA . ASN B 1 321 ? -58.755 -13.103 45.459 1.00 35.53 321 ASN B CA 1
ATOM 6043 C C . ASN B 1 321 ? -59.749 -11.947 45.690 1.00 42.98 321 ASN B C 1
ATOM 6044 O O . ASN B 1 321 ? -60.553 -11.642 44.806 1.00 44.29 321 ASN B O 1
ATOM 6049 N N . LYS B 1 322 ? -59.636 -11.274 46.853 1.00 40.91 322 LYS B N 1
ATOM 6050 C CA . LYS B 1 322 ? -60.423 -10.087 47.223 1.00 41.75 322 LYS B CA 1
ATOM 6051 C C . LYS B 1 322 ? -59.661 -8.850 46.705 1.00 46.77 322 LYS B C 1
ATOM 6052 O O . LYS B 1 322 ? -58.550 -8.570 47.175 1.00 44.23 322 LYS B O 1
ATOM 6058 N N . LEU B 1 323 ? -60.258 -8.136 45.719 1.00 45.11 323 LEU B N 1
ATOM 6059 C CA . LEU B 1 323 ? -59.694 -6.966 45.034 1.00 46.13 323 LEU B CA 1
ATOM 6060 C C . LEU B 1 323 ? -59.229 -5.853 45.976 1.00 50.02 323 LEU B C 1
ATOM 6061 O O . LEU B 1 323 ? -58.269 -5.153 45.640 1.00 50.64 323 LEU B O 1
ATOM 6066 N N . GLU B 1 324 ? -59.887 -5.704 47.152 1.00 45.45 324 GLU B N 1
ATOM 6067 C CA . GLU B 1 324 ? -59.528 -4.729 48.188 1.00 44.94 324 GLU B CA 1
ATOM 6068 C C . GLU B 1 324 ? -58.212 -5.112 48.891 1.00 46.86 324 GLU B C 1
ATOM 6069 O O . GLU B 1 324 ? -57.563 -4.246 49.478 1.00 46.39 324 GLU B O 1
ATOM 6075 N N . ASN B 1 325 ? -57.842 -6.408 48.864 1.00 41.62 325 ASN B N 1
ATOM 6076 C CA . ASN B 1 325 ? -56.602 -6.877 49.493 1.00 40.43 325 ASN B CA 1
ATOM 6077 C C . ASN B 1 325 ? -55.404 -6.661 48.578 1.00 39.49 325 ASN B C 1
ATOM 6078 O O . ASN B 1 325 ? -54.298 -6.484 49.073 1.00 36.99 325 ASN B O 1
ATOM 6083 N N . ILE B 1 326 ? -55.622 -6.657 47.252 1.00 35.49 326 ILE B N 1
ATOM 6084 C CA . ILE B 1 326 ? -54.528 -6.369 46.319 1.00 34.62 326 ILE B CA 1
ATOM 6085 C C . ILE B 1 326 ? -54.182 -4.879 46.520 1.00 40.99 326 ILE B C 1
ATOM 6086 O O . ILE B 1 326 ? -53.071 -4.552 46.952 1.00 39.28 326 ILE B O 1
ATOM 6091 N N . ASP B 1 327 ? -55.188 -4.003 46.305 1.00 40.28 327 ASP B N 1
ATOM 6092 C CA . ASP B 1 327 ? -55.088 -2.551 46.469 1.00 40.98 327 ASP B CA 1
ATOM 6093 C C . ASP B 1 327 ? -54.371 -2.167 47.767 1.00 43.50 327 ASP B C 1
ATOM 6094 O O . ASP B 1 327 ? -53.484 -1.315 47.737 1.00 43.89 327 ASP B O 1
ATOM 6099 N N . ALA B 1 328 ? -54.679 -2.869 48.869 1.00 39.46 328 ALA B N 1
ATOM 6100 C CA . ALA B 1 328 ? -54.068 -2.664 50.182 1.00 39.14 328 ALA B CA 1
ATOM 6101 C C . ALA B 1 328 ? -52.578 -3.027 50.254 1.00 42.38 328 ALA B C 1
ATOM 6102 O O . ALA B 1 328 ? -51.821 -2.299 50.895 1.00 42.15 328 ALA B O 1
ATOM 6104 N N . PHE B 1 329 ? -52.153 -4.153 49.629 1.00 37.97 329 PHE B N 1
ATOM 6105 C CA . PHE B 1 329 ? -50.741 -4.598 49.622 1.00 36.17 329 PHE B CA 1
ATOM 6106 C C . PHE B 1 329 ? -49.883 -3.663 48.740 1.00 35.01 329 PHE B C 1
ATOM 6107 O O . PHE B 1 329 ? -48.750 -3.360 49.097 1.00 33.82 329 PHE B O 1
ATOM 6115 N N . LYS B 1 330 ? -50.428 -3.235 47.590 1.00 32.26 330 LYS B N 1
ATOM 6116 C CA . LYS B 1 330 ? -49.771 -2.324 46.641 1.00 31.50 330 LYS B CA 1
ATOM 6117 C C . LYS B 1 330 ? -49.512 -0.981 47.328 1.00 38.77 330 LYS B C 1
ATOM 6118 O O . LYS B 1 330 ? -48.364 -0.526 47.383 1.00 38.28 330 LYS B O 1
ATOM 6124 N N . SER B 1 331 ? -50.577 -0.392 47.914 1.00 36.14 331 SER B N 1
ATOM 6125 C CA . SER B 1 331 ? -50.529 0.882 48.644 1.00 36.92 331 SER B CA 1
ATOM 6126 C C . SER B 1 331 ? -49.433 0.849 49.733 1.00 39.35 331 SER B C 1
ATOM 6127 O O . SER B 1 331 ? -48.730 1.843 49.931 1.00 39.19 331 SER B O 1
ATOM 6130 N N . LYS B 1 332 ? -49.249 -0.311 50.379 1.00 34.70 332 LYS B N 1
ATOM 6131 C CA . LYS B 1 332 ? -48.256 -0.490 51.433 1.00 34.15 332 LYS B CA 1
ATOM 6132 C C . LYS B 1 332 ? -46.802 -0.773 50.960 1.00 39.71 332 LYS B C 1
ATOM 6133 O O . LYS B 1 332 ? -45.873 -0.243 51.575 1.00 40.63 332 LYS B O 1
ATOM 6139 N N . TRP B 1 333 ? -46.588 -1.620 49.911 1.00 33.89 333 TRP B N 1
ATOM 6140 C CA . TRP B 1 333 ? -45.237 -2.031 49.507 1.00 32.24 333 TRP B CA 1
ATOM 6141 C C . TRP B 1 333 ? -44.608 -1.310 48.321 1.00 31.76 333 TRP B C 1
ATOM 6142 O O . TRP B 1 333 ? -43.383 -1.262 48.257 1.00 29.89 333 TRP B O 1
ATOM 6153 N N . GLU B 1 334 ? -45.403 -0.806 47.375 1.00 28.09 334 GLU B N 1
ATOM 6154 C CA . GLU B 1 334 ? -44.874 -0.097 46.203 1.00 27.09 334 GLU B CA 1
ATOM 6155 C C . GLU B 1 334 ? -44.122 1.143 46.614 1.00 32.02 334 GLU B C 1
ATOM 6156 O O . GLU B 1 334 ? -44.631 1.919 47.422 1.00 31.60 334 GLU B O 1
ATOM 6162 N N . GLY B 1 335 ? -42.912 1.301 46.077 1.00 29.07 335 GLY B N 1
ATOM 6163 C CA . GLY B 1 335 ? -42.021 2.407 46.400 1.00 28.88 335 GLY B CA 1
ATOM 6164 C C . GLY B 1 335 ? -41.143 2.142 47.613 1.00 32.83 335 GLY B C 1
ATOM 6165 O O . GLY B 1 335 ? -40.258 2.944 47.906 1.00 33.41 335 GLY B O 1
ATOM 6166 N N . GLN B 1 336 ? -41.348 1.005 48.309 1.00 29.39 336 GLN B N 1
ATOM 6167 C CA . GLN B 1 336 ? -40.575 0.650 49.510 1.00 29.85 336 GLN B CA 1
ATOM 6168 C C . GLN B 1 336 ? -39.300 -0.129 49.199 1.00 32.58 336 GLN B C 1
ATOM 6169 O O . GLN B 1 336 ? -39.208 -0.809 48.169 1.00 29.64 336 GLN B O 1
ATOM 6175 N N . ALA B 1 337 ? -38.321 -0.037 50.118 1.00 29.09 337 ALA B N 1
ATOM 6176 C CA . ALA B 1 337 ? -37.101 -0.822 50.051 1.00 29.68 337 ALA B CA 1
ATOM 6177 C C . ALA B 1 337 ? -37.310 -2.043 50.949 1.00 34.32 337 ALA B C 1
ATOM 6178 O O . ALA B 1 337 ? -37.822 -1.938 52.077 1.00 33.90 337 ALA B O 1
ATOM 6180 N N . LEU B 1 338 ? -36.989 -3.210 50.395 1.00 30.36 338 LEU B N 1
ATOM 6181 C CA . LEU B 1 338 ? -37.071 -4.519 51.025 1.00 30.13 338 LEU B CA 1
ATOM 6182 C C . LEU B 1 338 ? -35.665 -4.896 51.448 1.00 32.30 338 LEU B C 1
ATOM 6183 O O . LEU B 1 338 ? -34.762 -4.801 50.622 1.00 30.65 338 LEU B O 1
ATOM 6188 N N . SER B 1 339 ? -35.472 -5.365 52.700 1.00 29.64 339 SER B N 1
ATOM 6189 C CA . SER B 1 339 ? -34.146 -5.747 53.223 1.00 29.47 339 SER B CA 1
ATOM 6190 C C . SER B 1 339 ? -34.078 -7.238 53.543 1.00 32.56 339 SER B C 1
ATOM 6191 O O . SER B 1 339 ? -35.000 -7.767 54.171 1.00 31.09 339 SER B O 1
ATOM 6194 N N . TYR B 1 340 ? -32.976 -7.913 53.148 1.00 28.48 340 TYR B N 1
ATOM 6195 C CA . TYR B 1 340 ? -32.816 -9.334 53.445 1.00 29.20 340 TYR B CA 1
ATOM 6196 C C . TYR B 1 340 ? -31.506 -9.578 54.178 1.00 29.33 340 TYR B C 1
ATOM 6197 O O . TYR B 1 340 ? -30.447 -9.356 53.582 1.00 26.80 340 TYR B O 1
ATOM 6206 N N . PRO B 1 341 ? -31.540 -10.036 55.456 1.00 26.82 341 PRO B N 1
ATOM 6207 C CA . PRO B 1 341 ? -30.270 -10.291 56.167 1.00 26.23 341 PRO B CA 1
ATOM 6208 C C . PRO B 1 341 ? -29.544 -11.531 55.670 1.00 27.12 341 PRO B C 1
ATOM 6209 O O . PRO B 1 341 ? -28.328 -11.563 55.713 1.00 27.23 341 PRO B O 1
ATOM 6213 N N . ASN B 1 342 ? -30.295 -12.537 55.211 1.00 22.02 342 ASN B N 1
ATOM 6214 C CA . ASN B 1 342 ? -29.798 -13.802 54.673 1.00 22.07 342 ASN B CA 1
ATOM 6215 C C . ASN B 1 342 ? -29.257 -13.620 53.252 1.00 24.50 342 ASN B C 1
ATOM 6216 O O . ASN B 1 342 ? -29.592 -12.625 52.583 1.00 23.54 342 ASN B O 1
ATOM 6221 N N . PHE B 1 343 ? -28.480 -14.613 52.775 1.00 20.75 343 PHE B N 1
ATOM 6222 C CA . PHE B 1 343 ? -28.049 -14.698 51.375 1.00 19.71 343 PHE B CA 1
ATOM 6223 C C . PHE B 1 343 ? -29.361 -15.042 50.617 1.00 26.18 343 PHE B C 1
ATOM 6224 O O . PHE B 1 343 ? -30.228 -15.733 51.172 1.00 24.94 343 PHE B O 1
ATOM 6232 N N . ILE B 1 344 ? -29.508 -14.564 49.383 1.00 21.34 344 ILE B N 1
ATOM 6233 C CA . ILE B 1 344 ? -30.753 -14.732 48.654 1.00 20.97 344 ILE B CA 1
ATOM 6234 C C . ILE B 1 344 ? -30.582 -15.624 47.459 1.00 23.61 344 ILE B C 1
ATOM 6235 O O . ILE B 1 344 ? -29.851 -15.284 46.519 1.00 22.87 344 ILE B O 1
ATOM 6240 N N . SER B 1 345 ? -31.339 -16.713 47.449 1.00 19.34 345 SER B N 1
ATOM 6241 C CA . SER B 1 345 ?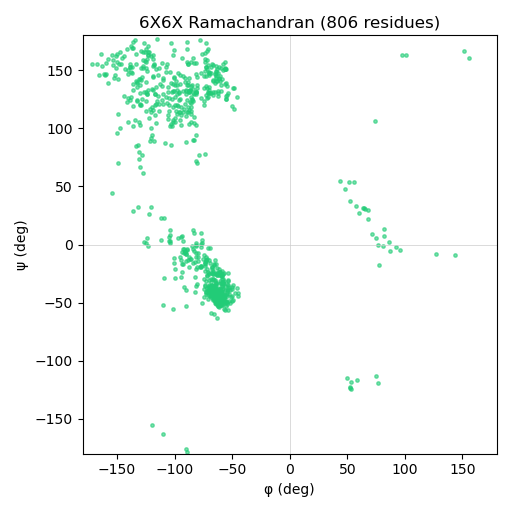 -31.349 -17.622 46.323 1.00 19.56 345 SER B CA 1
ATOM 6242 C C . SER B 1 345 ? -32.396 -17.160 45.262 1.00 21.31 345 SER B C 1
ATOM 6243 O O . SER B 1 345 ? -33.561 -16.894 45.580 1.00 21.23 345 SER B O 1
ATOM 6246 N N . THR B 1 346 ? -31.980 -17.096 44.000 1.00 18.47 346 THR B N 1
ATOM 6247 C CA . THR B 1 346 ? -32.891 -16.699 42.927 1.00 18.36 346 THR B CA 1
ATOM 6248 C C . THR B 1 346 ? -32.656 -17.640 41.768 1.00 20.90 346 THR B C 1
ATOM 6249 O O . THR B 1 346 ? -31.655 -18.369 41.770 1.00 18.43 346 THR B O 1
ATOM 6253 N N . SER B 1 347 ? -33.530 -17.610 40.758 1.00 17.52 347 SER B N 1
ATOM 6254 C CA . SER B 1 347 ? -33.317 -18.461 39.579 1.00 16.88 347 SER B CA 1
ATOM 6255 C C . SER B 1 347 ? -33.321 -17.584 38.341 1.00 18.85 347 SER B C 1
ATOM 6256 O O . SER B 1 347 ? -34.061 -16.586 38.317 1.00 17.46 347 SER B O 1
ATOM 6259 N N . ILE B 1 348 ? -32.601 -18.001 37.272 1.00 15.17 348 ILE B N 1
ATOM 6260 C CA . ILE B 1 348 ? -32.729 -17.270 35.991 1.00 16.42 348 ILE B CA 1
ATOM 6261 C C . ILE B 1 348 ? -34.115 -17.604 35.316 1.00 19.84 348 ILE B C 1
ATOM 6262 O O . ILE B 1 348 ? -34.490 -16.965 34.340 1.00 18.71 348 ILE B O 1
ATOM 6267 N N . GLY B 1 349 ? -34.775 -18.669 35.778 1.00 17.92 349 GLY B N 1
ATOM 6268 C CA . GLY B 1 349 ? -36.070 -19.098 35.259 1.00 18.47 349 GLY B CA 1
ATOM 6269 C C . GLY B 1 349 ? -37.188 -18.580 36.134 1.00 19.76 349 GLY B C 1
ATOM 6270 O O . GLY B 1 349 ? -37.024 -18.509 37.347 1.00 19.30 349 GLY B O 1
ATOM 6271 N N . SER B 1 350 ? -38.353 -18.277 35.527 1.00 17.28 350 SER B N 1
ATOM 6272 C CA . SER B 1 350 ? -39.524 -17.726 36.218 1.00 16.84 350 SER B CA 1
ATOM 6273 C C . SER B 1 350 ? -40.603 -18.760 36.521 1.00 20.64 350 SER B C 1
ATOM 6274 O O . SER B 1 350 ? -41.558 -18.434 37.228 1.00 18.95 350 SER B O 1
ATOM 6277 N N . VAL B 1 351 ? -40.489 -19.976 35.937 1.00 18.22 351 VAL B N 1
ATOM 6278 C CA . VAL B 1 351 ? -41.500 -21.036 36.067 1.00 17.68 351 VAL B CA 1
ATOM 6279 C C . VAL B 1 351 ? -41.807 -21.411 37.507 1.00 20.40 351 VAL B C 1
ATOM 6280 O O . VAL B 1 351 ? -40.940 -21.304 38.375 1.00 19.06 351 VAL B O 1
ATOM 6284 N N . ASN B 1 352 ? -43.053 -21.864 37.758 1.00 20.63 352 ASN B N 1
ATOM 6285 C CA . ASN B 1 352 ? -43.404 -22.362 39.082 1.00 19.58 352 ASN B CA 1
ATOM 6286 C C . ASN B 1 352 ? -42.727 -23.735 39.258 1.00 22.83 352 ASN B C 1
ATOM 6287 O O . ASN B 1 352 ? -42.409 -24.392 38.266 1.00 21.38 352 ASN B O 1
ATOM 6292 N N . MET B 1 353 ? -42.435 -24.126 40.511 1.00 22.44 353 MET B N 1
ATOM 6293 C CA . MET B 1 353 ? -41.780 -25.411 40.830 1.00 23.35 353 MET B CA 1
ATOM 6294 C C . MET B 1 353 ? -42.477 -26.006 42.054 1.00 28.33 353 MET B C 1
ATOM 6295 O O . MET B 1 353 ? -42.901 -25.250 42.926 1.00 25.98 353 MET B O 1
ATOM 6300 N N . SER B 1 354 ? -42.549 -27.351 42.152 1.00 25.36 354 SER B N 1
ATOM 6301 C CA . SER B 1 354 ? -43.194 -28.019 43.291 1.00 25.62 354 SER B CA 1
ATOM 6302 C C . SER B 1 354 ? -42.724 -27.509 44.664 1.00 29.12 354 SER B C 1
ATOM 6303 O O . SER B 1 354 ? -43.558 -27.329 45.545 1.00 28.54 354 SER B O 1
ATOM 6306 N N . ALA B 1 355 ? -41.428 -27.208 44.825 1.00 26.24 355 ALA B N 1
ATOM 6307 C CA . ALA B 1 355 ? -40.877 -26.709 46.101 1.00 26.54 355 ALA B CA 1
ATOM 6308 C C . ALA B 1 355 ? -41.533 -25.402 46.589 1.00 31.56 355 ALA B C 1
ATOM 6309 O O . ALA B 1 355 ? -41.595 -25.161 47.800 1.00 31.52 355 ALA B O 1
ATOM 6311 N N . PHE B 1 356 ? -42.072 -24.587 45.660 1.00 26.95 356 PHE B N 1
ATOM 6312 C CA . PHE B 1 356 ? -42.718 -23.325 46.038 1.00 27.47 356 PHE B CA 1
ATOM 6313 C C . PHE B 1 356 ? -44.042 -23.076 45.318 1.00 32.17 356 PHE B C 1
ATOM 6314 O O . PHE B 1 356 ? -44.453 -21.919 45.130 1.00 30.40 356 PHE B O 1
ATOM 6322 N N . ALA B 1 357 ? -44.738 -24.176 44.959 1.00 30.00 357 ALA B N 1
ATOM 6323 C CA . ALA B 1 357 ? -45.990 -24.202 44.197 1.00 28.88 357 ALA B CA 1
ATOM 6324 C C . ALA B 1 357 ? -47.088 -23.283 44.719 1.00 29.72 357 ALA B C 1
ATOM 6325 O O . ALA B 1 357 ? -47.827 -22.714 43.925 1.00 28.88 357 ALA B O 1
ATOM 6327 N N . LYS B 1 358 ? -47.191 -23.157 46.055 1.00 27.16 358 LYS B N 1
ATOM 6328 C CA . LYS B 1 358 ? -48.227 -22.399 46.752 1.00 26.45 358 LYS B CA 1
ATOM 6329 C C . LYS B 1 358 ? -47.860 -20.946 47.097 1.00 29.13 358 LYS B C 1
ATOM 6330 O O . LYS B 1 358 ? -48.757 -20.173 47.419 1.00 28.91 358 LYS B O 1
ATOM 6336 N N . ARG B 1 359 ? -46.572 -20.588 47.057 1.00 25.77 359 ARG B N 1
ATOM 6337 C CA . ARG B 1 359 ? -46.097 -19.220 47.357 1.00 25.19 359 ARG B CA 1
ATOM 6338 C C . ARG B 1 359 ? -46.784 -18.198 46.477 1.00 28.29 359 ARG B C 1
ATOM 6339 O O . ARG B 1 359 ? -46.837 -18.369 45.260 1.00 27.75 359 ARG B O 1
ATOM 6347 N N . LYS B 1 360 ? -47.414 -17.190 47.095 1.00 24.42 360 LYS B N 1
ATOM 6348 C CA . LYS B 1 360 ? -48.220 -16.248 46.313 1.00 23.55 360 LYS B CA 1
ATOM 6349 C C . LYS B 1 360 ? -47.479 -15.030 45.804 1.00 24.30 360 LYS B C 1
ATOM 6350 O O . LYS B 1 360 ? -48.084 -14.234 45.106 1.00 25.13 360 LYS B O 1
ATOM 6356 N N . ILE B 1 361 ? -46.232 -14.832 46.193 1.00 21.89 361 ILE B N 1
ATOM 6357 C CA . ILE B 1 361 ? -45.516 -13.604 45.824 1.00 23.03 361 ILE B CA 1
ATOM 6358 C C . ILE B 1 361 ? -44.291 -13.940 44.993 1.00 25.05 361 ILE B C 1
ATOM 6359 O O . ILE B 1 361 ? -43.386 -14.612 45.484 1.00 24.22 361 ILE B O 1
ATOM 6364 N N . VAL B 1 362 ? -44.271 -13.492 43.712 1.00 21.30 362 VAL B N 1
ATOM 6365 C CA . VAL B 1 362 ? -43.128 -13.735 42.837 1.00 20.96 362 VAL B CA 1
ATOM 6366 C C . VAL B 1 362 ? -42.351 -12.425 42.822 1.00 24.65 362 VAL B C 1
ATOM 6367 O O . VAL B 1 362 ? -42.877 -11.411 42.349 1.00 23.06 362 VAL B O 1
ATOM 6371 N N . LEU B 1 363 ? -41.109 -12.467 43.292 1.00 20.03 363 LEU B N 1
ATOM 6372 C CA . LEU B 1 363 ? -40.203 -11.323 43.322 1.00 20.37 363 LEU B CA 1
ATOM 6373 C C . LEU B 1 363 ? -39.387 -11.370 42.028 1.00 22.91 363 LEU B C 1
ATOM 6374 O O . LEU B 1 363 ? -38.658 -12.335 41.800 1.00 23.67 363 LEU B O 1
ATOM 6379 N N . ARG B 1 364 ? -39.584 -10.380 41.143 1.00 20.33 364 ARG B N 1
ATOM 6380 C CA . ARG B 1 364 ? -38.880 -10.280 39.855 1.00 19.22 364 ARG B CA 1
ATOM 6381 C C . ARG B 1 364 ? -37.833 -9.202 40.026 1.00 22.04 364 ARG B C 1
ATOM 6382 O O . ARG B 1 364 ? -38.152 -8.010 40.055 1.00 21.83 364 ARG B O 1
ATOM 6390 N N . ILE B 1 365 ? -36.602 -9.630 40.215 1.00 19.15 365 ILE B N 1
ATOM 6391 C CA . ILE B 1 365 ? -35.486 -8.766 40.557 1.00 18.53 365 ILE B CA 1
ATOM 6392 C C . ILE B 1 365 ? -34.606 -8.414 39.363 1.00 21.76 365 ILE B C 1
ATOM 6393 O O . ILE B 1 365 ? -34.064 -9.307 38.710 1.00 20.19 365 ILE B O 1
ATOM 6398 N N . THR B 1 366 ? -34.375 -7.116 39.150 1.00 18.42 366 THR B N 1
ATOM 6399 C CA . THR B 1 366 ? -33.425 -6.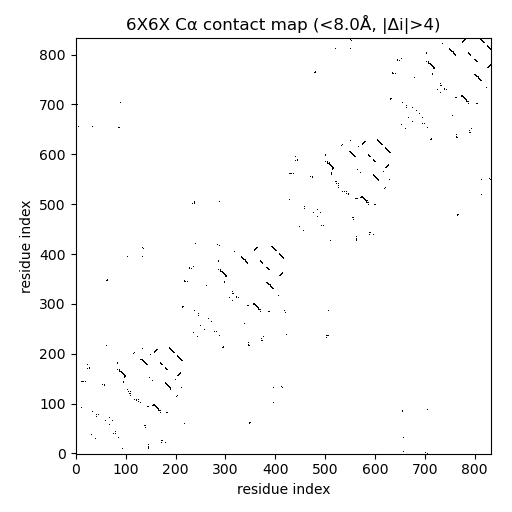682 38.155 1.00 16.71 366 THR B CA 1
ATOM 6400 C C . THR B 1 366 ? -32.123 -6.373 38.906 1.00 21.68 366 THR B C 1
ATOM 6401 O O . THR B 1 366 ? -32.082 -5.472 39.748 1.00 21.04 366 THR B O 1
ATOM 6405 N N . ILE B 1 367 ? -31.055 -7.089 38.528 1.00 17.97 367 ILE B N 1
ATOM 6406 C CA . ILE B 1 367 ? -29.726 -6.969 39.110 1.00 16.62 367 ILE B CA 1
ATOM 6407 C C . ILE B 1 367 ? -28.892 -6.036 38.243 1.00 19.48 367 ILE B C 1
ATOM 6408 O O . ILE B 1 367 ? -28.510 -6.403 37.133 1.00 19.77 367 ILE B O 1
ATOM 6413 N N . PRO B 1 368 ? -28.498 -4.868 38.766 1.00 19.12 368 PRO B N 1
ATOM 6414 C CA . PRO B 1 368 ? -27.626 -3.973 37.981 1.00 18.12 368 PRO B CA 1
ATOM 6415 C C . PRO B 1 368 ? -26.273 -4.603 37.683 1.00 19.72 368 PRO B C 1
ATOM 6416 O O . PRO B 1 368 ? -25.700 -5.299 38.530 1.00 19.74 368 PRO B O 1
ATOM 6420 N N . LYS B 1 369 ? -25.760 -4.383 36.464 1.00 17.52 369 LYS B N 1
ATOM 6421 C CA . LYS B 1 369 ? -24.419 -4.831 36.071 1.00 19.03 369 LYS B CA 1
ATOM 6422 C C . LYS B 1 369 ? -23.419 -4.388 37.178 1.00 23.59 369 LYS B C 1
ATOM 6423 O O . LYS B 1 369 ? -23.490 -3.253 37.654 1.00 22.57 369 LYS B O 1
ATOM 6429 N N . GLY B 1 370 ? -22.528 -5.285 37.591 1.00 21.50 370 GLY B N 1
ATOM 6430 C CA . GLY B 1 370 ? -21.524 -4.960 38.598 1.00 20.65 370 GLY B CA 1
ATOM 6431 C C . GLY B 1 370 ? -21.874 -5.331 40.021 1.00 22.51 370 GLY B C 1
ATOM 6432 O O . GLY B 1 370 ? -21.031 -5.229 40.922 1.00 21.11 370 GLY B O 1
ATOM 6433 N N . SER B 1 371 ? -23.099 -5.830 40.229 1.00 18.48 371 SER B N 1
ATOM 6434 C CA . SER B 1 371 ? -23.551 -6.278 41.531 1.00 18.09 371 SER B CA 1
ATOM 6435 C C . SER B 1 371 ? -22.882 -7.592 41.928 1.00 19.77 371 SER B C 1
ATOM 6436 O O . SER B 1 371 ? -22.644 -8.443 41.067 1.00 17.51 371 SER B O 1
ATOM 6439 N N . PRO B 1 372 ? -22.586 -7.788 43.233 1.00 18.46 372 PRO B N 1
ATOM 6440 C CA . PRO B 1 372 ? -22.079 -9.106 43.666 1.00 18.65 372 PRO B CA 1
ATOM 6441 C C . PRO B 1 372 ? -23.127 -10.165 43.289 1.00 20.30 372 PRO B C 1
ATOM 6442 O O . PRO B 1 372 ? -24.345 -9.888 43.263 1.00 19.96 372 PRO B O 1
ATOM 6446 N N . GLY B 1 373 ? -22.650 -11.363 43.016 1.00 18.26 373 GLY B N 1
ATOM 6447 C CA . GLY B 1 373 ? -23.544 -12.471 42.696 1.00 18.23 373 GLY B CA 1
ATOM 6448 C C . GLY B 1 373 ? -22.828 -13.516 41.885 1.00 21.28 373 GLY B C 1
ATOM 6449 O O . GLY B 1 373 ? -21.761 -13.245 41.326 1.00 17.91 373 GLY B O 1
ATOM 6450 N N . ALA B 1 374 ? -23.383 -14.738 41.872 1.00 17.94 374 ALA B N 1
ATOM 6451 C CA . ALA B 1 374 ? -22.776 -15.821 41.130 1.00 18.14 374 ALA B CA 1
ATOM 6452 C C . ALA B 1 374 ? -23.806 -16.827 40.677 1.00 18.46 374 ALA B C 1
ATOM 6453 O O . ALA B 1 374 ? -24.790 -17.065 41.377 1.00 18.92 374 ALA B O 1
ATOM 6455 N N . TYR B 1 375 ? -23.570 -17.413 39.489 1.00 15.62 375 TYR B N 1
ATOM 6456 C CA . TYR B 1 375 ? -24.400 -18.486 38.973 1.00 13.88 375 TYR B CA 1
ATOM 6457 C C . TYR B 1 375 ? -23.894 -19.790 39.591 1.00 18.59 375 TYR B C 1
ATOM 6458 O O . TYR B 1 375 ? -22.988 -20.436 39.054 1.00 18.62 375 TYR B O 1
ATOM 6467 N N . LEU B 1 376 ? -24.449 -20.161 40.748 1.00 18.46 376 LEU B N 1
ATOM 6468 C CA . LEU B 1 376 ? -24.014 -21.378 41.467 1.00 18.56 376 LEU B CA 1
ATOM 6469 C C . LEU B 1 376 ? -24.269 -22.655 40.704 1.00 23.51 376 LEU B C 1
ATOM 6470 O O . LEU B 1 376 ? -23.535 -23.633 40.924 1.00 24.77 376 LEU B O 1
ATOM 6475 N N . SER B 1 377 ? -25.272 -22.653 39.784 1.00 20.39 377 SER B N 1
ATOM 6476 C CA . SER B 1 377 ? -25.613 -23.839 38.981 1.00 19.56 377 SER B CA 1
ATOM 6477 C C . SER B 1 377 ? -24.500 -24.191 37.940 1.00 23.03 377 SER B C 1
ATOM 6478 O O . SER B 1 377 ? -24.603 -25.222 37.258 1.00 23.43 377 SER B O 1
ATOM 6481 N N . ALA B 1 378 ? -23.425 -23.351 37.860 1.00 19.45 378 ALA B N 1
ATOM 6482 C CA . ALA B 1 378 ? -22.224 -23.606 37.052 1.00 19.79 378 ALA B CA 1
ATOM 6483 C C . ALA B 1 378 ? -21.397 -24.751 37.730 1.00 26.90 378 ALA B C 1
ATOM 6484 O O . ALA B 1 378 ? -20.572 -25.392 37.089 1.00 27.31 378 ALA B O 1
ATOM 6486 N N . ILE B 1 379 ? -21.614 -24.976 39.028 1.00 24.80 379 ILE B N 1
ATOM 6487 C CA . ILE B 1 379 ? -20.944 -26.044 39.776 1.00 24.62 379 ILE B CA 1
ATOM 6488 C C . ILE B 1 379 ? -21.823 -27.309 39.615 1.00 31.39 379 ILE B C 1
ATOM 6489 O O . ILE B 1 379 ? -22.993 -27.292 40.002 1.00 30.81 379 ILE B O 1
ATOM 6494 N N . PRO B 1 380 ? -21.296 -28.390 39.009 1.00 31.91 380 PRO B N 1
ATOM 6495 C CA . PRO B 1 380 ? -22.114 -29.609 38.830 1.00 33.07 380 PRO B CA 1
ATOM 6496 C C . PRO B 1 380 ? -22.534 -30.261 40.148 1.00 38.68 380 PRO B C 1
ATOM 6497 O O . PRO B 1 380 ? -21.862 -30.089 41.171 1.00 37.98 380 PRO B O 1
ATOM 6501 N N . GLY B 1 381 ? -23.655 -30.976 40.112 1.00 36.33 381 GLY B N 1
ATOM 6502 C CA . GLY B 1 381 ? -24.176 -31.712 41.258 1.00 36.89 381 GLY B CA 1
ATOM 6503 C C . GLY B 1 381 ? -24.974 -30.928 42.277 1.00 42.40 381 GLY B C 1
ATOM 6504 O O . GLY B 1 381 ? -25.244 -31.449 43.363 1.00 43.74 381 GLY B O 1
ATOM 6505 N N . TYR B 1 382 ? -25.390 -29.690 41.931 1.00 37.18 382 TYR B N 1
ATOM 6506 C CA . TYR B 1 382 ? -26.146 -28.817 42.826 1.00 36.11 382 TYR B CA 1
ATOM 6507 C C . TYR B 1 382 ? -27.672 -28.928 42.673 1.00 40.64 382 TYR B C 1
ATOM 6508 O O . TYR B 1 382 ? -28.185 -28.827 41.562 1.00 40.79 382 TYR B O 1
ATOM 6517 N N . ALA B 1 383 ? -28.390 -29.067 43.807 1.00 37.74 383 ALA B N 1
ATOM 6518 C CA . ALA B 1 383 ? -29.859 -29.144 43.881 1.00 38.15 383 ALA B CA 1
ATOM 6519 C C . ALA B 1 383 ? -30.589 -27.862 43.400 1.00 38.58 383 ALA B C 1
ATOM 6520 O O . ALA B 1 383 ? -31.752 -27.947 42.987 1.00 37.95 383 ALA B O 1
ATOM 6522 N N . GLY B 1 384 ? -29.920 -26.700 43.484 1.00 33.10 384 GLY B N 1
ATOM 6523 C CA . GLY B 1 384 ? -30.481 -25.406 43.076 1.00 30.48 384 GLY B CA 1
ATOM 6524 C C . GLY B 1 384 ? -30.885 -25.392 41.621 1.00 29.97 384 GLY B C 1
ATOM 6525 O O . GLY B 1 384 ? -30.189 -25.976 40.791 1.00 29.36 384 GLY B O 1
ATOM 6526 N N . GLU B 1 385 ? -32.005 -24.717 41.298 1.00 25.75 385 GLU B N 1
ATOM 6527 C CA . GLU B 1 385 ? -32.552 -24.643 39.947 1.00 24.53 385 GLU B CA 1
ATOM 6528 C C . GLU B 1 385 ? -32.056 -23.386 39.253 1.00 24.52 385 GLU B C 1
ATOM 6529 O O . GLU B 1 385 ? -32.552 -22.294 39.551 1.00 23.30 385 GLU B O 1
ATOM 6535 N N . TYR B 1 386 ? -31.071 -23.536 38.355 1.00 19.53 386 TYR B N 1
ATOM 6536 C CA . TYR B 1 386 ? -30.498 -22.436 37.552 1.00 17.58 386 TYR B CA 1
ATOM 6537 C C . TYR B 1 386 ? -30.276 -21.230 38.435 1.00 20.46 386 TYR B C 1
ATOM 6538 O O . TYR B 1 386 ? -30.766 -20.125 38.171 1.00 20.21 386 TYR B O 1
ATOM 6547 N N . GLU B 1 387 ? -29.549 -21.465 39.507 1.00 17.02 387 GLU B N 1
ATOM 6548 C CA . GLU B 1 387 ? -29.439 -20.534 40.617 1.00 15.81 387 GLU B CA 1
ATOM 6549 C C . GLU B 1 387 ? -28.397 -19.458 40.494 1.00 18.77 387 GLU B C 1
ATOM 6550 O O . GLU B 1 387 ? -27.231 -19.737 40.202 1.00 17.82 387 GLU B O 1
ATOM 6556 N N . VAL B 1 388 ? -28.821 -18.250 40.873 1.00 17.23 388 VAL B N 1
ATO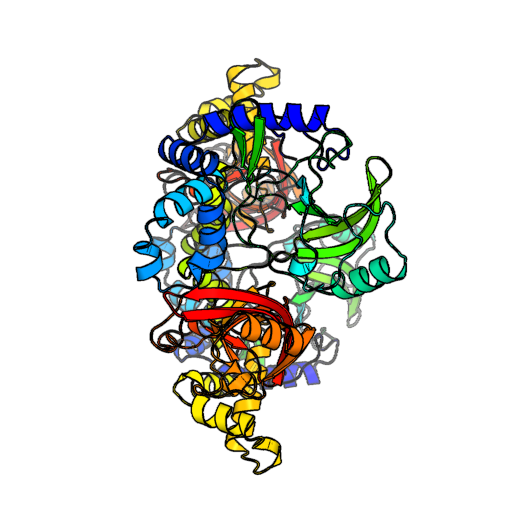M 6557 C CA . VAL B 1 388 ? -27.989 -17.057 41.078 1.00 16.41 388 VAL B CA 1
ATOM 6558 C C . VAL B 1 388 ? -28.091 -16.739 42.574 1.00 19.52 388 VAL B C 1
ATOM 6559 O O . VAL B 1 388 ? -29.209 -16.557 43.088 1.00 17.54 388 VAL B O 1
ATOM 6563 N N . LEU B 1 389 ? -26.950 -16.668 43.273 1.00 17.13 389 LEU B N 1
ATOM 6564 C CA . LEU B 1 389 ? -26.978 -16.308 44.696 1.00 17.08 389 LEU B CA 1
ATOM 6565 C C . LEU B 1 389 ? -26.594 -14.844 44.853 1.00 19.40 389 LEU B C 1
ATOM 6566 O O . LEU B 1 389 ? -25.563 -14.409 44.304 1.00 18.12 389 LEU B O 1
ATOM 6571 N N . LEU B 1 390 ? -27.388 -14.107 45.631 1.00 17.67 390 LEU B N 1
ATOM 6572 C CA . LEU B 1 390 ? -27.147 -12.696 45.919 1.00 17.51 390 LEU B CA 1
ATOM 6573 C C . LEU B 1 390 ? -26.679 -12.544 47.353 1.00 21.12 390 LEU B C 1
ATOM 6574 O O . LEU B 1 390 ? -27.065 -13.329 48.244 1.00 20.49 390 LEU B O 1
ATOM 6579 N N . ASN B 1 391 ? -25.842 -11.529 47.563 1.00 19.73 391 ASN B N 1
ATOM 6580 C CA . ASN B 1 391 ? -25.180 -11.301 48.839 1.00 19.64 391 ASN B CA 1
ATOM 6581 C C . ASN B 1 391 ? -26.149 -11.013 49.984 1.00 22.71 391 ASN B C 1
ATOM 6582 O O . ASN B 1 391 ? -27.207 -10.414 49.787 1.00 20.53 391 ASN B O 1
ATOM 6587 N N . HIS B 1 392 ? -25.780 -11.444 51.190 1.00 23.28 392 HIS B N 1
ATOM 6588 C CA . HIS B 1 392 ? -26.574 -11.166 52.386 1.00 22.84 392 HIS B CA 1
ATOM 6589 C C . HIS B 1 392 ? -26.601 -9.642 52.629 1.00 27.21 392 HIS B C 1
ATOM 6590 O O . HIS B 1 392 ? -25.660 -8.924 52.255 1.00 26.67 392 HIS B O 1
ATOM 6597 N N . GLY B 1 393 ? -27.692 -9.162 53.198 1.00 24.60 393 GLY B N 1
ATOM 6598 C CA . GLY B 1 393 ? -27.862 -7.739 53.484 1.00 24.40 393 GLY B CA 1
ATOM 6599 C C . GLY B 1 393 ? -28.323 -6.933 52.282 1.00 28.32 3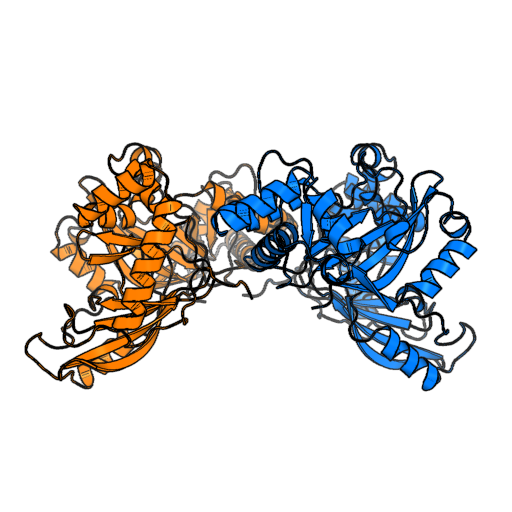93 GLY B C 1
ATOM 6600 O O . GLY B 1 393 ? -28.349 -5.698 52.341 1.00 26.29 393 GLY B O 1
ATOM 6601 N N . SER B 1 394 ? -28.667 -7.617 51.168 1.00 23.59 394 SER B N 1
ATOM 6602 C CA . SER B 1 394 ? -29.105 -6.919 49.944 1.00 22.21 394 SER B CA 1
ATOM 6603 C C . SER B 1 394 ? -30.428 -6.190 50.186 1.00 25.34 394 SER B C 1
ATOM 6604 O O . SER B 1 394 ? -31.273 -6.661 50.954 1.00 25.62 394 SER B O 1
ATOM 6607 N N . LYS B 1 395 ? -30.605 -5.041 49.514 1.00 22.37 395 LYS B N 1
ATOM 6608 C CA . LYS B 1 395 ? -31.850 -4.294 49.573 1.00 21.78 395 LYS B CA 1
ATOM 6609 C C . LYS B 1 395 ? -32.439 -4.216 48.180 1.00 24.16 395 LYS B C 1
ATOM 6610 O O . LYS B 1 395 ? -31.689 -4.125 47.215 1.00 25.03 395 LYS B O 1
ATOM 6616 N N . PHE B 1 396 ? -33.767 -4.264 48.086 1.00 21.56 396 PHE B N 1
ATOM 6617 C CA . PHE B 1 396 ? -34.522 -4.258 46.830 1.00 21.59 396 PHE B CA 1
ATOM 6618 C C . PHE B 1 396 ? -35.545 -3.140 46.791 1.00 24.83 396 PHE B C 1
ATOM 6619 O O . PHE B 1 396 ? -36.387 -3.038 47.682 1.00 25.29 396 PHE B O 1
ATOM 6627 N N . LYS B 1 397 ? -35.458 -2.276 45.775 1.00 19.33 397 LYS B N 1
ATOM 6628 C CA . LYS B 1 397 ? -36.450 -1.211 45.615 1.00 18.52 397 LYS B CA 1
ATOM 6629 C C . LYS B 1 397 ? -37.645 -1.762 44.847 1.00 21.16 397 LYS B C 1
ATOM 6630 O O . LYS B 1 397 ? -37.478 -2.215 43.714 1.00 21.06 397 LYS B O 1
ATOM 6636 N N . ILE B 1 398 ? -38.847 -1.664 45.413 1.00 19.02 398 ILE B N 1
ATOM 6637 C CA . ILE B 1 398 ? -40.064 -2.124 44.741 1.00 19.36 398 ILE B CA 1
ATOM 6638 C C . ILE B 1 398 ? -40.623 -0.989 43.864 1.00 24.18 398 ILE B C 1
ATOM 6639 O O . ILE B 1 398 ? -41.055 0.052 44.379 1.00 22.66 398 ILE B O 1
ATOM 6644 N N . ASN B 1 399 ? -40.646 -1.210 42.544 1.00 20.82 399 ASN B N 1
ATOM 6645 C CA . ASN B 1 399 ? -41.135 -0.200 41.601 1.00 20.93 399 ASN B CA 1
ATOM 6646 C C . ASN B 1 399 ? -42.616 -0.340 41.289 1.00 22.34 399 ASN B C 1
ATOM 6647 O O . ASN B 1 399 ? -43.307 0.665 41.031 1.00 20.17 399 ASN B O 1
ATOM 6652 N N . LYS B 1 400 ? -43.095 -1.603 41.220 1.00 19.34 400 LYS B N 1
ATOM 6653 C CA . LYS B 1 400 ? -44.448 -1.883 40.771 1.00 18.42 400 LYS B CA 1
ATOM 6654 C C . LYS B 1 400 ? -44.875 -3.278 41.220 1.00 22.49 400 LYS B C 1
ATOM 6655 O O . LYS B 1 400 ? -44.054 -4.192 41.251 1.00 20.51 400 LYS B O 1
ATOM 6661 N N . ILE B 1 401 ? -46.166 -3.436 41.520 1.00 20.49 401 ILE B N 1
ATOM 6662 C CA . ILE B 1 401 ? -46.755 -4.738 41.883 1.00 19.93 401 ILE B CA 1
ATOM 6663 C C . ILE B 1 401 ? -47.955 -4.985 40.959 1.00 24.13 401 ILE B C 1
ATOM 6664 O O . ILE B 1 401 ? -48.745 -4.077 40.741 1.00 22.57 401 ILE B O 1
ATOM 6669 N N . ASP B 1 402 ? -48.025 -6.183 40.347 1.00 20.35 402 ASP B N 1
ATOM 6670 C CA . ASP B 1 402 ? -49.097 -6.605 39.468 1.00 18.98 402 ASP B CA 1
ATOM 6671 C C . ASP B 1 402 ? -49.637 -7.924 40.020 1.00 23.80 402 ASP B C 1
ATOM 6672 O O . ASP B 1 402 ? -48.948 -8.615 40.762 1.00 22.98 402 ASP B O 1
ATOM 6677 N N . SER B 1 403 ? -50.863 -8.260 39.673 1.00 23.13 403 SER B N 1
ATOM 6678 C CA . SER B 1 403 ? -51.462 -9.514 40.114 1.00 21.97 403 SER B CA 1
ATOM 6679 C C . SER B 1 403 ? -51.792 -10.347 38.908 1.00 24.48 403 SER B C 1
ATOM 6680 O O . SER B 1 403 ? -51.974 -9.820 37.806 1.00 24.52 403 SER B O 1
ATOM 6683 N N . TYR B 1 404 ? -51.938 -11.653 39.131 1.00 23.42 404 TYR B N 1
ATOM 6684 C CA . TYR B 1 404 ? -52.354 -12.575 38.088 1.00 23.00 404 TYR B CA 1
ATOM 6685 C C . TYR B 1 404 ? -53.049 -13.770 38.736 1.00 25.44 404 TYR B C 1
ATOM 6686 O O . TYR B 1 404 ? -52.840 -14.042 39.920 1.00 24.67 404 TYR B O 1
ATOM 6695 N N . LYS B 1 405 ? -53.858 -14.468 37.962 1.00 24.09 405 LYS B N 1
ATOM 6696 C CA . LYS B 1 405 ? -54.556 -15.656 38.453 1.00 25.27 405 LYS B CA 1
ATOM 6697 C C . LYS B 1 405 ? -53.766 -16.925 38.133 1.00 27.92 405 LYS B C 1
ATOM 6698 O O . LYS B 1 405 ? -53.499 -17.219 36.973 1.00 28.75 405 LYS B O 1
ATOM 6704 N N . ASP B 1 406 ? -53.366 -17.642 39.163 1.00 24.62 406 ASP B N 1
ATOM 6705 C CA . ASP B 1 406 ? -52.732 -18.951 39.032 1.00 24.17 406 ASP B CA 1
ATOM 6706 C C . ASP B 1 406 ? -53.859 -19.948 39.407 1.00 29.54 406 ASP B C 1
ATOM 6707 O O . ASP B 1 406 ? -53.981 -20.355 40.570 1.00 29.34 406 ASP B O 1
ATOM 6712 N N . GLY B 1 407 ? -54.670 -20.295 38.413 1.00 28.40 407 GLY B N 1
ATOM 6713 C CA . GLY B 1 407 ? -55.812 -21.190 38.603 1.00 28.78 407 GLY B CA 1
ATOM 6714 C C . GLY B 1 407 ? -56.909 -20.413 39.301 1.00 35.06 407 GLY B C 1
ATOM 6715 O O . GLY B 1 407 ? -57.404 -19.421 38.759 1.00 36.83 407 GLY B O 1
ATOM 6716 N N . THR B 1 408 ? -57.215 -20.793 40.536 1.00 32.75 408 THR B N 1
ATOM 6717 C CA . THR B 1 408 ? -58.239 -20.126 41.349 1.00 33.37 408 THR B CA 1
ATOM 6718 C C . THR B 1 408 ? -57.588 -19.233 42.406 1.00 38.27 408 THR B C 1
ATOM 6719 O O . THR B 1 408 ? -58.295 -18.608 43.196 1.00 39.98 408 THR B O 1
ATOM 6723 N N . ILE B 1 409 ? -56.240 -19.171 42.421 1.00 33.24 409 ILE B N 1
ATOM 6724 C CA . ILE B 1 409 ? -55.481 -18.387 43.392 1.00 31.84 409 ILE B CA 1
ATOM 6725 C C . ILE B 1 409 ? -54.882 -17.157 42.700 1.00 33.73 409 ILE B C 1
ATOM 6726 O O . ILE B 1 409 ? -54.170 -17.308 41.706 1.00 32.28 409 ILE B O 1
ATOM 6731 N N . THR B 1 410 ? -55.128 -15.961 43.252 1.00 29.45 410 THR B N 1
ATOM 6732 C CA . THR B 1 410 ? -54.520 -14.731 42.744 1.00 28.38 410 THR B CA 1
ATOM 6733 C C . THR B 1 410 ? -53.133 -14.620 43.376 1.00 30.01 410 THR B C 1
ATOM 6734 O O . THR B 1 410 ? -52.969 -14.809 44.585 1.00 29.69 410 THR B O 1
ATOM 6738 N N . LYS B 1 411 ? -52.113 -14.373 42.544 1.00 25.92 411 LYS B N 1
ATOM 6739 C CA . LYS B 1 411 ? -50.753 -14.261 43.038 1.00 23.61 411 LYS B CA 1
ATOM 6740 C C . LYS B 1 411 ? -50.205 -12.892 42.610 1.00 24.65 411 LYS B C 1
ATOM 6741 O O . LYS B 1 411 ? -50.816 -12.254 41.771 1.00 22.81 411 LYS B O 1
ATOM 6747 N N . LEU B 1 412 ? -49.086 -12.451 43.197 1.00 21.61 412 LEU B N 1
ATOM 6748 C CA . LEU B 1 412 ? -48.504 -11.135 42.881 1.00 21.39 412 LEU B CA 1
ATOM 6749 C C . LEU B 1 412 ? -47.122 -11.249 42.242 1.00 22.99 412 LEU B C 1
ATOM 6750 O O . LEU B 1 412 ? -46.355 -12.149 42.576 1.00 23.02 412 LEU B O 1
ATOM 6755 N N . ILE B 1 413 ? -46.775 -10.249 41.406 1.00 19.19 413 ILE B N 1
ATOM 6756 C CA . ILE B 1 413 ? -45.477 -10.120 40.758 1.00 17.12 413 ILE B CA 1
ATOM 6757 C C . ILE B 1 413 ? -44.946 -8.782 41.231 1.00 21.92 413 ILE B C 1
ATOM 6758 O O . ILE B 1 413 ? -45.544 -7.729 40.956 1.00 20.27 413 ILE B O 1
ATOM 6763 N N . VAL B 1 414 ? -43.879 -8.843 41.999 1.00 17.73 414 VAL B N 1
ATOM 6764 C CA . VAL B 1 414 ? -43.238 -7.659 42.582 1.00 18.49 414 VAL B CA 1
ATOM 6765 C C . VAL B 1 414 ? -42.026 -7.337 41.704 1.00 22.46 414 VAL B C 1
ATOM 6766 O O . VAL B 1 414 ? -41.031 -8.062 41.722 1.00 22.96 414 VAL B O 1
ATOM 6770 N N . ASP B 1 415 ? -42.119 -6.250 40.947 1.00 19.75 415 ASP B N 1
ATOM 6771 C CA . ASP B 1 415 ? -41.062 -5.775 40.046 1.00 20.35 415 ASP B CA 1
ATOM 6772 C C . ASP B 1 415 ? -40.112 -4.901 40.900 1.00 24.13 415 ASP B C 1
ATOM 6773 O O . ASP B 1 415 ? -40.458 -3.772 41.269 1.00 21.96 415 ASP B O 1
ATOM 6778 N N . ALA B 1 416 ? -38.919 -5.451 41.220 1.00 20.35 416 ALA B N 1
ATOM 6779 C CA . ALA B 1 416 ? -37.943 -4.817 42.104 1.00 20.05 416 ALA B CA 1
ATOM 6780 C C . ALA B 1 416 ? -36.563 -4.717 41.495 1.00 22.21 416 ALA B C 1
ATOM 6781 O O . ALA B 1 416 ? -36.213 -5.516 40.618 1.00 21.73 416 ALA B O 1
ATOM 6783 N N . THR B 1 417 ? -35.776 -3.729 41.942 1.00 17.32 417 THR B N 1
ATOM 6784 C CA . THR B 1 417 ? -34.400 -3.555 41.462 1.00 16.53 417 THR B CA 1
ATOM 6785 C C . THR B 1 417 ? -33.496 -3.716 42.678 1.00 22.01 417 THR B C 1
ATOM 6786 O O . THR B 1 417 ? -33.785 -3.128 43.723 1.00 23.99 417 THR B O 1
ATOM 6790 N N . LEU B 1 418 ? -32.424 -4.501 42.549 1.00 18.43 418 LEU B N 1
ATOM 6791 C CA . LEU B 1 418 ? -31.428 -4.636 43.614 1.00 18.28 418 LEU B CA 1
ATOM 6792 C C . LEU B 1 418 ? -30.780 -3.252 43.755 1.00 22.97 418 LEU B C 1
ATOM 6793 O O . LEU B 1 418 ? -30.413 -2.630 42.746 1.00 22.42 418 LEU B O 1
ATOM 6798 N N . ILE B 1 419 ? -30.678 -2.764 44.997 1.00 21.59 419 ILE B N 1
ATOM 6799 C CA . ILE B 1 419 ? -30.080 -1.460 45.275 1.00 23.14 419 ILE B CA 1
ATOM 6800 C C . ILE B 1 419 ? -28.562 -1.630 45.360 1.00 29.04 419 ILE B C 1
ATOM 6801 O O . ILE B 1 419 ? -28.096 -2.436 46.162 1.00 29.42 419 ILE B O 1
ATOM 6806 N N . PRO B 1 420 ? -27.780 -0.896 44.546 1.00 27.11 420 PRO B N 1
ATOM 6807 C CA . PRO B 1 420 ? -26.309 -0.997 44.636 1.00 31.78 420 PRO B CA 1
ATOM 6808 C C . PRO B 1 420 ? -25.798 -0.417 45.951 1.00 75.69 420 PRO B C 1
ATOM 6809 O O . PRO B 1 420 ? -24.916 -0.997 46.573 1.00 54.46 420 PRO B O 1
#

Foldseek 3Di:
DADDDPQDDDQACAAVPVVQQVSLVVQQVVLVVLADPLLVVLVVVCLVPVVVLQQCFFCLLQAAPVCSVPDPSNSSNVSPQVSLLSCQARFKHKWKDADALCLFVDDPPQDDQVDFDGDPVSVVSSCVSQPPDKHADFGKDWIGRYDDAAPDDHRYQEMETEIGGGRFRKHWHDDPPGIIIIGGGGFIKGFPDWDWDDHPRGIHIYTYMYTADEDACANVLVVLLVVQLVQCLCLLVLADVLLNVLLVCCQVPVQVVLQVCQVVVVCVVPDDVVSVSSLVSPQVSLLRRWPAAWAKWKDLDAVVQQPDHPPRPLQQVLDVVSVVVSSVVAAQDKRWASGKGKTASYSYADPVRNPRQEMEIETEHGSFGWHQPPSDPPTPDRRIIIHRGGWMKGFRHKDWDDPDSGIGIYTYIYTDD/DDDDPQDDDQACAAVQVVQQVSLVVVQVVLVVVADPLLVVLVVVCLVPVPVLQVCFFCLLQAAPVCSVPDPSNSSNVSPQCSQLVAFAQFKHWWKDFDDLVLQPDPDAQDDPPDQEGDPVSQVSSFVSQAPDKHADFGKDWIGRYDDADPDDHPGLEMETEIGGGGFGKHWHARVPRIIIMGGGTFIKHFHGWDWDHHPRGTGIYGHMYTQDEDQCAAVLVVLLVVQLVQCLCLLVLADVLLNVLVVCCQVPCLVVLQVCQVVVVCPPPNDVVSVSSLVSPQVSLLRRFQAAWYKWKDFDAQVQLPDDPPDPLQQVLPVVSQVVSFVVQAQDKRWFQGKDKTASYNYADPVCNPGQEMEIETEHGNARWHQPPSDPPGPHHSIIIHHGGWMKGFRGKDWDDPDSGIGIYTHIYTDD

Radius of gyration: 31.08 Å; Cα contacts (8 Å, |Δi|>4): 1636; chains: 2; bounding box: 90×60×88 Å

Nearest PDB structures (foldseek):
  6x41-assembly2_B  TM=9.971E-01  e=3.210E-81  Clostridioides difficile
  2wn6-assembly1_A  TM=9.906E-01  e=2.291E-80  Clostridioides difficile
  4h0y-assembly1_A  TM=9.778E-01  e=3.348E-73  Clostridium perfringens
  4h0v-assembly1_A  TM=9.780E-01  e=4.509E-73  Clostridium perfringens
  4h0x-assembly1_A  TM=9.783E-01  e=9.978E-72  Clostridium perfringens

InterPro domains:
  IPR003540 ADP ribosyltransferase [PF03496] (66-258)
  IPR003540 ADP ribosyltransferase [PF03496] (271-461)
  IPR016013 Binary exotoxin A, clostridial type [PR01390] (69-88)
  IPR016013 Binary exotoxin A, clostridial type [PR01390] (102-120)
  IPR016013 Binary exotoxin A, clostridial type [PR01390] (132-153)
  IPR016013 Binary exotoxin A, clostridial type [PR01390] (203-221)
  IPR016013 Binary exotoxin A, clostridial type [PR01390] (247-263)
  IPR016013 Binary exotoxin A, clostridial type [PR01390] (273-296)
  IPR016013 Binary exotoxin A, clostridial type [PR01390] (372-390)
  IPR016013 Binary exotoxin A, clostridial type [PR01390] (416-435)

Organism: Clostridioides difficile (NCBI:txid1496)

Solvent-accessible surface area: 38173 Å² total; per-residue (Å²): 93,119,28,164,21,60,41,150,12,43,66,23,8,116,155,67,96,151,110,0,73,48,15,5,114,122,7,4,62,48,0,79,150,28,15,107,74,46,6,83,113,4,16,88,48,4,56,177,55,39,117,86,10,16,41,27,4,80,26,10,2,4,36,37,102,140,67,10,135,86,62,112,82,5,158,27,15,69,36,0,74,53,0,4,43,27,11,44,8,38,68,28,0,55,0,1,14,29,21,44,16,112,60,0,20,6,106,131,77,4,15,68,143,143,97,59,120,8,57,117,109,50,23,60,29,0,79,111,28,6,88,130,22,24,1,14,1,23,2,6,54,55,9,51,3,19,19,14,28,148,83,28,154,43,79,27,14,0,0,0,14,0,73,0,53,96,39,24,14,1,1,3,11,52,51,127,118,85,7,27,0,0,0,43,31,36,23,1,0,70,6,97,127,14,48,92,32,94,16,86,47,57,40,5,0,32,0,45,6,33,33,43,84,32,52,38,20,38,40,65,30,84,131,0,24,75,37,0,77,86,46,2,101,47,2,26,61,21,5,21,82,104,9,48,57,20,2,37,58,7,7,146,34,18,104,76,57,2,19,89,20,12,104,68,77,4,62,114,100,118,85,56,109,64,29,46,59,52,12,85,28,0,46,16,0,0,62,4,21,39,0,46,55,30,0,0,0,9,37,11,0,7,9,150,40,3,72,21,68,138,129,20,99,88,8,52,1,80,104,127,113,20,16,78,59,11,54,97,126,25,28,28,94,45,23,58,10,62,15,2,0,38,7,7,0,4,1,23,7,45,98,83,77,35,182,70,28,0,0,1,12,0,3,0,33,149,48,10,43,0,0,1,1,16,11,22,121,90,43,100,17,94,50,16,0,1,0,15,42,48,15,88,1,64,0,1,20,0,54,54,14,156,20,63,123,78,16,7,0,12,0,10,0,21,8,63,159,160,27,152,20,59,41,144,10,51,66,25,9,112,149,63,89,122,108,0,60,85,15,3,105,114,18,3,62,57,2,81,148,50,15,101,75,42,3,74,121,7,11,80,48,4,50,168,78,37,105,82,3,16,51,26,4,79,26,13,1,4,38,36,103,137,66,10,128,84,62,114,104,6,145,31,13,70,30,0,76,47,0,3,43,53,11,54,15,36,68,25,0,57,0,0,13,29,19,42,17,111,64,1,24,8,113,114,96,4,16,64,148,139,96,78,121,3,52,126,86,50,18,51,50,0,68,114,30,0,53,110,54,30,2,13,1,25,2,8,58,55,9,29,1,12,12,10,28,166,76,29,162,50,94,31,21,0,0,0,15,0,72,0,54,94,38,23,15,3,0,2,13,58,52,100,121,91,9,28,0,0,0,45,31,33,22,2,0,80,0,76,121,10,40,90,27,85,9,105,55,48,35,8,0,23,0,48,5,28,31,36,89,32,53,36,28,36,42,51,36,82,136,0,22,75,35,0,80,86,46,1,99,48,0,23,64,19,2,20,73,110,8,44,48,17,4,35,68,7,7,145,35,23,104,78,52,1,22,89,20,14,104,71,74,4,52,113,109,119,83,56,107,62,28,48,61,55,13,87,31,1,45,20,0,0,44,4,22,30,0,48,53,24,0,0,0,7,47,7,0,17,8,146,66,1,70,28,74,141,130,18,90,91,5,44,1,84,95,133,118,17,11,87,53,10,48,97,126,34,31,38,94,52,9,74,18,60,15,3,0,42,5,20,0,6,2,23,3,62,96,95,53,28,181,92,29,0,0,0,10,0,2,0,25,147,37,9,33,0,0,0,1,18,10,20,117,84,40,100,19,86,69,12,0,2,0,18,40,40,15,102,0,69,0,6,15,0,50,47,15,156,18,63,122,71,15,7,0,14,0,10,0,22,8,69,148

Sequence (833 aa):
TTYKAPIERPEDFLKDKEKAKEWERKEAERIEQKLERSEKEALESYKKDSVEISKYSQTRNYFYDYQIEANSREKEYKELRNAISSKNKIDKPMYVYYFESPEKFAFNKVIRTENQNEISLEKFNEFKETIQNKLFKQDGFKDISLYEPGKGDEKPTPLLMHLKLPRNTGMLPYTNTNNVSTLIEEQQGGYSIKIDKIVRIVIDGKHYIKAEASVVSSSLDFKDDVSKGDSWGKANYNDWSNKLTPNELADVNDYMRGGYTAINNYLISNGPVNNPNPELDSKITNIENALKREPIPTNLTVYRRSGPQEFGLTLTSPEYDFNKLENIDAFKSKWEGQALSYPNFISTSIGSVNMSAFAKRKIVLRITIPKGSPGAYLSAIPGYAGEYEVLLNHGSKFKINKIDSYKDGTITKLIVDATLIPTYKKAPIERPEDFLKDKEKAKEWERKEAERIEQKLERSEKEALESYKKDSVEISKYSQTRNYFYDYQIEANSREKEYKELRNAISSKNKIDKPMYVYYFESPEKFAFNKVIRTENQNEISLEKFNEFKETIQQNNKLFKQDGFKDISSLYEPGKGDEKPTPLLMHLKLPRNTGMLPYTNTNNVSTLIEEQQGGYSIKIDKIVRIVIDGKHYIKAEASVVSSSLDFKDDVSKGDSSWGKANYNDWSNKLTPNELADVNDDYMRGGYTAINNYLISNGPVNNPNPELDSKITNIENALKREPIPTNLTVYRRSSGPQEFGLTLTSPEYDFNKLENIDAFKSKWEGQALSYPNFISTSIGSVNMSAFAKRKIVLRITIPKGSPGAYLSAIPGYAGEYEVLLNHGSKFKINKIDSYKDGTITKLIVDATLIP

B-factor: mean 29.75, std 11.76, range [10.77, 104.87]

Secondary structure (DSSP, 8-state):
-PPPPSS---S--TT-HHHHHHHHHHHHHHHHTT--HHHHHHHHHHHHSHHHHHHHHHHGGGS-HHHHHH-TTHHHHHHHHHHHHT-B-SS-EEEEEEE-GGGGT--S-SS-TT-----HHHHHHHHHHHTT--EEEEEEEEEBSS---TTS---SSEEEEEEEPTT-B-EEEEETTEEEEEEEEEEEEEEEEEEEEEETTEEEEEEEEEEE--B--TT-HHHHHHHHHHHHTTTGGGS-HHHHHHHHHIIIIIHHHHHHHHHTTHHHHS--HHHHHHHHHHHHHHHHS---S-EEEEEEE-GGGGT--TT-GGG-TTSHHHHHHHHHHHTT-EEE-SS-EEEES--S--GGGTT--EEEEEEE-TT-S-EEGGGSTT-SSSSEEEE-TT-EEEEEEEEEEEETTEEEEEEEEEE--/----SS---S--TT-HHHHHHHHHHHHHHHHTT--HHHHHHHHHHHH--HHHHHHHHHGGGS-HHHHHH-TTHHHHHHHHHHHHT-B-SS-EEEEEE--GGGGT--S-SS-SS-----HHHHHHHHHHHSSS-EEEEEEEEEBSS---TTS---SSEEEEEEEPTT-B-EEEEETTEEEEEEEEEEEEEEEEEEEEEETTEEEEEEEEEEE--B--TT-HHHHHHHHHHHHTTSGGGS-HHHHHHHHHIIIIIHHHHHHHHHTTHHHHS--HHHHHHHHHHHHHHHHS---S-EEEEEEE-GGGGT--TT-GGG-TTSHHHHHHHHHHHTTPEEE-SS-EEEES-----GGGTT--EEEEEEE-TT-S-EEGGGSTT--SSSEEEE-TT-EEEEEEEEEEEETTEEEEEEEEEE--